Protein 1ZG2 (pdb70)

Solvent-accessible surface area: 8073 Å² total; per-residue (Å²): 176,35,24,77,0,66,0,32,38,35,166,108,44,75,59,121,32,10,71,22,59,52,76,78,123,106,107,110,142,137,71,45,43,186,83,56,171,216,112,198,72,231,25,76,126,109,101,13,10,64,39,64,42,133,44,144,105,61,0,100,137,47,35,126,76,5,170,112,24,58,180,170,116,30,71,95,28,14,81,147,88,3,18,111,195,79,33,113,111,148,140,106,110,177

Organism: Halalkalibacterium halodurans (strain ATCC BAA-125 / DSM 18197 / FERM 7344 / JCM 9153 / C-125) (NCBI:txid272558)

Nearest PDB structures (foldseek):
  1zg2-assembly1_A  TM=6.958E-01  e=9.414E-15  Halalkalibacterium halodurans
  1ywl-assembly1_A  TM=6.116E-01  e=1.539E-06  Enterococcus faecalis
  9e6q-assembly1_AR  TM=4.755E-01  e=2.300E-01  Pyrobaculum calidifontis JCM 11548
  8ckb-assembly1_I004  TM=5.189E-01  e=3.459E+00  Bacteroides phage crAss001
  1zg2-assembly1_A  TM=6.511E-01  e=5.850E-14  Halalkalibacterium halodurans

Foldseek 3Di:
DWWKFWWWQAPVRDTDTDTDDDPCVVVVCCVPVVPPDPPDDDDPTDTLDMDTDPDDCCRVCVVVVVVPDDPVVVVVVCVVDDPDCPPVVPVPPD

Structure (mmCIF, N/CA/C/O backbone):
data_1ZG2
#
_entry.id   1ZG2
#
loop_
_atom_site.group_PDB
_atom_site.id
_atom_site.type_symbol
_atom_site.label_atom_id
_atom_site.label_alt_id
_atom_site.label_comp_id
_atom_site.label_asym_id
_atom_site.label_entity_id
_atom_site.label_seq_id
_atom_site.pdbx_PDB_ins_code
_atom_site.Cartn_x
_atom_site.Cartn_y
_atom_site.Cartn_z
_atom_site.occupancy
_atom_site.B_iso_or_equiv
_atom_site.auth_seq_id
_atom_site.auth_comp_id
_atom_site.auth_asym_id
_atom_site.auth_atom_id
_atom_site.pdbx_PDB_model_num
ATOM 1 N N . MET A 1 6 ? 0.086 -16.921 -4.524 1.00 0.00 6 MET A N 1
ATOM 2 C CA . MET A 1 6 ? -0.317 -15.741 -5.289 1.00 0.00 6 MET A CA 1
ATOM 3 C C . MET A 1 6 ? 0.667 -14.588 -5.099 1.00 0.00 6 MET A C 1
ATOM 4 O O . MET A 1 6 ? 1.506 -14.603 -4.197 1.00 0.00 6 MET A O 1
ATOM 18 N N . ASN A 1 7 ? 0.584 -13.599 -5.973 1.00 0.00 7 ASN A N 1
ATOM 19 C CA . ASN A 1 7 ? 1.519 -12.483 -5.949 1.00 0.00 7 ASN A CA 1
ATOM 20 C C . ASN A 1 7 ? 0.893 -11.279 -5.262 1.00 0.00 7 ASN A C 1
ATOM 21 O O . ASN A 1 7 ? -0.059 -10.696 -5.768 1.00 0.00 7 ASN A O 1
ATOM 32 N N . HIS A 1 8 ? 1.425 -10.912 -4.106 1.00 0.00 8 HIS A N 1
ATOM 33 C CA . HIS A 1 8 ? 0.867 -9.809 -3.336 1.00 0.00 8 HIS A CA 1
ATOM 34 C C . HIS A 1 8 ? 1.747 -8.573 -3.458 1.00 0.00 8 HIS A C 1
ATOM 35 O O . HIS A 1 8 ? 2.837 -8.522 -2.887 1.00 0.00 8 HIS A O 1
ATOM 50 N N . TYR A 1 9 ? 1.278 -7.589 -4.210 1.00 0.00 9 TYR A N 1
ATOM 51 C CA . TYR A 1 9 ? 2.005 -6.337 -4.367 1.00 0.00 9 TYR A CA 1
ATOM 52 C C . TYR A 1 9 ? 1.184 -5.180 -3.825 1.00 0.00 9 TYR A C 1
ATOM 53 O O . TYR A 1 9 ? 0.150 -4.838 -4.393 1.00 0.00 9 TYR A O 1
ATOM 71 N N . VAL A 1 10 ? 1.634 -4.579 -2.736 1.00 0.00 10 VAL A N 1
ATOM 72 C CA . VAL A 1 10 ? 0.959 -3.407 -2.201 1.00 0.00 10 VAL A CA 1
ATOM 73 C C . VAL A 1 10 ? 1.456 -2.165 -2.921 1.00 0.00 10 VAL A C 1
ATOM 74 O O . VAL A 1 10 ? 2.627 -1.796 -2.802 1.00 0.00 10 VAL A O 1
ATOM 87 N N . TYR A 1 11 ? 0.578 -1.536 -3.679 1.00 0.00 11 TYR A N 1
ATOM 88 C CA . TYR A 1 11 ? 0.933 -0.320 -4.382 1.00 0.00 11 TYR A CA 1
ATOM 89 C C . TYR A 1 11 ? 0.296 0.876 -3.696 1.00 0.00 11 TYR A C 1
ATOM 90 O O . TYR A 1 11 ? -0.861 0.821 -3.272 1.00 0.00 11 TYR A O 1
ATOM 108 N N . ILE A 1 12 ? 1.061 1.938 -3.543 1.00 0.00 12 ILE A N 1
ATOM 109 C CA . ILE A 1 12 ? 0.516 3.169 -3.020 1.00 0.00 12 ILE A CA 1
ATOM 110 C C . ILE A 1 12 ? 0.720 4.285 -4.042 1.00 0.00 12 ILE A C 1
ATOM 111 O O . ILE A 1 12 ? 1.849 4.632 -4.414 1.00 0.00 12 ILE A O 1
ATOM 127 N N . LEU A 1 13 ? -0.385 4.795 -4.545 1.00 0.00 13 LEU A N 1
ATOM 128 C CA . LEU A 1 13 ? -0.348 5.774 -5.613 1.00 0.00 13 LEU A CA 1
ATOM 129 C C . LEU A 1 13 ? -0.809 7.129 -5.117 1.00 0.00 13 LEU A C 1
ATOM 130 O O . LEU A 1 13 ? -1.880 7.255 -4.530 1.00 0.00 13 LEU A O 1
ATOM 146 N N . GLU A 1 14 ? 0.001 8.138 -5.345 1.00 0.00 14 GLU A N 1
ATOM 147 C CA . GLU A 1 14 ? -0.369 9.492 -4.996 1.00 0.00 14 GLU A CA 1
ATOM 148 C C . GLU A 1 14 ? -1.336 10.024 -6.040 1.00 0.00 14 GLU A C 1
ATOM 149 O O . GLU A 1 14 ? -1.000 10.113 -7.223 1.00 0.00 14 GLU A O 1
ATOM 161 N N . CYS A 1 15 ? -2.541 10.341 -5.603 1.00 0.00 15 CYS A N 1
ATOM 162 C CA . CYS A 1 15 ? -3.584 10.787 -6.507 1.00 0.00 15 CYS A CA 1
ATOM 163 C C . CYS A 1 15 ? -3.419 12.267 -6.832 1.00 0.00 15 CYS A C 1
ATOM 164 O O . CYS A 1 15 ? -2.568 12.950 -6.259 1.00 0.00 15 CYS A O 1
ATOM 172 N N . LYS A 1 16 ? -4.254 12.752 -7.747 1.00 0.00 16 LYS A N 1
ATOM 173 C CA . LYS A 1 16 ? -4.241 14.151 -8.176 1.00 0.00 16 LYS A CA 1
ATOM 174 C C . LYS A 1 16 ? -4.344 15.109 -6.985 1.00 0.00 16 LYS A C 1
ATOM 175 O O . LYS A 1 16 ? -3.780 16.202 -7.003 1.00 0.00 16 LYS A O 1
ATOM 194 N N . ASP A 1 17 ? -5.052 14.681 -5.951 1.00 0.00 17 ASP A N 1
ATOM 195 C CA . ASP A 1 17 ? -5.358 15.539 -4.812 1.00 0.00 17 ASP A CA 1
ATOM 196 C C . ASP A 1 17 ? -4.206 15.578 -3.816 1.00 0.00 17 ASP A C 1
ATOM 197 O O . ASP A 1 17 ? -4.105 16.499 -3.008 1.00 0.00 17 ASP A O 1
ATOM 206 N N . GLY A 1 18 ? -3.331 14.583 -3.889 1.00 0.00 18 GLY A N 1
ATOM 207 C CA . GLY A 1 18 ? -2.230 14.490 -2.946 1.00 0.00 18 GLY A CA 1
ATOM 208 C C . GLY A 1 18 ? -2.449 13.394 -1.922 1.00 0.00 18 GLY A C 1
ATOM 209 O O . GLY A 1 18 ? -1.588 13.131 -1.082 1.00 0.00 18 GLY A O 1
ATOM 213 N N . SER A 1 19 ? -3.614 12.767 -1.982 1.00 0.00 19 SER A N 1
ATOM 214 C CA . SER A 1 19 ? -3.923 11.647 -1.110 1.00 0.00 19 SER A CA 1
ATOM 215 C C . SER A 1 19 ? -3.274 10.381 -1.655 1.00 0.00 19 SER A C 1
ATOM 216 O O . SER A 1 19 ? -3.273 10.147 -2.868 1.00 0.00 19 SER A O 1
ATOM 224 N N . TRP A 1 20 ? -2.703 9.578 -0.771 1.00 0.00 20 TRP A N 1
ATOM 225 C CA . TRP A 1 20 ? -2.055 8.347 -1.185 1.00 0.00 20 TRP A CA 1
ATOM 226 C C . TRP A 1 20 ? -3.047 7.194 -1.197 1.00 0.00 20 TRP A C 1
ATOM 227 O O . TRP A 1 20 ? -3.681 6.889 -0.187 1.00 0.00 20 TRP A O 1
ATOM 248 N N . TYR A 1 21 ? -3.152 6.545 -2.340 1.00 0.00 21 TYR A N 1
ATOM 249 C CA . TYR A 1 21 ? -4.106 5.472 -2.541 1.00 0.00 21 TYR A CA 1
ATOM 250 C C . TYR A 1 21 ? -3.450 4.148 -2.203 1.00 0.00 21 TYR A C 1
ATOM 251 O O . TYR A 1 21 ? -2.479 3.747 -2.844 1.00 0.00 21 TYR A O 1
ATOM 269 N N . THR A 1 22 ? -3.964 3.489 -1.182 1.00 0.00 22 THR A N 1
ATOM 270 C CA . THR A 1 22 ? -3.385 2.243 -0.714 1.00 0.00 22 THR A CA 1
ATOM 271 C C . THR A 1 22 ? -4.220 1.054 -1.173 1.00 0.00 22 THR A C 1
ATOM 272 O O . THR A 1 22 ? -5.444 1.052 -1.031 1.00 0.00 22 THR A O 1
ATOM 283 N N . GLY A 1 23 ? -3.554 0.071 -1.754 1.00 0.00 23 GLY A N 1
ATOM 284 C CA . GLY A 1 23 ? -4.217 -1.148 -2.160 1.00 0.00 23 GLY A CA 1
ATOM 285 C C . GLY A 1 23 ? -3.228 -2.153 -2.701 1.00 0.00 23 GLY A C 1
ATOM 286 O O . GLY A 1 23 ? -2.318 -1.786 -3.436 1.00 0.00 23 GLY A O 1
ATOM 290 N N . TYR A 1 24 ? -3.366 -3.412 -2.321 1.00 0.00 24 TYR A N 1
ATOM 291 C CA . TYR A 1 24 ? -2.473 -4.433 -2.842 1.00 0.00 24 TYR A CA 1
ATOM 292 C C . TYR A 1 24 ? -3.152 -5.246 -3.938 1.00 0.00 24 TYR A C 1
ATOM 293 O O . TYR A 1 24 ? -4.329 -5.591 -3.840 1.00 0.00 24 TYR A O 1
ATOM 311 N N . THR A 1 25 ? -2.407 -5.507 -5.002 1.00 0.00 25 THR A N 1
ATOM 312 C CA . THR A 1 25 ? -2.921 -6.243 -6.143 1.00 0.00 25 THR A CA 1
ATOM 313 C C . THR A 1 25 ? -2.455 -7.694 -6.083 1.00 0.00 25 THR A C 1
ATOM 314 O O . THR A 1 25 ? -1.426 -8.000 -5.469 1.00 0.00 25 THR A O 1
ATOM 325 N N . THR A 1 26 ? -3.232 -8.589 -6.680 1.00 0.00 26 THR A N 1
ATOM 326 C CA . THR A 1 26 ? -2.896 -10.002 -6.700 1.00 0.00 26 THR A CA 1
ATOM 327 C C . THR A 1 26 ? -3.483 -10.688 -7.938 1.00 0.00 26 THR A C 1
ATOM 328 O O . THR A 1 26 ? -4.512 -11.361 -7.864 1.00 0.00 26 THR A O 1
ATOM 339 N N . ASP A 1 27 ? -2.871 -10.441 -9.089 1.00 0.00 27 ASP A N 1
ATOM 340 C CA . ASP A 1 27 ? -3.223 -11.154 -10.310 1.00 0.00 27 ASP A CA 1
ATOM 341 C C . ASP A 1 27 ? -1.970 -11.553 -11.082 1.00 0.00 27 ASP A C 1
ATOM 342 O O . ASP A 1 27 ? -1.086 -10.730 -11.327 1.00 0.00 27 ASP A O 1
ATOM 351 N N . VAL A 1 28 ? -1.879 -12.834 -11.410 1.00 0.00 28 VAL A N 1
ATOM 352 C CA . VAL A 1 28 ? -0.778 -13.359 -12.216 1.00 0.00 28 VAL A CA 1
ATOM 353 C C . VAL A 1 28 ? -0.795 -12.743 -13.616 1.00 0.00 28 VAL A C 1
ATOM 354 O O . VAL A 1 28 ? 0.239 -12.654 -14.287 1.00 0.00 28 VAL A O 1
ATOM 367 N N . ASP A 1 29 ? -1.980 -12.308 -14.030 1.00 0.00 29 ASP A N 1
ATOM 368 C CA . ASP A 1 29 ? -2.212 -11.793 -15.377 1.00 0.00 29 ASP A CA 1
ATOM 369 C C . ASP A 1 29 ? -1.251 -10.665 -15.737 1.00 0.00 29 ASP A C 1
ATOM 370 O O . ASP A 1 29 ? -0.661 -10.671 -16.815 1.00 0.00 29 ASP A O 1
ATOM 379 N N . ARG A 1 30 ? -1.091 -9.710 -14.832 1.00 0.00 30 ARG A N 1
ATOM 380 C CA . ARG A 1 30 ? -0.220 -8.563 -15.068 1.00 0.00 30 ARG A CA 1
ATOM 381 C C . ARG A 1 30 ? 1.218 -8.995 -15.364 1.00 0.00 30 ARG A C 1
ATOM 382 O O . ARG A 1 30 ? 1.891 -8.404 -16.212 1.00 0.00 30 ARG A O 1
ATOM 403 N N . ARG A 1 31 ? 1.674 -10.033 -14.674 1.00 0.00 31 ARG A N 1
ATOM 404 C CA . ARG A 1 31 ? 3.039 -10.517 -14.837 1.00 0.00 31 ARG A CA 1
ATOM 405 C C . ARG A 1 31 ? 3.249 -11.088 -16.238 1.00 0.00 31 ARG A C 1
ATOM 406 O O . ARG A 1 31 ? 4.118 -10.630 -16.992 1.00 0.00 31 ARG A O 1
ATOM 427 N N . ILE A 1 32 ? 2.451 -12.091 -16.582 1.00 0.00 32 ILE A N 1
ATOM 428 C CA . ILE A 1 32 ? 2.544 -12.732 -17.888 1.00 0.00 32 ILE A CA 1
ATOM 429 C C . ILE A 1 32 ? 2.258 -11.739 -19.017 1.00 0.00 32 ILE A C 1
ATOM 430 O O . ILE A 1 32 ? 2.884 -11.799 -20.075 1.00 0.00 32 ILE A O 1
ATOM 446 N N . LYS A 1 33 ? 1.335 -10.808 -18.772 1.00 0.00 33 LYS A N 1
ATOM 447 C CA . LYS A 1 33 ? 0.981 -9.790 -19.757 1.00 0.00 33 LYS A CA 1
ATOM 448 C C . LYS A 1 33 ? 2.204 -8.974 -20.144 1.00 0.00 33 LYS A C 1
ATOM 449 O O . LYS A 1 33 ? 2.438 -8.708 -21.323 1.00 0.00 33 LYS A O 1
ATOM 468 N N . LYS A 1 34 ? 2.980 -8.576 -19.144 1.00 0.00 34 LYS A N 1
ATOM 469 C CA . LYS A 1 34 ? 4.192 -7.800 -19.378 1.00 0.00 34 LYS A CA 1
ATOM 470 C C . LYS A 1 34 ? 5.171 -8.575 -20.253 1.00 0.00 34 LYS A C 1
ATOM 471 O O . LYS A 1 34 ? 5.775 -8.017 -21.169 1.00 0.00 34 LYS A O 1
ATOM 490 N N . HIS A 1 35 ? 5.315 -9.863 -19.974 1.00 0.00 35 HIS A N 1
ATOM 491 C CA . HIS A 1 35 ? 6.229 -10.706 -20.740 1.00 0.00 35 HIS A CA 1
ATOM 492 C C . HIS A 1 35 ? 5.728 -10.879 -22.171 1.00 0.00 35 HIS A C 1
ATOM 493 O O . HIS A 1 35 ? 6.507 -10.794 -23.124 1.00 0.00 35 HIS A O 1
ATOM 508 N N . ALA A 1 36 ? 4.428 -11.125 -22.311 1.00 0.00 36 ALA A N 1
ATOM 509 C CA . ALA A 1 36 ? 3.799 -11.254 -23.622 1.00 0.00 36 ALA A CA 1
ATOM 510 C C . ALA A 1 36 ? 3.925 -9.962 -24.430 1.00 0.00 36 ALA A C 1
ATOM 511 O O . ALA A 1 36 ? 4.239 -9.992 -25.619 1.00 0.00 36 ALA A O 1
ATOM 518 N N . SER A 1 37 ? 3.680 -8.831 -23.773 1.00 0.00 37 SER A N 1
ATOM 519 C CA . SER A 1 37 ? 3.723 -7.532 -24.435 1.00 0.00 37 SER A CA 1
ATOM 520 C C . SER A 1 37 ? 5.145 -7.148 -24.812 1.00 0.00 37 SER A C 1
ATOM 521 O O . SER A 1 37 ? 5.366 -6.495 -25.830 1.00 0.00 37 SER A O 1
ATOM 529 N N . GLY A 1 38 ? 6.102 -7.564 -23.988 1.00 0.00 38 GLY A N 1
ATOM 530 C CA . GLY A 1 38 ? 7.491 -7.199 -24.197 1.00 0.00 38 GLY A CA 1
ATOM 531 C C . GLY A 1 38 ? 8.022 -7.630 -25.552 1.00 0.00 38 GLY A C 1
ATOM 532 O O . GLY A 1 38 ? 8.988 -7.050 -26.059 1.00 0.00 38 GLY A O 1
ATOM 536 N N . LYS A 1 39 ? 7.393 -8.646 -26.134 1.00 0.00 39 LYS A N 1
ATOM 537 C CA . LYS A 1 39 ? 7.750 -9.116 -27.464 1.00 0.00 39 LYS A CA 1
ATOM 538 C C . LYS A 1 39 ? 7.420 -8.050 -28.508 1.00 0.00 39 LYS A C 1
ATOM 539 O O . LYS A 1 39 ? 6.298 -7.981 -29.016 1.00 0.00 39 LYS A O 1
ATOM 558 N N . GLY A 1 40 ? 8.400 -7.208 -28.804 1.00 0.00 40 GLY A N 1
ATOM 559 C CA . GLY A 1 40 ? 8.214 -6.160 -29.784 1.00 0.00 40 GLY A CA 1
ATOM 560 C C . GLY A 1 40 ? 7.627 -4.894 -29.190 1.00 0.00 40 GLY A C 1
ATOM 561 O O . GLY A 1 40 ? 6.873 -4.185 -29.856 1.00 0.00 40 GLY A O 1
ATOM 565 N N . ALA A 1 41 ? 7.954 -4.608 -27.933 1.00 0.00 41 ALA A N 1
ATOM 566 C CA . ALA A 1 41 ? 7.483 -3.386 -27.282 1.00 0.00 41 ALA A CA 1
ATOM 567 C C . ALA A 1 41 ? 8.543 -2.824 -26.344 1.00 0.00 41 ALA A C 1
ATOM 568 O O . ALA A 1 41 ? 9.526 -3.501 -26.026 1.00 0.00 41 ALA A O 1
ATOM 575 N N . LYS A 1 42 ? 8.344 -1.588 -25.902 1.00 0.00 42 LYS A N 1
ATOM 576 C CA . LYS A 1 42 ? 9.312 -0.914 -25.047 1.00 0.00 42 LYS A CA 1
ATOM 577 C C . LYS A 1 42 ? 8.743 -0.705 -23.638 1.00 0.00 42 LYS A C 1
ATOM 578 O O . LYS A 1 42 ? 7.527 -0.746 -23.432 1.00 0.00 42 LYS A O 1
ATOM 597 N N . TYR A 1 43 ? 9.645 -0.487 -22.685 1.00 0.00 43 TYR A N 1
ATOM 598 C CA . TYR A 1 43 ? 9.309 -0.293 -21.272 1.00 0.00 43 TYR A CA 1
ATOM 599 C C . TYR A 1 43 ? 8.353 0.889 -21.063 1.00 0.00 43 TYR A C 1
ATOM 600 O O . TYR A 1 43 ? 7.499 0.857 -20.178 1.00 0.00 43 TYR A O 1
ATOM 618 N N . THR A 1 44 ? 8.500 1.923 -21.884 1.00 0.00 44 THR A N 1
ATOM 619 C CA . THR A 1 44 ? 7.752 3.164 -21.708 1.00 0.00 44 THR A CA 1
ATOM 620 C C . THR A 1 44 ? 6.238 2.955 -21.813 1.00 0.00 44 THR A C 1
ATOM 621 O O . THR A 1 44 ? 5.716 2.654 -22.891 1.00 0.00 44 THR A O 1
ATOM 632 N N . ARG A 1 45 ? 5.539 3.118 -20.688 1.00 0.00 45 ARG A N 1
ATOM 633 C CA . ARG A 1 45 ? 4.081 3.067 -20.666 1.00 0.00 45 ARG A CA 1
ATOM 634 C C . ARG A 1 45 ? 3.540 3.731 -19.403 1.00 0.00 45 ARG A C 1
ATOM 635 O O . ARG A 1 45 ? 3.831 3.298 -18.286 1.00 0.00 45 ARG A O 1
ATOM 656 N N . GLY A 1 46 ? 2.770 4.793 -19.589 1.00 0.00 46 GLY A N 1
ATOM 657 C CA . GLY A 1 46 ? 2.196 5.508 -18.465 1.00 0.00 46 GLY A CA 1
ATOM 658 C C . GLY A 1 46 ? 1.874 6.943 -18.825 1.00 0.00 46 GLY A C 1
ATOM 659 O O . GLY A 1 46 ? 2.262 7.409 -19.895 1.00 0.00 46 GLY A O 1
ATOM 663 N N . ARG A 1 47 ? 1.161 7.639 -17.947 1.00 0.00 47 ARG A N 1
ATOM 664 C CA . ARG A 1 47 ? 0.813 9.038 -18.182 1.00 0.00 47 ARG A CA 1
ATOM 665 C C . ARG A 1 47 ? 0.477 9.753 -16.874 1.00 0.00 47 ARG A C 1
ATOM 666 O O . ARG A 1 47 ? 0.976 10.846 -16.603 1.00 0.00 47 ARG A O 1
ATOM 687 N N . GLY A 1 48 ? -0.365 9.123 -16.066 1.00 0.00 48 GLY A N 1
ATOM 688 C CA . GLY A 1 48 ? -0.804 9.721 -14.822 1.00 0.00 48 GLY A CA 1
ATOM 689 C C . GLY A 1 48 ? -2.275 9.465 -14.586 1.00 0.00 48 GLY A C 1
ATOM 690 O O . GLY A 1 48 ? -2.885 8.687 -15.322 1.00 0.00 48 GLY A O 1
ATOM 694 N N . PRO A 1 49 ? -2.875 10.074 -13.555 1.00 0.00 49 PRO A N 1
ATOM 695 C CA . PRO A 1 49 ? -2.176 10.927 -12.603 1.00 0.00 49 PRO A CA 1
ATOM 696 C C . PRO A 1 49 ? -1.710 10.146 -11.379 1.00 0.00 49 PRO A C 1
ATOM 697 O O . PRO A 1 49 ? -1.427 10.720 -10.329 1.00 0.00 49 PRO A O 1
ATOM 708 N N . PHE A 1 50 ? -1.638 8.831 -11.527 1.00 0.00 50 PHE A N 1
ATOM 709 C CA . PHE A 1 50 ? -1.244 7.955 -10.437 1.00 0.00 50 PHE A CA 1
ATOM 710 C C . PHE A 1 50 ? 0.267 7.965 -10.261 1.00 0.00 50 PHE A C 1
ATOM 711 O O . PHE A 1 50 ? 1.004 7.409 -11.077 1.00 0.00 50 PHE A O 1
ATOM 728 N N . ARG A 1 51 ? 0.725 8.610 -9.203 1.00 0.00 51 ARG A N 1
ATOM 729 C CA . ARG A 1 51 ? 2.146 8.667 -8.909 1.00 0.00 51 ARG A CA 1
ATOM 730 C C . ARG A 1 51 ? 2.539 7.537 -7.968 1.00 0.00 51 ARG A C 1
ATOM 731 O O . ARG A 1 51 ? 2.108 7.498 -6.818 1.00 0.00 51 ARG A O 1
ATOM 752 N N . LEU A 1 52 ? 3.351 6.616 -8.460 1.00 0.00 52 LEU A N 1
ATOM 753 C CA . LEU A 1 52 ? 3.821 5.509 -7.645 1.00 0.00 52 LEU A CA 1
ATOM 754 C C . LEU A 1 52 ? 4.839 6.004 -6.624 1.00 0.00 52 LEU A C 1
ATOM 755 O O . LEU A 1 52 ? 5.900 6.515 -6.988 1.00 0.00 52 LEU A O 1
ATOM 771 N N . VAL A 1 53 ? 4.494 5.882 -5.349 1.00 0.00 53 VAL A N 1
ATOM 772 C CA . VAL A 1 53 ? 5.394 6.284 -4.275 1.00 0.00 53 VAL A CA 1
ATOM 773 C C . VAL A 1 53 ? 6.333 5.134 -3.925 1.00 0.00 53 VAL A C 1
ATOM 774 O O . VAL A 1 53 ? 7.546 5.314 -3.821 1.00 0.00 53 VAL A O 1
ATOM 787 N N . ALA A 1 54 ? 5.755 3.950 -3.759 1.00 0.00 54 ALA A N 1
ATOM 788 C CA . ALA A 1 54 ? 6.523 2.751 -3.464 1.00 0.00 54 ALA A CA 1
ATOM 789 C C . ALA A 1 54 ? 5.683 1.506 -3.710 1.00 0.00 54 ALA A C 1
ATOM 790 O O . ALA A 1 54 ? 4.481 1.595 -3.966 1.00 0.00 54 ALA A O 1
ATOM 797 N N . THR A 1 55 ? 6.324 0.351 -3.645 1.00 0.00 55 THR A N 1
ATOM 798 C CA . THR A 1 55 ? 5.646 -0.916 -3.844 1.00 0.00 55 THR A CA 1
ATOM 799 C C . THR A 1 55 ? 6.184 -1.951 -2.861 1.00 0.00 55 THR A C 1
ATOM 800 O O . THR A 1 55 ? 7.394 -2.143 -2.754 1.00 0.00 55 THR A O 1
ATOM 811 N N . TRP A 1 56 ? 5.287 -2.599 -2.136 1.00 0.00 56 TRP A N 1
ATOM 812 C CA . TRP A 1 56 ? 5.682 -3.598 -1.156 1.00 0.00 56 TRP A CA 1
ATOM 813 C C . TRP A 1 56 ? 5.200 -4.982 -1.573 1.00 0.00 56 TRP A C 1
ATOM 814 O O . TRP A 1 56 ? 3.998 -5.233 -1.646 1.00 0.00 56 TRP A O 1
ATOM 835 N N . ALA A 1 57 ? 6.139 -5.872 -1.854 1.00 0.00 57 ALA A N 1
ATOM 836 C CA . ALA A 1 57 ? 5.809 -7.227 -2.276 1.00 0.00 57 ALA A CA 1
ATOM 837 C C . ALA A 1 57 ? 5.987 -8.206 -1.125 1.00 0.00 57 ALA A C 1
ATOM 838 O O . ALA A 1 57 ? 7.053 -8.263 -0.506 1.00 0.00 57 ALA A O 1
ATOM 845 N N . PHE A 1 58 ? 4.944 -8.969 -0.832 1.00 0.00 58 PHE A N 1
ATOM 846 C CA . PHE A 1 58 ? 4.999 -9.945 0.248 1.00 0.00 58 PHE A CA 1
ATOM 847 C C . PHE A 1 58 ? 4.619 -11.329 -0.255 1.00 0.00 58 PHE A C 1
ATOM 848 O O . PHE A 1 58 ? 3.512 -11.536 -0.762 1.00 0.00 58 PHE A O 1
ATOM 865 N N . PRO A 1 59 ? 5.534 -12.297 -0.121 1.00 0.00 59 PRO A N 1
ATOM 866 C CA . PRO A 1 59 ? 5.274 -13.694 -0.472 1.00 0.00 59 PRO A CA 1
ATOM 867 C C . PRO A 1 59 ? 4.347 -14.363 0.540 1.00 0.00 59 PRO A C 1
ATOM 868 O O . PRO A 1 59 ? 3.867 -15.476 0.319 1.00 0.00 59 PRO A O 1
ATOM 879 N N . SER A 1 60 ? 4.090 -13.665 1.641 1.00 0.00 60 SER A N 1
ATOM 880 C CA . SER A 1 60 ? 3.266 -14.197 2.713 1.00 0.00 60 SER A CA 1
ATOM 881 C C . SER A 1 60 ? 1.829 -13.692 2.600 1.00 0.00 60 SER A C 1
ATOM 882 O O . SER A 1 60 ? 1.591 -12.511 2.325 1.00 0.00 60 SER A O 1
ATOM 890 N N . LYS A 1 61 ? 0.882 -14.602 2.789 1.00 0.00 61 LYS A N 1
ATOM 891 C CA . LYS A 1 61 ? -0.542 -14.281 2.737 1.00 0.00 61 LYS A CA 1
ATOM 892 C C . LYS A 1 61 ? -0.928 -13.264 3.809 1.00 0.00 61 LYS A C 1
ATOM 893 O O . LYS A 1 61 ? -1.431 -12.183 3.500 1.00 0.00 61 LYS A O 1
ATOM 912 N N . GLU A 1 62 ? -0.669 -13.612 5.066 1.00 0.00 62 GLU A N 1
ATOM 913 C CA . GLU A 1 62 ? -1.120 -12.813 6.190 1.00 0.00 62 GLU A CA 1
ATOM 914 C C . GLU A 1 62 ? -0.454 -11.445 6.200 1.00 0.00 62 GLU A C 1
ATOM 915 O O . GLU A 1 62 ? -1.097 -10.448 6.511 1.00 0.00 62 GLU A O 1
ATOM 927 N N . GLU A 1 63 ? 0.825 -11.400 5.840 1.00 0.00 63 GLU A N 1
ATOM 928 C CA . GLU A 1 63 ? 1.570 -10.147 5.835 1.00 0.00 63 GLU A CA 1
ATOM 929 C C . GLU A 1 63 ? 0.962 -9.159 4.845 1.00 0.00 63 GLU A C 1
ATOM 930 O O . GLU A 1 63 ? 0.890 -7.964 5.118 1.00 0.00 63 GLU A O 1
ATOM 942 N N . ALA A 1 64 ? 0.499 -9.668 3.710 1.00 0.00 64 ALA A N 1
ATOM 943 C CA . ALA A 1 64 ? -0.142 -8.831 2.705 1.00 0.00 64 ALA A CA 1
ATOM 944 C C . ALA A 1 64 ? -1.464 -8.284 3.224 1.00 0.00 64 ALA A C 1
ATOM 945 O O . ALA A 1 64 ? -1.757 -7.097 3.087 1.00 0.00 64 ALA A O 1
ATOM 952 N N . MET A 1 65 ? -2.244 -9.158 3.846 1.00 0.00 65 MET A N 1
ATOM 953 C CA . MET A 1 65 ? -3.558 -8.791 4.360 1.00 0.00 65 MET A CA 1
ATOM 954 C C . MET A 1 65 ? -3.441 -7.810 5.520 1.00 0.00 65 MET A C 1
ATOM 955 O O . MET A 1 65 ? -4.189 -6.838 5.596 1.00 0.00 65 MET A O 1
ATOM 969 N N . ARG A 1 66 ? -2.495 -8.063 6.419 1.00 0.00 66 ARG A N 1
ATOM 970 C CA . ARG A 1 66 ? -2.336 -7.232 7.610 1.00 0.00 66 ARG A CA 1
ATOM 971 C C . ARG A 1 66 ? -1.722 -5.879 7.264 1.00 0.00 66 ARG A C 1
ATOM 972 O O . ARG A 1 66 ? -2.057 -4.873 7.880 1.00 0.00 66 ARG A O 1
ATOM 993 N N . TRP A 1 67 ? -0.833 -5.858 6.277 1.00 0.00 67 TRP A N 1
ATOM 994 C CA . TRP A 1 67 ? -0.180 -4.620 5.865 1.00 0.00 67 TRP A CA 1
ATOM 995 C C . TRP A 1 67 ? -1.221 -3.648 5.321 1.00 0.00 67 TRP A C 1
ATOM 996 O O . TRP A 1 67 ? -1.325 -2.511 5.779 1.00 0.00 67 TRP A O 1
ATOM 1017 N N . GLU A 1 68 ? -1.995 -4.129 4.354 1.00 0.00 68 GLU A N 1
ATOM 1018 C CA . GLU A 1 68 ? -3.120 -3.385 3.792 1.00 0.00 68 GLU A CA 1
ATOM 1019 C C . GLU A 1 68 ? -4.031 -2.877 4.906 1.00 0.00 68 GLU A C 1
ATOM 1020 O O . GLU A 1 68 ? -4.298 -1.679 5.033 1.00 0.00 68 GLU A O 1
ATOM 1032 N N . TYR A 1 69 ? -4.473 -3.821 5.721 1.00 0.00 69 TYR A N 1
ATOM 1033 C CA . TYR A 1 69 ? -5.394 -3.563 6.822 1.00 0.00 69 TYR A CA 1
ATOM 1034 C C . TYR A 1 69 ? -4.854 -2.505 7.791 1.00 0.00 69 TYR A C 1
ATOM 1035 O O . TYR A 1 69 ? -5.608 -1.659 8.281 1.00 0.00 69 TYR A O 1
ATOM 1053 N N . GLU A 1 70 ? -3.556 -2.544 8.064 1.00 0.00 70 GLU A N 1
ATOM 1054 C CA . GLU A 1 70 ? -2.950 -1.615 9.012 1.00 0.00 70 GLU A CA 1
ATOM 1055 C C . GLU A 1 70 ? -2.773 -0.224 8.424 1.00 0.00 70 GLU A C 1
ATOM 1056 O O . GLU A 1 70 ? -2.926 0.769 9.132 1.00 0.00 70 GLU A O 1
ATOM 1068 N N . VAL A 1 71 ? -2.452 -0.138 7.142 1.00 0.00 71 VAL A N 1
ATOM 1069 C CA . VAL A 1 71 ? -2.320 1.160 6.495 1.00 0.00 71 VAL A CA 1
ATOM 1070 C C . VAL A 1 71 ? -3.696 1.808 6.341 1.00 0.00 71 VAL A C 1
ATOM 1071 O O . VAL A 1 71 ? -3.827 3.033 6.307 1.00 0.00 71 VAL A O 1
ATOM 1084 N N . LYS A 1 72 ? -4.717 0.970 6.244 1.00 0.00 72 LYS A N 1
ATOM 1085 C CA . LYS A 1 72 ? -6.097 1.431 6.294 1.00 0.00 72 LYS A CA 1
ATOM 1086 C C . LYS A 1 72 ? -6.449 1.868 7.720 1.00 0.00 72 LYS A C 1
ATOM 1087 O O . LYS A 1 72 ? -7.299 2.733 7.934 1.00 0.00 72 LYS A O 1
ATOM 1106 N N . HIS A 1 73 ? -5.770 1.256 8.687 1.00 0.00 73 HIS A N 1
ATOM 1107 C CA . HIS A 1 73 ? -6.002 1.514 10.109 1.00 0.00 73 HIS A CA 1
ATOM 1108 C C . HIS A 1 73 ? -5.366 2.826 10.569 1.00 0.00 73 HIS A C 1
ATOM 1109 O O . HIS A 1 73 ? -5.997 3.613 11.279 1.00 0.00 73 HIS A O 1
ATOM 1124 N N . LEU A 1 74 ? -4.112 3.042 10.187 1.00 0.00 74 LEU A N 1
ATOM 1125 C CA . LEU A 1 74 ? -3.339 4.172 10.693 1.00 0.00 74 LEU A CA 1
ATOM 1126 C C . LEU A 1 74 ? -3.821 5.504 10.127 1.00 0.00 74 LEU A C 1
ATOM 1127 O O . LEU A 1 74 ? -4.365 5.573 9.022 1.00 0.00 74 LEU A O 1
ATOM 1143 N N . SER A 1 75 ? -3.643 6.555 10.917 1.00 0.00 75 SER A N 1
ATOM 1144 C CA . SER A 1 75 ? -4.046 7.892 10.527 1.00 0.00 75 SER A CA 1
ATOM 1145 C C . SER A 1 75 ? -3.051 8.494 9.532 1.00 0.00 75 SER A C 1
ATOM 1146 O O . SER A 1 75 ? -2.040 7.872 9.196 1.00 0.00 75 SER A O 1
ATOM 1154 N N . ARG A 1 76 ? -3.335 9.713 9.080 1.00 0.00 76 ARG A N 1
ATOM 1155 C CA . ARG A 1 76 ? -2.485 10.393 8.105 1.00 0.00 76 ARG A CA 1
ATOM 1156 C C . ARG A 1 76 ? -1.066 10.567 8.630 1.00 0.00 76 ARG A C 1
ATOM 1157 O O . ARG A 1 76 ? -0.104 10.341 7.904 1.00 0.00 76 ARG A O 1
ATOM 1178 N N . ARG A 1 77 ? -0.938 10.944 9.899 1.00 0.00 77 ARG A N 1
ATOM 1179 C CA . ARG A 1 77 ? 0.372 11.202 10.488 1.00 0.00 77 ARG A CA 1
ATOM 1180 C C . ARG A 1 77 ? 1.269 9.968 10.399 1.00 0.00 77 ARG A C 1
ATOM 1181 O O . ARG A 1 77 ? 2.451 10.072 10.066 1.00 0.00 77 ARG A O 1
ATOM 1202 N N . LYS A 1 78 ? 0.701 8.799 10.677 1.00 0.00 78 LYS A N 1
ATOM 1203 C CA . LYS A 1 78 ? 1.466 7.563 10.643 1.00 0.00 78 LYS A CA 1
ATOM 1204 C C . LYS A 1 78 ? 1.635 7.099 9.199 1.00 0.00 78 LYS A C 1
ATOM 1205 O O . LYS A 1 78 ? 2.620 6.448 8.856 1.00 0.00 78 LYS A O 1
ATOM 1224 N N . LYS A 1 79 ? 0.670 7.460 8.358 1.00 0.00 79 LYS A N 1
ATOM 1225 C CA . LYS A 1 79 ? 0.738 7.158 6.932 1.00 0.00 79 LYS A CA 1
ATOM 1226 C C . LYS A 1 79 ? 1.937 7.873 6.315 1.00 0.00 79 LYS A C 1
ATOM 1227 O O . LYS A 1 79 ? 2.644 7.318 5.474 1.00 0.00 79 LYS A O 1
ATOM 1246 N N . GLU A 1 80 ? 2.159 9.109 6.754 1.00 0.00 80 GLU A N 1
ATOM 1247 C CA . GLU A 1 80 ? 3.322 9.883 6.341 1.00 0.00 80 GLU A CA 1
ATOM 1248 C C . GLU A 1 80 ? 4.602 9.222 6.843 1.00 0.00 80 GLU A C 1
ATOM 1249 O O . GLU A 1 80 ? 5.581 9.094 6.106 1.00 0.00 80 GLU A O 1
ATOM 1261 N N . GLN A 1 81 ? 4.581 8.799 8.105 1.00 0.00 81 GLN A N 1
ATOM 1262 C CA . GLN A 1 81 ? 5.738 8.162 8.727 1.00 0.00 81 GLN A CA 1
ATOM 1263 C C . GLN A 1 81 ? 6.116 6.887 7.994 1.00 0.00 81 GLN A C 1
ATOM 1264 O O . GLN A 1 81 ? 7.295 6.570 7.853 1.00 0.00 81 GLN A O 1
ATOM 1278 N N . LEU A 1 82 ? 5.107 6.171 7.524 1.00 0.00 82 LEU A N 1
ATOM 1279 C CA . LEU A 1 82 ? 5.313 4.940 6.781 1.00 0.00 82 LEU A CA 1
ATOM 1280 C C . LEU A 1 82 ? 6.160 5.199 5.537 1.00 0.00 82 LEU A C 1
ATOM 1281 O O . LEU A 1 82 ? 7.109 4.469 5.255 1.00 0.00 82 LEU A O 1
ATOM 1297 N N . VAL A 1 83 ? 5.825 6.261 4.815 1.00 0.00 83 VAL A N 1
ATOM 1298 C CA . VAL A 1 83 ? 6.569 6.644 3.620 1.00 0.00 83 VAL A CA 1
ATOM 1299 C C . VAL A 1 83 ? 7.922 7.247 4.003 1.00 0.00 83 VAL A C 1
ATOM 1300 O O . VAL A 1 83 ? 8.895 7.156 3.255 1.00 0.00 83 VAL A O 1
ATOM 1313 N N . SER A 1 84 ? 7.982 7.839 5.188 1.00 0.00 84 SER A N 1
ATOM 1314 C CA . SER A 1 84 ? 9.223 8.414 5.691 1.00 0.00 84 SER A CA 1
ATOM 1315 C C . SER A 1 84 ? 10.234 7.313 6.015 1.00 0.00 84 SER A C 1
ATOM 1316 O O . SER A 1 84 ? 11.444 7.554 6.044 1.00 0.00 84 SER A O 1
ATOM 1324 N N . LEU A 1 85 ? 9.731 6.105 6.259 1.00 0.00 85 LEU A N 1
ATOM 1325 C CA . LEU A 1 85 ? 10.585 4.949 6.502 1.00 0.00 85 LEU A CA 1
ATOM 1326 C C . LEU A 1 85 ? 11.165 4.438 5.190 1.00 0.00 85 LEU A C 1
ATOM 1327 O O . LEU A 1 85 ? 12.333 4.055 5.120 1.00 0.00 85 LEU A O 1
ATOM 1343 N N . LYS A 1 86 ? 10.343 4.458 4.147 1.00 0.00 86 LYS A N 1
ATOM 1344 C CA . LYS A 1 86 ? 10.750 4.006 2.827 1.00 0.00 86 LYS A CA 1
ATOM 1345 C C . LYS A 1 86 ? 9.766 4.531 1.792 1.00 0.00 86 LYS A C 1
ATOM 1346 O O . LYS A 1 86 ? 8.575 4.237 1.845 1.00 0.00 86 LYS A O 1
ATOM 1365 N N . GLY A 1 87 ? 10.277 5.317 0.860 1.00 0.00 87 GLY A N 1
ATOM 1366 C CA . GLY A 1 87 ? 9.436 5.942 -0.138 1.00 0.00 87 GLY A CA 1
ATOM 1367 C C . GLY A 1 87 ? 9.857 7.374 -0.385 1.00 0.00 87 GLY A C 1
ATOM 1368 O O . GLY A 1 87 ? 9.407 7.999 -1.347 1.00 0.00 87 GLY A O 1
ATOM 1372 N N . GLY A 1 88 ? 10.663 7.894 0.553 1.00 0.00 88 GLY A N 1
ATOM 1373 C CA . GLY A 1 88 ? 11.335 9.191 0.422 1.00 0.00 88 GLY A CA 1
ATOM 1374 C C . GLY A 1 88 ? 11.589 9.644 -1.008 1.00 0.00 88 GLY A C 1
ATOM 1375 O O . GLY A 1 88 ? 11.890 8.827 -1.880 1.00 0.00 88 GLY A O 1
ATOM 1379 N N . PRO A 1 89 ? 11.539 10.964 -1.261 1.00 0.00 89 PRO A N 1
ATOM 1380 C CA . PRO A 1 89 ? 11.699 11.531 -2.607 1.00 0.00 89 PRO A CA 1
ATOM 1381 C C . PRO A 1 89 ? 12.995 11.096 -3.294 1.00 0.00 89 PRO A C 1
ATOM 1382 O O . PRO A 1 89 ? 13.059 11.023 -4.522 1.00 0.00 89 PRO A O 1
ATOM 1393 N N . TYR A 1 90 ? 14.020 10.795 -2.505 1.00 0.00 90 TYR A N 1
ATOM 1394 C CA . TYR A 1 90 ? 15.296 10.345 -3.052 1.00 0.00 90 TYR A CA 1
ATOM 1395 C C . TYR A 1 90 ? 15.171 8.926 -3.603 1.00 0.00 90 TYR A C 1
ATOM 1396 O O . TYR A 1 90 ? 15.827 8.566 -4.578 1.00 0.00 90 TYR A O 1
ATOM 1414 N N . GLU A 1 91 ? 14.301 8.136 -2.984 1.00 0.00 91 GLU A N 1
ATOM 1415 C CA . GLU A 1 91 ? 14.097 6.749 -3.385 1.00 0.00 91 GLU A CA 1
ATOM 1416 C C . GLU A 1 91 ? 13.204 6.671 -4.618 1.00 0.00 91 GLU A C 1
ATOM 1417 O O . GLU A 1 91 ? 13.026 5.602 -5.201 1.00 0.00 91 GLU A O 1
ATOM 1429 N N . ASN A 1 92 ? 12.639 7.810 -5.005 1.00 0.00 92 ASN A N 1
ATOM 1430 C CA . ASN A 1 92 ? 11.794 7.877 -6.193 1.00 0.00 92 ASN A CA 1
ATOM 1431 C C . ASN A 1 92 ? 12.645 7.699 -7.441 1.00 0.00 92 ASN A C 1
ATOM 1432 O O . ASN A 1 92 ? 12.251 7.001 -8.376 1.00 0.00 92 ASN A O 1
ATOM 1443 N N . THR A 1 93 ? 13.830 8.320 -7.426 1.00 0.00 93 THR A N 1
ATOM 1444 C CA . THR A 1 93 ? 14.800 8.236 -8.527 1.00 0.00 93 THR A CA 1
ATOM 1445 C C . THR A 1 93 ? 14.148 8.485 -9.889 1.00 0.00 93 THR A C 1
ATOM 1446 O O . THR A 1 93 ? 14.531 7.881 -10.890 1.00 0.00 93 THR A O 1
ATOM 1457 N N . THR A 1 94 ? 13.178 9.393 -9.914 1.00 0.00 94 THR A N 1
ATOM 1458 C CA . THR A 1 94 ? 12.431 9.687 -11.127 1.00 0.00 94 THR A CA 1
ATOM 1459 C C . THR A 1 94 ? 13.309 10.374 -12.175 1.00 0.00 94 THR A C 1
ATOM 1460 O O . THR A 1 94 ? 13.624 9.789 -13.209 1.00 0.00 94 THR A O 1
ATOM 1471 N N . LYS A 1 95 ? 13.697 11.615 -11.899 1.00 0.00 95 LYS A N 1
ATOM 1472 C CA . LYS A 1 95 ? 14.526 12.387 -12.819 1.00 0.00 95 LYS A CA 1
ATOM 1473 C C . LYS A 1 95 ? 14.999 13.667 -12.151 1.00 0.00 95 LYS A C 1
ATOM 1474 O O . LYS A 1 95 ? 16.190 13.842 -11.890 1.00 0.00 95 LYS A O 1
ATOM 1493 N N . LEU A 1 96 ? 14.038 14.544 -11.862 1.00 0.00 96 LEU A N 1
ATOM 1494 C CA . LEU A 1 96 ? 14.304 15.852 -11.263 1.00 0.00 96 LEU A CA 1
ATOM 1495 C C . LEU A 1 96 ? 15.177 16.708 -12.179 1.00 0.00 96 LEU A C 1
ATOM 1496 O O . LEU A 1 96 ? 14.667 17.479 -12.991 1.00 0.00 96 LEU A O 1
ATOM 1512 N N . SER A 1 97 ? 16.483 16.554 -12.059 1.00 0.00 97 SER A N 1
ATOM 1513 C CA . SER A 1 97 ? 17.420 17.301 -12.882 1.00 0.00 97 SER A CA 1
ATOM 1514 C C . SER A 1 97 ? 18.759 16.578 -12.955 1.00 0.00 97 SER A C 1
ATOM 1515 O O . SER A 1 97 ? 19.758 17.128 -13.426 1.00 0.00 97 SER A O 1
ATOM 1523 N N . THR A 1 98 ? 18.767 15.333 -12.510 1.00 0.00 98 THR A N 1
ATOM 1524 C CA . THR A 1 98 ? 19.988 14.556 -12.440 1.00 0.00 98 THR A CA 1
ATOM 1525 C C . THR A 1 98 ? 20.186 13.732 -13.709 1.00 0.00 98 THR A C 1
ATOM 1526 O O . THR A 1 98 ? 19.257 13.087 -14.192 1.00 0.00 98 THR A O 1
ATOM 1537 N N . THR A 1 99 ? 21.391 13.773 -14.262 1.00 0.00 99 THR A N 1
ATOM 1538 C CA . THR A 1 99 ? 21.704 12.983 -15.435 1.00 0.00 99 THR A CA 1
ATOM 1539 C C . THR A 1 99 ? 22.489 11.738 -15.034 1.00 0.00 99 THR A C 1
ATOM 1540 O O . THR A 1 99 ? 22.856 11.577 -13.866 1.00 0.00 99 THR A O 1
ATOM 1551 N N . MET A 1 6 ? 1.471 -16.914 -4.472 1.00 0.00 6 MET A N 2
ATOM 1552 C CA . MET A 1 6 ? 1.497 -15.728 -5.313 1.00 0.00 6 MET A CA 2
ATOM 1553 C C . MET A 1 6 ? 1.910 -14.514 -4.489 1.00 0.00 6 MET A C 2
ATOM 1554 O O . MET A 1 6 ? 1.642 -14.454 -3.288 1.00 0.00 6 MET A O 2
ATOM 1568 N N . ASN A 1 7 ? 2.568 -13.560 -5.130 1.00 0.00 7 ASN A N 2
ATOM 1569 C CA . ASN A 1 7 ? 3.044 -12.373 -4.436 1.00 0.00 7 ASN A CA 2
ATOM 1570 C C . ASN A 1 7 ? 1.914 -11.370 -4.275 1.00 0.00 7 ASN A C 2
ATOM 1571 O O . ASN A 1 7 ? 1.239 -11.023 -5.243 1.00 0.00 7 ASN A O 2
ATOM 1582 N N . HIS A 1 8 ? 1.686 -10.940 -3.046 1.00 0.00 8 HIS A N 2
ATOM 1583 C CA . HIS A 1 8 ? 0.673 -9.943 -2.751 1.00 0.00 8 HIS A CA 2
ATOM 1584 C C . HIS A 1 8 ? 1.303 -8.556 -2.782 1.00 0.00 8 HIS A C 2
ATOM 1585 O O . HIS A 1 8 ? 2.228 -8.273 -2.021 1.00 0.00 8 HIS A O 2
ATOM 1600 N N . TYR A 1 9 ? 0.810 -7.709 -3.664 1.00 0.00 9 TYR A N 2
ATOM 1601 C CA . TYR A 1 9 ? 1.413 -6.407 -3.896 1.00 0.00 9 TYR A CA 2
ATOM 1602 C C . TYR A 1 9 ? 0.616 -5.304 -3.211 1.00 0.00 9 TYR A C 2
ATOM 1603 O O . TYR A 1 9 ? -0.599 -5.206 -3.387 1.00 0.00 9 TYR A O 2
ATOM 1621 N N . VAL A 1 10 ? 1.308 -4.492 -2.428 1.00 0.00 10 VAL A N 2
ATOM 1622 C CA . VAL A 1 10 ? 0.711 -3.317 -1.810 1.00 0.00 10 VAL A CA 2
ATOM 1623 C C . VAL A 1 10 ? 1.279 -2.069 -2.474 1.00 0.00 10 VAL A C 2
ATOM 1624 O O . VAL A 1 10 ? 2.446 -1.731 -2.269 1.00 0.00 10 VAL A O 2
ATOM 1637 N N . TYR A 1 11 ? 0.475 -1.401 -3.282 1.00 0.00 11 TYR A N 2
ATOM 1638 C CA . TYR A 1 11 ? 0.956 -0.235 -4.012 1.00 0.00 11 TYR A CA 2
ATOM 1639 C C . TYR A 1 11 ? 0.283 1.046 -3.527 1.00 0.00 11 TYR A C 2
ATOM 1640 O O . TYR A 1 11 ? -0.938 1.116 -3.395 1.00 0.00 11 TYR A O 2
ATOM 1658 N N . ILE A 1 12 ? 1.102 2.047 -3.243 1.00 0.00 12 ILE A N 2
ATOM 1659 C CA . ILE A 1 12 ? 0.618 3.359 -2.841 1.00 0.00 12 ILE A CA 2
ATOM 1660 C C . ILE A 1 12 ? 0.764 4.346 -3.993 1.00 0.00 12 ILE A C 2
ATOM 1661 O O . ILE A 1 12 ? 1.879 4.652 -4.432 1.00 0.00 12 ILE A O 2
ATOM 1677 N N . LEU A 1 13 ? -0.365 4.828 -4.485 1.00 0.00 13 LEU A N 2
ATOM 1678 C CA . LEU A 1 13 ? -0.377 5.761 -5.596 1.00 0.00 13 LEU A CA 2
ATOM 1679 C C . LEU A 1 13 ? -0.861 7.131 -5.144 1.00 0.00 13 LEU A C 2
ATOM 1680 O O . LEU A 1 13 ? -1.931 7.266 -4.550 1.00 0.00 13 LEU A O 2
ATOM 1696 N N . GLU A 1 14 ? -0.058 8.137 -5.432 1.00 0.00 14 GLU A N 2
ATOM 1697 C CA . GLU A 1 14 ? -0.357 9.503 -5.048 1.00 0.00 14 GLU A CA 2
ATOM 1698 C C . GLU A 1 14 ? -1.156 10.195 -6.141 1.00 0.00 14 GLU A C 2
ATOM 1699 O O . GLU A 1 14 ? -0.673 10.374 -7.263 1.00 0.00 14 GLU A O 2
ATOM 1711 N N . CYS A 1 15 ? -2.381 10.565 -5.812 1.00 0.00 15 CYS A N 2
ATOM 1712 C CA . CYS A 1 15 ? -3.283 11.167 -6.778 1.00 0.00 15 CYS A CA 2
ATOM 1713 C C . CYS A 1 15 ? -3.155 12.689 -6.783 1.00 0.00 15 CYS A C 2
ATOM 1714 O O . CYS A 1 15 ? -2.393 13.264 -6.007 1.00 0.00 15 CYS A O 2
ATOM 1722 N N . LYS A 1 16 ? -3.930 13.323 -7.664 1.00 0.00 16 LYS A N 2
ATOM 1723 C CA . LYS A 1 16 ? -3.957 14.782 -7.814 1.00 0.00 16 LYS A CA 2
ATOM 1724 C C . LYS A 1 16 ? -4.213 15.489 -6.485 1.00 0.00 16 LYS A C 2
ATOM 1725 O O . LYS A 1 16 ? -3.675 16.566 -6.226 1.00 0.00 16 LYS A O 2
ATOM 1744 N N . ASP A 1 17 ? -5.027 14.866 -5.647 1.00 0.00 17 ASP A N 2
ATOM 1745 C CA . ASP A 1 17 ? -5.433 15.443 -4.371 1.00 0.00 17 ASP A CA 2
ATOM 1746 C C . ASP A 1 17 ? -4.276 15.462 -3.379 1.00 0.00 17 ASP A C 2
ATOM 1747 O O . ASP A 1 17 ? -4.346 16.122 -2.341 1.00 0.00 17 ASP A O 2
ATOM 1756 N N . GLY A 1 18 ? -3.210 14.738 -3.700 1.00 0.00 18 GLY A N 2
ATOM 1757 C CA . GLY A 1 18 ? -2.155 14.512 -2.733 1.00 0.00 18 GLY A CA 2
ATOM 1758 C C . GLY A 1 18 ? -2.532 13.386 -1.800 1.00 0.00 18 GLY A C 2
ATOM 1759 O O . GLY A 1 18 ? -1.880 13.144 -0.786 1.00 0.00 18 GLY A O 2
ATOM 1763 N N . SER A 1 19 ? -3.611 12.706 -2.159 1.00 0.00 19 SER A N 2
ATOM 1764 C CA . SER A 1 19 ? -4.135 11.601 -1.385 1.00 0.00 19 SER A CA 2
ATOM 1765 C C . SER A 1 19 ? -3.550 10.297 -1.918 1.00 0.00 19 SER A C 2
ATOM 1766 O O . SER A 1 19 ? -3.371 10.144 -3.129 1.00 0.00 19 SER A O 2
ATOM 1774 N N . TRP A 1 20 ? -3.241 9.370 -1.023 1.00 0.00 20 TRP A N 2
ATOM 1775 C CA . TRP A 1 20 ? -2.593 8.135 -1.415 1.00 0.00 20 TRP A CA 2
ATOM 1776 C C . TRP A 1 20 ? -3.585 6.984 -1.463 1.00 0.00 20 TRP A C 2
ATOM 1777 O O . TRP A 1 20 ? -4.295 6.716 -0.492 1.00 0.00 20 TRP A O 2
ATOM 1798 N N . TYR A 1 21 ? -3.633 6.315 -2.600 1.00 0.00 21 TYR A N 2
ATOM 1799 C CA . TYR A 1 21 ? -4.486 5.156 -2.768 1.00 0.00 21 TYR A CA 2
ATOM 1800 C C . TYR A 1 21 ? -3.708 3.903 -2.411 1.00 0.00 21 TYR A C 2
ATOM 1801 O O . TYR A 1 21 ? -2.647 3.639 -2.979 1.00 0.00 21 TYR A O 2
ATOM 1819 N N . THR A 1 22 ? -4.219 3.148 -1.455 1.00 0.00 22 THR A N 2
ATOM 1820 C CA . THR A 1 22 ? -3.565 1.932 -1.024 1.00 0.00 22 THR A CA 2
ATOM 1821 C C . THR A 1 22 ? -4.176 0.739 -1.748 1.00 0.00 22 THR A C 2
ATOM 1822 O O . THR A 1 22 ? -5.256 0.265 -1.389 1.00 0.00 22 THR A O 2
ATOM 1833 N N . GLY A 1 23 ? -3.506 0.292 -2.795 1.00 0.00 23 GLY A N 2
ATOM 1834 C CA . GLY A 1 23 ? -4.032 -0.785 -3.598 1.00 0.00 23 GLY A CA 2
ATOM 1835 C C . GLY A 1 23 ? -3.453 -2.127 -3.214 1.00 0.00 23 GLY A C 2
ATOM 1836 O O . GLY A 1 23 ? -2.288 -2.225 -2.828 1.00 0.00 23 GLY A O 2
ATOM 1840 N N . TYR A 1 24 ? -4.269 -3.160 -3.337 1.00 0.00 24 TYR A N 2
ATOM 1841 C CA . TYR A 1 24 ? -3.859 -4.511 -3.002 1.00 0.00 24 TYR A CA 2
ATOM 1842 C C . TYR A 1 24 ? -4.297 -5.489 -4.088 1.00 0.00 24 TYR A C 2
ATOM 1843 O O . TYR A 1 24 ? -5.478 -5.567 -4.435 1.00 0.00 24 TYR A O 2
ATOM 1861 N N . THR A 1 25 ? -3.331 -6.207 -4.636 1.00 0.00 25 THR A N 2
ATOM 1862 C CA . THR A 1 25 ? -3.598 -7.251 -5.611 1.00 0.00 25 THR A CA 2
ATOM 1863 C C . THR A 1 25 ? -2.551 -8.347 -5.454 1.00 0.00 25 THR A C 2
ATOM 1864 O O . THR A 1 25 ? -1.518 -8.124 -4.827 1.00 0.00 25 THR A O 2
ATOM 1875 N N . THR A 1 26 ? -2.817 -9.529 -5.979 1.00 0.00 26 THR A N 2
ATOM 1876 C CA . THR A 1 26 ? -1.854 -10.611 -5.905 1.00 0.00 26 THR A CA 2
ATOM 1877 C C . THR A 1 26 ? -2.056 -11.585 -7.064 1.00 0.00 26 THR A C 2
ATOM 1878 O O . THR A 1 26 ? -2.862 -12.514 -7.002 1.00 0.00 26 THR A O 2
ATOM 1889 N N . ASP A 1 27 ? -1.360 -11.315 -8.153 1.00 0.00 27 ASP A N 2
ATOM 1890 C CA . ASP A 1 27 ? -1.519 -12.087 -9.371 1.00 0.00 27 ASP A CA 2
ATOM 1891 C C . ASP A 1 27 ? -0.178 -12.410 -10.012 1.00 0.00 27 ASP A C 2
ATOM 1892 O O . ASP A 1 27 ? 0.749 -11.595 -10.000 1.00 0.00 27 ASP A O 2
ATOM 1901 N N . VAL A 1 28 ? -0.067 -13.627 -10.529 1.00 0.00 28 VAL A N 2
ATOM 1902 C CA . VAL A 1 28 ? 1.063 -14.022 -11.366 1.00 0.00 28 VAL A CA 2
ATOM 1903 C C . VAL A 1 28 ? 1.072 -13.220 -12.679 1.00 0.00 28 VAL A C 2
ATOM 1904 O O . VAL A 1 28 ? 2.061 -13.212 -13.415 1.00 0.00 28 VAL A O 2
ATOM 1917 N N . ASP A 1 29 ? -0.035 -12.534 -12.954 1.00 0.00 29 ASP A N 2
ATOM 1918 C CA . ASP A 1 29 ? -0.220 -11.834 -14.221 1.00 0.00 29 ASP A CA 2
ATOM 1919 C C . ASP A 1 29 ? 0.744 -10.659 -14.333 1.00 0.00 29 ASP A C 2
ATOM 1920 O O . ASP A 1 29 ? 1.301 -10.404 -15.399 1.00 0.00 29 ASP A O 2
ATOM 1929 N N . ARG A 1 30 ? 0.947 -9.953 -13.228 1.00 0.00 30 ARG A N 2
ATOM 1930 C CA . ARG A 1 30 ? 1.949 -8.891 -13.164 1.00 0.00 30 ARG A CA 2
ATOM 1931 C C . ARG A 1 30 ? 3.328 -9.414 -13.591 1.00 0.00 30 ARG A C 2
ATOM 1932 O O . ARG A 1 30 ? 4.089 -8.722 -14.269 1.00 0.00 30 ARG A O 2
ATOM 1953 N N . ARG A 1 31 ? 3.632 -10.649 -13.203 1.00 0.00 31 ARG A N 2
ATOM 1954 C CA . ARG A 1 31 ? 4.902 -11.281 -13.547 1.00 0.00 31 ARG A CA 2
ATOM 1955 C C . ARG A 1 31 ? 5.014 -11.527 -15.051 1.00 0.00 31 ARG A C 2
ATOM 1956 O O . ARG A 1 31 ? 5.982 -11.100 -15.690 1.00 0.00 31 ARG A O 2
ATOM 1977 N N . ILE A 1 32 ? 4.033 -12.227 -15.613 1.00 0.00 32 ILE A N 2
ATOM 1978 C CA . ILE A 1 32 ? 4.044 -12.535 -17.039 1.00 0.00 32 ILE A CA 2
ATOM 1979 C C . ILE A 1 32 ? 4.004 -11.253 -17.877 1.00 0.00 32 ILE A C 2
ATOM 1980 O O . ILE A 1 32 ? 4.570 -11.203 -18.970 1.00 0.00 32 ILE A O 2
ATOM 1996 N N . LYS A 1 33 ? 3.344 -10.215 -17.357 1.00 0.00 33 LYS A N 2
ATOM 1997 C CA . LYS A 1 33 ? 3.320 -8.913 -18.022 1.00 0.00 33 LYS A CA 2
ATOM 1998 C C . LYS A 1 33 ? 4.725 -8.343 -18.159 1.00 0.00 33 LYS A C 2
ATOM 1999 O O . LYS A 1 33 ? 5.071 -7.788 -19.197 1.00 0.00 33 LYS A O 2
ATOM 2018 N N . LYS A 1 34 ? 5.530 -8.496 -17.113 1.00 0.00 34 LYS A N 2
ATOM 2019 C CA . LYS A 1 34 ? 6.924 -8.061 -17.146 1.00 0.00 34 LYS A CA 2
ATOM 2020 C C . LYS A 1 34 ? 7.657 -8.728 -18.308 1.00 0.00 34 LYS A C 2
ATOM 2021 O O . LYS A 1 34 ? 8.368 -8.074 -19.075 1.00 0.00 34 LYS A O 2
ATOM 2040 N N . HIS A 1 35 ? 7.453 -10.032 -18.445 1.00 0.00 35 HIS A N 2
ATOM 2041 C CA . HIS A 1 35 ? 8.065 -10.795 -19.530 1.00 0.00 35 HIS A CA 2
ATOM 2042 C C . HIS A 1 35 ? 7.495 -10.369 -20.883 1.00 0.00 35 HIS A C 2
ATOM 2043 O O . H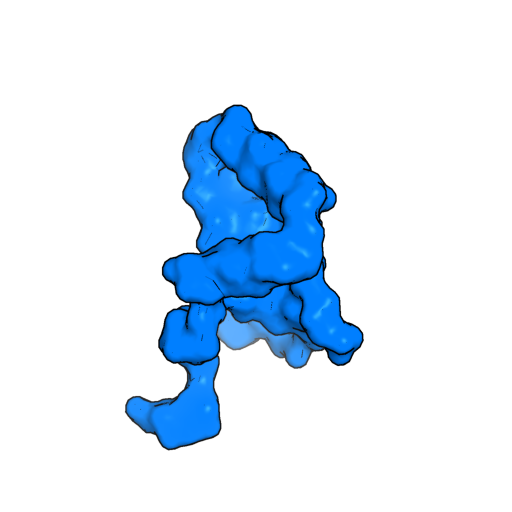IS A 1 35 ? 8.240 -10.063 -21.812 1.00 0.00 35 HIS A O 2
ATOM 2058 N N . ALA A 1 36 ? 6.172 -10.349 -20.983 1.00 0.00 36 ALA A N 2
ATOM 2059 C CA . ALA A 1 36 ? 5.490 -10.012 -22.229 1.00 0.00 36 ALA A CA 2
ATOM 2060 C C . ALA A 1 36 ? 5.820 -8.598 -22.699 1.00 0.00 36 ALA A C 2
ATOM 2061 O O . ALA A 1 36 ? 6.020 -8.362 -23.891 1.00 0.00 36 ALA A O 2
ATOM 2068 N N . SER A 1 37 ? 5.867 -7.665 -21.761 1.00 0.00 37 SER A N 2
ATOM 2069 C CA . SER A 1 37 ? 6.131 -6.270 -22.078 1.00 0.00 37 SER A CA 2
ATOM 2070 C C . SER A 1 37 ? 7.603 -6.054 -22.389 1.00 0.00 37 SER A C 2
ATOM 2071 O O . SER A 1 37 ? 7.960 -5.085 -23.054 1.00 0.00 37 SER A O 2
ATOM 2079 N N . GLY A 1 38 ? 8.445 -6.958 -21.901 1.00 0.00 38 GLY A N 2
ATOM 2080 C CA . GLY A 1 38 ? 9.879 -6.810 -22.047 1.00 0.00 38 GLY A CA 2
ATOM 2081 C C . GLY A 1 38 ? 10.349 -6.756 -23.493 1.00 0.00 38 GLY A C 2
ATOM 2082 O O . GLY A 1 38 ? 11.485 -6.357 -23.760 1.00 0.00 38 GLY A O 2
ATOM 2086 N N . LYS A 1 39 ? 9.485 -7.155 -24.426 1.00 0.00 39 LYS A N 2
ATOM 2087 C CA . LYS A 1 39 ? 9.811 -7.079 -25.847 1.00 0.00 39 LYS A CA 2
ATOM 2088 C C . LYS A 1 39 ? 10.040 -5.625 -26.257 1.00 0.00 39 LYS A C 2
ATOM 2089 O O . LYS A 1 39 ? 11.055 -5.292 -26.869 1.00 0.00 39 LYS A O 2
ATOM 2108 N N . GLY A 1 40 ? 9.088 -4.765 -25.912 1.00 0.00 40 GLY A N 2
ATOM 2109 C CA . GLY A 1 40 ? 9.240 -3.345 -26.174 1.00 0.00 40 GLY A CA 2
ATOM 2110 C C . GLY A 1 40 ? 9.854 -2.625 -24.990 1.00 0.00 40 GLY A C 2
ATOM 2111 O O . GLY A 1 40 ? 10.349 -1.503 -25.120 1.00 0.00 40 GLY A O 2
ATOM 2115 N N . ALA A 1 41 ? 9.783 -3.285 -23.829 1.00 0.00 41 ALA A N 2
ATOM 2116 C CA . ALA A 1 41 ? 10.389 -2.821 -22.577 1.00 0.00 41 ALA A CA 2
ATOM 2117 C C . ALA A 1 41 ? 9.629 -1.652 -21.953 1.00 0.00 41 ALA A C 2
ATOM 2118 O O . ALA A 1 41 ? 9.445 -1.602 -20.736 1.00 0.00 41 ALA A O 2
ATOM 2125 N N . LYS A 1 42 ? 9.175 -0.725 -22.778 1.00 0.00 42 LYS A N 2
ATOM 2126 C CA . LYS A 1 42 ? 8.565 0.498 -22.284 1.00 0.00 42 LYS A CA 2
ATOM 2127 C C . LYS A 1 42 ? 7.486 0.996 -23.233 1.00 0.00 42 LYS A C 2
ATOM 2128 O O . LYS A 1 42 ? 7.403 0.551 -24.379 1.00 0.00 42 LYS A O 2
ATOM 2147 N N . TYR A 1 43 ? 6.665 1.908 -22.741 1.00 0.00 43 TYR A N 2
ATOM 2148 C CA . TYR A 1 43 ? 5.771 2.674 -23.584 1.00 0.00 43 TYR A CA 2
ATOM 2149 C C . TYR A 1 43 ? 5.545 4.031 -22.937 1.00 0.00 43 TYR A C 2
ATOM 2150 O O . TYR A 1 43 ? 5.034 4.108 -21.821 1.00 0.00 43 TYR A O 2
ATOM 2168 N N . THR A 1 44 ? 5.949 5.086 -23.638 1.00 0.00 44 THR A N 2
ATOM 2169 C CA . THR A 1 44 ? 5.955 6.438 -23.085 1.00 0.00 44 THR A CA 2
ATOM 2170 C C . THR A 1 44 ? 4.591 6.826 -22.503 1.00 0.00 44 THR A C 2
ATOM 2171 O O . THR A 1 44 ? 4.420 6.841 -21.284 1.00 0.00 44 THR A O 2
ATOM 2182 N N . ARG A 1 45 ? 3.634 7.135 -23.386 1.00 0.00 45 ARG A N 2
ATOM 2183 C CA . ARG A 1 45 ? 2.264 7.474 -22.995 1.00 0.00 45 ARG A CA 2
ATOM 2184 C C . ARG A 1 45 ? 2.226 8.433 -21.803 1.00 0.00 45 ARG A C 2
ATOM 2185 O O . ARG A 1 45 ? 2.889 9.472 -21.806 1.00 0.00 45 ARG A O 2
ATOM 2206 N N . GLY A 1 46 ? 1.441 8.072 -20.796 1.00 0.00 46 GLY A N 2
ATOM 2207 C CA . GLY A 1 46 ? 1.320 8.878 -19.601 1.00 0.00 46 GLY A CA 2
ATOM 2208 C C . GLY A 1 46 ? 0.478 8.184 -18.549 1.00 0.00 46 GLY A C 2
ATOM 2209 O O . GLY A 1 46 ? 0.998 7.405 -17.752 1.00 0.00 46 GLY A O 2
ATOM 2213 N N . ARG A 1 47 ? -0.826 8.457 -18.577 1.00 0.00 47 ARG A N 2
ATOM 2214 C CA . ARG A 1 47 ? -1.794 7.847 -17.661 1.00 0.00 47 ARG A CA 2
ATOM 2215 C C . ARG A 1 47 ? -1.569 8.324 -16.227 1.00 0.00 47 ARG A C 2
ATOM 2216 O O . ARG A 1 47 ? -0.661 7.866 -15.534 1.00 0.00 47 ARG A O 2
ATOM 2237 N N . GLY A 1 48 ? -2.409 9.243 -15.781 1.00 0.00 48 GLY A N 2
ATOM 2238 C CA . GLY A 1 48 ? -2.272 9.773 -14.444 1.00 0.00 48 GLY A CA 2
ATOM 2239 C C . GLY A 1 48 ? -3.535 10.464 -13.968 1.00 0.00 48 GLY A C 2
ATOM 2240 O O . GLY A 1 48 ? -4.612 10.239 -14.524 1.00 0.00 48 GLY A O 2
ATOM 2244 N N . PRO A 1 49 ? -3.440 11.309 -12.930 1.00 0.00 49 PRO A N 2
ATOM 2245 C CA . PRO A 1 49 ? -2.199 11.582 -12.228 1.00 0.00 49 PRO A CA 2
ATOM 2246 C C . PRO A 1 49 ? -1.973 10.620 -11.065 1.00 0.00 49 PRO A C 2
ATOM 2247 O O . PRO A 1 49 ? -2.625 10.721 -10.024 1.00 0.00 49 PRO A O 2
ATOM 2258 N N . PHE A 1 50 ? -1.060 9.679 -11.258 1.00 0.00 50 PHE A N 2
ATOM 2259 C CA . PHE A 1 50 ? -0.731 8.710 -10.226 1.00 0.00 50 PHE A CA 2
ATOM 2260 C C . PHE A 1 50 ? 0.773 8.646 -10.020 1.00 0.00 50 PHE A C 2
ATOM 2261 O O . PHE A 1 50 ? 1.492 8.045 -10.816 1.00 0.00 50 PHE A O 2
ATOM 2278 N N . ARG A 1 51 ? 1.251 9.287 -8.966 1.00 0.00 51 ARG A N 2
ATOM 2279 C CA . ARG A 1 51 ? 2.666 9.242 -8.637 1.00 0.00 51 ARG A CA 2
ATOM 2280 C C . ARG A 1 51 ? 2.910 8.140 -7.622 1.00 0.00 51 ARG A C 2
ATOM 2281 O O . ARG A 1 51 ? 2.447 8.216 -6.488 1.00 0.00 51 ARG A O 2
ATOM 2302 N N . LEU A 1 52 ? 3.614 7.104 -8.036 1.00 0.00 52 LEU A N 2
ATOM 2303 C CA . LEU A 1 52 ? 3.845 5.961 -7.171 1.00 0.00 52 LEU A CA 2
ATOM 2304 C C . LEU A 1 52 ? 4.780 6.342 -6.027 1.00 0.00 52 LEU A C 2
ATOM 2305 O O . LEU A 1 52 ? 5.911 6.772 -6.249 1.00 0.00 52 LEU A O 2
ATOM 2321 N N . VAL A 1 53 ? 4.280 6.206 -4.808 1.00 0.00 53 VAL A N 2
ATOM 2322 C CA . VAL A 1 53 ? 5.048 6.547 -3.622 1.00 0.00 53 VAL A CA 2
ATOM 2323 C C . VAL A 1 53 ? 5.894 5.357 -3.187 1.00 0.00 53 VAL A C 2
ATOM 2324 O O . VAL A 1 53 ? 7.113 5.469 -3.046 1.00 0.00 53 VAL A O 2
ATOM 2337 N N . ALA A 1 54 ? 5.241 4.217 -2.987 1.00 0.00 54 ALA A N 2
ATOM 2338 C CA . ALA A 1 54 ? 5.938 2.988 -2.631 1.00 0.00 54 ALA A CA 2
ATOM 2339 C C . ALA A 1 54 ? 5.122 1.772 -3.045 1.00 0.00 54 ALA A C 2
ATOM 2340 O O . ALA A 1 54 ? 3.929 1.887 -3.336 1.00 0.00 54 ALA A O 2
ATOM 2347 N N . THR A 1 55 ? 5.768 0.616 -3.079 1.00 0.00 55 THR A N 2
ATOM 2348 C CA . THR A 1 55 ? 5.115 -0.625 -3.463 1.00 0.00 55 THR A CA 2
ATOM 2349 C C . THR A 1 55 ? 5.829 -1.814 -2.823 1.00 0.00 55 THR A C 2
ATOM 2350 O O . THR A 1 55 ? 7.050 -1.938 -2.921 1.00 0.00 55 THR A O 2
ATOM 2361 N N . TRP A 1 56 ? 5.067 -2.663 -2.153 1.00 0.00 56 TRP A N 2
ATOM 2362 C CA . TRP A 1 56 ? 5.625 -3.819 -1.465 1.00 0.00 56 TRP A CA 2
ATOM 2363 C C . TRP A 1 56 ? 5.048 -5.110 -2.033 1.00 0.00 56 TRP A C 2
ATOM 2364 O O . TRP A 1 56 ? 3.971 -5.105 -2.626 1.00 0.00 56 TRP A O 2
ATOM 2385 N N . ALA A 1 57 ? 5.762 -6.210 -1.844 1.00 0.00 57 ALA A N 2
ATOM 2386 C CA . ALA A 1 57 ? 5.305 -7.508 -2.320 1.00 0.00 57 ALA A CA 2
ATOM 2387 C C . ALA A 1 57 ? 5.581 -8.592 -1.285 1.00 0.00 57 ALA A C 2
ATOM 2388 O O . ALA A 1 57 ? 6.736 -8.922 -1.014 1.00 0.00 57 ALA A O 2
ATOM 2395 N N . PHE A 1 58 ? 4.519 -9.134 -0.702 1.00 0.00 58 PHE A N 2
ATOM 2396 C CA . PHE A 1 58 ? 4.645 -10.189 0.297 1.00 0.00 58 PHE A CA 2
ATOM 2397 C C . PHE A 1 58 ? 3.984 -11.467 -0.206 1.00 0.00 58 PHE A C 2
ATOM 2398 O O . PHE A 1 58 ? 2.845 -11.443 -0.663 1.00 0.00 58 PHE A O 2
ATOM 2415 N N . PRO A 1 59 ? 4.695 -12.599 -0.147 1.00 0.00 59 PRO A N 2
ATOM 2416 C CA . PRO A 1 59 ? 4.166 -13.889 -0.591 1.00 0.00 59 PRO A CA 2
ATOM 2417 C C . PRO A 1 59 ? 3.126 -14.449 0.380 1.00 0.00 59 PRO A C 2
ATOM 2418 O O . PRO A 1 59 ? 2.349 -15.339 0.030 1.00 0.00 59 PRO A O 2
ATOM 2429 N N . SER A 1 60 ? 3.102 -13.905 1.588 1.00 0.00 60 SER A N 2
ATOM 2430 C CA . SER A 1 60 ? 2.238 -14.405 2.642 1.00 0.00 60 SER A CA 2
ATOM 2431 C C . SER A 1 60 ? 0.845 -13.783 2.545 1.00 0.00 60 SER A C 2
ATOM 2432 O O . SER A 1 60 ? 0.701 -12.557 2.539 1.00 0.00 60 SER A O 2
ATOM 2440 N N . LYS A 1 61 ? -0.172 -14.636 2.457 1.00 0.00 61 LYS A N 2
ATOM 2441 C CA . LYS A 1 61 ? -1.559 -14.191 2.345 1.00 0.00 61 LYS A CA 2
ATOM 2442 C C . LYS A 1 61 ? -1.978 -13.373 3.563 1.00 0.00 61 LYS A C 2
ATOM 2443 O O . LYS A 1 61 ? -2.438 -12.238 3.434 1.00 0.00 61 LYS A O 2
ATOM 2462 N N . GLU A 1 62 ? -1.801 -13.958 4.739 1.00 0.00 62 GLU A N 2
ATOM 2463 C CA . GLU A 1 62 ? -2.249 -13.354 5.981 1.00 0.00 62 GLU A CA 2
ATOM 2464 C C . GLU A 1 62 ? -1.478 -12.077 6.288 1.00 0.00 62 GLU A C 2
ATOM 2465 O O . GLU A 1 62 ? -2.029 -11.130 6.850 1.00 0.00 62 GLU A O 2
ATOM 2477 N N . GLU A 1 63 ? -0.212 -12.048 5.896 1.00 0.00 63 GLU A N 2
ATOM 2478 C CA . GLU A 1 63 ? 0.641 -10.905 6.163 1.00 0.00 63 GLU A CA 2
ATOM 2479 C C . GLU A 1 63 ? 0.179 -9.704 5.343 1.00 0.00 63 GLU A C 2
ATOM 2480 O O . GLU A 1 63 ? 0.105 -8.586 5.850 1.00 0.00 63 GLU A O 2
ATOM 2492 N N . ALA A 1 64 ? -0.159 -9.949 4.084 1.00 0.00 64 ALA A N 2
ATOM 2493 C CA . ALA A 1 64 ? -0.639 -8.896 3.200 1.00 0.00 64 ALA A CA 2
ATOM 2494 C C . ALA A 1 64 ? -2.033 -8.426 3.609 1.00 0.00 64 ALA A C 2
ATOM 2495 O O . ALA A 1 64 ? -2.350 -7.242 3.505 1.00 0.00 64 ALA A O 2
ATOM 2502 N N . MET A 1 65 ? -2.858 -9.364 4.072 1.00 0.00 65 MET A N 2
ATOM 2503 C CA . MET A 1 65 ? -4.202 -9.036 4.540 1.00 0.00 65 MET A CA 2
ATOM 2504 C C . MET A 1 65 ? -4.125 -8.094 5.735 1.00 0.00 65 MET A C 2
ATOM 2505 O O . MET A 1 65 ? -4.812 -7.073 5.787 1.00 0.00 65 MET A O 2
ATOM 2519 N N . ARG A 1 66 ? -3.266 -8.443 6.687 1.00 0.00 66 ARG A N 2
ATOM 2520 C CA . ARG A 1 66 ? -3.004 -7.593 7.840 1.00 0.00 66 ARG A CA 2
ATOM 2521 C C . ARG A 1 66 ? -2.450 -6.250 7.394 1.00 0.00 66 ARG A C 2
ATOM 2522 O O . ARG A 1 66 ? -2.873 -5.200 7.878 1.00 0.00 66 ARG A O 2
ATOM 2543 N N . TRP A 1 67 ? -1.516 -6.306 6.454 1.00 0.00 67 TRP A N 2
ATOM 2544 C CA . TRP A 1 67 ? -0.823 -5.123 5.967 1.00 0.00 67 TRP A CA 2
ATOM 2545 C C . TRP A 1 67 ? -1.797 -4.082 5.428 1.00 0.00 67 TRP A C 2
ATOM 2546 O O . TRP A 1 67 ? -1.843 -2.960 5.932 1.00 0.00 67 TRP A O 2
ATOM 2567 N N . GLU A 1 68 ? -2.581 -4.457 4.416 1.00 0.00 68 GLU A N 2
ATOM 2568 C CA . GLU A 1 68 ? -3.522 -3.523 3.797 1.00 0.00 68 GLU A CA 2
ATOM 2569 C C . GLU A 1 68 ? -4.458 -2.941 4.844 1.00 0.00 68 GLU A C 2
ATOM 2570 O O . GLU A 1 68 ? -4.575 -1.723 4.981 1.00 0.00 68 GLU A O 2
ATOM 2582 N N . TYR A 1 69 ? -5.100 -3.831 5.587 1.00 0.00 69 TYR A N 2
ATOM 2583 C CA . TYR A 1 69 ? -6.077 -3.444 6.596 1.00 0.00 69 TYR A CA 2
ATOM 2584 C C . TYR A 1 69 ? -5.488 -2.448 7.597 1.00 0.00 69 TYR A C 2
ATOM 2585 O O . TYR A 1 69 ? -6.055 -1.373 7.823 1.00 0.00 69 TYR A O 2
ATOM 2603 N N . GLU A 1 70 ? -4.350 -2.798 8.185 1.00 0.00 70 GLU A N 2
ATOM 2604 C CA . GLU A 1 70 ? -3.735 -1.954 9.198 1.00 0.00 70 GLU A CA 2
ATOM 2605 C C . GLU A 1 70 ? -3.320 -0.607 8.620 1.00 0.00 70 GLU A C 2
ATOM 2606 O O . GLU A 1 70 ? -3.596 0.430 9.220 1.00 0.00 70 GLU A O 2
ATOM 2618 N N . VAL A 1 71 ? -2.696 -0.621 7.447 1.00 0.00 71 VAL A N 2
ATOM 2619 C CA . VAL A 1 71 ? -2.282 0.618 6.785 1.00 0.00 71 VAL A CA 2
ATOM 2620 C C . VAL A 1 71 ? -3.496 1.467 6.423 1.00 0.00 71 VAL A C 2
ATOM 2621 O O . VAL A 1 71 ? -3.462 2.694 6.513 1.00 0.00 71 VAL A O 2
ATOM 2634 N N . LYS A 1 72 ? -4.572 0.797 6.037 1.00 0.00 72 LYS A N 2
ATOM 2635 C CA . LYS A 1 72 ? -5.823 1.456 5.698 1.00 0.00 72 LYS A CA 2
ATOM 2636 C C . LYS A 1 72 ? -6.312 2.356 6.834 1.00 0.00 72 LYS A C 2
ATOM 2637 O O . LYS A 1 72 ? -6.780 3.467 6.592 1.00 0.00 72 LYS A O 2
ATOM 2656 N N . HIS A 1 73 ? -6.205 1.881 8.073 1.00 0.00 73 HIS A N 2
ATOM 2657 C CA . HIS A 1 73 ? -6.639 2.681 9.220 1.00 0.00 73 HIS A CA 2
ATOM 2658 C C . HIS A 1 73 ? -5.464 3.352 9.938 1.00 0.00 73 HIS A C 2
ATOM 2659 O O . HIS A 1 73 ? -5.639 3.916 11.017 1.00 0.00 73 HIS A O 2
ATOM 2674 N N . LEU A 1 74 ? -4.265 3.272 9.362 1.00 0.00 74 LEU A N 2
ATOM 2675 C CA . LEU A 1 74 ? -3.098 3.938 9.949 1.00 0.00 74 LEU A CA 2
ATOM 2676 C C . LEU A 1 74 ? -3.297 5.452 9.995 1.00 0.00 74 LEU A C 2
ATOM 2677 O O . LEU A 1 74 ? -4.051 6.019 9.200 1.00 0.00 74 LEU A O 2
ATOM 2693 N N . SER A 1 75 ? -2.627 6.094 10.936 1.00 0.00 75 SER A N 2
ATOM 2694 C CA . SER A 1 75 ? -2.736 7.531 11.112 1.00 0.00 75 SER A CA 2
ATOM 2695 C C . SER A 1 75 ? -1.953 8.266 10.030 1.00 0.00 75 SER A C 2
ATOM 2696 O O . SER A 1 75 ? -1.124 7.666 9.343 1.00 0.00 75 SER A O 2
ATOM 2704 N N . ARG A 1 76 ? -2.215 9.561 9.883 1.00 0.00 76 ARG A N 2
ATOM 2705 C CA . ARG A 1 76 ? -1.494 10.386 8.919 1.00 0.00 76 ARG A CA 2
ATOM 2706 C C . ARG A 1 76 ? 0.008 10.332 9.170 1.00 0.00 76 ARG A C 2
ATOM 2707 O O . ARG A 1 76 ? 0.803 10.322 8.230 1.00 0.00 76 ARG A O 2
ATOM 2728 N N . ARG A 1 77 ? 0.390 10.270 10.441 1.00 0.00 77 ARG A N 2
ATOM 2729 C CA . ARG A 1 77 ? 1.797 10.201 10.806 1.00 0.00 77 ARG A CA 2
ATOM 2730 C C . ARG A 1 77 ? 2.392 8.862 10.378 1.00 0.00 77 ARG A C 2
ATOM 2731 O O . ARG A 1 77 ? 3.498 8.807 9.840 1.00 0.00 77 ARG A O 2
ATOM 2752 N N . LYS A 1 78 ? 1.640 7.787 10.597 1.00 0.00 78 LYS A N 2
ATOM 2753 C CA . LYS A 1 78 ? 2.086 6.454 10.213 1.00 0.00 78 LYS A CA 2
ATOM 2754 C C . LYS A 1 78 ? 2.161 6.332 8.697 1.00 0.00 78 LYS A C 2
ATOM 2755 O O . LYS A 1 78 ? 3.087 5.727 8.155 1.00 0.00 78 LYS A O 2
ATOM 2774 N N . LYS A 1 79 ? 1.184 6.919 8.020 1.00 0.00 79 LYS A N 2
ATOM 2775 C CA . LYS A 1 79 ? 1.159 6.926 6.567 1.00 0.00 79 LYS A CA 2
ATOM 2776 C C . LYS A 1 79 ? 2.353 7.693 6.016 1.00 0.00 79 LYS A C 2
ATOM 2777 O O . LYS A 1 79 ? 2.979 7.263 5.054 1.00 0.00 79 LYS A O 2
ATOM 2796 N N . GLU A 1 80 ? 2.683 8.815 6.647 1.00 0.00 80 GLU A N 2
ATOM 2797 C CA . GLU A 1 80 ? 3.834 9.606 6.234 1.00 0.00 80 GLU A CA 2
ATOM 2798 C C . GLU A 1 80 ? 5.129 8.833 6.490 1.00 0.00 80 GLU A C 2
ATOM 2799 O O . GLU A 1 80 ? 6.092 8.955 5.735 1.00 0.00 80 GLU A O 2
ATOM 2811 N N . GLN A 1 81 ? 5.139 8.033 7.556 1.00 0.00 81 GLN A N 2
ATOM 2812 C CA . GLN A 1 81 ? 6.277 7.164 7.860 1.00 0.00 81 GLN A CA 2
ATOM 2813 C C . GLN A 1 81 ? 6.463 6.122 6.764 1.00 0.00 81 GLN A C 2
ATOM 2814 O O . GLN A 1 81 ? 7.583 5.837 6.341 1.00 0.00 81 GLN A O 2
ATOM 2828 N N . LEU A 1 82 ? 5.353 5.562 6.300 1.00 0.00 82 LEU A N 2
ATOM 2829 C CA . LEU A 1 82 ? 5.378 4.599 5.206 1.00 0.00 82 LEU A CA 2
ATOM 2830 C C . LEU A 1 82 ? 5.742 5.288 3.890 1.00 0.00 82 LEU A C 2
ATOM 2831 O O . LEU A 1 82 ? 6.308 4.677 2.988 1.00 0.00 82 LEU A O 2
ATOM 2847 N N . VAL A 1 83 ? 5.422 6.572 3.807 1.00 0.00 83 VAL A N 2
ATOM 2848 C CA . VAL A 1 83 ? 5.730 7.381 2.633 1.00 0.00 83 VAL A CA 2
ATOM 2849 C C . VAL A 1 83 ? 7.151 7.942 2.703 1.00 0.00 83 VAL A C 2
ATOM 2850 O O . VAL A 1 83 ? 7.656 8.535 1.750 1.00 0.00 83 VAL A O 2
ATOM 2863 N N . SER A 1 84 ? 7.830 7.696 3.814 1.00 0.00 84 SER A N 2
ATOM 2864 C CA . SER A 1 84 ? 9.223 8.103 3.955 1.00 0.00 84 SER A CA 2
ATOM 2865 C C . SER A 1 84 ? 10.125 7.231 3.075 1.00 0.00 84 SER A C 2
ATOM 2866 O O . SER A 1 84 ? 11.350 7.351 3.100 1.00 0.00 84 SER A O 2
ATOM 2874 N N . LEU A 1 85 ? 9.497 6.357 2.299 1.00 0.00 85 LEU A N 2
ATOM 2875 C CA . LEU A 1 85 ? 10.194 5.524 1.334 1.00 0.00 85 LEU A CA 2
ATOM 2876 C C . LEU A 1 85 ? 9.851 5.992 -0.084 1.00 0.00 85 LEU A C 2
ATOM 2877 O O . LEU A 1 85 ? 10.097 5.285 -1.062 1.00 0.00 85 LEU A O 2
ATOM 2893 N N . LYS A 1 86 ? 9.270 7.194 -0.157 1.00 0.00 86 LYS A N 2
ATOM 2894 C CA . LYS A 1 86 ? 8.870 7.831 -1.414 1.00 0.00 86 LYS A CA 2
ATOM 2895 C C . LYS A 1 86 ? 9.937 7.707 -2.495 1.00 0.00 86 LYS A C 2
ATOM 2896 O O . LYS A 1 86 ? 11.075 8.153 -2.324 1.00 0.00 86 LYS A O 2
ATOM 2915 N N . GLY A 1 87 ? 9.544 7.114 -3.606 1.00 0.00 87 GLY A N 2
ATOM 2916 C CA . GLY A 1 87 ? 10.439 6.927 -4.723 1.00 0.00 87 GLY A CA 2
ATOM 2917 C C . GLY A 1 87 ? 10.350 5.512 -5.236 1.00 0.00 87 GLY A C 2
ATOM 2918 O O . GLY A 1 87 ? 10.360 5.279 -6.446 1.00 0.00 87 GLY A O 2
ATOM 2922 N N . GLY A 1 88 ? 10.233 4.580 -4.288 1.00 0.00 88 GLY A N 2
ATOM 2923 C CA . GLY A 1 88 ? 10.082 3.168 -4.604 1.00 0.00 88 GLY A CA 2
ATOM 2924 C C . GLY A 1 88 ? 11.033 2.666 -5.679 1.00 0.00 88 GLY A C 2
ATOM 2925 O O . GLY A 1 88 ? 12.173 3.125 -5.782 1.00 0.00 88 GLY A O 2
ATOM 2929 N N . PRO A 1 89 ? 10.581 1.689 -6.477 1.00 0.00 89 PRO A N 2
ATOM 2930 C CA . PRO A 1 89 ? 11.327 1.152 -7.603 1.00 0.00 89 PRO A CA 2
ATOM 2931 C C . PRO A 1 89 ? 10.902 1.769 -8.941 1.00 0.00 89 PRO A C 2
ATOM 2932 O O . PRO A 1 89 ? 10.232 2.802 -8.982 1.00 0.00 89 PRO A O 2
ATOM 2943 N N . TYR A 1 90 ? 11.285 1.115 -10.028 1.00 0.00 90 TYR A N 2
ATOM 2944 C CA . TYR A 1 90 ? 10.897 1.533 -11.368 1.00 0.00 90 TYR A CA 2
ATOM 2945 C C . TYR A 1 90 ? 9.620 0.812 -11.785 1.00 0.00 90 TYR A C 2
ATOM 2946 O O . TYR A 1 90 ? 9.614 -0.003 -12.711 1.00 0.00 90 TYR A O 2
ATOM 2964 N N . GLU A 1 91 ? 8.548 1.120 -11.071 1.00 0.00 91 GLU A N 2
ATOM 2965 C CA . GLU A 1 91 ? 7.273 0.440 -11.237 1.00 0.00 91 GLU A CA 2
ATOM 2966 C C . GLU A 1 91 ? 6.449 0.999 -12.406 1.00 0.00 91 GLU A C 2
ATOM 2967 O O . GLU A 1 91 ? 6.869 0.913 -13.562 1.00 0.00 91 GLU A O 2
ATOM 2979 N N . ASN A 1 92 ? 5.300 1.610 -12.092 1.00 0.00 92 ASN A N 2
ATOM 2980 C CA . ASN A 1 92 ? 4.266 1.905 -13.086 1.00 0.00 92 ASN A CA 2
ATOM 2981 C C . ASN A 1 92 ? 3.899 0.627 -13.846 1.00 0.00 92 ASN A C 2
ATOM 2982 O O . ASN A 1 92 ? 3.633 0.653 -15.050 1.00 0.00 92 ASN A O 2
ATOM 2993 N N . THR A 1 93 ? 3.896 -0.506 -13.140 1.00 0.00 93 THR A N 2
ATOM 2994 C CA . THR A 1 93 ? 3.574 -1.780 -13.771 1.00 0.00 93 THR A CA 2
ATOM 2995 C C . THR A 1 93 ? 2.492 -2.542 -13.006 1.00 0.00 93 THR A C 2
ATOM 2996 O O . THR A 1 93 ? 1.751 -3.332 -13.593 1.00 0.00 93 THR A O 2
ATOM 3007 N N . THR A 1 94 ? 2.390 -2.305 -11.701 1.00 0.00 94 THR A N 2
ATOM 3008 C CA . THR A 1 94 ? 1.416 -3.008 -10.874 1.00 0.00 94 THR A CA 2
ATOM 3009 C C . THR A 1 94 ? -0.015 -2.512 -11.125 1.00 0.00 94 THR A C 2
ATOM 3010 O O . THR A 1 94 ? -0.574 -1.732 -10.354 1.00 0.00 94 THR A O 2
ATOM 3021 N N . LYS A 1 95 ? -0.559 -2.942 -12.254 1.00 0.00 95 LYS A N 2
ATOM 3022 C CA . LYS A 1 95 ? -1.951 -2.722 -12.617 1.00 0.00 95 LYS A CA 2
ATOM 3023 C C . LYS A 1 95 ? -2.239 -3.571 -13.854 1.00 0.00 95 LYS A C 2
ATOM 3024 O O . LYS A 1 95 ? -3.106 -3.257 -14.676 1.00 0.00 95 LYS A O 2
ATOM 3043 N N . LEU A 1 96 ? -1.490 -4.669 -13.953 1.00 0.00 96 LEU A N 2
ATOM 3044 C CA . LEU A 1 96 ? -1.480 -5.526 -15.135 1.00 0.00 96 LEU A CA 2
ATOM 3045 C C . LEU A 1 96 ? -0.939 -4.739 -16.327 1.00 0.00 96 LEU A C 2
ATOM 3046 O O . LEU A 1 96 ? 0.238 -4.839 -16.660 1.00 0.00 96 LEU A O 2
ATOM 3062 N N . SER A 1 97 ? -1.801 -3.922 -16.921 1.00 0.00 97 SER A N 2
ATOM 3063 C CA . SER A 1 97 ? -1.451 -3.036 -18.023 1.00 0.00 97 SER A CA 2
ATOM 3064 C C . SER A 1 97 ? -2.651 -2.159 -18.338 1.00 0.00 97 SER A C 2
ATOM 3065 O O . SER A 1 97 ? -2.805 -1.682 -19.460 1.00 0.00 97 SER A O 2
ATOM 3073 N N . THR A 1 98 ? -3.495 -1.961 -17.326 1.00 0.00 98 THR A N 2
ATOM 3074 C CA . THR A 1 98 ? -4.746 -1.222 -17.467 1.00 0.00 98 THR A CA 2
ATOM 3075 C C . THR A 1 98 ? -5.711 -1.953 -18.410 1.00 0.00 98 THR A C 2
ATOM 3076 O O . THR A 1 98 ? -6.610 -2.665 -17.965 1.00 0.00 98 THR A O 2
ATOM 3087 N N . THR A 1 99 ? -5.488 -1.794 -19.707 1.00 0.00 99 THR A N 2
ATOM 3088 C CA . THR A 1 99 ? -6.263 -2.487 -20.724 1.00 0.00 99 THR A CA 2
ATOM 3089 C C . THR A 1 99 ? -5.287 -3.085 -21.739 1.00 0.00 99 THR A C 2
ATOM 3090 O O . THR A 1 99 ? -5.634 -3.364 -22.887 1.00 0.00 99 THR A O 2
ATOM 3101 N N . MET A 1 6 ? 1.916 -16.657 -5.712 1.00 0.00 6 MET A N 3
ATOM 3102 C CA . MET A 1 6 ? 1.438 -15.389 -6.257 1.00 0.00 6 MET A CA 3
ATOM 3103 C C . MET A 1 6 ? 2.062 -14.207 -5.516 1.00 0.00 6 MET A C 3
ATOM 3104 O O . MET A 1 6 ? 1.925 -14.068 -4.299 1.00 0.00 6 MET A O 3
ATOM 3118 N N . ASN A 1 7 ? 2.737 -13.346 -6.263 1.00 0.00 7 ASN A N 3
ATOM 3119 C CA . ASN A 1 7 ? 3.437 -12.205 -5.685 1.00 0.00 7 ASN A CA 3
ATOM 3120 C C . ASN A 1 7 ? 2.454 -11.168 -5.166 1.00 0.00 7 ASN A C 3
ATOM 3121 O O . ASN A 1 7 ? 1.597 -10.684 -5.908 1.00 0.00 7 ASN A O 3
ATOM 3132 N N . HIS A 1 8 ? 2.576 -10.844 -3.886 1.00 0.00 8 HIS A N 3
ATOM 3133 C CA . HIS A 1 8 ? 1.690 -9.878 -3.254 1.00 0.00 8 HIS A CA 3
ATOM 3134 C C . HIS A 1 8 ? 2.382 -8.526 -3.155 1.00 0.00 8 HIS A C 3
ATOM 3135 O O . HIS A 1 8 ? 3.254 -8.331 -2.309 1.00 0.00 8 HIS A O 3
ATOM 3150 N N . TYR A 1 9 ? 1.997 -7.606 -4.025 1.00 0.00 9 TYR A N 3
ATOM 3151 C CA . TYR A 1 9 ? 2.561 -6.265 -4.022 1.00 0.00 9 TYR A CA 3
ATOM 3152 C C . TYR A 1 9 ? 1.544 -5.265 -3.490 1.00 0.00 9 TYR A C 3
ATOM 3153 O O . TYR A 1 9 ? 0.405 -5.223 -3.950 1.00 0.00 9 TYR A O 3
ATOM 3171 N N . VAL A 1 10 ? 1.948 -4.475 -2.515 1.00 0.00 10 VAL A N 3
ATOM 3172 C CA . VAL A 1 10 ? 1.105 -3.404 -2.013 1.00 0.00 10 VAL A CA 3
ATOM 3173 C C . VAL A 1 10 ? 1.595 -2.079 -2.566 1.00 0.00 10 VAL A C 3
ATOM 3174 O O . VAL A 1 10 ? 2.607 -1.546 -2.110 1.00 0.00 10 VAL A O 3
ATOM 3187 N N . TYR A 1 11 ? 0.900 -1.558 -3.557 1.00 0.00 11 TYR A N 3
ATOM 3188 C CA . TYR A 1 11 ? 1.294 -0.303 -4.165 1.00 0.00 11 TYR A CA 3
ATOM 3189 C C . TYR A 1 11 ? 0.381 0.811 -3.679 1.00 0.00 11 TYR A C 3
ATOM 3190 O O . TYR A 1 11 ? -0.841 0.682 -3.702 1.00 0.00 11 TYR A O 3
ATOM 3208 N N . ILE A 1 12 ? 0.969 1.888 -3.200 1.00 0.00 12 ILE A N 3
ATOM 3209 C CA . ILE A 1 12 ? 0.185 3.027 -2.783 1.00 0.00 12 ILE A CA 3
ATOM 3210 C C . ILE A 1 12 ? 0.350 4.152 -3.802 1.00 0.00 12 ILE A C 3
ATOM 3211 O O . ILE A 1 12 ? 1.437 4.705 -3.986 1.00 0.00 12 ILE A O 3
ATOM 3227 N N . LEU A 1 13 ? -0.723 4.427 -4.519 1.00 0.00 13 LEU A N 3
ATOM 3228 C CA . LEU A 1 13 ? -0.692 5.423 -5.577 1.00 0.00 13 LEU A CA 3
ATOM 3229 C C . LEU A 1 13 ? -1.115 6.768 -5.027 1.00 0.00 13 LEU A C 3
ATOM 3230 O O . LEU A 1 13 ? -2.023 6.846 -4.201 1.00 0.00 13 LEU A O 3
ATOM 3246 N N . GLU A 1 14 ? -0.465 7.819 -5.476 1.00 0.00 14 GLU A N 3
ATOM 3247 C CA . GLU A 1 14 ? -0.929 9.151 -5.171 1.00 0.00 14 GLU A CA 3
ATOM 3248 C C . GLU A 1 14 ? -1.879 9.548 -6.273 1.00 0.00 14 GLU A C 3
ATOM 3249 O O . GLU A 1 14 ? -1.516 9.487 -7.445 1.00 0.00 14 GLU A O 3
ATOM 3261 N N . CYS A 1 15 ? -3.102 9.889 -5.906 1.00 0.00 15 CYS A N 3
ATOM 3262 C CA . CYS A 1 15 ? -4.135 10.175 -6.888 1.00 0.00 15 CYS A CA 3
ATOM 3263 C C . CYS A 1 15 ? -4.344 11.676 -7.037 1.00 0.00 15 CYS A C 3
ATOM 3264 O O . CYS A 1 15 ? -3.887 12.462 -6.205 1.00 0.00 15 CYS A O 3
ATOM 3272 N N . LYS A 1 16 ? -5.053 12.065 -8.096 1.00 0.00 16 LYS A N 3
ATOM 3273 C CA . LYS A 1 16 ? -5.334 13.473 -8.378 1.00 0.00 16 LYS A CA 3
ATOM 3274 C C . LYS A 1 16 ? -6.118 14.120 -7.237 1.00 0.00 16 LYS A C 3
ATOM 3275 O O . LYS A 1 16 ? -6.134 15.339 -7.089 1.00 0.00 16 LYS A O 3
ATOM 3294 N N . ASP A 1 17 ? -6.767 13.287 -6.434 1.00 0.00 17 ASP A N 3
ATOM 3295 C CA . ASP A 1 17 ? -7.617 13.767 -5.354 1.00 0.00 17 ASP A CA 3
ATOM 3296 C C . ASP A 1 17 ? -6.799 14.018 -4.092 1.00 0.00 17 ASP A C 3
ATOM 3297 O O . ASP A 1 17 ? -7.331 14.458 -3.074 1.00 0.00 17 ASP A O 3
ATOM 3306 N N . GLY A 1 18 ? -5.507 13.722 -4.163 1.00 0.00 18 GLY A N 3
ATOM 3307 C CA . GLY A 1 18 ? -4.635 13.896 -3.015 1.00 0.00 18 GLY A CA 3
ATOM 3308 C C . GLY A 1 18 ? -4.677 12.698 -2.086 1.00 0.00 18 GLY A C 3
ATOM 3309 O O . GLY A 1 18 ? -3.984 12.660 -1.071 1.00 0.00 18 GLY A O 3
ATOM 3313 N N . SER A 1 19 ? -5.487 11.715 -2.444 1.00 0.00 19 SER A N 3
ATOM 3314 C CA . SER A 1 19 ? -5.653 10.523 -1.630 1.00 0.00 19 SER A CA 3
ATOM 3315 C C . SER A 1 19 ? -4.644 9.456 -2.040 1.00 0.00 19 SER A C 3
ATOM 3316 O O . SER A 1 19 ? -4.523 9.126 -3.223 1.00 0.00 19 SER A O 3
ATOM 3324 N N . TRP A 1 20 ? -3.899 8.947 -1.071 1.00 0.00 20 TRP A N 3
ATOM 3325 C CA . TRP A 1 20 ? -3.010 7.826 -1.317 1.00 0.00 20 TRP A CA 3
ATOM 3326 C C . TRP A 1 20 ? -3.808 6.532 -1.333 1.00 0.00 20 TRP A C 3
ATOM 3327 O O . TRP A 1 20 ? -4.430 6.160 -0.337 1.00 0.00 20 TRP A O 3
ATOM 3348 N N . TYR A 1 21 ? -3.798 5.861 -2.470 1.00 0.00 21 TYR A N 3
ATOM 3349 C CA . TYR A 1 21 ? -4.584 4.657 -2.658 1.00 0.00 21 TYR A CA 3
ATOM 3350 C C . TYR A 1 21 ? -3.738 3.425 -2.383 1.00 0.00 21 TYR A C 3
ATOM 3351 O O . TYR A 1 21 ? -2.850 3.082 -3.165 1.00 0.00 21 TYR A O 3
ATOM 3369 N N . THR A 1 22 ? -3.997 2.787 -1.257 1.00 0.00 22 THR A N 3
ATOM 3370 C CA . THR A 1 22 ? -3.302 1.571 -0.891 1.00 0.00 22 THR A CA 3
ATOM 3371 C C . THR A 1 22 ? -3.915 0.378 -1.623 1.00 0.00 22 THR A C 3
ATOM 3372 O O . THR A 1 22 ? -4.967 -0.131 -1.228 1.00 0.00 22 THR A O 3
ATOM 3383 N N . GLY A 1 23 ? -3.274 -0.042 -2.704 1.00 0.00 23 GLY A N 3
ATOM 3384 C CA . GLY A 1 23 ? -3.814 -1.113 -3.513 1.00 0.00 23 GLY A CA 3
ATOM 3385 C C . GLY A 1 23 ? -3.086 -2.422 -3.306 1.00 0.00 23 GLY A C 3
ATOM 3386 O O . GLY A 1 23 ? -1.857 -2.453 -3.199 1.00 0.00 23 GLY A O 3
ATOM 3390 N N . TYR A 1 24 ? -3.846 -3.501 -3.250 1.00 0.00 24 TYR A N 3
ATOM 3391 C CA . TYR A 1 24 ? -3.291 -4.831 -3.054 1.00 0.00 24 TYR A CA 3
ATOM 3392 C C . TYR A 1 24 ? -3.257 -5.587 -4.381 1.00 0.00 24 TYR A C 3
ATOM 3393 O O . TYR A 1 24 ? -4.301 -5.909 -4.951 1.00 0.00 24 TYR A O 3
ATOM 3411 N N . THR A 1 25 ? -2.053 -5.842 -4.879 1.00 0.00 25 THR A N 3
ATOM 3412 C CA . THR A 1 25 ? -1.879 -6.534 -6.147 1.00 0.00 25 THR A CA 3
ATOM 3413 C C . THR A 1 25 ? -1.366 -7.953 -5.939 1.00 0.00 25 THR A C 3
ATOM 3414 O O . THR A 1 25 ? -0.408 -8.185 -5.199 1.00 0.00 25 THR A O 3
ATOM 3425 N N . THR A 1 26 ? -2.031 -8.900 -6.571 1.00 0.00 26 THR A N 3
ATOM 3426 C CA . THR A 1 26 ? -1.586 -10.277 -6.599 1.00 0.00 26 THR A CA 3
ATOM 3427 C C . THR A 1 26 ? -1.929 -10.883 -7.956 1.00 0.00 26 THR A C 3
ATOM 3428 O O . THR A 1 26 ? -2.855 -11.684 -8.089 1.00 0.00 26 THR A O 3
ATOM 3439 N N . ASP A 1 27 ? -1.203 -10.448 -8.976 1.00 0.00 27 ASP A N 3
ATOM 3440 C CA . ASP A 1 27 ? -1.464 -10.870 -10.346 1.00 0.00 27 ASP A CA 3
ATOM 3441 C C . ASP A 1 27 ? -0.156 -11.210 -11.037 1.00 0.00 27 ASP A C 3
ATOM 3442 O O . ASP A 1 27 ? 0.761 -10.390 -11.066 1.00 0.00 27 ASP A O 3
ATOM 3451 N N . VAL A 1 28 ? -0.060 -12.416 -11.586 1.00 0.00 28 VAL A N 3
ATOM 3452 C CA . VAL A 1 28 ? 1.113 -12.808 -12.358 1.00 0.00 28 VAL A CA 3
ATOM 3453 C C . VAL A 1 28 ? 1.260 -11.901 -13.577 1.00 0.00 28 VAL A C 3
ATOM 3454 O O . VAL A 1 28 ? 2.359 -11.432 -13.890 1.00 0.00 28 VAL A O 3
ATOM 3467 N N . ASP A 1 29 ? 0.129 -11.641 -14.229 1.00 0.00 29 ASP A N 3
ATOM 3468 C CA . ASP A 1 29 ? 0.079 -10.819 -15.436 1.00 0.00 29 ASP A CA 3
ATOM 3469 C C . ASP A 1 29 ? 0.600 -9.410 -15.177 1.00 0.00 29 ASP A C 3
ATOM 3470 O O . ASP A 1 29 ? 1.290 -8.835 -16.019 1.00 0.00 29 ASP A O 3
ATOM 3479 N N . ARG A 1 30 ? 0.271 -8.864 -14.015 1.00 0.00 30 ARG A N 3
ATOM 3480 C CA . ARG A 1 30 ? 0.757 -7.5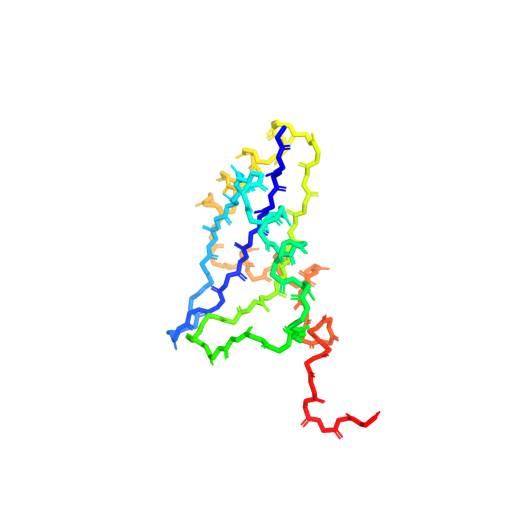50 -13.613 1.00 0.00 30 ARG A CA 3
ATOM 3481 C C . ARG A 1 30 ? 2.273 -7.498 -13.644 1.00 0.00 30 ARG A C 3
ATOM 3482 O O . ARG A 1 30 ? 2.870 -6.586 -14.214 1.00 0.00 30 ARG A O 3
ATOM 3503 N N . ARG A 1 31 ? 2.882 -8.497 -13.032 1.00 0.00 31 ARG A N 3
ATOM 3504 C CA . ARG A 1 31 ? 4.314 -8.513 -12.831 1.00 0.00 31 ARG A CA 3
ATOM 3505 C C . ARG A 1 31 ? 5.059 -8.679 -14.158 1.00 0.00 31 ARG A C 3
ATOM 3506 O O . ARG A 1 31 ? 5.953 -7.896 -14.480 1.00 0.00 31 ARG A O 3
ATOM 3527 N N . ILE A 1 32 ? 4.682 -9.704 -14.919 1.00 0.00 32 ILE A N 3
ATOM 3528 C CA . ILE A 1 32 ? 5.362 -10.026 -16.173 1.00 0.00 32 ILE A CA 3
ATOM 3529 C C . ILE A 1 32 ? 5.262 -8.886 -17.202 1.00 0.00 32 ILE A C 3
ATOM 3530 O O . ILE A 1 32 ? 6.282 -8.424 -17.719 1.00 0.00 32 ILE A O 3
ATOM 3546 N N . LYS A 1 33 ? 4.042 -8.428 -17.488 1.00 0.00 33 LYS A N 3
ATOM 3547 C CA . LYS A 1 33 ? 3.825 -7.405 -18.511 1.00 0.00 33 LYS A CA 3
ATOM 3548 C C . LYS A 1 33 ? 4.537 -6.100 -18.170 1.00 0.00 33 LYS A C 3
ATOM 3549 O O . LYS A 1 33 ? 5.238 -5.534 -19.010 1.00 0.00 33 LYS A O 3
ATOM 3568 N N . LYS A 1 34 ? 4.353 -5.624 -16.943 1.00 0.00 34 LYS A N 3
ATOM 3569 C CA . LYS A 1 34 ? 4.960 -4.369 -16.516 1.00 0.00 34 LYS A CA 3
ATOM 3570 C C . LYS A 1 34 ? 6.484 -4.457 -16.587 1.00 0.00 34 LYS A C 3
ATOM 3571 O O . LYS A 1 34 ? 7.160 -3.469 -16.876 1.00 0.00 34 LYS A O 3
ATOM 3590 N N . HIS A 1 35 ? 7.015 -5.652 -16.337 1.00 0.00 35 HIS A N 3
ATOM 3591 C CA . HIS A 1 35 ? 8.452 -5.886 -16.416 1.00 0.00 35 HIS A CA 3
ATOM 3592 C C . HIS A 1 35 ? 8.935 -5.751 -17.858 1.00 0.00 35 HIS A C 3
ATOM 3593 O O . HIS A 1 35 ? 9.898 -5.037 -18.135 1.00 0.00 35 HIS A O 3
ATOM 3608 N N . ALA A 1 36 ? 8.258 -6.450 -18.766 1.00 0.00 36 ALA A N 3
ATOM 3609 C CA . ALA A 1 36 ? 8.593 -6.404 -20.189 1.00 0.00 36 ALA A CA 3
ATOM 3610 C C . ALA A 1 36 ? 8.450 -4.991 -20.748 1.00 0.00 36 ALA A C 3
ATOM 3611 O O . ALA A 1 36 ? 9.228 -4.567 -21.603 1.00 0.00 36 ALA A O 3
ATOM 3618 N N . SER A 1 37 ? 7.454 -4.267 -20.254 1.00 0.00 37 SER A N 3
ATOM 3619 C CA . SER A 1 37 ? 7.205 -2.900 -20.692 1.00 0.00 37 SER A CA 3
ATOM 3620 C C . SER A 1 37 ? 8.311 -1.972 -20.206 1.00 0.00 37 SER A C 3
ATOM 3621 O O . SER A 1 37 ? 8.615 -0.956 -20.841 1.00 0.00 37 SER A O 3
ATOM 3629 N N . GLY A 1 38 ? 8.896 -2.324 -19.068 1.00 0.00 38 GLY A N 3
ATOM 3630 C CA . GLY A 1 38 ? 9.978 -1.543 -18.523 1.00 0.00 38 GLY A CA 3
ATOM 3631 C C . GLY A 1 38 ? 11.228 -1.670 -19.365 1.00 0.00 38 GLY A C 3
ATOM 3632 O O . GLY A 1 38 ? 11.657 -0.702 -19.982 1.00 0.00 38 GLY A O 3
ATOM 3636 N N . LYS A 1 39 ? 11.789 -2.878 -19.393 1.00 0.00 39 LYS A N 3
ATOM 3637 C CA . LYS A 1 39 ? 12.939 -3.216 -20.240 1.00 0.00 39 LYS A CA 3
ATOM 3638 C C . LYS A 1 39 ? 14.064 -2.175 -20.142 1.00 0.00 39 LYS A C 3
ATOM 3639 O O . LYS A 1 39 ? 14.881 -2.225 -19.222 1.00 0.00 39 LYS A O 3
ATOM 3658 N N . GLY A 1 40 ? 14.103 -1.244 -21.097 1.00 0.00 40 GLY A N 3
ATOM 3659 C CA . GLY A 1 40 ? 15.088 -0.180 -21.068 1.00 0.00 40 GLY A CA 3
ATOM 3660 C C . GLY A 1 40 ? 14.487 1.127 -20.589 1.00 0.00 40 GLY A C 3
ATOM 3661 O O . GLY A 1 40 ? 13.538 1.648 -21.190 1.00 0.00 40 GLY A O 3
ATOM 3665 N N . ALA A 1 41 ? 15.028 1.658 -19.504 1.00 0.00 41 ALA A N 3
ATOM 3666 C CA . ALA A 1 41 ? 14.488 2.863 -18.902 1.00 0.00 41 ALA A CA 3
ATOM 3667 C C . ALA A 1 41 ? 15.397 4.068 -19.121 1.00 0.00 41 ALA A C 3
ATOM 3668 O O . ALA A 1 41 ? 16.394 4.247 -18.422 1.00 0.00 41 ALA A O 3
ATOM 3675 N N . LYS A 1 42 ? 15.062 4.863 -20.130 1.00 0.00 42 LYS A N 3
ATOM 3676 C CA . LYS A 1 42 ? 15.699 6.159 -20.351 1.00 0.00 42 LYS A CA 3
ATOM 3677 C C . LYS A 1 42 ? 14.619 7.200 -20.598 1.00 0.00 42 LYS A C 3
ATOM 3678 O O . LYS A 1 42 ? 14.851 8.220 -21.246 1.00 0.00 42 LYS A O 3
ATOM 3697 N N . TYR A 1 43 ? 13.429 6.932 -20.079 1.00 0.00 43 TYR A N 3
ATOM 3698 C CA . TYR A 1 43 ? 12.280 7.783 -20.338 1.00 0.00 43 TYR A CA 3
ATOM 3699 C C . TYR A 1 43 ? 11.834 8.507 -19.077 1.00 0.00 43 TYR A C 3
ATOM 3700 O O . TYR A 1 43 ? 12.471 8.414 -18.031 1.00 0.00 43 TYR A O 3
ATOM 3718 N N . THR A 1 44 ? 10.734 9.225 -19.199 1.00 0.00 44 THR A N 3
ATOM 3719 C CA . THR A 1 44 ? 10.175 9.989 -18.105 1.00 0.00 44 THR A CA 3
ATOM 3720 C C . THR A 1 44 ? 8.729 10.342 -18.458 1.00 0.00 44 THR A C 3
ATOM 3721 O O . THR A 1 44 ? 8.152 9.721 -19.357 1.00 0.00 44 THR A O 3
ATOM 3732 N N . ARG A 1 45 ? 8.158 11.320 -17.756 1.00 0.00 45 ARG A N 3
ATOM 3733 C CA . ARG A 1 45 ? 6.786 11.777 -17.994 1.00 0.00 45 ARG A CA 3
ATOM 3734 C C . ARG A 1 45 ? 5.774 10.736 -17.522 1.00 0.00 45 ARG A C 3
ATOM 3735 O O . ARG A 1 45 ? 6.133 9.617 -17.151 1.00 0.00 45 ARG A O 3
ATOM 3756 N N . GLY A 1 46 ? 4.509 11.118 -17.521 1.00 0.00 46 GLY A N 3
ATOM 3757 C CA . GLY A 1 46 ? 3.452 10.197 -17.169 1.00 0.00 46 GLY A CA 3
ATOM 3758 C C . GLY A 1 46 ? 2.190 10.467 -17.956 1.00 0.00 46 GLY A C 3
ATOM 3759 O O . GLY A 1 46 ? 1.897 11.617 -18.290 1.00 0.00 46 GLY A O 3
ATOM 3763 N N . ARG A 1 47 ? 1.451 9.411 -18.268 1.00 0.00 47 ARG A N 3
ATOM 3764 C CA . ARG A 1 47 ? 0.191 9.544 -18.992 1.00 0.00 47 ARG A CA 3
ATOM 3765 C C . ARG A 1 47 ? -0.849 10.253 -18.138 1.00 0.00 47 ARG A C 3
ATOM 3766 O O . ARG A 1 47 ? -1.573 11.126 -18.618 1.00 0.00 47 ARG A O 3
ATOM 3787 N N . GLY A 1 48 ? -0.912 9.876 -16.871 1.00 0.00 48 GLY A N 3
ATOM 3788 C CA . GLY A 1 48 ? -1.821 10.525 -15.954 1.00 0.00 48 GLY A CA 3
ATOM 3789 C C . GLY A 1 48 ? -2.874 9.582 -15.418 1.00 0.00 48 GLY A C 3
ATOM 3790 O O . GLY A 1 48 ? -2.938 8.424 -15.831 1.00 0.00 48 GLY A O 3
ATOM 3794 N N . PRO A 1 49 ? -3.716 10.053 -14.486 1.00 0.00 49 PRO A N 3
ATOM 3795 C CA . PRO A 1 49 ? -3.638 11.415 -13.945 1.00 0.00 49 PRO A CA 3
ATOM 3796 C C . PRO A 1 49 ? -2.499 11.574 -12.940 1.00 0.00 49 PRO A C 3
ATOM 3797 O O . PRO A 1 49 ? -1.885 12.643 -12.839 1.00 0.00 49 PRO A O 3
ATOM 3808 N N . PHE A 1 50 ? -2.197 10.496 -12.232 1.00 0.00 50 PHE A N 3
ATOM 3809 C CA . PHE A 1 50 ? -1.254 10.535 -11.127 1.00 0.00 50 PHE A CA 3
ATOM 3810 C C . PHE A 1 50 ? -0.492 9.210 -11.027 1.00 0.00 50 PHE A C 3
ATOM 3811 O O . PHE A 1 50 ? -0.667 8.337 -11.877 1.00 0.00 50 PHE A O 3
ATOM 3828 N N . ARG A 1 51 ? 0.351 9.050 -10.003 1.00 0.00 51 ARG A N 3
ATOM 3829 C CA . ARG A 1 51 ? 1.382 8.011 -10.051 1.00 0.00 51 ARG A CA 3
ATOM 3830 C C . ARG A 1 51 ? 1.642 7.356 -8.699 1.00 0.00 51 ARG A C 3
ATOM 3831 O O . ARG A 1 51 ? 1.038 7.705 -7.691 1.00 0.00 51 ARG A O 3
ATOM 3852 N N . LEU A 1 52 ? 2.575 6.410 -8.709 1.00 0.00 52 LEU A N 3
ATOM 3853 C CA . LEU A 1 52 ? 2.899 5.585 -7.551 1.00 0.00 52 LEU A CA 3
ATOM 3854 C C . LEU A 1 52 ? 3.770 6.338 -6.544 1.00 0.00 52 LEU A C 3
ATOM 3855 O O . LEU A 1 52 ? 4.570 7.195 -6.922 1.00 0.00 52 LEU A O 3
ATOM 3871 N N . VAL A 1 53 ? 3.601 6.012 -5.267 1.00 0.00 53 VAL A N 3
ATOM 3872 C CA . VAL A 1 53 ? 4.407 6.607 -4.207 1.00 0.00 53 VAL A CA 3
ATOM 3873 C C . VAL A 1 53 ? 5.359 5.572 -3.609 1.00 0.00 53 VAL A C 3
ATOM 3874 O O . VAL A 1 53 ? 6.568 5.783 -3.554 1.00 0.00 53 VAL A O 3
ATOM 3887 N N . ALA A 1 54 ? 4.805 4.449 -3.168 1.00 0.00 54 ALA A N 3
ATOM 3888 C CA . ALA A 1 54 ? 5.603 3.391 -2.568 1.00 0.00 54 ALA A CA 3
ATOM 3889 C C . ALA A 1 54 ? 4.977 2.030 -2.843 1.00 0.00 54 ALA A C 3
ATOM 3890 O O . ALA A 1 54 ? 3.826 1.944 -3.277 1.00 0.00 54 ALA A O 3
ATOM 3897 N N . THR A 1 55 ? 5.738 0.973 -2.590 1.00 0.00 55 THR A N 3
ATOM 3898 C CA . THR A 1 55 ? 5.278 -0.386 -2.829 1.00 0.00 55 THR A CA 3
ATOM 3899 C C . THR A 1 55 ? 5.993 -1.360 -1.894 1.00 0.00 55 THR A C 3
ATOM 3900 O O . THR A 1 55 ? 7.198 -1.245 -1.669 1.00 0.00 55 THR A O 3
ATOM 3911 N N . TRP A 1 56 ? 5.233 -2.288 -1.328 1.00 0.00 56 TRP A N 3
ATOM 3912 C CA . TRP A 1 56 ? 5.780 -3.296 -0.433 1.00 0.00 56 TRP A CA 3
ATOM 3913 C C . TRP A 1 56 ? 5.397 -4.687 -0.928 1.00 0.00 56 TRP A C 3
ATOM 3914 O O . TRP A 1 56 ? 4.517 -4.823 -1.778 1.00 0.00 56 TRP A O 3
ATOM 3935 N N . ALA A 1 57 ? 6.052 -5.712 -0.405 1.00 0.00 57 ALA A N 3
ATOM 3936 C CA . ALA A 1 57 ? 5.776 -7.080 -0.818 1.00 0.00 57 ALA A CA 3
ATOM 3937 C C . ALA A 1 57 ? 5.817 -8.022 0.375 1.00 0.00 57 ALA A C 3
ATOM 3938 O O . ALA A 1 57 ? 6.731 -7.955 1.195 1.00 0.00 57 ALA A O 3
ATOM 3945 N N . PHE A 1 58 ? 4.820 -8.892 0.475 1.00 0.00 58 PHE A N 3
ATOM 3946 C CA . PHE A 1 58 ? 4.751 -9.859 1.563 1.00 0.00 58 PHE A CA 3
ATOM 3947 C C . PHE A 1 58 ? 4.487 -11.255 1.015 1.00 0.00 58 PHE A C 3
ATOM 3948 O O . PHE A 1 58 ? 3.586 -11.449 0.199 1.00 0.00 58 PHE A O 3
ATOM 3965 N N . PRO A 1 59 ? 5.268 -12.250 1.462 1.00 0.00 59 PRO A N 3
ATOM 3966 C CA . PRO A 1 59 ? 5.138 -13.636 0.992 1.00 0.00 59 PRO A CA 3
ATOM 3967 C C . PRO A 1 59 ? 3.820 -14.288 1.415 1.00 0.00 59 PRO A C 3
ATOM 3968 O O . PRO A 1 59 ? 3.356 -15.234 0.781 1.00 0.00 59 PRO A O 3
ATOM 3979 N N . SER A 1 60 ? 3.197 -13.764 2.464 1.00 0.00 60 SER A N 3
ATOM 3980 C CA . SER A 1 60 ? 2.004 -14.388 3.013 1.00 0.00 60 SER A CA 3
ATOM 3981 C C . SER A 1 60 ? 0.813 -13.446 2.930 1.00 0.00 60 SER A C 3
ATOM 3982 O O . SER A 1 60 ? 0.914 -12.268 3.285 1.00 0.00 60 SER A O 3
ATOM 3990 N N . LYS A 1 61 ? -0.310 -13.967 2.446 1.00 0.00 61 LYS A N 3
ATOM 3991 C CA . LYS A 1 61 ? -1.544 -13.196 2.363 1.00 0.00 61 LYS A CA 3
ATOM 3992 C C . LYS A 1 61 ? -2.011 -12.766 3.753 1.00 0.00 61 LYS A C 3
ATOM 3993 O O . LYS A 1 61 ? -2.620 -11.708 3.910 1.00 0.00 61 LYS A O 3
ATOM 4012 N N . GLU A 1 62 ? -1.700 -13.580 4.759 1.00 0.00 62 GLU A N 3
ATOM 4013 C CA . GLU A 1 62 ? -2.090 -13.296 6.134 1.00 0.00 62 GLU A CA 3
ATOM 4014 C C . GLU A 1 62 ? -1.472 -11.986 6.605 1.00 0.00 62 GLU A C 3
ATOM 4015 O O . GLU A 1 62 ? -2.160 -11.105 7.124 1.00 0.00 62 GLU A O 3
ATOM 4027 N N . GLU A 1 63 ? -0.170 -11.872 6.403 1.00 0.00 63 GLU A N 3
ATOM 4028 C CA . GLU A 1 63 ? 0.561 -10.677 6.781 1.00 0.00 63 GLU A CA 3
ATOM 4029 C C . GLU A 1 63 ? 0.087 -9.486 5.960 1.00 0.00 63 GLU A C 3
ATOM 4030 O O . GLU A 1 63 ? -0.043 -8.381 6.476 1.00 0.00 63 GLU A O 3
ATOM 4042 N N . ALA A 1 64 ? -0.193 -9.736 4.689 1.00 0.00 64 ALA A N 3
ATOM 4043 C CA . ALA A 1 64 ? -0.630 -8.689 3.774 1.00 0.00 64 ALA A CA 3
ATOM 4044 C C . ALA A 1 64 ? -1.983 -8.108 4.186 1.00 0.00 64 ALA A C 3
ATOM 4045 O O . ALA A 1 64 ? -2.169 -6.891 4.193 1.00 0.00 64 ALA A O 3
ATOM 4052 N N . MET A 1 65 ? -2.921 -8.979 4.549 1.00 0.00 65 MET A N 3
ATOM 4053 C CA . MET A 1 65 ? -4.270 -8.543 4.907 1.00 0.00 65 MET A CA 3
ATOM 4054 C C . MET A 1 65 ? -4.266 -7.697 6.176 1.00 0.00 65 MET A C 3
ATOM 4055 O O . MET A 1 65 ? -4.941 -6.668 6.245 1.00 0.00 65 MET A O 3
ATOM 4069 N N . ARG A 1 66 ? -3.509 -8.132 7.180 1.00 0.00 66 ARG A N 3
ATOM 4070 C CA . ARG A 1 66 ? -3.416 -7.391 8.434 1.00 0.00 66 ARG A CA 3
ATOM 4071 C C . ARG A 1 66 ? -2.687 -6.074 8.204 1.00 0.00 66 ARG A C 3
ATOM 4072 O O . ARG A 1 66 ? -3.081 -5.032 8.727 1.00 0.00 66 ARG A O 3
ATOM 4093 N N . TRP A 1 67 ? -1.637 -6.144 7.397 1.00 0.00 67 TRP A N 3
ATOM 4094 C CA . TRP A 1 67 ? -0.821 -4.987 7.056 1.00 0.00 67 TRP A CA 3
ATOM 4095 C C . TRP A 1 67 ? -1.666 -3.853 6.465 1.00 0.00 67 TRP A C 3
ATOM 4096 O O . TRP A 1 67 ? -1.678 -2.741 6.990 1.00 0.00 67 TRP A O 3
ATOM 4117 N N . GLU A 1 68 ? -2.365 -4.153 5.377 1.00 0.00 68 GLU A N 3
ATOM 4118 C CA . GLU A 1 68 ? -3.180 -3.166 4.666 1.00 0.00 68 GLU A CA 3
ATOM 4119 C C . GLU A 1 68 ? -4.220 -2.560 5.589 1.00 0.00 68 GLU A C 3
ATOM 4120 O O . GLU A 1 68 ? -4.433 -1.348 5.600 1.00 0.00 68 GLU A O 3
ATOM 4132 N N . TYR A 1 69 ? -4.868 -3.424 6.353 1.00 0.00 69 TYR A N 3
ATOM 4133 C CA . TYR A 1 69 ? -5.873 -2.994 7.320 1.00 0.00 69 TYR A CA 3
ATOM 4134 C C . TYR A 1 69 ? -5.276 -1.979 8.295 1.00 0.00 69 TYR A C 3
ATOM 4135 O O . TYR A 1 69 ? -5.878 -0.937 8.576 1.00 0.00 69 TYR A O 3
ATOM 4153 N N . GLU A 1 70 ? -4.083 -2.280 8.791 1.00 0.00 70 GLU A N 3
ATOM 4154 C CA . GLU A 1 70 ? -3.378 -1.379 9.691 1.00 0.00 70 GLU A CA 3
ATOM 4155 C C . GLU A 1 70 ? -3.061 -0.055 9.004 1.00 0.00 70 GLU A C 3
ATOM 4156 O O . GLU A 1 70 ? -3.295 1.005 9.574 1.00 0.00 70 GLU A O 3
ATOM 4168 N N . VAL A 1 71 ? -2.555 -0.119 7.771 1.00 0.00 71 VAL A N 3
ATOM 4169 C CA . VAL A 1 71 ? -2.232 1.085 7.004 1.00 0.00 71 VAL A CA 3
ATOM 4170 C C . VAL A 1 71 ? -3.475 1.937 6.784 1.00 0.00 71 VAL A C 3
ATOM 4171 O O . VAL A 1 71 ? -3.432 3.166 6.865 1.00 0.00 71 VAL A O 3
ATOM 4184 N N . LYS A 1 72 ? -4.584 1.264 6.528 1.00 0.00 72 LYS A N 3
ATOM 4185 C CA . LYS A 1 72 ? -5.867 1.920 6.336 1.00 0.00 72 LYS A CA 3
ATOM 4186 C C . LYS A 1 72 ? -6.289 2.642 7.621 1.00 0.00 72 LYS A C 3
ATOM 4187 O O . LYS A 1 72 ? -7.032 3.621 7.586 1.00 0.00 72 LYS A O 3
ATOM 4206 N N . HIS A 1 73 ? -5.791 2.149 8.749 1.00 0.00 73 HIS A N 3
ATOM 4207 C CA . HIS A 1 73 ? -6.070 2.745 10.052 1.00 0.00 73 HIS A CA 3
ATOM 4208 C C . HIS A 1 73 ? -4.915 3.624 10.542 1.00 0.00 73 HIS A C 3
ATOM 4209 O O . HIS A 1 73 ? -4.931 4.091 11.681 1.00 0.00 73 HIS A O 3
ATOM 4224 N N . LEU A 1 74 ? -3.912 3.839 9.698 1.00 0.00 74 LEU A N 3
ATOM 4225 C CA . LEU A 1 74 ? -2.744 4.622 10.100 1.00 0.00 74 LEU A CA 3
ATOM 4226 C C . LEU A 1 74 ? -3.015 6.116 10.003 1.00 0.00 74 LEU A C 3
ATOM 4227 O O . LEU A 1 74 ? -3.723 6.576 9.107 1.00 0.00 74 LEU A O 3
ATOM 4243 N N . SER A 1 75 ? -2.456 6.867 10.944 1.00 0.00 75 SER A N 3
ATOM 4244 C CA . SER A 1 75 ? -2.602 8.316 10.964 1.00 0.00 75 SER A CA 3
ATOM 4245 C C . SER A 1 75 ? -1.692 8.941 9.910 1.00 0.00 75 SER A C 3
ATOM 4246 O O . SER A 1 75 ? -0.909 8.231 9.271 1.00 0.00 75 SER A O 3
ATOM 4254 N N . ARG A 1 76 ? -1.764 10.263 9.742 1.00 0.00 76 ARG A N 3
ATOM 4255 C CA . ARG A 1 76 ? -0.944 10.936 8.736 1.00 0.00 76 ARG A CA 3
ATOM 4256 C C . ARG A 1 76 ? 0.536 10.681 8.995 1.00 0.00 76 ARG A C 3
ATOM 4257 O O . ARG A 1 76 ? 1.278 10.348 8.080 1.00 0.00 76 ARG A O 3
ATOM 4278 N N . ARG A 1 77 ? 0.936 10.780 10.257 1.00 0.00 77 ARG A N 3
ATOM 4279 C CA . ARG A 1 77 ? 2.336 10.664 10.641 1.00 0.00 77 ARG A CA 3
ATOM 4280 C C . ARG A 1 77 ? 2.876 9.270 10.346 1.00 0.00 77 ARG A C 3
ATOM 4281 O O . ARG A 1 77 ? 4.072 9.090 10.132 1.00 0.00 77 ARG A O 3
ATOM 4302 N N . LYS A 1 78 ? 1.991 8.285 10.326 1.00 0.00 78 LYS A N 3
ATOM 4303 C CA . LYS A 1 78 ? 2.390 6.908 10.089 1.00 0.00 78 LYS A CA 3
ATOM 4304 C C . LYS A 1 78 ? 2.431 6.619 8.595 1.00 0.00 78 LYS A C 3
ATOM 4305 O O . LYS A 1 78 ? 3.324 5.922 8.116 1.00 0.00 78 LYS A O 3
ATOM 4324 N N . LYS A 1 79 ? 1.464 7.160 7.866 1.00 0.00 79 LYS A N 3
ATOM 4325 C CA . LYS A 1 79 ? 1.449 7.044 6.414 1.00 0.00 79 LYS A CA 3
ATOM 4326 C C . LYS A 1 79 ? 2.638 7.795 5.823 1.00 0.00 79 LYS A C 3
ATOM 4327 O O . LYS A 1 79 ? 3.312 7.307 4.917 1.00 0.00 79 LYS A O 3
ATOM 4346 N N . GLU A 1 80 ? 2.895 8.984 6.363 1.00 0.00 80 GLU A N 3
ATOM 4347 C CA . GLU A 1 80 ? 4.052 9.778 5.973 1.00 0.00 80 GLU A CA 3
ATOM 4348 C C . GLU A 1 80 ? 5.345 9.069 6.358 1.00 0.00 80 GLU A C 3
ATOM 4349 O O . GLU A 1 80 ? 6.342 9.158 5.647 1.00 0.00 80 GLU A O 3
ATOM 4361 N N . GLN A 1 81 ? 5.318 8.358 7.481 1.00 0.00 81 GLN A N 3
ATOM 4362 C CA . GLN A 1 81 ? 6.460 7.566 7.916 1.00 0.00 81 GLN A CA 3
ATOM 4363 C C . GLN A 1 81 ? 6.749 6.471 6.900 1.00 0.00 81 GLN A C 3
ATOM 4364 O O . GLN A 1 81 ? 7.877 6.319 6.445 1.00 0.00 81 GLN A O 3
ATOM 4378 N N . LEU A 1 82 ? 5.706 5.731 6.543 1.00 0.00 82 LEU A N 3
ATOM 4379 C CA . LEU A 1 82 ? 5.813 4.642 5.578 1.00 0.00 82 LEU A CA 3
ATOM 4380 C C . LEU A 1 82 ? 6.354 5.131 4.235 1.00 0.00 82 LEU A C 3
ATOM 4381 O O . LEU A 1 82 ? 7.178 4.465 3.606 1.00 0.00 82 LEU A O 3
ATOM 4397 N N . VAL A 1 83 ? 5.893 6.300 3.811 1.00 0.00 83 VAL A N 3
ATOM 4398 C CA . VAL A 1 83 ? 6.308 6.875 2.537 1.00 0.00 83 VAL A CA 3
ATOM 4399 C C . VAL A 1 83 ? 7.713 7.460 2.605 1.00 0.00 83 VAL A C 3
ATOM 4400 O O . VAL A 1 83 ? 8.553 7.165 1.756 1.00 0.00 83 VAL A O 3
ATOM 4413 N N . SER A 1 84 ? 7.975 8.267 3.628 1.00 0.00 84 SER A N 3
ATOM 4414 C CA . SER A 1 84 ? 9.270 8.918 3.768 1.00 0.00 84 SER A CA 3
ATOM 4415 C C . SER A 1 84 ? 10.349 7.888 4.091 1.00 0.00 84 SER A C 3
ATOM 4416 O O . SER A 1 84 ? 11.547 8.169 3.993 1.00 0.00 84 SER A O 3
ATOM 4424 N N . LEU A 1 85 ? 9.917 6.701 4.493 1.00 0.00 85 LEU A N 3
ATOM 4425 C CA . LEU A 1 85 ? 10.827 5.602 4.755 1.00 0.00 85 LEU A CA 3
ATOM 4426 C C . LEU A 1 85 ? 11.407 5.074 3.450 1.00 0.00 85 LEU A C 3
ATOM 4427 O O . LEU A 1 85 ? 12.620 4.882 3.334 1.00 0.00 85 LEU A O 3
ATOM 4443 N N . LYS A 1 86 ? 10.545 4.846 2.462 1.00 0.00 86 LYS A N 3
ATOM 4444 C CA . LYS A 1 86 ? 11.003 4.320 1.187 1.00 0.00 86 LYS A CA 3
ATOM 4445 C C . LYS A 1 86 ? 11.671 5.421 0.369 1.00 0.00 86 LYS A C 3
ATOM 4446 O O . LYS A 1 86 ? 11.430 6.605 0.595 1.00 0.00 86 LYS A O 3
ATOM 4465 N N . GLY A 1 87 ? 12.504 5.029 -0.584 1.00 0.00 87 GLY A N 3
ATOM 4466 C CA . GLY A 1 87 ? 13.127 5.995 -1.466 1.00 0.00 87 GLY A CA 3
ATOM 4467 C C . GLY A 1 87 ? 12.317 6.204 -2.729 1.00 0.00 87 GLY A C 3
ATOM 4468 O O . GLY A 1 87 ? 12.868 6.498 -3.790 1.00 0.00 87 GLY A O 3
ATOM 4472 N N . GLY A 1 88 ? 11.001 6.059 -2.602 1.00 0.00 88 GLY A N 3
ATOM 4473 C CA . GLY A 1 88 ? 10.108 6.164 -3.740 1.00 0.00 88 GLY A CA 3
ATOM 4474 C C . GLY A 1 88 ? 10.382 5.120 -4.811 1.00 0.00 88 GLY A C 3
ATOM 4475 O O . GLY A 1 88 ? 11.271 4.275 -4.660 1.00 0.00 88 GLY A O 3
ATOM 4479 N N . PRO A 1 89 ? 9.584 5.117 -5.879 1.00 0.00 89 PRO A N 3
ATOM 4480 C CA . PRO A 1 89 ? 9.817 4.291 -7.050 1.00 0.00 89 PRO A CA 3
ATOM 4481 C C . PRO A 1 89 ? 10.547 5.058 -8.152 1.00 0.00 89 PRO A C 3
ATOM 4482 O O . PRO A 1 89 ? 10.745 6.271 -8.051 1.00 0.00 89 PRO A O 3
ATOM 4493 N N . TYR A 1 90 ? 10.956 4.353 -9.196 1.00 0.00 90 TYR A N 3
ATOM 4494 C CA . TYR A 1 90 ? 11.532 5.004 -10.363 1.00 0.00 90 TYR A CA 3
ATOM 4495 C C . TYR A 1 90 ? 10.422 5.369 -11.338 1.00 0.00 90 TYR A C 3
ATOM 4496 O O . TYR A 1 90 ? 10.102 6.546 -11.519 1.00 0.00 90 TYR A O 3
ATOM 4514 N N . GLU A 1 91 ? 9.820 4.340 -11.927 1.00 0.00 91 GLU A N 3
ATOM 4515 C CA . GLU A 1 91 ? 8.702 4.496 -12.855 1.00 0.00 91 GLU A CA 3
ATOM 4516 C C . GLU A 1 91 ? 9.068 5.407 -14.028 1.00 0.00 91 GLU A C 3
ATOM 4517 O O . GLU A 1 91 ? 10.237 5.502 -14.401 1.00 0.00 91 GLU A O 3
ATOM 4529 N N . ASN A 1 92 ? 8.048 6.051 -14.611 1.00 0.00 92 ASN A N 3
ATOM 4530 C CA . ASN A 1 92 ? 8.212 6.913 -15.784 1.00 0.00 92 ASN A CA 3
ATOM 4531 C C . ASN A 1 92 ? 8.499 6.042 -16.999 1.00 0.00 92 ASN A C 3
ATOM 4532 O O . ASN A 1 92 ? 9.163 6.452 -17.952 1.00 0.00 92 ASN A O 3
ATOM 4543 N N . THR A 1 93 ? 7.934 4.843 -16.967 1.00 0.00 93 THR A N 3
ATOM 4544 C CA . THR A 1 93 ? 8.153 3.849 -18.004 1.00 0.00 93 THR A CA 3
ATOM 4545 C C . THR A 1 93 ? 7.222 4.073 -19.196 1.00 0.00 93 THR A C 3
ATOM 4546 O O . THR A 1 93 ? 6.801 3.117 -19.856 1.00 0.00 93 THR A O 3
ATOM 4557 N N . THR A 1 94 ? 6.943 5.338 -19.484 1.00 0.00 94 THR A N 3
ATOM 4558 C CA . THR A 1 94 ? 6.011 5.715 -20.535 1.00 0.00 94 THR A CA 3
ATOM 4559 C C . THR A 1 94 ? 6.522 5.322 -21.926 1.00 0.00 94 THR A C 3
ATOM 4560 O O . THR A 1 94 ? 7.259 6.071 -22.570 1.00 0.00 94 THR A O 3
ATOM 4571 N N . LYS A 1 95 ? 6.154 4.117 -22.345 1.00 0.00 95 LYS A N 3
ATOM 4572 C CA . LYS A 1 95 ? 6.395 3.644 -23.705 1.00 0.00 95 LYS A CA 3
ATOM 4573 C C . LYS A 1 95 ? 5.656 2.328 -23.928 1.00 0.00 95 LYS A C 3
ATOM 4574 O O . LYS A 1 95 ? 5.016 2.135 -24.959 1.00 0.00 95 LYS A O 3
ATOM 4593 N N . LEU A 1 96 ? 5.766 1.437 -22.937 1.00 0.00 96 LEU A N 3
ATOM 4594 C CA . LEU A 1 96 ? 5.061 0.156 -22.922 1.00 0.00 96 LEU A CA 3
ATOM 4595 C C . LEU A 1 96 ? 5.356 -0.685 -24.165 1.00 0.00 96 LEU A C 3
ATOM 4596 O O . LEU A 1 96 ? 4.536 -0.786 -25.080 1.00 0.00 96 LEU A O 3
ATOM 4612 N N . SER A 1 97 ? 6.532 -1.292 -24.190 1.00 0.00 97 SER A N 3
ATOM 4613 C CA . SER A 1 97 ? 6.927 -2.141 -25.302 1.00 0.00 97 SER A CA 3
ATOM 4614 C C . SER A 1 97 ? 6.529 -3.592 -25.039 1.00 0.00 97 SER A C 3
ATOM 4615 O O . SER A 1 97 ? 7.384 -4.472 -24.925 1.00 0.00 97 SER A O 3
ATOM 4623 N N . THR A 1 98 ? 5.229 -3.832 -24.939 1.00 0.00 98 THR A N 3
ATOM 4624 C CA . THR A 1 98 ? 4.720 -5.151 -24.590 1.00 0.00 98 THR A CA 3
ATOM 4625 C C . THR A 1 98 ? 4.222 -5.905 -25.828 1.00 0.00 98 THR A C 3
ATOM 4626 O O . THR A 1 98 ? 3.961 -7.106 -25.767 1.00 0.00 98 THR A O 3
ATOM 4637 N N . THR A 1 99 ? 4.101 -5.210 -26.954 1.00 0.00 99 THR A N 3
ATOM 4638 C CA . THR A 1 99 ? 3.580 -5.822 -28.168 1.00 0.00 99 THR A CA 3
ATOM 4639 C C . THR A 1 99 ? 4.244 -5.224 -29.408 1.00 0.00 99 THR A C 3
ATOM 4640 O O . THR A 1 99 ? 4.057 -4.045 -29.707 1.00 0.00 99 THR A O 3
ATOM 4651 N N . MET A 1 6 ? 2.684 -16.849 -3.266 1.00 0.00 6 MET A N 4
ATOM 4652 C CA . MET A 1 6 ? 2.400 -16.073 -4.480 1.00 0.00 6 MET A CA 4
ATOM 4653 C C . MET A 1 6 ? 2.819 -14.619 -4.308 1.00 0.00 6 MET A C 4
ATOM 4654 O O . MET A 1 6 ? 3.443 -14.254 -3.310 1.00 0.00 6 MET A O 4
ATOM 4668 N N . ASN A 1 7 ? 2.481 -13.788 -5.285 1.00 0.00 7 ASN A N 4
ATOM 4669 C CA . ASN A 1 7 ? 2.942 -12.413 -5.300 1.00 0.00 7 ASN A CA 4
ATOM 4670 C C . ASN A 1 7 ? 1.897 -11.481 -4.705 1.00 0.00 7 ASN A C 4
ATOM 4671 O O . ASN A 1 7 ? 0.812 -11.310 -5.252 1.00 0.00 7 ASN A O 4
ATOM 4682 N N . HIS A 1 8 ? 2.218 -10.913 -3.556 1.00 0.00 8 HIS A N 4
ATOM 4683 C CA . HIS A 1 8 ? 1.342 -9.944 -2.919 1.00 0.00 8 HIS A CA 4
ATOM 4684 C C . HIS A 1 8 ? 1.995 -8.571 -2.957 1.00 0.00 8 HIS A C 4
ATOM 4685 O O . HIS A 1 8 ? 2.853 -8.256 -2.128 1.00 0.00 8 HIS A O 4
ATOM 4700 N N . TYR A 1 9 ? 1.611 -7.774 -3.936 1.00 0.00 9 TYR A N 4
ATOM 4701 C CA . TYR A 1 9 ? 2.177 -6.446 -4.098 1.00 0.00 9 TYR A CA 4
ATOM 4702 C C . TYR A 1 9 ? 1.288 -5.400 -3.447 1.00 0.00 9 TYR A C 4
ATOM 4703 O O . TYR A 1 9 ? 0.061 -5.437 -3.574 1.00 0.00 9 TYR A O 4
ATOM 4721 N N . VAL A 1 10 ? 1.914 -4.474 -2.744 1.00 0.00 10 VAL A N 4
ATOM 4722 C CA . VAL A 1 10 ? 1.208 -3.359 -2.150 1.00 0.00 10 VAL A CA 4
ATOM 4723 C C . VAL A 1 10 ? 1.692 -2.061 -2.773 1.00 0.00 10 VAL A C 4
ATOM 4724 O O . VAL A 1 10 ? 2.757 -1.553 -2.415 1.00 0.00 10 VAL A O 4
ATOM 4737 N N . TYR A 1 11 ? 0.938 -1.552 -3.733 1.00 0.00 11 TYR A N 4
ATOM 4738 C CA . TYR A 1 11 ? 1.279 -0.289 -4.360 1.00 0.00 11 TYR A CA 4
ATOM 4739 C C . TYR A 1 11 ? 0.434 0.825 -3.772 1.00 0.00 11 TYR A C 4
ATOM 4740 O O . TYR A 1 11 ? -0.790 0.719 -3.701 1.00 0.00 11 TYR A O 4
ATOM 4758 N N . ILE A 1 12 ? 1.086 1.876 -3.321 1.00 0.00 12 ILE A N 4
ATOM 4759 C CA . ILE A 1 12 ? 0.371 3.022 -2.812 1.00 0.00 12 ILE A CA 4
ATOM 4760 C C . ILE A 1 12 ? 0.512 4.186 -3.795 1.00 0.00 12 ILE A C 4
ATOM 4761 O O . ILE A 1 12 ? 1.604 4.719 -4.020 1.00 0.00 12 ILE A O 4
ATOM 4777 N N . LEU A 1 13 ? -0.590 4.522 -4.433 1.00 0.00 13 LEU A N 4
ATOM 4778 C CA . LEU A 1 13 ? -0.594 5.545 -5.465 1.00 0.00 13 LEU A CA 4
ATOM 4779 C C . LEU A 1 13 ? -1.090 6.865 -4.909 1.00 0.00 13 LEU A C 4
ATOM 4780 O O . LEU A 1 13 ? -2.076 6.908 -4.178 1.00 0.00 13 LEU A O 4
ATOM 4796 N N . GLU A 1 14 ? -0.393 7.936 -5.238 1.00 0.00 14 GLU A N 4
ATOM 4797 C CA . GLU A 1 14 ? -0.768 9.255 -4.763 1.00 0.00 14 GLU A CA 4
ATOM 4798 C C . GLU A 1 14 ? -1.624 9.966 -5.797 1.00 0.00 14 GLU A C 4
ATOM 4799 O O . GLU A 1 14 ? -1.309 9.960 -6.986 1.00 0.00 14 GLU A O 4
ATOM 4811 N N . CYS A 1 15 ? -2.711 10.562 -5.341 1.00 0.00 15 CYS A N 4
ATOM 4812 C CA . CYS A 1 15 ? -3.570 11.348 -6.205 1.00 0.00 15 CYS A CA 4
ATOM 4813 C C . CYS A 1 15 ? -3.046 12.781 -6.283 1.00 0.00 15 CYS A C 4
ATOM 4814 O O . CYS A 1 15 ? -2.034 13.110 -5.664 1.00 0.00 15 CYS A O 4
ATOM 4822 N N . LYS A 1 16 ? -3.721 13.623 -7.059 1.00 0.00 16 LYS A N 4
ATOM 4823 C CA . LYS A 1 16 ? -3.471 15.058 -7.029 1.00 0.00 16 LYS A CA 4
ATOM 4824 C C . LYS A 1 16 ? -3.763 15.577 -5.625 1.00 0.00 16 LYS A C 4
ATOM 4825 O O . LYS A 1 16 ? -3.154 16.538 -5.149 1.00 0.00 16 LYS A O 4
ATOM 4844 N N . ASP A 1 17 ? -4.710 14.912 -4.980 1.00 0.00 17 ASP A N 4
ATOM 4845 C CA . ASP A 1 17 ? -5.119 15.238 -3.626 1.00 0.00 17 ASP A CA 4
ATOM 4846 C C . ASP A 1 17 ? -4.208 14.540 -2.628 1.00 0.00 17 ASP A C 4
ATOM 4847 O O . ASP A 1 17 ? -3.480 13.613 -2.983 1.00 0.00 17 ASP A O 4
ATOM 4856 N N . GLY A 1 18 ? -4.285 14.957 -1.374 1.00 0.00 18 GLY A N 4
ATOM 4857 C CA . GLY A 1 18 ? -3.458 14.370 -0.333 1.00 0.00 18 GLY A CA 4
ATOM 4858 C C . GLY A 1 18 ? -3.990 13.030 0.149 1.00 0.00 18 GLY A C 4
ATOM 4859 O O . GLY A 1 18 ? -3.932 12.713 1.337 1.00 0.00 18 GLY A O 4
ATOM 4863 N N . SER A 1 19 ? -4.509 12.247 -0.778 1.00 0.00 19 SER A N 4
ATOM 4864 C CA . SER A 1 19 ? -5.058 10.945 -0.467 1.00 0.00 19 SER A CA 4
ATOM 4865 C C . SER A 1 19 ? -4.298 9.859 -1.214 1.00 0.00 19 SER A C 4
ATOM 4866 O O . SER A 1 19 ? -4.114 9.946 -2.433 1.00 0.00 19 SER A O 4
ATOM 4874 N N . TRP A 1 20 ? -3.848 8.850 -0.487 1.00 0.00 20 TRP A N 4
ATOM 4875 C CA . TRP A 1 20 ? -3.124 7.746 -1.095 1.00 0.00 20 TRP A CA 4
ATOM 4876 C C . TRP A 1 20 ? -4.043 6.560 -1.355 1.00 0.00 20 TRP A C 4
ATOM 4877 O O . TRP A 1 20 ? -4.954 6.281 -0.574 1.00 0.00 20 TRP A O 4
ATOM 4898 N N . TYR A 1 21 ? -3.785 5.867 -2.453 1.00 0.00 21 TYR A N 4
ATOM 4899 C CA . TYR A 1 21 ? -4.570 4.708 -2.849 1.00 0.00 21 TYR A CA 4
ATOM 4900 C C . TYR A 1 21 ? -3.749 3.442 -2.654 1.00 0.00 21 TYR A C 4
ATOM 4901 O O . TYR A 1 21 ? -2.834 3.158 -3.431 1.00 0.00 21 TYR A O 4
ATOM 4919 N N . THR A 1 22 ? -4.051 2.709 -1.597 1.00 0.00 22 THR A N 4
ATOM 4920 C CA . THR A 1 22 ? -3.329 1.490 -1.282 1.00 0.00 22 THR A CA 4
ATOM 4921 C C . THR A 1 22 ? -3.970 0.294 -1.980 1.00 0.00 22 THR A C 4
ATOM 4922 O O . THR A 1 22 ? -5.060 -0.148 -1.605 1.00 0.00 22 THR A O 4
ATOM 4933 N N . GLY A 1 23 ? -3.300 -0.206 -3.008 1.00 0.00 23 GLY A N 4
ATOM 4934 C CA . GLY A 1 23 ? -3.821 -1.321 -3.767 1.00 0.00 23 GLY A CA 4
ATOM 4935 C C . GLY A 1 23 ? -3.125 -2.623 -3.430 1.00 0.00 23 GLY A C 4
ATOM 4936 O O . GLY A 1 23 ? -1.921 -2.765 -3.647 1.00 0.00 23 GLY A O 4
ATOM 4940 N N . TYR A 1 24 ? -3.884 -3.562 -2.894 1.00 0.00 24 TYR A N 4
ATOM 4941 C CA . TYR A 1 24 ? -3.369 -4.877 -2.543 1.00 0.00 24 TYR A CA 4
ATOM 4942 C C . TYR A 1 24 ? -3.652 -5.862 -3.673 1.00 0.00 24 TYR A C 4
ATOM 4943 O O . TYR A 1 24 ? -4.801 -6.252 -3.895 1.00 0.00 24 TYR A O 4
ATOM 4961 N N . THR A 1 25 ? -2.613 -6.253 -4.396 1.00 0.00 25 THR A N 4
ATOM 4962 C CA . THR A 1 25 ? -2.789 -7.107 -5.560 1.00 0.00 25 THR A CA 4
ATOM 4963 C C . THR A 1 25 ? -2.049 -8.439 -5.407 1.00 0.00 25 THR A C 4
ATOM 4964 O O . THR A 1 25 ? -0.896 -8.488 -4.970 1.00 0.00 25 THR A O 4
ATOM 4975 N N . THR A 1 26 ? -2.750 -9.510 -5.743 1.00 0.00 26 THR A N 4
ATOM 4976 C CA . THR A 1 26 ? -2.181 -10.844 -5.784 1.00 0.00 26 THR A CA 4
ATOM 4977 C C . THR A 1 26 ? -2.528 -11.452 -7.134 1.00 0.00 26 THR A C 4
ATOM 4978 O O . THR A 1 26 ? -3.399 -12.315 -7.247 1.00 0.00 26 THR A O 4
ATOM 4989 N N . ASP A 1 27 ? -1.874 -10.955 -8.171 1.00 0.00 27 ASP A N 4
ATOM 4990 C CA . AS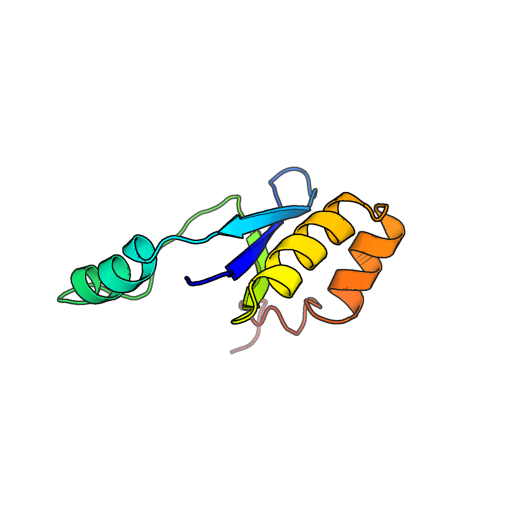P A 1 27 ? -2.322 -11.208 -9.531 1.00 0.00 27 ASP A CA 4
ATOM 4991 C C . ASP A 1 27 ? -1.173 -11.564 -10.452 1.00 0.00 27 ASP A C 4
ATOM 4992 O O . ASP A 1 27 ? -0.446 -10.685 -10.916 1.00 0.00 27 ASP A O 4
ATOM 5001 N N . VAL A 1 28 ? -1.007 -12.851 -10.706 1.00 0.00 28 VAL A N 4
ATOM 5002 C CA . VAL A 1 28 ? -0.072 -13.306 -11.729 1.00 0.00 28 VAL A CA 4
ATOM 5003 C C . VAL A 1 28 ? -0.506 -12.761 -13.084 1.00 0.00 28 VAL A C 4
ATOM 5004 O O . VAL A 1 28 ? 0.308 -12.252 -13.859 1.00 0.00 28 VAL A O 4
ATOM 5017 N N . ASP A 1 29 ? -1.812 -12.856 -13.333 1.00 0.00 29 ASP A N 4
ATOM 5018 C CA . ASP A 1 29 ? -2.430 -12.382 -14.571 1.00 0.00 29 ASP A CA 4
ATOM 5019 C C . ASP A 1 29 ? -2.033 -10.945 -14.887 1.00 0.00 29 ASP A C 4
ATOM 5020 O O . ASP A 1 29 ? -1.638 -10.639 -16.008 1.00 0.00 29 ASP A O 4
ATOM 5029 N N . ARG A 1 30 ? -2.118 -10.076 -13.887 1.00 0.00 30 ARG A N 4
ATOM 5030 C CA . ARG A 1 30 ? -1.833 -8.655 -14.069 1.00 0.00 30 ARG A CA 4
ATOM 5031 C C . ARG A 1 30 ? -0.448 -8.429 -14.668 1.00 0.00 30 ARG A C 4
ATOM 5032 O O . ARG A 1 30 ? -0.308 -7.721 -15.663 1.00 0.00 30 ARG A O 4
ATOM 5053 N N . ARG A 1 31 ? 0.566 -9.047 -14.073 1.00 0.00 31 ARG A N 4
ATOM 5054 C CA . ARG A 1 31 ? 1.947 -8.814 -14.482 1.00 0.00 31 ARG A CA 4
ATOM 5055 C C . ARG A 1 31 ? 2.185 -9.267 -15.923 1.00 0.00 31 ARG A C 4
ATOM 5056 O O . ARG A 1 31 ? 2.614 -8.479 -16.771 1.00 0.00 31 ARG A O 4
ATOM 5077 N N . ILE A 1 32 ? 1.899 -10.537 -16.190 1.00 0.00 32 ILE A N 4
ATOM 5078 C CA . ILE A 1 32 ? 2.129 -11.113 -17.509 1.00 0.00 32 ILE A CA 4
ATOM 5079 C C . ILE A 1 32 ? 1.299 -10.397 -18.578 1.00 0.00 32 ILE A C 4
ATOM 5080 O O . ILE A 1 32 ? 1.790 -10.129 -19.678 1.00 0.00 32 ILE A O 4
ATOM 5096 N N . LYS A 1 33 ? 0.053 -10.069 -18.245 1.00 0.00 33 LYS A N 4
ATOM 5097 C CA . LYS A 1 33 ? -0.833 -9.365 -19.168 1.00 0.00 33 LYS A CA 4
ATOM 5098 C C . LYS A 1 33 ? -0.268 -7.997 -19.538 1.00 0.00 33 LYS A C 4
ATOM 5099 O O . LYS A 1 33 ? -0.328 -7.588 -20.697 1.00 0.00 33 LYS A O 4
ATOM 5118 N N . LYS A 1 34 ? 0.281 -7.292 -18.552 1.00 0.00 34 LYS A N 4
ATOM 5119 C CA . LYS A 1 34 ? 0.873 -5.978 -18.791 1.00 0.00 34 LYS A CA 4
ATOM 5120 C C . LYS A 1 34 ? 2.026 -6.072 -19.783 1.00 0.00 34 LYS A C 4
ATOM 5121 O O . LYS A 1 34 ? 2.236 -5.164 -20.585 1.00 0.00 34 LYS A O 4
ATOM 5140 N N . HIS A 1 35 ? 2.767 -7.169 -19.728 1.00 0.00 35 HIS A N 4
ATOM 5141 C CA . HIS A 1 35 ? 3.871 -7.378 -20.657 1.00 0.00 35 HIS A CA 4
ATOM 5142 C C . HIS A 1 35 ? 3.341 -7.789 -22.033 1.00 0.00 35 HIS A C 4
ATOM 5143 O O . HIS A 1 35 ? 3.806 -7.296 -23.060 1.00 0.00 35 HIS A O 4
ATOM 5158 N N . ALA A 1 36 ? 2.377 -8.704 -22.042 1.00 0.00 36 ALA A N 4
ATOM 5159 C CA . ALA A 1 36 ? 1.766 -9.180 -23.281 1.00 0.00 36 ALA A CA 4
ATOM 5160 C C . ALA A 1 36 ? 1.063 -8.055 -24.043 1.00 0.00 36 ALA A C 4
ATOM 5161 O O . ALA A 1 36 ? 1.415 -7.744 -25.183 1.00 0.00 36 ALA A O 4
ATOM 5168 N N . SER A 1 37 ? 0.076 -7.441 -23.403 1.00 0.00 37 SER A N 4
ATOM 5169 C CA . SER A 1 37 ? -0.734 -6.408 -24.040 1.00 0.00 37 SER A CA 4
ATOM 5170 C C . SER A 1 37 ? 0.035 -5.100 -24.165 1.00 0.00 37 SER A C 4
ATOM 5171 O O . SER A 1 37 ? -0.193 -4.318 -25.092 1.00 0.00 37 SER A O 4
ATOM 5179 N N . GLY A 1 38 ? 0.960 -4.873 -23.241 1.00 0.00 38 GLY A N 4
ATOM 5180 C CA . GLY A 1 38 ? 1.651 -3.602 -23.175 1.00 0.00 38 GLY A CA 4
ATOM 5181 C C . GLY A 1 38 ? 2.712 -3.437 -24.248 1.00 0.00 38 GLY A C 4
ATOM 5182 O O . GLY A 1 38 ? 3.223 -2.335 -24.449 1.00 0.00 38 GLY A O 4
ATOM 5186 N N . LYS A 1 39 ? 3.049 -4.520 -24.937 1.00 0.00 39 LYS A N 4
ATOM 5187 C CA . LYS A 1 39 ? 4.049 -4.457 -25.995 1.00 0.00 39 LYS A CA 4
ATOM 5188 C C . LYS A 1 39 ? 3.525 -3.623 -27.160 1.00 0.00 39 LYS A C 4
ATOM 5189 O O . LYS A 1 39 ? 2.579 -4.013 -27.845 1.00 0.00 39 LYS A O 4
ATOM 5208 N N . GLY A 1 40 ? 4.136 -2.467 -27.358 1.00 0.00 40 GLY A N 4
ATOM 5209 C CA . GLY A 1 40 ? 3.698 -1.553 -28.390 1.00 0.00 40 GLY A CA 4
ATOM 5210 C C . GLY A 1 40 ? 3.437 -0.175 -27.823 1.00 0.00 40 GLY A C 4
ATOM 5211 O O . GLY A 1 40 ? 3.973 0.816 -28.321 1.00 0.00 40 GLY A O 4
ATOM 5215 N N . ALA A 1 41 ? 2.628 -0.136 -26.758 1.00 0.00 41 ALA A N 4
ATOM 5216 C CA . ALA A 1 41 ? 2.307 1.098 -26.031 1.00 0.00 41 ALA A CA 4
ATOM 5217 C C . ALA A 1 41 ? 1.494 2.083 -26.879 1.00 0.00 41 ALA A C 4
ATOM 5218 O O . ALA A 1 41 ? 1.846 2.399 -28.012 1.00 0.00 41 ALA A O 4
ATOM 5225 N N . LYS A 1 42 ? 0.395 2.570 -26.314 1.00 0.00 42 LYS A N 4
ATOM 5226 C CA . LYS A 1 42 ? -0.415 3.587 -26.980 1.00 0.00 42 LYS A CA 4
ATOM 5227 C C . LYS A 1 42 ? 0.184 4.970 -26.756 1.00 0.00 42 LYS A C 4
ATOM 5228 O O . LYS A 1 42 ? -0.207 5.934 -27.415 1.00 0.00 42 LYS A O 4
ATOM 5247 N N . TYR A 1 43 ? 1.129 5.039 -25.818 1.00 0.00 43 TYR A N 4
ATOM 5248 C CA . TYR A 1 43 ? 1.822 6.281 -25.460 1.00 0.00 43 TYR A CA 4
ATOM 5249 C C . TYR A 1 43 ? 0.889 7.248 -24.731 1.00 0.00 43 TYR A C 4
ATOM 5250 O O . TYR A 1 43 ? 0.990 7.395 -23.514 1.00 0.00 43 TYR A O 4
ATOM 5268 N N . THR A 1 44 ? -0.017 7.877 -25.487 1.00 0.00 44 THR A N 4
ATOM 5269 C CA . THR A 1 44 ? -0.969 8.874 -24.980 1.00 0.00 44 THR A CA 4
ATOM 5270 C C . THR A 1 44 ? -0.276 9.977 -24.157 1.00 0.00 44 THR A C 4
ATOM 5271 O O . THR A 1 44 ? 0.951 10.094 -24.152 1.00 0.00 44 THR A O 4
ATOM 5282 N N . ARG A 1 45 ? -1.068 10.810 -23.500 1.00 0.00 45 ARG A N 4
ATOM 5283 C CA . ARG A 1 45 ? -0.531 11.902 -22.710 1.00 0.00 45 ARG A CA 4
ATOM 5284 C C . ARG A 1 45 ? -1.037 11.801 -21.278 1.00 0.00 45 ARG A C 4
ATOM 5285 O O . ARG A 1 45 ? -2.237 11.649 -21.050 1.00 0.00 45 ARG A O 4
ATOM 5306 N N . GLY A 1 46 ? -0.124 11.863 -20.319 1.00 0.00 46 GLY A N 4
ATOM 5307 C CA . GLY A 1 46 ? -0.523 11.819 -18.929 1.00 0.00 46 GLY A CA 4
ATOM 5308 C C . GLY A 1 46 ? 0.613 11.442 -17.996 1.00 0.00 46 GLY A C 4
ATOM 5309 O O . GLY A 1 46 ? 1.440 12.289 -17.647 1.00 0.00 46 GLY A O 4
ATOM 5313 N N . ARG A 1 47 ? 0.657 10.159 -17.611 1.00 0.00 47 ARG A N 4
ATOM 5314 C CA . ARG A 1 47 ? 1.611 9.656 -16.613 1.00 0.00 47 ARG A CA 4
ATOM 5315 C C . ARG A 1 47 ? 1.341 10.294 -15.253 1.00 0.00 47 ARG A C 4
ATOM 5316 O O . ARG A 1 47 ? 2.233 10.415 -14.415 1.00 0.00 47 ARG A O 4
ATOM 5337 N N . GLY A 1 48 ? 0.093 10.693 -15.050 1.00 0.00 48 GLY A N 4
ATOM 5338 C CA . GLY A 1 48 ? -0.306 11.319 -13.811 1.00 0.00 48 GLY A CA 4
ATOM 5339 C C . GLY A 1 48 ? -1.814 11.443 -13.720 1.00 0.00 48 GLY A C 4
ATOM 5340 O O . GLY A 1 48 ? -2.515 11.012 -14.634 1.00 0.00 48 GLY A O 4
ATOM 5344 N N . PRO A 1 49 ? -2.347 12.021 -12.633 1.00 0.00 49 PRO A N 4
ATOM 5345 C CA . PRO A 1 49 ? -1.552 12.529 -11.516 1.00 0.00 49 PRO A CA 4
ATOM 5346 C C . PRO A 1 49 ? -1.269 11.452 -10.469 1.00 0.00 49 PRO A C 4
ATOM 5347 O O . PRO A 1 49 ? -0.847 11.754 -9.354 1.00 0.00 49 PRO A O 4
ATOM 5358 N N . PHE A 1 50 ? -1.492 10.197 -10.841 1.00 0.00 50 PHE A N 4
ATOM 5359 C CA . PHE A 1 50 ? -1.261 9.081 -9.936 1.00 0.00 50 PHE A CA 4
ATOM 5360 C C . PHE A 1 50 ? 0.222 8.761 -9.858 1.00 0.00 50 PHE A C 4
ATOM 5361 O O . PHE A 1 50 ? 0.790 8.146 -10.760 1.00 0.00 50 PHE A O 4
ATOM 5378 N N . ARG A 1 51 ? 0.841 9.205 -8.781 1.00 0.00 51 ARG A N 4
ATOM 5379 C CA . ARG A 1 51 ? 2.262 8.993 -8.567 1.00 0.00 51 ARG A CA 4
ATOM 5380 C C . ARG A 1 51 ? 2.485 7.766 -7.700 1.00 0.00 51 ARG A C 4
ATOM 5381 O O . ARG A 1 51 ? 1.954 7.675 -6.592 1.00 0.00 51 ARG A O 4
ATOM 5402 N N . LEU A 1 52 ? 3.256 6.820 -8.210 1.00 0.00 52 LEU A N 4
ATOM 5403 C CA . LEU A 1 52 ? 3.593 5.628 -7.452 1.00 0.00 52 LEU A CA 4
ATOM 5404 C C . LEU A 1 52 ? 4.627 5.963 -6.393 1.00 0.00 52 LEU A C 4
ATOM 5405 O O . LEU A 1 52 ? 5.782 6.258 -6.704 1.00 0.00 52 LEU A O 4
ATOM 5421 N N . VAL A 1 53 ? 4.202 5.941 -5.140 1.00 0.00 53 VAL A N 4
ATOM 5422 C CA . VAL A 1 53 ? 5.084 6.267 -4.035 1.00 0.00 53 VAL A CA 4
ATOM 5423 C C . VAL A 1 53 ? 5.968 5.075 -3.692 1.00 0.00 53 VAL A C 4
ATOM 5424 O O . VAL A 1 53 ? 7.187 5.128 -3.848 1.00 0.00 53 VAL A O 4
ATOM 5437 N N . ALA A 1 54 ? 5.353 3.992 -3.246 1.00 0.00 54 ALA A N 4
ATOM 5438 C CA . ALA A 1 54 ? 6.099 2.803 -2.874 1.00 0.00 54 ALA A CA 4
ATOM 5439 C C . ALA A 1 54 ? 5.368 1.542 -3.300 1.00 0.00 54 ALA A C 4
ATOM 5440 O O . ALA A 1 54 ? 4.141 1.539 -3.440 1.00 0.00 54 ALA A O 4
ATOM 5447 N N . THR A 1 55 ? 6.127 0.485 -3.526 1.00 0.00 55 THR A N 4
ATOM 5448 C CA . THR A 1 55 ? 5.563 -0.806 -3.861 1.00 0.00 55 THR A CA 4
ATOM 5449 C C . THR A 1 55 ? 6.232 -1.902 -3.037 1.00 0.00 55 THR A C 4
ATOM 5450 O O . THR A 1 55 ? 7.413 -2.208 -3.230 1.00 0.00 55 THR A O 4
ATOM 5461 N N . TRP A 1 56 ? 5.481 -2.481 -2.118 1.00 0.00 56 TRP A N 4
ATOM 5462 C CA . TRP A 1 56 ? 5.997 -3.537 -1.262 1.00 0.00 56 TRP A CA 4
ATOM 5463 C C . TRP A 1 56 ? 5.565 -4.896 -1.799 1.00 0.00 56 TRP A C 4
ATOM 5464 O O . TRP A 1 56 ? 4.532 -5.007 -2.455 1.00 0.00 56 TRP A O 4
ATOM 5485 N N . ALA A 1 57 ? 6.362 -5.919 -1.544 1.00 0.00 57 ALA A N 4
ATOM 5486 C CA . ALA A 1 57 ? 6.043 -7.261 -2.003 1.00 0.00 57 ALA A CA 4
ATOM 5487 C C . ALA A 1 57 ? 6.207 -8.265 -0.874 1.00 0.00 57 ALA A C 4
ATOM 5488 O O . ALA A 1 57 ? 7.312 -8.477 -0.373 1.00 0.00 57 ALA A O 4
ATOM 5495 N N . PHE A 1 58 ? 5.105 -8.866 -0.463 1.00 0.00 58 PHE A N 4
ATOM 5496 C CA . PHE A 1 58 ? 5.129 -9.850 0.606 1.00 0.00 58 PHE A CA 4
ATOM 5497 C C . PHE A 1 58 ? 4.806 -11.229 0.055 1.00 0.00 58 PHE A C 4
ATOM 5498 O O . PHE A 1 58 ? 3.845 -11.395 -0.693 1.00 0.00 58 PHE A O 4
ATOM 5515 N N . PRO A 1 59 ? 5.607 -12.238 0.410 1.00 0.00 59 PRO A N 4
ATOM 5516 C CA . PRO A 1 59 ? 5.390 -13.611 -0.033 1.00 0.00 59 PRO A CA 4
ATOM 5517 C C . PRO A 1 59 ? 4.384 -14.354 0.843 1.00 0.00 59 PRO A C 4
ATOM 5518 O O . PRO A 1 59 ? 4.038 -15.503 0.564 1.00 0.00 59 PRO A O 4
ATOM 5529 N N . SER A 1 60 ? 3.911 -13.694 1.894 1.00 0.00 60 SER A N 4
ATOM 5530 C CA . SER A 1 60 ? 2.991 -14.313 2.829 1.00 0.00 60 SER A CA 4
ATOM 5531 C C . SER A 1 60 ? 1.649 -13.584 2.824 1.00 0.00 60 SER A C 4
ATOM 5532 O O . SER A 1 60 ? 1.599 -12.354 2.938 1.00 0.00 60 SER A O 4
ATOM 5540 N N . LYS A 1 61 ? 0.574 -14.347 2.671 1.00 0.00 61 LYS A N 4
ATOM 5541 C CA . LYS A 1 61 ? -0.780 -13.800 2.639 1.00 0.00 61 LYS A CA 4
ATOM 5542 C C . LYS A 1 61 ? -1.130 -13.068 3.934 1.00 0.00 61 LYS A C 4
ATOM 5543 O O . LYS A 1 61 ? -1.487 -11.889 3.908 1.00 0.00 61 LYS A O 4
ATOM 5562 N N . GLU A 1 62 ? -1.019 -13.764 5.059 1.00 0.00 62 GLU A N 4
ATOM 5563 C CA . GLU A 1 62 ? -1.450 -13.219 6.346 1.00 0.00 62 GLU A CA 4
ATOM 5564 C C . GLU A 1 62 ? -0.592 -12.029 6.783 1.00 0.00 62 GLU A C 4
ATOM 5565 O O . GLU A 1 62 ? -1.100 -11.102 7.419 1.00 0.00 62 GLU A O 4
ATOM 5577 N N . GLU A 1 63 ? 0.691 -12.047 6.437 1.00 0.00 63 GLU A N 4
ATOM 5578 C CA . GLU A 1 63 ? 1.565 -10.907 6.686 1.00 0.00 63 GLU A CA 4
ATOM 5579 C C . GLU A 1 63 ? 0.999 -9.655 6.033 1.00 0.00 63 GLU A C 4
ATOM 5580 O O . GLU A 1 63 ? 0.784 -8.635 6.687 1.00 0.00 63 GLU A O 4
ATOM 5592 N N . ALA A 1 64 ? 0.727 -9.762 4.741 1.00 0.00 64 ALA A N 4
ATOM 5593 C CA . ALA A 1 64 ? 0.217 -8.640 3.969 1.00 0.00 64 ALA A CA 4
ATOM 5594 C C . ALA A 1 64 ? -1.219 -8.300 4.360 1.00 0.00 64 ALA A C 4
ATOM 5595 O O . ALA A 1 64 ? -1.675 -7.178 4.159 1.00 0.00 64 ALA A O 4
ATOM 5602 N N . MET A 1 65 ? -1.923 -9.270 4.925 1.00 0.00 65 MET A N 4
ATOM 5603 C CA . MET A 1 65 ? -3.304 -9.068 5.339 1.00 0.00 65 MET A CA 4
ATOM 5604 C C . MET A 1 65 ? -3.385 -8.117 6.527 1.00 0.00 65 MET A C 4
ATOM 5605 O O . MET A 1 65 ? -4.128 -7.136 6.495 1.00 0.00 65 MET A O 4
ATOM 5619 N N . ARG A 1 66 ? -2.616 -8.404 7.572 1.00 0.00 66 ARG A N 4
ATOM 5620 C CA . ARG A 1 66 ? -2.591 -7.544 8.751 1.00 0.00 66 ARG A CA 4
ATOM 5621 C C . ARG A 1 66 ? -2.004 -6.191 8.376 1.00 0.00 66 ARG A C 4
ATOM 5622 O O . ARG A 1 66 ? -2.472 -5.145 8.825 1.00 0.00 66 ARG A O 4
ATOM 5643 N N . TRP A 1 67 ? -0.982 -6.255 7.529 1.00 0.00 67 TRP A N 4
ATOM 5644 C CA . TRP A 1 67 ? -0.290 -5.086 7.006 1.00 0.00 67 TRP A CA 4
ATOM 5645 C C . TRP A 1 67 ? -1.260 -4.101 6.340 1.00 0.00 67 TRP A C 4
ATOM 5646 O O . TRP A 1 67 ? -1.470 -2.993 6.832 1.00 0.00 67 TRP A O 4
ATOM 5667 N N . GLU A 1 68 ? -1.857 -4.536 5.241 1.00 0.00 68 GLU A N 4
ATOM 5668 C CA . GLU A 1 68 ? -2.687 -3.682 4.388 1.00 0.00 68 GLU A CA 4
ATOM 5669 C C . GLU A 1 68 ? -3.867 -3.104 5.163 1.00 0.00 68 GLU A C 4
ATOM 5670 O O . GLU A 1 68 ? -4.179 -1.916 5.045 1.00 0.00 68 GLU A O 4
ATOM 5682 N N . TYR A 1 69 ? -4.502 -3.941 5.973 1.00 0.00 69 TYR A N 4
ATOM 5683 C CA . TYR A 1 69 ? -5.627 -3.505 6.795 1.00 0.00 69 TYR A CA 4
ATOM 5684 C C . TYR A 1 69 ? -5.224 -2.316 7.669 1.00 0.00 69 TYR A C 4
ATOM 5685 O O . TYR A 1 69 ? -5.962 -1.326 7.789 1.00 0.00 69 TYR A O 4
ATOM 5703 N N . GLU A 1 70 ? -4.045 -2.409 8.266 1.00 0.00 70 GLU A N 4
ATOM 5704 C CA . GLU A 1 70 ? -3.552 -1.355 9.130 1.00 0.00 70 GLU A CA 4
ATOM 5705 C C . GLU A 1 70 ? -3.096 -0.144 8.329 1.00 0.00 70 GLU A C 4
ATOM 5706 O O . GLU A 1 70 ? -3.277 0.980 8.772 1.00 0.00 70 GLU A O 4
ATOM 5718 N N . VAL A 1 71 ? -2.538 -0.371 7.144 1.00 0.00 71 VAL A N 4
ATOM 5719 C CA . VAL A 1 71 ? -2.121 0.731 6.276 1.00 0.00 71 VAL A CA 4
ATOM 5720 C C . VAL A 1 71 ? -3.315 1.619 5.939 1.00 0.00 71 VAL A C 4
ATOM 5721 O O . VAL A 1 71 ? -3.222 2.849 5.972 1.00 0.00 71 VAL A O 4
ATOM 5734 N N . LYS A 1 72 ? -4.442 0.986 5.627 1.00 0.00 72 LYS A N 4
ATOM 5735 C CA . LYS A 1 72 ? -5.685 1.710 5.402 1.00 0.00 72 LYS A CA 4
ATOM 5736 C C . LYS A 1 72 ? -6.066 2.525 6.632 1.00 0.00 72 LYS A C 4
ATOM 5737 O O . LYS A 1 72 ? -6.455 3.686 6.522 1.00 0.00 72 LYS A O 4
ATOM 5756 N N . HIS A 1 73 ? -5.929 1.912 7.802 1.00 0.00 73 HIS A N 4
ATOM 5757 C CA . HIS A 1 73 ? -6.348 2.544 9.051 1.00 0.00 73 HIS A CA 4
ATOM 5758 C C . HIS A 1 73 ? -5.296 3.519 9.581 1.00 0.00 73 HIS A C 4
ATOM 5759 O O . HIS A 1 73 ? -5.562 4.275 10.517 1.00 0.00 73 HIS A O 4
ATOM 5774 N N . LEU A 1 74 ? -4.108 3.500 8.993 1.00 0.00 74 LEU A N 4
ATOM 5775 C CA . LEU A 1 74 ? -3.061 4.441 9.363 1.00 0.00 74 LEU A CA 4
ATOM 5776 C C . LEU A 1 74 ? -3.376 5.815 8.801 1.00 0.00 74 LEU A C 4
ATOM 5777 O O . LEU A 1 74 ? -3.636 5.963 7.609 1.00 0.00 74 LEU A O 4
ATOM 5793 N N . SER A 1 75 ? -3.362 6.817 9.668 1.00 0.00 75 SER A N 4
ATOM 5794 C CA . SER A 1 75 ? -3.614 8.188 9.255 1.00 0.00 75 SER A CA 4
ATOM 5795 C C . SER A 1 75 ? -2.546 8.653 8.266 1.00 0.00 75 SER A C 4
ATOM 5796 O O . SER A 1 75 ? -1.506 8.004 8.117 1.00 0.00 75 SER A O 4
ATOM 5804 N N . ARG A 1 76 ? -2.788 9.783 7.608 1.00 0.00 76 ARG A N 4
ATOM 5805 C CA . ARG A 1 76 ? -1.844 10.302 6.620 1.00 0.00 76 ARG A CA 4
ATOM 5806 C C . ARG A 1 76 ? -0.476 10.527 7.252 1.00 0.00 76 ARG A C 4
ATOM 5807 O O . ARG A 1 76 ? 0.547 10.378 6.591 1.00 0.00 76 ARG A O 4
ATOM 5828 N N . ARG A 1 77 ? -0.463 10.862 8.537 1.00 0.00 77 ARG A N 4
ATOM 5829 C CA . ARG A 1 77 ? 0.787 11.037 9.270 1.00 0.00 77 ARG A CA 4
ATOM 5830 C C . ARG A 1 77 ? 1.616 9.755 9.239 1.00 0.00 77 ARG A C 4
ATOM 5831 O O . ARG A 1 77 ? 2.811 9.783 8.958 1.00 0.00 77 ARG A O 4
ATOM 5852 N N . LYS A 1 78 ? 0.972 8.627 9.521 1.00 0.00 78 LYS A N 4
ATOM 5853 C CA . LYS A 1 78 ? 1.659 7.344 9.529 1.00 0.00 78 LYS A CA 4
ATOM 5854 C C . LYS A 1 78 ? 1.958 6.884 8.113 1.00 0.00 78 LYS A C 4
ATOM 5855 O O . LYS A 1 78 ? 2.933 6.174 7.876 1.00 0.00 78 LYS A O 4
ATOM 5874 N N . LYS A 1 79 ? 1.120 7.288 7.169 1.00 0.00 79 LYS A N 4
ATOM 5875 C CA . LYS A 1 79 ? 1.377 6.996 5.768 1.00 0.00 79 LYS A CA 4
ATOM 5876 C C . LYS A 1 79 ? 2.617 7.758 5.293 1.00 0.00 79 LYS A C 4
ATOM 5877 O O . LYS A 1 79 ? 3.396 7.245 4.494 1.00 0.00 79 LYS A O 4
ATOM 5896 N N . GLU A 1 80 ? 2.807 8.974 5.805 1.00 0.00 80 GLU A N 4
ATOM 5897 C CA . GLU A 1 80 ? 4.023 9.742 5.532 1.00 0.00 80 GLU A CA 4
ATOM 5898 C C . GLU A 1 80 ? 5.242 9.034 6.125 1.00 0.00 80 GLU A C 4
ATOM 5899 O O . GLU A 1 80 ? 6.340 9.084 5.563 1.00 0.00 80 GLU A O 4
ATOM 5911 N N . GLN A 1 81 ? 5.040 8.368 7.258 1.00 0.00 81 GLN A N 4
ATOM 5912 C CA . GLN A 1 81 ? 6.086 7.552 7.862 1.00 0.00 81 GLN A CA 4
ATOM 5913 C C . GLN A 1 81 ? 6.404 6.369 6.955 1.00 0.00 81 GLN A C 4
ATOM 5914 O O . GLN A 1 81 ? 7.562 6.000 6.772 1.00 0.00 81 GLN A O 4
ATOM 5928 N N . LEU A 1 82 ? 5.360 5.799 6.372 1.00 0.00 82 LEU A N 4
ATOM 5929 C CA . LEU A 1 82 ? 5.503 4.717 5.408 1.00 0.00 82 LEU A CA 4
ATOM 5930 C C . LEU A 1 82 ? 6.253 5.198 4.166 1.00 0.00 82 LEU A C 4
ATOM 5931 O O . LEU A 1 82 ? 7.045 4.462 3.579 1.00 0.00 82 LEU A O 4
ATOM 5947 N N . VAL A 1 83 ? 6.017 6.449 3.787 1.00 0.00 83 VAL A N 4
ATOM 5948 C CA . VAL A 1 83 ? 6.742 7.068 2.683 1.00 0.00 83 VAL A CA 4
ATOM 5949 C C . VAL A 1 83 ? 8.203 7.311 3.063 1.00 0.00 83 VAL A C 4
ATOM 5950 O O . VAL A 1 83 ? 9.078 7.399 2.206 1.00 0.00 83 VAL A O 4
ATOM 5963 N N . SER A 1 84 ? 8.470 7.388 4.358 1.00 0.00 84 SER A N 4
ATOM 5964 C CA . SER A 1 84 ? 9.828 7.580 4.840 1.00 0.00 84 SER A CA 4
ATOM 5965 C C . SER A 1 84 ? 10.618 6.271 4.753 1.00 0.00 84 SER A C 4
ATOM 5966 O O . SER A 1 84 ? 11.832 6.247 4.941 1.00 0.00 84 SER A O 4
ATOM 5974 N N . LEU A 1 85 ? 9.913 5.179 4.468 1.00 0.00 85 LEU A N 4
ATOM 5975 C CA . LEU A 1 85 ? 10.552 3.891 4.242 1.00 0.00 85 LEU A CA 4
ATOM 5976 C C . LEU A 1 85 ? 10.944 3.775 2.773 1.00 0.00 85 LEU A C 4
ATOM 5977 O O . LEU A 1 85 ? 11.730 2.905 2.391 1.00 0.00 85 LEU A O 4
ATOM 5993 N N . LYS A 1 86 ? 10.384 4.660 1.958 1.00 0.00 86 LYS A N 4
ATOM 5994 C CA . LYS A 1 86 ? 10.732 4.751 0.548 1.00 0.00 86 LYS A CA 4
ATOM 5995 C C . LYS A 1 86 ? 12.129 5.337 0.392 1.00 0.00 86 LYS A C 4
ATOM 5996 O O . LYS A 1 86 ? 12.527 6.221 1.151 1.00 0.00 86 LYS A O 4
ATOM 6015 N N . GLY A 1 87 ? 12.862 4.847 -0.597 1.00 0.00 87 GLY A N 4
ATOM 6016 C CA . GLY A 1 87 ? 14.201 5.347 -0.847 1.00 0.00 87 GLY A CA 4
ATOM 6017 C C . GLY A 1 87 ? 14.199 6.624 -1.666 1.00 0.00 87 GLY A C 4
ATOM 6018 O O . GLY A 1 87 ? 14.950 6.744 -2.638 1.00 0.00 87 GLY A O 4
ATOM 6022 N N . GLY A 1 88 ? 13.369 7.578 -1.256 1.00 0.00 88 GLY A N 4
ATOM 6023 C CA . GLY A 1 88 ? 13.246 8.851 -1.951 1.00 0.00 88 GLY A CA 4
ATOM 6024 C C . GLY A 1 88 ? 12.758 8.725 -3.389 1.00 0.00 88 GLY A C 4
ATOM 6025 O O . GLY A 1 88 ? 12.716 7.629 -3.954 1.00 0.00 88 GLY A O 4
ATOM 6029 N N . PRO A 1 89 ? 12.336 9.842 -3.999 1.00 0.00 89 PRO A N 4
ATOM 6030 C CA . PRO A 1 89 ? 11.939 9.864 -5.400 1.00 0.00 89 PRO A CA 4
ATOM 6031 C C . PRO A 1 89 ? 13.151 9.939 -6.326 1.00 0.00 89 PRO A C 4
ATOM 6032 O O . PRO A 1 89 ? 13.554 11.019 -6.763 1.00 0.00 89 PRO A O 4
ATOM 6043 N N . TYR A 1 90 ? 13.738 8.785 -6.597 1.00 0.00 90 TYR A N 4
ATOM 6044 C CA . TYR A 1 90 ? 14.918 8.694 -7.432 1.00 0.00 90 TYR A CA 4
ATOM 6045 C C . TYR A 1 90 ? 15.074 7.252 -7.872 1.00 0.00 90 TYR A C 4
ATOM 6046 O O . TYR A 1 90 ? 15.443 6.389 -7.076 1.00 0.00 90 TYR A O 4
ATOM 6064 N N . GLU A 1 91 ? 14.736 7.011 -9.130 1.00 0.00 91 GLU A N 4
ATOM 6065 C CA . GLU A 1 91 ? 14.642 5.668 -9.706 1.00 0.00 91 GLU A CA 4
ATOM 6066 C C . GLU A 1 91 ? 13.379 4.977 -9.194 1.00 0.00 91 GLU A C 4
ATOM 6067 O O . GLU A 1 91 ? 12.987 5.161 -8.036 1.00 0.00 91 GLU A O 4
ATOM 6079 N N . ASN A 1 92 ? 12.735 4.204 -10.068 1.00 0.00 92 ASN A N 4
ATOM 6080 C CA . ASN A 1 92 ? 11.386 3.693 -9.811 1.00 0.00 92 ASN A CA 4
ATOM 6081 C C . ASN A 1 92 ? 10.445 4.863 -9.576 1.00 0.00 92 ASN A C 4
ATOM 6082 O O . ASN A 1 92 ? 9.444 4.753 -8.874 1.00 0.00 92 ASN A O 4
ATOM 6093 N N . THR A 1 93 ? 10.793 5.998 -10.174 1.00 0.00 93 THR A N 4
ATOM 6094 C CA . THR A 1 93 ? 10.019 7.216 -10.020 1.00 0.00 93 THR A CA 4
ATOM 6095 C C . THR A 1 93 ? 9.020 7.356 -11.155 1.00 0.00 93 THR A C 4
ATOM 6096 O O . THR A 1 93 ? 8.177 8.251 -11.148 1.00 0.00 93 THR A O 4
ATOM 6107 N N . THR A 1 94 ? 9.136 6.471 -12.133 1.00 0.00 94 THR A N 4
ATOM 6108 C CA . THR A 1 94 ? 8.165 6.397 -13.199 1.00 0.00 94 THR A CA 4
ATOM 6109 C C . THR A 1 94 ? 7.244 5.205 -12.961 1.00 0.00 94 THR A C 4
ATOM 6110 O O . THR A 1 94 ? 6.297 5.295 -12.184 1.00 0.00 94 THR A O 4
ATOM 6121 N N . LYS A 1 95 ? 7.558 4.081 -13.603 1.00 0.00 95 LYS A N 4
ATOM 6122 C CA . LYS A 1 95 ? 6.816 2.835 -13.426 1.00 0.00 95 LYS A CA 4
ATOM 6123 C C . LYS A 1 95 ? 5.330 3.004 -13.780 1.00 0.00 95 LYS A C 4
ATOM 6124 O O . LYS A 1 95 ? 4.501 2.150 -13.463 1.00 0.00 95 LYS A O 4
ATOM 6143 N N . LEU A 1 96 ? 4.997 4.099 -14.461 1.00 0.00 96 LEU A N 4
ATOM 6144 C CA . LEU A 1 96 ? 3.637 4.306 -14.934 1.00 0.00 96 LEU A CA 4
ATOM 6145 C C . LEU A 1 96 ? 3.350 3.396 -16.115 1.00 0.00 96 LEU A C 4
ATOM 6146 O O . LEU A 1 96 ? 3.400 3.816 -17.273 1.00 0.00 96 LEU A O 4
ATOM 6162 N N . SER A 1 97 ? 3.100 2.133 -15.809 1.00 0.00 97 SER A N 4
ATOM 6163 C CA . SER A 1 97 ? 2.738 1.159 -16.815 1.00 0.00 97 SER A CA 4
ATOM 6164 C C . SER A 1 97 ? 1.311 1.427 -17.285 1.00 0.00 97 SER A C 4
ATOM 6165 O O . SER A 1 97 ? 0.347 0.927 -16.698 1.00 0.00 97 SER A O 4
ATOM 6173 N N . THR A 1 98 ? 1.190 2.239 -18.324 1.00 0.00 98 THR A N 4
ATOM 6174 C CA . THR A 1 98 ? -0.103 2.709 -18.795 1.00 0.00 98 THR A CA 4
ATOM 6175 C C . THR A 1 98 ? -1.038 1.556 -19.141 1.00 0.00 98 THR A C 4
ATOM 6176 O O . THR A 1 98 ? -0.628 0.553 -19.729 1.00 0.00 98 THR A O 4
ATOM 6187 N N . THR A 1 99 ? -2.289 1.692 -18.732 1.00 0.00 99 THR A N 4
ATOM 6188 C CA . THR A 1 99 ? -3.296 0.675 -18.977 1.00 0.00 99 THR A CA 4
ATOM 6189 C C . THR A 1 99 ? -4.426 1.280 -19.803 1.00 0.00 99 THR A C 4
ATOM 6190 O O . THR A 1 99 ? -4.533 2.502 -19.900 1.00 0.00 99 THR A O 4
ATOM 6201 N N . MET A 1 6 ? 0.600 -17.149 -4.567 1.00 0.00 6 MET A N 5
ATOM 6202 C CA . MET A 1 6 ? -0.020 -15.835 -4.581 1.00 0.00 6 MET A CA 5
ATOM 6203 C C . MET A 1 6 ? 0.992 -14.752 -4.254 1.00 0.00 6 MET A C 5
ATOM 6204 O O . MET A 1 6 ? 1.376 -14.572 -3.099 1.00 0.00 6 MET A O 5
ATOM 6218 N N . ASN A 1 7 ? 1.430 -14.046 -5.282 1.00 0.00 7 ASN A N 5
ATOM 6219 C CA . ASN A 1 7 ? 2.342 -12.926 -5.109 1.00 0.00 7 ASN A CA 5
ATOM 6220 C C . ASN A 1 7 ? 1.567 -11.682 -4.683 1.00 0.00 7 ASN A C 5
ATOM 6221 O O . ASN A 1 7 ? 0.615 -11.274 -5.347 1.00 0.00 7 ASN A O 5
ATOM 6232 N N . HIS A 1 8 ? 1.967 -11.096 -3.560 1.00 0.00 8 HIS A N 5
ATOM 6233 C CA . HIS A 1 8 ? 1.258 -9.946 -3.013 1.00 0.00 8 HIS A CA 5
ATOM 6234 C C . HIS A 1 8 ? 2.098 -8.682 -3.150 1.00 0.00 8 HIS A C 5
ATOM 6235 O O . HIS A 1 8 ? 3.145 -8.548 -2.514 1.00 0.00 8 HIS A O 5
ATOM 6250 N N . TYR A 1 9 ? 1.639 -7.763 -3.984 1.00 0.00 9 TYR A N 5
ATOM 6251 C CA . TYR A 1 9 ? 2.299 -6.477 -4.148 1.00 0.00 9 TYR A CA 5
ATOM 6252 C C . TYR A 1 9 ? 1.417 -5.377 -3.577 1.00 0.00 9 TYR A C 5
ATOM 6253 O O . TYR A 1 9 ? 0.198 -5.415 -3.730 1.00 0.00 9 TYR A O 5
ATOM 6271 N N . VAL A 1 10 ? 2.027 -4.411 -2.914 1.00 0.00 10 VAL A N 5
ATOM 6272 C CA . VAL A 1 10 ? 1.289 -3.282 -2.380 1.00 0.00 10 VAL A CA 5
ATOM 6273 C C . VAL A 1 10 ? 1.907 -1.978 -2.863 1.00 0.00 10 VAL A C 5
ATOM 6274 O O . VAL A 1 10 ? 2.929 -1.532 -2.341 1.00 0.00 10 VAL A O 5
ATOM 6287 N N . TYR A 1 11 ? 1.307 -1.390 -3.880 1.00 0.00 11 TYR A N 5
ATOM 6288 C CA . TYR A 1 11 ? 1.773 -0.110 -4.391 1.00 0.00 11 TYR A CA 5
ATOM 6289 C C . TYR A 1 11 ? 0.921 1.006 -3.818 1.00 0.00 11 TYR A C 5
ATOM 6290 O O . TYR A 1 11 ? -0.269 0.821 -3.567 1.00 0.00 11 TYR A O 5
ATOM 6308 N N . ILE A 1 12 ? 1.520 2.156 -3.590 1.00 0.00 12 ILE A N 5
ATOM 6309 C CA . ILE A 1 12 ? 0.757 3.302 -3.156 1.00 0.00 12 ILE A CA 5
ATOM 6310 C C . ILE A 1 12 ? 0.973 4.461 -4.133 1.00 0.00 12 ILE A C 5
ATOM 6311 O O . ILE A 1 12 ? 2.088 4.964 -4.313 1.00 0.00 12 ILE A O 5
ATOM 6327 N N . LEU A 1 13 ? -0.093 4.829 -4.817 1.00 0.00 13 LEU A N 5
ATOM 6328 C CA . LEU A 1 13 ? -0.024 5.846 -5.856 1.00 0.00 13 LEU A CA 5
ATOM 6329 C C . LEU A 1 13 ? -0.640 7.143 -5.371 1.00 0.00 13 LEU A C 5
ATOM 6330 O O . LEU A 1 13 ? -1.701 7.140 -4.757 1.00 0.00 13 LEU A O 5
ATOM 6346 N N . GLU A 1 14 ? 0.028 8.247 -5.637 1.00 0.00 14 GLU A N 5
ATOM 6347 C CA . GLU A 1 14 ? -0.502 9.541 -5.276 1.00 0.00 14 GLU A CA 5
ATOM 6348 C C . GLU A 1 14 ? -1.394 10.054 -6.393 1.00 0.00 14 GLU A C 5
ATOM 6349 O O . GLU A 1 14 ? -0.987 10.091 -7.558 1.00 0.00 14 GLU A O 5
ATOM 6361 N N . CYS A 1 15 ? -2.608 10.430 -6.042 1.00 0.00 15 CYS A N 5
ATOM 6362 C CA . CYS A 1 15 ? -3.573 10.896 -7.018 1.00 0.00 15 CYS A CA 5
ATOM 6363 C C . CYS A 1 15 ? -3.311 12.355 -7.379 1.00 0.00 15 CYS A C 5
ATOM 6364 O O . CYS A 1 15 ? -2.394 12.984 -6.846 1.00 0.00 15 CYS A O 5
ATOM 6372 N N . LYS A 1 16 ? -4.107 12.878 -8.305 1.00 0.00 16 LYS A N 5
ATOM 6373 C CA . LYS A 1 16 ? -4.065 14.296 -8.639 1.00 0.00 16 LYS A CA 5
ATOM 6374 C C . LYS A 1 16 ? -4.434 15.131 -7.415 1.00 0.00 16 LYS A C 5
ATOM 6375 O O . LYS A 1 16 ? -4.048 16.292 -7.293 1.00 0.00 16 LYS A O 5
ATOM 6394 N N . ASP A 1 17 ? -5.205 14.526 -6.521 1.00 0.00 17 ASP A N 5
ATOM 6395 C CA . ASP A 1 17 ? -5.554 15.144 -5.250 1.00 0.00 17 ASP A CA 5
ATOM 6396 C C . ASP A 1 17 ? -4.718 14.532 -4.135 1.00 0.00 17 ASP A C 5
ATOM 6397 O O . ASP A 1 17 ? -3.997 13.559 -4.359 1.00 0.00 17 ASP A O 5
ATOM 6406 N N . GLY A 1 18 ? -4.833 15.086 -2.940 1.00 0.00 18 GLY A N 5
ATOM 6407 C CA . GLY A 1 18 ? -4.004 14.654 -1.829 1.00 0.00 18 GLY A CA 5
ATOM 6408 C C . GLY A 1 18 ? -4.462 13.357 -1.184 1.00 0.00 18 GLY A C 5
ATOM 6409 O O . GLY A 1 18 ? -4.557 13.268 0.040 1.00 0.00 18 GLY A O 5
ATOM 6413 N N . SER A 1 19 ? -4.756 12.358 -1.995 1.00 0.00 19 SER A N 5
ATOM 6414 C CA . SER A 1 19 ? -5.074 11.040 -1.480 1.00 0.00 19 SER A CA 5
ATOM 6415 C C . SER A 1 19 ? -4.084 10.012 -2.020 1.00 0.00 19 SER A C 5
ATOM 6416 O O . SER A 1 19 ? -3.743 10.021 -3.207 1.00 0.00 19 SER A O 5
ATOM 6424 N N . TRP A 1 20 ? -3.602 9.146 -1.148 1.00 0.00 20 TRP A N 5
ATOM 6425 C CA . TRP A 1 20 ? -2.710 8.082 -1.565 1.00 0.00 20 TRP A CA 5
ATOM 6426 C C . TRP A 1 20 ? -3.490 6.792 -1.752 1.00 0.00 20 TRP A C 5
ATOM 6427 O O . TRP A 1 20 ? -4.208 6.350 -0.854 1.00 0.00 20 TRP A O 5
ATOM 6448 N N . TYR A 1 21 ? -3.350 6.204 -2.924 1.00 0.00 21 TYR A N 5
ATOM 6449 C CA . TYR A 1 21 ? -4.119 5.030 -3.296 1.00 0.00 21 TYR A CA 5
ATOM 6450 C C . TYR A 1 21 ? -3.343 3.765 -2.971 1.00 0.00 21 TYR A C 5
ATOM 6451 O O . TYR A 1 21 ? -2.340 3.456 -3.614 1.00 0.00 21 TYR A O 5
ATOM 6469 N N . THR A 1 22 ? -3.794 3.051 -1.954 1.00 0.00 22 THR A N 5
ATOM 6470 C CA . THR A 1 22 ? -3.172 1.801 -1.573 1.00 0.00 22 THR A CA 5
ATOM 6471 C C . THR A 1 22 ? -3.697 0.659 -2.438 1.00 0.00 22 THR A C 5
ATOM 6472 O O . THR A 1 22 ? -4.840 0.224 -2.288 1.00 0.00 22 THR A O 5
ATOM 6483 N N . GLY A 1 23 ? -2.865 0.195 -3.353 1.00 0.00 23 GLY A N 5
ATOM 6484 C CA . GLY A 1 23 ? -3.257 -0.876 -4.238 1.00 0.00 23 GLY A CA 5
ATOM 6485 C C . GLY A 1 23 ? -2.728 -2.214 -3.784 1.00 0.00 23 GLY A C 5
ATOM 6486 O O . GLY A 1 23 ? -1.526 -2.474 -3.863 1.00 0.00 23 GLY A O 5
ATOM 6490 N N . TYR A 1 24 ? -3.623 -3.056 -3.296 1.00 0.00 24 TYR A N 5
ATOM 6491 C CA . TYR A 1 24 ? -3.260 -4.393 -2.854 1.00 0.00 24 TYR A CA 5
ATOM 6492 C C . TYR A 1 24 ? -3.451 -5.378 -4.001 1.00 0.00 24 TYR A C 5
ATOM 6493 O O . TYR A 1 24 ? -4.572 -5.783 -4.314 1.00 0.00 24 TYR A O 5
ATOM 6511 N N . THR A 1 25 ? -2.357 -5.741 -4.644 1.00 0.00 25 THR A N 5
ATOM 6512 C CA . THR A 1 25 ? -2.408 -6.608 -5.808 1.00 0.00 25 THR A CA 5
ATOM 6513 C C . THR A 1 25 ? -1.954 -8.021 -5.471 1.00 0.00 25 THR A C 5
ATOM 6514 O O . THR A 1 25 ? -0.847 -8.235 -4.981 1.00 0.00 25 THR A O 5
ATOM 6525 N N . THR A 1 26 ? -2.826 -8.980 -5.723 1.00 0.00 26 THR A N 5
ATOM 6526 C CA . THR A 1 26 ? -2.468 -10.382 -5.623 1.00 0.00 26 THR A CA 5
ATOM 6527 C C . THR A 1 26 ? -2.759 -11.049 -6.962 1.00 0.00 26 THR A C 5
ATOM 6528 O O . THR A 1 26 ? -3.693 -11.839 -7.099 1.00 0.00 26 THR A O 5
ATOM 6539 N N . ASP A 1 27 ? -1.973 -10.677 -7.959 1.00 0.00 27 ASP A N 5
ATOM 6540 C CA . ASP A 1 27 ? -2.233 -11.085 -9.332 1.00 0.00 27 ASP A CA 5
ATOM 6541 C C . ASP A 1 27 ? -0.977 -11.563 -10.027 1.00 0.00 27 ASP A C 5
ATOM 6542 O O . ASP A 1 27 ? -0.150 -10.754 -10.455 1.00 0.00 27 ASP A O 5
ATOM 6551 N N . VAL A 1 28 ? -0.807 -12.873 -10.112 1.00 0.00 28 VAL A N 5
ATOM 6552 C CA . VAL A 1 28 ? 0.155 -13.439 -11.046 1.00 0.00 28 VAL A CA 5
ATOM 6553 C C . VAL A 1 28 ? -0.279 -13.065 -12.462 1.00 0.00 28 VAL A C 5
ATOM 6554 O O . VAL A 1 28 ? 0.538 -12.899 -13.365 1.00 0.00 28 VAL A O 5
ATOM 6567 N N . ASP A 1 29 ? -1.593 -12.891 -12.606 1.00 0.00 29 ASP A N 5
ATOM 6568 C CA . ASP A 1 29 ? -2.231 -12.494 -13.858 1.00 0.00 29 ASP A CA 5
ATOM 6569 C C . ASP A 1 29 ? -1.655 -11.184 -14.388 1.00 0.00 29 ASP A C 5
ATOM 6570 O O . ASP A 1 29 ? -1.122 -11.128 -15.495 1.00 0.00 29 ASP A O 5
ATOM 6579 N N . ARG A 1 30 ? -1.755 -10.135 -13.579 1.00 0.00 30 ARG A N 5
ATOM 6580 C CA . ARG A 1 30 ? -1.276 -8.810 -13.964 1.00 0.00 30 ARG A CA 5
ATOM 6581 C C . ARG A 1 30 ? 0.227 -8.845 -14.239 1.00 0.00 30 ARG A C 5
ATOM 6582 O O . ARG A 1 30 ? 0.725 -8.194 -15.163 1.00 0.00 30 ARG A O 5
ATOM 6603 N N . ARG A 1 31 ? 0.936 -9.631 -13.437 1.00 0.00 31 ARG A N 5
ATOM 6604 C CA . ARG A 1 31 ? 2.379 -9.756 -13.554 1.00 0.00 31 ARG A CA 5
ATOM 6605 C C . ARG A 1 31 ? 2.782 -10.407 -14.875 1.00 0.00 31 ARG A C 5
ATOM 6606 O O . ARG A 1 31 ? 3.545 -9.826 -15.649 1.00 0.00 31 ARG A O 5
ATOM 6627 N N . ILE A 1 32 ? 2.268 -11.609 -15.128 1.00 0.00 32 ILE A N 5
ATOM 6628 C CA . ILE A 1 32 ? 2.645 -12.377 -16.312 1.00 0.00 32 ILE A CA 5
ATOM 6629 C C . ILE A 1 32 ? 2.279 -11.634 -17.602 1.00 0.00 32 ILE A C 5
ATOM 6630 O O . ILE A 1 32 ? 3.021 -11.685 -18.584 1.00 0.00 32 ILE A O 5
ATOM 6646 N N . LYS A 1 33 ? 1.151 -10.926 -17.582 1.00 0.00 33 LYS A N 5
ATOM 6647 C CA . LYS A 1 33 ? 0.701 -10.169 -18.744 1.00 0.00 33 LYS A CA 5
ATOM 6648 C C . LYS A 1 33 ? 1.706 -9.092 -19.140 1.00 0.00 33 LYS A C 5
ATOM 6649 O O . LYS A 1 33 ? 2.228 -9.112 -20.256 1.00 0.00 33 LYS A O 5
ATOM 6668 N N . LYS A 1 34 ? 1.986 -8.148 -18.238 1.00 0.00 34 LYS A N 5
ATOM 6669 C CA . LYS A 1 34 ? 2.962 -7.101 -18.548 1.00 0.00 34 LYS A CA 5
ATOM 6670 C C . LYS A 1 34 ? 4.347 -7.708 -18.784 1.00 0.00 34 LYS A C 5
ATOM 6671 O O . LYS A 1 34 ? 5.167 -7.145 -19.507 1.00 0.00 34 LYS A O 5
ATOM 6690 N N . HIS A 1 35 ? 4.604 -8.853 -18.165 1.00 0.00 35 HIS A N 5
ATOM 6691 C CA . HIS A 1 35 ? 5.859 -9.562 -18.364 1.00 0.00 35 HIS A CA 5
ATOM 6692 C C . HIS A 1 35 ? 6.022 -9.927 -19.838 1.00 0.00 35 HIS A C 5
ATOM 6693 O O . HIS A 1 35 ? 6.981 -9.517 -20.480 1.00 0.00 35 HIS A O 5
ATOM 6708 N N . ALA A 1 36 ? 5.086 -10.715 -20.350 1.00 0.00 36 ALA A N 5
ATOM 6709 C CA . ALA A 1 36 ? 5.090 -11.115 -21.751 1.00 0.00 36 ALA A CA 5
ATOM 6710 C C . ALA A 1 36 ? 4.916 -9.927 -22.703 1.00 0.00 36 ALA A C 5
ATOM 6711 O O . ALA A 1 36 ? 5.776 -9.651 -23.540 1.00 0.00 36 ALA A O 5
ATOM 6718 N N . SER A 1 37 ? 3.797 -9.227 -22.556 1.00 0.00 37 SER A N 5
ATOM 6719 C CA . SER A 1 37 ? 3.355 -8.253 -23.549 1.00 0.00 37 SER A CA 5
ATOM 6720 C C . SER A 1 37 ? 3.804 -6.825 -23.239 1.00 0.00 37 SER A C 5
ATOM 6721 O O . SER A 1 37 ? 4.079 -6.041 -24.149 1.00 0.00 37 SER A O 5
ATOM 6729 N N . GLY A 1 38 ? 3.879 -6.498 -21.957 1.00 0.00 38 GLY A N 5
ATOM 6730 C CA . GLY A 1 38 ? 4.065 -5.116 -21.538 1.00 0.00 38 GLY A CA 5
ATOM 6731 C C . GLY A 1 38 ? 5.396 -4.518 -21.951 1.00 0.00 38 GLY A C 5
ATOM 6732 O O . GLY A 1 38 ? 5.480 -3.313 -22.196 1.00 0.00 38 GLY A O 5
ATOM 6736 N N . LYS A 1 39 ? 6.430 -5.355 -22.023 1.00 0.00 39 LYS A N 5
ATOM 6737 C CA . LYS A 1 39 ? 7.786 -4.902 -22.348 1.00 0.00 39 LYS A CA 5
ATOM 6738 C C . LYS A 1 39 ? 7.816 -4.063 -23.626 1.00 0.00 39 LYS A C 5
ATOM 6739 O O . LYS A 1 39 ? 8.165 -2.880 -23.601 1.00 0.00 39 LYS A O 5
ATOM 6758 N N . GLY A 1 40 ? 7.445 -4.680 -24.738 1.00 0.00 40 GLY A N 5
ATOM 6759 C CA . GLY A 1 40 ? 7.531 -4.008 -26.019 1.00 0.00 40 GLY A CA 5
ATOM 6760 C C . GLY A 1 40 ? 6.190 -3.506 -26.503 1.00 0.00 40 GLY A C 5
ATOM 6761 O O . GLY A 1 40 ? 5.833 -3.691 -27.666 1.00 0.00 40 GLY A O 5
ATOM 6765 N N . ALA A 1 41 ? 5.438 -2.876 -25.617 1.00 0.00 41 ALA A N 5
ATOM 6766 C CA . ALA A 1 41 ? 4.148 -2.318 -25.986 1.00 0.00 41 ALA A CA 5
ATOM 6767 C C . ALA A 1 41 ? 3.834 -1.087 -25.146 1.00 0.00 41 ALA A C 5
ATOM 6768 O O . ALA A 1 41 ? 4.012 0.045 -25.606 1.00 0.00 41 ALA A O 5
ATOM 6775 N N . LYS A 1 42 ? 3.397 -1.328 -23.907 1.00 0.00 42 LYS A N 5
ATOM 6776 C CA . LYS A 1 42 ? 2.997 -0.260 -22.997 1.00 0.00 42 LYS A CA 5
ATOM 6777 C C . LYS A 1 42 ? 1.964 0.639 -23.676 1.00 0.00 42 LYS A C 5
ATOM 6778 O O . LYS A 1 42 ? 2.261 1.764 -24.075 1.00 0.00 42 LYS A O 5
ATOM 6797 N N . TYR A 1 43 ? 0.756 0.106 -23.838 1.00 0.00 43 TYR A N 5
ATOM 6798 C CA . TYR A 1 43 ? -0.299 0.790 -24.575 1.00 0.00 43 TYR A CA 5
ATOM 6799 C C . TYR A 1 43 ? -0.828 1.970 -23.764 1.00 0.00 43 TYR A C 5
ATOM 6800 O O . TYR A 1 43 ? -1.064 3.050 -24.300 1.00 0.00 43 TYR A O 5
ATOM 6818 N N . THR A 1 44 ? -0.993 1.750 -22.467 1.00 0.00 44 THR A N 5
ATOM 6819 C CA . THR A 1 44 ? -1.453 2.795 -21.569 1.00 0.00 44 THR A CA 5
ATOM 6820 C C . THR A 1 44 ? -0.293 3.702 -21.163 1.00 0.00 44 THR A C 5
ATOM 6821 O O . THR A 1 44 ? 0.644 3.277 -20.478 1.00 0.00 44 THR A O 5
ATOM 6832 N N . ARG A 1 45 ? -0.346 4.945 -21.623 1.00 0.00 45 ARG A N 5
ATOM 6833 C CA . ARG A 1 45 ? 0.676 5.930 -21.305 1.00 0.00 45 ARG A CA 5
ATOM 6834 C C . ARG A 1 45 ? 0.025 7.219 -20.831 1.00 0.00 45 ARG A C 5
ATOM 6835 O O . ARG A 1 45 ? -0.075 8.194 -21.577 1.00 0.00 45 ARG A O 5
ATOM 6856 N N . GLY A 1 46 ? -0.454 7.201 -19.595 1.00 0.00 46 GLY A N 5
ATOM 6857 C CA . GLY A 1 46 ? -1.130 8.353 -19.044 1.00 0.00 46 GLY A CA 5
ATOM 6858 C C . GLY A 1 46 ? -0.180 9.489 -18.732 1.00 0.00 46 GLY A C 5
ATOM 6859 O O . GLY A 1 46 ? -0.486 10.649 -19.011 1.00 0.00 46 GLY A O 5
ATOM 6863 N N . ARG A 1 47 ? 0.969 9.145 -18.145 1.00 0.00 47 ARG A N 5
ATOM 6864 C CA . ARG A 1 47 ? 1.986 10.120 -17.746 1.00 0.00 47 ARG A CA 5
ATOM 6865 C C . ARG A 1 47 ? 1.451 10.974 -16.594 1.00 0.00 47 ARG A C 5
ATOM 6866 O O . ARG A 1 47 ? 1.984 12.034 -16.271 1.00 0.00 47 ARG A O 5
ATOM 6887 N N . GLY A 1 48 ? 0.398 10.466 -15.970 1.00 0.00 48 GLY A N 5
ATOM 6888 C CA . GLY A 1 48 ? -0.267 11.165 -14.891 1.00 0.00 48 GLY A CA 5
ATOM 6889 C C . GLY A 1 48 ? -1.733 10.779 -14.821 1.00 0.00 48 GLY A C 5
ATOM 6890 O O . GLY A 1 48 ? -2.196 9.993 -15.646 1.00 0.00 48 GLY A O 5
ATOM 6894 N N . PRO A 1 49 ? -2.486 11.293 -13.834 1.00 0.00 49 PRO A N 5
ATOM 6895 C CA . PRO A 1 49 ? -1.954 12.157 -12.785 1.00 0.00 49 PRO A CA 5
ATOM 6896 C C . PRO A 1 49 ? -1.472 11.365 -11.568 1.00 0.00 49 PRO A C 5
ATOM 6897 O O . PRO A 1 49 ? -1.081 11.941 -10.555 1.00 0.00 49 PRO A O 5
ATOM 6908 N N . PHE A 1 50 ? -1.507 10.045 -11.682 1.00 0.00 50 PHE A N 5
ATOM 6909 C CA . PHE A 1 50 ? -1.072 9.172 -10.603 1.00 0.00 50 PHE A CA 5
ATOM 6910 C C . PHE A 1 50 ? 0.445 9.079 -10.575 1.00 0.00 50 PHE A C 5
ATOM 6911 O O . PHE A 1 50 ? 1.076 8.736 -11.577 1.00 0.00 50 PHE A O 5
ATOM 6928 N N . ARG A 1 51 ? 1.024 9.399 -9.434 1.00 0.00 51 ARG A N 5
ATOM 6929 C CA . ARG A 1 51 ? 2.467 9.364 -9.278 1.00 0.00 51 ARG A CA 5
ATOM 6930 C C . ARG A 1 51 ? 2.852 8.342 -8.214 1.00 0.00 51 ARG A C 5
ATOM 6931 O O . ARG A 1 51 ? 2.298 8.341 -7.117 1.00 0.00 51 ARG A O 5
ATOM 6952 N N . LEU A 1 52 ? 3.789 7.465 -8.550 1.00 0.00 52 LEU A N 5
ATOM 6953 C CA . LEU A 1 52 ? 4.204 6.408 -7.635 1.00 0.00 52 LEU A CA 5
ATOM 6954 C C . LEU A 1 52 ? 4.973 6.976 -6.447 1.00 0.00 52 LEU A C 5
ATOM 6955 O O . LEU A 1 52 ? 5.985 7.657 -6.612 1.00 0.00 52 LEU A O 5
ATOM 6971 N N . VAL A 1 53 ? 4.473 6.697 -5.250 1.00 0.00 53 VAL A N 5
ATOM 6972 C CA . VAL A 1 53 ? 5.149 7.101 -4.028 1.00 0.00 53 VAL A CA 5
ATOM 6973 C C . VAL A 1 53 ? 6.073 5.985 -3.559 1.00 0.00 53 VAL A C 5
ATOM 6974 O O . VAL A 1 53 ? 7.290 6.153 -3.489 1.00 0.00 53 VAL A O 5
ATOM 6987 N N . ALA A 1 54 ? 5.487 4.830 -3.266 1.00 0.00 54 ALA A N 5
ATOM 6988 C CA . ALA A 1 54 ? 6.249 3.677 -2.811 1.00 0.00 54 ALA A CA 5
ATOM 6989 C C . ALA A 1 54 ? 5.563 2.384 -3.223 1.00 0.00 54 ALA A C 5
ATOM 6990 O O . ALA A 1 54 ? 4.410 2.391 -3.663 1.00 0.00 54 ALA A O 5
ATOM 6997 N N . THR A 1 55 ? 6.279 1.280 -3.090 1.00 0.00 55 THR A N 5
ATOM 6998 C CA . THR A 1 55 ? 5.747 -0.033 -3.418 1.00 0.00 55 THR A CA 5
ATOM 6999 C C . THR A 1 55 ? 6.408 -1.097 -2.551 1.00 0.00 55 THR A C 5
ATOM 7000 O O . THR A 1 55 ? 7.633 -1.134 -2.428 1.00 0.00 55 THR A O 5
ATOM 7011 N N . TRP A 1 56 ? 5.593 -1.939 -1.939 1.00 0.00 56 TRP A N 5
ATOM 7012 C CA . TRP A 1 56 ? 6.092 -3.014 -1.099 1.00 0.00 56 TRP A CA 5
ATOM 7013 C C . TRP A 1 56 ? 5.663 -4.360 -1.671 1.00 0.00 56 TRP A C 5
ATOM 7014 O O . TRP A 1 56 ? 4.683 -4.439 -2.413 1.00 0.00 56 TRP A O 5
ATOM 7035 N N . ALA A 1 57 ? 6.393 -5.412 -1.328 1.00 0.00 57 ALA A N 5
ATOM 7036 C CA . ALA A 1 57 ? 6.075 -6.752 -1.808 1.00 0.00 57 ALA A CA 5
ATOM 7037 C C . ALA A 1 57 ? 6.228 -7.764 -0.682 1.00 0.00 57 ALA A C 5
ATOM 7038 O O . ALA A 1 57 ? 7.230 -7.753 0.037 1.00 0.00 57 ALA A O 5
ATOM 7045 N N . PHE A 1 58 ? 5.229 -8.625 -0.523 1.00 0.00 58 PHE A N 5
ATOM 7046 C CA . PHE A 1 58 ? 5.252 -9.641 0.520 1.00 0.00 58 PHE A CA 5
ATOM 7047 C C . PHE A 1 58 ? 4.846 -10.992 -0.053 1.00 0.00 58 PHE A C 5
ATOM 7048 O O . PHE A 1 58 ? 3.784 -11.124 -0.661 1.00 0.00 58 PHE A O 5
ATOM 7065 N N . PRO A 1 59 ? 5.690 -12.014 0.122 1.00 0.00 59 PRO A N 5
ATOM 7066 C CA . PRO A 1 59 ? 5.385 -13.374 -0.313 1.00 0.00 59 PRO A CA 5
ATOM 7067 C C . PRO A 1 59 ? 4.440 -14.076 0.659 1.00 0.00 59 PRO A C 5
ATOM 7068 O O . PRO A 1 59 ? 3.900 -15.142 0.363 1.00 0.00 59 PRO A O 5
ATOM 7079 N N . SER A 1 60 ? 4.240 -13.466 1.820 1.00 0.00 60 SER A N 5
ATOM 7080 C CA . SER A 1 60 ? 3.431 -14.064 2.867 1.00 0.00 60 SER A CA 5
ATOM 7081 C C . SER A 1 60 ? 1.993 -13.558 2.791 1.00 0.00 60 SER A C 5
ATOM 7082 O O . SER A 1 60 ? 1.735 -12.357 2.916 1.00 0.00 60 SER A O 5
ATOM 7090 N N . LYS A 1 61 ? 1.063 -14.479 2.573 1.00 0.00 61 LYS A N 5
ATOM 7091 C CA . LYS A 1 61 ? -0.353 -14.146 2.481 1.00 0.00 61 LYS A CA 5
ATOM 7092 C C . LYS A 1 61 ? -0.846 -13.509 3.777 1.00 0.00 61 LYS A C 5
ATOM 7093 O O . LYS A 1 61 ? -1.479 -12.451 3.760 1.00 0.00 61 LYS A O 5
ATOM 7112 N N . GLU A 1 62 ? -0.520 -14.144 4.895 1.00 0.00 62 GLU A N 5
ATOM 7113 C CA . GLU A 1 62 ? -0.980 -13.699 6.204 1.00 0.00 62 GLU A CA 5
ATOM 7114 C C . GLU A 1 62 ? -0.386 -12.339 6.554 1.00 0.00 62 GLU A C 5
ATOM 7115 O O . GLU A 1 62 ? -1.087 -11.447 7.038 1.00 0.00 62 GLU A O 5
ATOM 7127 N N . GLU A 1 63 ? 0.903 -12.182 6.281 1.00 0.00 63 GLU A N 5
ATOM 7128 C CA . GLU A 1 63 ? 1.612 -10.950 6.592 1.00 0.00 63 GLU A CA 5
ATOM 7129 C C . GLU A 1 63 ? 1.021 -9.783 5.810 1.00 0.00 63 GLU A C 5
ATOM 7130 O O . GLU A 1 63 ? 0.693 -8.743 6.379 1.00 0.00 63 GLU A O 5
ATOM 7142 N N . ALA A 1 64 ? 0.855 -9.982 4.505 1.00 0.00 64 ALA A N 5
ATOM 7143 C CA . ALA A 1 64 ? 0.347 -8.939 3.622 1.00 0.00 64 ALA A CA 5
ATOM 7144 C C . ALA A 1 64 ? -1.095 -8.575 3.964 1.00 0.00 64 ALA A C 5
ATOM 7145 O O . ALA A 1 64 ? -1.501 -7.424 3.820 1.00 0.00 64 ALA A O 5
ATOM 7152 N N . MET A 1 65 ? -1.862 -9.563 4.418 1.00 0.00 65 MET A N 5
ATOM 7153 C CA . MET A 1 65 ? -3.260 -9.339 4.785 1.00 0.00 65 MET A CA 5
ATOM 7154 C C . MET A 1 65 ? -3.356 -8.477 6.041 1.00 0.00 65 MET A C 5
ATOM 7155 O O . MET A 1 65 ? -4.155 -7.540 6.103 1.00 0.00 65 MET A O 5
ATOM 7169 N N . ARG A 1 66 ? -2.535 -8.789 7.038 1.00 0.00 66 ARG A N 5
ATOM 7170 C CA . ARG A 1 66 ? -2.489 -8.003 8.269 1.00 0.00 66 ARG A CA 5
ATOM 7171 C C . ARG A 1 66 ? -1.942 -6.609 7.977 1.00 0.00 66 ARG A C 5
ATOM 7172 O O . ARG A 1 66 ? -2.393 -5.613 8.546 1.00 0.00 66 ARG A O 5
ATOM 7193 N N . TRP A 1 67 ? -0.967 -6.569 7.080 1.00 0.00 67 TRP A N 5
ATOM 7194 C CA . TRP A 1 67 ? -0.331 -5.331 6.646 1.00 0.00 67 TRP A CA 5
ATOM 7195 C C . TRP A 1 67 ? -1.348 -4.367 6.018 1.00 0.00 67 TRP A C 5
ATOM 7196 O O . TRP A 1 67 ? -1.517 -3.244 6.485 1.00 0.00 67 TRP A O 5
ATOM 7217 N N . GLU A 1 68 ? -1.991 -4.818 4.950 1.00 0.00 68 GLU A N 5
ATOM 7218 C CA . GLU A 1 68 ? -3.020 -4.049 4.244 1.00 0.00 68 GLU A CA 5
ATOM 7219 C C . GLU A 1 68 ? -4.047 -3.474 5.210 1.00 0.00 68 GLU A C 5
ATOM 7220 O O . GLU A 1 68 ? -4.394 -2.292 5.150 1.00 0.00 68 GLU A O 5
ATOM 7232 N N . TYR A 1 69 ? -4.537 -4.335 6.084 1.00 0.00 69 TYR A N 5
ATOM 7233 C CA . TYR A 1 69 ? -5.508 -3.942 7.103 1.00 0.00 69 TYR A CA 5
ATOM 7234 C C . TYR A 1 69 ? -4.978 -2.776 7.943 1.00 0.00 69 TYR A C 5
ATOM 7235 O O . TYR A 1 69 ? -5.705 -1.818 8.232 1.00 0.00 69 TYR A O 5
ATOM 7253 N N . GLU A 1 70 ? -3.706 -2.851 8.314 1.00 0.00 70 GLU A N 5
ATOM 7254 C CA . GLU A 1 70 ? -3.063 -1.783 9.072 1.00 0.00 70 GLU A CA 5
ATOM 7255 C C . GLU A 1 70 ? -3.054 -0.490 8.264 1.00 0.00 70 GLU A C 5
ATOM 7256 O O . GLU A 1 70 ? -3.305 0.579 8.808 1.00 0.00 70 GLU A O 5
ATOM 7268 N N . VAL A 1 71 ? -2.794 -0.597 6.958 1.00 0.00 71 VAL A N 5
ATOM 7269 C CA . VAL A 1 71 ? -2.752 0.574 6.081 1.00 0.00 71 VAL A CA 5
ATOM 7270 C C . VAL A 1 71 ? -4.087 1.314 6.088 1.00 0.00 71 VAL A C 5
ATOM 7271 O O . VAL A 1 71 ? -4.136 2.543 6.023 1.00 0.00 71 VAL A O 5
ATOM 7284 N N . LYS A 1 72 ? -5.166 0.554 6.179 1.00 0.00 72 LYS A N 5
ATOM 7285 C CA . LYS A 1 72 ? -6.502 1.126 6.241 1.00 0.00 72 LYS A CA 5
ATOM 7286 C C . LYS A 1 72 ? -6.723 1.821 7.585 1.00 0.00 72 LYS A C 5
ATOM 7287 O O . LYS A 1 72 ? -7.506 2.767 7.688 1.00 0.00 72 LYS A O 5
ATOM 7306 N N . HIS A 1 73 ? -6.022 1.346 8.608 1.00 0.00 73 HIS A N 5
ATOM 7307 C CA . HIS A 1 73 ? -6.098 1.943 9.944 1.00 0.00 73 HIS A CA 5
ATOM 7308 C C . HIS A 1 73 ? -5.211 3.179 10.063 1.00 0.00 73 HIS A C 5
ATOM 7309 O O . HIS A 1 73 ? -5.526 4.104 10.813 1.00 0.00 73 HIS A O 5
ATOM 7324 N N . LEU A 1 74 ? -4.107 3.178 9.320 1.00 0.00 74 LEU A N 5
ATOM 7325 C CA . LEU A 1 74 ? -3.082 4.217 9.421 1.00 0.00 74 LEU A CA 5
ATOM 7326 C C . LEU A 1 74 ? -3.672 5.619 9.354 1.00 0.00 74 LEU A C 5
ATOM 7327 O O . LEU A 1 74 ? -4.385 5.958 8.411 1.00 0.00 74 LEU A O 5
ATOM 7343 N N . SER A 1 75 ? -3.381 6.420 10.367 1.00 0.00 75 SER A N 5
ATOM 7344 C CA . SER A 1 75 ? -3.725 7.831 10.338 1.00 0.00 75 SER A CA 5
ATOM 7345 C C . SER A 1 75 ? -2.755 8.581 9.421 1.00 0.00 75 SER A C 5
ATOM 7346 O O . SER A 1 75 ? -1.902 7.963 8.775 1.00 0.00 75 SER A O 5
ATOM 7354 N N . ARG A 1 76 ? -2.872 9.907 9.377 1.00 0.00 76 ARG A N 5
ATOM 7355 C CA . ARG A 1 76 ? -2.056 10.727 8.482 1.00 0.00 76 ARG A CA 5
ATOM 7356 C C . ARG A 1 76 ? -0.565 10.481 8.707 1.00 0.00 76 ARG A C 5
ATOM 7357 O O . ARG A 1 76 ? 0.188 10.278 7.752 1.00 0.00 76 ARG A O 5
ATOM 7378 N N . ARG A 1 77 ? -0.148 10.479 9.972 1.00 0.00 77 ARG A N 5
ATOM 7379 C CA . ARG A 1 77 ? 1.265 10.338 10.310 1.00 0.00 77 ARG A CA 5
ATOM 7380 C C . ARG A 1 77 ? 1.791 8.959 9.934 1.00 0.00 77 ARG A C 5
ATOM 7381 O O . ARG A 1 77 ? 2.918 8.831 9.466 1.00 0.00 77 ARG A O 5
ATOM 7402 N N . LYS A 1 78 ? 0.975 7.935 10.128 1.00 0.00 78 LYS A N 5
ATOM 7403 C CA . LYS A 1 78 ? 1.371 6.571 9.797 1.00 0.00 78 LYS A CA 5
ATOM 7404 C C . LYS A 1 78 ? 1.580 6.412 8.294 1.00 0.00 78 LYS A C 5
ATOM 7405 O O . LYS A 1 78 ? 2.538 5.777 7.855 1.00 0.00 78 LYS A O 5
ATOM 7424 N N . LYS A 1 79 ? 0.686 6.999 7.508 1.00 0.00 79 LYS A N 5
ATOM 7425 C CA . LYS A 1 79 ? 0.823 6.980 6.057 1.00 0.00 79 LYS A CA 5
ATOM 7426 C C . LYS A 1 79 ? 2.075 7.745 5.641 1.00 0.00 79 LYS A C 5
ATOM 7427 O O . LYS A 1 79 ? 2.808 7.326 4.747 1.00 0.00 79 LYS A O 5
ATOM 7446 N N . GLU A 1 80 ? 2.320 8.858 6.321 1.00 0.00 80 GLU A N 5
ATOM 7447 C CA . GLU A 1 80 ? 3.502 9.673 6.079 1.00 0.00 80 GLU A CA 5
ATOM 7448 C C . GLU A 1 80 ? 4.764 8.911 6.484 1.00 0.00 80 GLU A C 5
ATOM 7449 O O . GLU A 1 80 ? 5.793 8.975 5.807 1.00 0.00 80 GLU A O 5
ATOM 7461 N N . GLN A 1 81 ? 4.666 8.172 7.587 1.00 0.00 81 GLN A N 5
ATOM 7462 C CA . GLN A 1 81 ? 5.751 7.324 8.071 1.00 0.00 81 GLN A CA 5
ATOM 7463 C C . GLN A 1 81 ? 6.103 6.258 7.040 1.00 0.00 81 GLN A C 5
ATOM 7464 O O . GLN A 1 81 ? 7.269 5.909 6.866 1.00 0.00 81 GLN A O 5
ATOM 7478 N N . LEU A 1 82 ? 5.089 5.750 6.354 1.00 0.00 82 LEU A N 5
ATOM 7479 C CA . LEU A 1 82 ? 5.298 4.752 5.316 1.00 0.00 82 LEU A CA 5
ATOM 7480 C C . LEU A 1 82 ? 5.993 5.355 4.100 1.00 0.00 82 LEU A C 5
ATOM 7481 O O . LEU A 1 82 ? 6.768 4.683 3.425 1.00 0.00 82 LEU A O 5
ATOM 7497 N N . VAL A 1 83 ? 5.726 6.628 3.834 1.00 0.00 83 VAL A N 5
ATOM 7498 C CA . VAL A 1 83 ? 6.424 7.346 2.774 1.00 0.00 83 VAL A CA 5
ATOM 7499 C C . VAL A 1 83 ? 7.873 7.594 3.178 1.00 0.00 83 VAL A C 5
ATOM 7500 O O . VAL A 1 83 ? 8.784 7.549 2.356 1.00 0.00 83 VAL A O 5
ATOM 7513 N N . SER A 1 84 ? 8.077 7.828 4.466 1.00 0.00 84 SER A N 5
ATOM 7514 C CA . SER A 1 84 ? 9.414 7.962 5.015 1.00 0.00 84 SER A CA 5
ATOM 7515 C C . SER A 1 84 ? 10.109 6.600 5.038 1.00 0.00 84 SER A C 5
ATOM 7516 O O . SER A 1 84 ? 11.334 6.512 5.118 1.00 0.00 84 SER A O 5
ATOM 7524 N N . LEU A 1 85 ? 9.309 5.540 4.951 1.00 0.00 85 LEU A N 5
ATOM 7525 C CA . LEU A 1 85 ? 9.822 4.175 4.950 1.00 0.00 85 LEU A CA 5
ATOM 7526 C C . LEU A 1 85 ? 10.122 3.718 3.521 1.00 0.00 85 LEU A C 5
ATOM 7527 O O . LEU A 1 85 ? 10.570 2.592 3.292 1.00 0.00 85 LEU A O 5
ATOM 7543 N N . LYS A 1 86 ? 9.856 4.597 2.563 1.00 0.00 86 LYS A N 5
ATOM 7544 C CA . LYS A 1 86 ? 10.221 4.354 1.178 1.00 0.00 86 LYS A CA 5
ATOM 7545 C C . LYS A 1 86 ? 11.724 4.112 1.078 1.00 0.00 86 LYS A C 5
ATOM 7546 O O . LYS A 1 86 ? 12.512 4.817 1.709 1.00 0.00 86 LYS A O 5
ATOM 7565 N N . GLY A 1 87 ? 12.116 3.107 0.306 1.00 0.00 87 GLY A N 5
ATOM 7566 C CA . GLY A 1 87 ? 13.524 2.778 0.168 1.00 0.00 87 GLY A CA 5
ATOM 7567 C C . GLY A 1 87 ? 14.253 3.743 -0.742 1.00 0.00 87 GLY A C 5
ATOM 7568 O O . GLY A 1 87 ? 14.763 3.347 -1.793 1.00 0.00 87 GLY A O 5
ATOM 7572 N N . GLY A 1 88 ? 14.316 5.005 -0.329 1.00 0.00 88 GLY A N 5
ATOM 7573 C CA . GLY A 1 88 ? 14.921 6.035 -1.148 1.00 0.00 88 GLY A CA 5
ATOM 7574 C C . GLY A 1 88 ? 14.196 6.180 -2.468 1.00 0.00 88 GLY A C 5
ATOM 7575 O O . GLY A 1 88 ? 12.970 6.205 -2.490 1.00 0.00 88 GLY A O 5
ATOM 7579 N N . PRO A 1 89 ? 14.921 6.284 -3.584 1.00 0.00 89 PRO A N 5
ATOM 7580 C CA . PRO A 1 89 ? 14.305 6.328 -4.908 1.00 0.00 89 PRO A CA 5
ATOM 7581 C C . PRO A 1 89 ? 13.573 5.023 -5.220 1.00 0.00 89 PRO A C 5
ATOM 7582 O O . PRO A 1 89 ? 12.441 5.030 -5.709 1.00 0.00 89 PRO A O 5
ATOM 7593 N N . TYR A 1 90 ? 14.237 3.918 -4.885 1.00 0.00 90 TYR A N 5
ATOM 7594 C CA . TYR A 1 90 ? 13.753 2.561 -5.145 1.00 0.00 90 TYR A CA 5
ATOM 7595 C C . TYR A 1 90 ? 14.900 1.594 -4.889 1.00 0.00 90 TYR A C 5
ATOM 7596 O O . TYR A 1 90 ? 14.709 0.461 -4.450 1.00 0.00 90 TYR A O 5
ATOM 7614 N N . GLU A 1 91 ? 16.095 2.084 -5.163 1.00 0.00 91 GLU A N 5
ATOM 7615 C CA . GLU A 1 91 ? 17.323 1.334 -4.993 1.00 0.00 91 GLU A CA 5
ATOM 7616 C C . GLU A 1 91 ? 18.370 2.318 -4.476 1.00 0.00 91 GLU A C 5
ATOM 7617 O O . GLU A 1 91 ? 18.084 3.513 -4.383 1.00 0.00 91 GLU A O 5
ATOM 7629 N N . ASN A 1 92 ? 19.562 1.844 -4.145 1.00 0.00 92 ASN A N 5
ATOM 7630 C CA . ASN A 1 92 ? 20.666 2.733 -3.785 1.00 0.00 92 ASN A CA 5
ATOM 7631 C C . ASN A 1 92 ? 21.158 3.458 -5.039 1.00 0.00 92 ASN A C 5
ATOM 7632 O O . ASN A 1 92 ? 22.004 4.351 -4.975 1.00 0.00 92 ASN A O 5
ATOM 7643 N N . THR A 1 93 ? 20.589 3.051 -6.174 1.00 0.00 93 THR A N 5
ATOM 7644 C CA . THR A 1 93 ? 20.873 3.615 -7.488 1.00 0.00 93 THR A CA 5
ATOM 7645 C C . THR A 1 93 ? 22.354 3.547 -7.817 1.00 0.00 93 THR A C 5
ATOM 7646 O O . THR A 1 93 ? 23.100 4.509 -7.632 1.00 0.00 93 THR A O 5
ATOM 7657 N N . THR A 1 94 ? 22.775 2.382 -8.281 1.00 0.00 94 THR A N 5
ATOM 7658 C CA . THR A 1 94 ? 24.148 2.178 -8.692 1.00 0.00 94 THR A CA 5
ATOM 7659 C C . THR A 1 94 ? 24.422 2.936 -9.994 1.00 0.00 94 THR A C 5
ATOM 7660 O O . THR A 1 94 ? 24.389 2.369 -11.087 1.00 0.00 94 THR A O 5
ATOM 7671 N N . LYS A 1 95 ? 24.638 4.239 -9.864 1.00 0.00 95 LYS A N 5
ATOM 7672 C CA . LYS A 1 95 ? 24.860 5.109 -11.010 1.00 0.00 95 LYS A CA 5
ATOM 7673 C C . LYS A 1 95 ? 26.217 5.798 -10.894 1.00 0.00 95 LYS A C 5
ATOM 7674 O O . LYS A 1 95 ? 26.507 6.753 -11.615 1.00 0.00 95 LYS A O 5
ATOM 7693 N N . LEU A 1 96 ? 27.033 5.304 -9.963 1.00 0.00 96 LEU A N 5
ATOM 7694 C CA . LEU A 1 96 ? 28.368 5.856 -9.689 1.00 0.00 96 LEU A CA 5
ATOM 7695 C C . LEU A 1 96 ? 28.270 7.191 -8.948 1.00 0.00 96 LEU A C 5
ATOM 7696 O O . LEU A 1 96 ? 29.282 7.774 -8.554 1.00 0.00 96 LEU A O 5
ATOM 7712 N N . SER A 1 97 ? 27.046 7.665 -8.762 1.00 0.00 97 SER A N 5
ATOM 7713 C CA . SER A 1 97 ? 26.791 8.868 -7.994 1.00 0.00 97 SER A CA 5
ATOM 7714 C C . SER A 1 97 ? 26.890 8.559 -6.503 1.00 0.00 97 SER A C 5
ATOM 7715 O O . SER A 1 97 ? 27.637 9.199 -5.764 1.00 0.00 97 SER A O 5
ATOM 7723 N N . THR A 1 98 ? 26.131 7.564 -6.077 1.00 0.00 98 THR A N 5
ATOM 7724 C CA . THR A 1 98 ? 26.208 7.064 -4.721 1.00 0.00 98 THR A CA 5
ATOM 7725 C C . THR A 1 98 ? 27.225 5.933 -4.642 1.00 0.00 98 THR A C 5
ATOM 7726 O O . THR A 1 98 ? 26.970 4.817 -5.095 1.00 0.00 98 THR A O 5
ATOM 7737 N N . THR A 1 99 ? 28.389 6.233 -4.093 1.00 0.00 99 THR A N 5
ATOM 7738 C CA . THR A 1 99 ? 29.464 5.262 -4.029 1.00 0.00 99 THR A CA 5
ATOM 7739 C C . THR A 1 99 ? 29.411 4.494 -2.711 1.00 0.00 99 THR A C 5
ATOM 7740 O O . THR A 1 99 ? 29.343 5.089 -1.634 1.00 0.00 99 THR A O 5
ATOM 7751 N N . MET A 1 6 ? 0.466 -16.545 -4.468 1.00 0.00 6 MET A N 6
ATOM 7752 C CA . MET A 1 6 ? 0.552 -15.546 -5.519 1.00 0.00 6 MET A CA 6
ATOM 7753 C C . MET A 1 6 ? 1.203 -14.295 -4.956 1.00 0.00 6 MET A C 6
ATOM 7754 O O . MET A 1 6 ? 1.395 -14.186 -3.745 1.00 0.00 6 MET A O 6
ATOM 7768 N N . ASN A 1 7 ? 1.534 -13.354 -5.821 1.00 0.00 7 ASN A N 6
ATOM 7769 C CA . ASN A 1 7 ? 2.237 -12.154 -5.396 1.00 0.00 7 ASN A CA 6
ATOM 7770 C C . ASN A 1 7 ? 1.249 -11.085 -4.961 1.00 0.00 7 ASN A C 6
ATOM 7771 O O . ASN A 1 7 ? 0.392 -10.667 -5.737 1.00 0.00 7 ASN A O 6
ATOM 7782 N N . HIS A 1 8 ? 1.362 -10.664 -3.711 1.00 0.00 8 HIS A N 6
ATOM 7783 C CA . HIS A 1 8 ? 0.480 -9.648 -3.158 1.00 0.00 8 HIS A CA 6
ATOM 7784 C C . HIS A 1 8 ? 1.150 -8.288 -3.251 1.00 0.00 8 HIS A C 6
ATOM 7785 O O . HIS A 1 8 ? 2.126 -8.026 -2.544 1.00 0.00 8 HIS A O 6
ATOM 7800 N N . TYR A 1 9 ? 0.645 -7.435 -4.123 1.00 0.00 9 TYR A N 6
ATOM 7801 C CA . TYR A 1 9 ? 1.211 -6.111 -4.306 1.00 0.00 9 TYR A CA 6
ATOM 7802 C C . TYR A 1 9 ? 0.470 -5.067 -3.487 1.00 0.00 9 TYR A C 6
ATOM 7803 O O . TYR A 1 9 ? -0.696 -4.761 -3.757 1.00 0.00 9 TYR A O 6
ATOM 7821 N N . VAL A 1 10 ? 1.147 -4.538 -2.480 1.00 0.00 10 VAL A N 6
ATOM 7822 C CA . VAL A 1 10 ? 0.650 -3.385 -1.753 1.00 0.00 10 VAL A CA 6
ATOM 7823 C C . VAL A 1 10 ? 1.191 -2.134 -2.425 1.00 0.00 10 VAL A C 6
ATOM 7824 O O . VAL A 1 10 ? 2.396 -1.880 -2.397 1.00 0.00 10 VAL A O 6
ATOM 7837 N N . TYR A 1 11 ? 0.317 -1.372 -3.050 1.00 0.00 11 TYR A N 6
ATOM 7838 C CA . TYR A 1 11 ? 0.741 -0.187 -3.771 1.00 0.00 11 TYR A CA 6
ATOM 7839 C C . TYR A 1 11 ? -0.002 1.036 -3.272 1.00 0.00 11 TYR A C 6
ATOM 7840 O O . TYR A 1 11 ? -1.220 1.008 -3.095 1.00 0.00 11 TYR A O 6
ATOM 7858 N N . ILE A 1 12 ? 0.728 2.110 -3.033 1.00 0.00 12 ILE A N 6
ATOM 7859 C CA . ILE A 1 12 ? 0.100 3.358 -2.658 1.00 0.00 12 ILE A CA 6
ATOM 7860 C C . ILE A 1 12 ? 0.399 4.417 -3.720 1.00 0.00 12 ILE A C 6
ATOM 7861 O O . ILE A 1 12 ? 1.555 4.764 -3.987 1.00 0.00 12 ILE A O 6
ATOM 7877 N N . LEU A 1 13 ? -0.651 4.873 -4.372 1.00 0.00 13 LEU A N 6
ATOM 7878 C CA . LEU A 1 13 ? -0.521 5.827 -5.457 1.00 0.00 13 LEU A CA 6
ATOM 7879 C C . LEU A 1 13 ? -1.107 7.164 -5.058 1.00 0.00 13 LEU A C 6
ATOM 7880 O O . LEU A 1 13 ? -2.238 7.233 -4.583 1.00 0.00 13 LEU A O 6
ATOM 7896 N N . GLU A 1 14 ? -0.346 8.222 -5.243 1.00 0.00 14 GLU A N 6
ATOM 7897 C CA . GLU A 1 14 ? -0.864 9.547 -4.983 1.00 0.00 14 GLU A CA 6
ATOM 7898 C C . GLU A 1 14 ? -1.651 10.021 -6.188 1.00 0.00 14 GLU A C 6
ATOM 7899 O O . GLU A 1 14 ? -1.158 9.981 -7.316 1.00 0.00 14 GLU A O 6
ATOM 7911 N N . CYS A 1 15 ? -2.876 10.446 -5.949 1.00 0.00 15 CYS A N 6
ATOM 7912 C CA . CYS A 1 15 ? -3.731 10.907 -7.019 1.00 0.00 15 CYS A CA 6
ATOM 7913 C C . CYS A 1 15 ? -3.451 12.377 -7.328 1.00 0.00 15 CYS A C 6
ATOM 7914 O O . CYS A 1 15 ? -2.726 13.056 -6.594 1.00 0.00 15 CYS A O 6
ATOM 7922 N N . LYS A 1 16 ? -4.018 12.849 -8.426 1.00 0.00 16 LYS A N 6
ATOM 7923 C CA . LYS A 1 16 ? -3.851 14.223 -8.880 1.00 0.00 16 LYS A CA 6
ATOM 7924 C C . LYS A 1 16 ? -4.369 15.221 -7.844 1.00 0.00 16 LYS A C 6
ATOM 7925 O O . LYS A 1 16 ? -3.852 16.332 -7.726 1.00 0.00 16 LYS A O 6
ATOM 7944 N N . ASP A 1 17 ? -5.383 14.805 -7.096 1.00 0.00 17 ASP A N 6
ATOM 7945 C CA . ASP A 1 17 ? -5.993 15.656 -6.083 1.00 0.00 17 ASP A CA 6
ATOM 7946 C C . ASP A 1 17 ? -5.098 15.780 -4.856 1.00 0.00 17 ASP A C 6
ATOM 7947 O O . ASP A 1 17 ? -4.519 16.838 -4.609 1.00 0.00 17 ASP A O 6
ATOM 7956 N N . GLY A 1 18 ? -4.972 14.709 -4.094 1.00 0.00 18 GLY A N 6
ATOM 7957 C CA . GLY A 1 18 ? -4.142 14.760 -2.916 1.00 0.00 18 GLY A CA 6
ATOM 7958 C C . GLY A 1 18 ? -4.102 13.459 -2.147 1.00 0.00 18 GLY A C 6
ATOM 7959 O O . GLY A 1 18 ? -3.118 13.182 -1.457 1.00 0.00 18 GLY A O 6
ATOM 7963 N N . SER A 1 19 ? -5.149 12.660 -2.273 1.00 0.00 19 SER A N 6
ATOM 7964 C CA . SER A 1 19 ? -5.270 11.432 -1.498 1.00 0.00 19 SER A CA 6
ATOM 7965 C C . SER A 1 19 ? -4.269 10.376 -1.963 1.00 0.00 19 SER A C 6
ATOM 7966 O O . SER A 1 19 ? -4.011 10.229 -3.162 1.00 0.00 19 SER A O 6
ATOM 7974 N N . TRP A 1 20 ? -3.690 9.659 -1.002 1.00 0.00 20 TRP A N 6
ATOM 7975 C CA . TRP A 1 20 ? -2.842 8.516 -1.305 1.00 0.00 20 TRP A CA 6
ATOM 7976 C C . TRP A 1 20 ? -3.690 7.249 -1.326 1.00 0.00 20 TRP A C 6
ATOM 7977 O O . TRP A 1 20 ? -4.347 6.911 -0.341 1.00 0.00 20 TRP A O 6
ATOM 7998 N N . TYR A 1 21 ? -3.666 6.549 -2.445 1.00 0.00 21 TYR A N 6
ATOM 7999 C CA . TYR A 1 21 ? -4.521 5.391 -2.636 1.00 0.00 21 TYR A CA 6
ATOM 8000 C C . TYR A 1 21 ? -3.770 4.112 -2.295 1.00 0.00 21 TYR A C 6
ATOM 8001 O O . TYR A 1 21 ? -2.910 3.668 -3.053 1.00 0.00 21 TYR A O 6
ATOM 8019 N N . THR A 1 22 ? -4.080 3.539 -1.141 1.00 0.00 22 THR A N 6
ATOM 8020 C CA . THR A 1 22 ? -3.474 2.285 -0.726 1.00 0.00 22 THR A CA 6
ATOM 8021 C C . THR A 1 22 ? -4.279 1.104 -1.274 1.00 0.00 22 THR A C 6
ATOM 8022 O O . THR A 1 22 ? -5.300 0.715 -0.703 1.00 0.00 22 THR A O 6
ATOM 8033 N N . GLY A 1 23 ? -3.830 0.564 -2.394 1.00 0.00 23 GLY A N 6
ATOM 8034 C CA . GLY A 1 23 ? -4.551 -0.509 -3.046 1.00 0.00 23 GLY A CA 6
ATOM 8035 C C . GLY A 1 23 ? -3.921 -1.860 -2.785 1.00 0.00 23 GLY A C 6
ATOM 8036 O O . GLY A 1 23 ? -2.758 -1.943 -2.384 1.00 0.00 23 GLY A O 6
ATOM 8040 N N . TYR A 1 24 ? -4.681 -2.917 -3.031 1.00 0.00 24 TYR A N 6
ATOM 8041 C CA . TYR A 1 24 ? -4.233 -4.269 -2.747 1.00 0.00 24 TYR A CA 6
ATOM 8042 C C . TYR A 1 24 ? -4.636 -5.208 -3.883 1.00 0.00 24 TYR A C 6
ATOM 8043 O O . TYR A 1 24 ? -5.824 -5.428 -4.125 1.00 0.00 24 TYR A O 6
ATOM 8061 N N . THR A 1 25 ? -3.653 -5.745 -4.586 1.00 0.00 25 THR A N 6
ATOM 8062 C CA . THR A 1 25 ? -3.918 -6.676 -5.674 1.00 0.00 25 THR A CA 6
ATOM 8063 C C . THR A 1 25 ? -3.120 -7.960 -5.471 1.00 0.00 25 THR A C 6
ATOM 8064 O O . THR A 1 25 ? -1.978 -7.930 -5.006 1.00 0.00 25 THR A O 6
ATOM 8075 N N . THR A 1 26 ? -3.739 -9.094 -5.772 1.00 0.00 26 THR A N 6
ATOM 8076 C CA . THR A 1 26 ? -3.074 -10.379 -5.642 1.00 0.00 26 THR A CA 6
ATOM 8077 C C . THR A 1 26 ? -3.514 -11.360 -6.727 1.00 0.00 26 THR A C 6
ATOM 8078 O O . THR A 1 26 ? -4.375 -12.218 -6.505 1.00 0.00 26 THR A O 6
ATOM 8089 N N . ASP A 1 27 ? -2.963 -11.187 -7.914 1.00 0.00 27 ASP A N 6
ATOM 8090 C CA . ASP A 1 27 ? -3.102 -12.168 -8.977 1.00 0.00 27 ASP A CA 6
ATOM 8091 C C . ASP A 1 27 ? -1.758 -12.365 -9.661 1.00 0.00 27 ASP A C 6
ATOM 8092 O O . ASP A 1 27 ? -0.969 -11.427 -9.775 1.00 0.00 27 ASP A O 6
ATOM 8101 N N . VAL A 1 28 ? -1.487 -13.595 -10.077 1.00 0.00 28 VAL A N 6
ATOM 8102 C CA . VAL A 1 28 ? -0.190 -13.957 -10.645 1.00 0.00 28 VAL A CA 6
ATOM 8103 C C . VAL A 1 28 ? 0.120 -13.155 -11.917 1.00 0.00 28 VAL A C 6
ATOM 8104 O O . VAL A 1 28 ? 1.283 -12.875 -12.219 1.00 0.00 28 VAL A O 6
ATOM 8117 N N . ASP A 1 29 ? -0.933 -12.767 -12.632 1.00 0.00 29 ASP A N 6
ATOM 8118 C CA . ASP A 1 29 ? -0.799 -12.059 -13.901 1.00 0.00 29 ASP A CA 6
ATOM 8119 C C . ASP A 1 29 ? -0.080 -10.729 -13.716 1.00 0.00 29 ASP A C 6
ATOM 8120 O O . ASP A 1 29 ? 0.642 -10.277 -14.601 1.00 0.00 29 ASP A O 6
ATOM 8129 N N . ARG A 1 30 ? -0.281 -10.122 -12.549 1.00 0.00 30 ARG A N 6
ATOM 8130 C CA . ARG A 1 30 ? 0.329 -8.840 -12.212 1.00 0.00 30 ARG A CA 6
ATOM 8131 C C . ARG A 1 30 ? 1.823 -8.820 -12.478 1.00 0.00 30 ARG A C 6
ATOM 8132 O O . ARG A 1 30 ? 2.320 -8.013 -13.268 1.00 0.00 30 ARG A O 6
ATOM 8153 N N . ARG A 1 31 ? 2.531 -9.714 -11.816 1.00 0.00 31 ARG A N 6
ATOM 8154 C CA . ARG A 1 31 ? 3.975 -9.628 -11.763 1.00 0.00 31 ARG A CA 6
ATOM 8155 C C . ARG A 1 31 ? 4.616 -10.084 -13.071 1.00 0.00 31 ARG A C 6
ATOM 8156 O O . ARG A 1 31 ? 5.518 -9.422 -13.592 1.00 0.00 31 ARG A O 6
ATOM 8177 N N . ILE A 1 32 ? 4.157 -11.219 -13.594 1.00 0.00 32 ILE A N 6
ATOM 8178 C CA . ILE A 1 32 ? 4.722 -11.780 -14.813 1.00 0.00 32 ILE A CA 6
ATOM 8179 C C . ILE A 1 32 ? 4.559 -10.819 -15.994 1.00 0.00 32 ILE A C 6
ATOM 8180 O O . ILE A 1 32 ? 5.517 -10.560 -16.724 1.00 0.00 32 ILE A O 6
ATOM 8196 N N . LYS A 1 33 ? 3.358 -10.273 -16.155 1.00 0.00 33 LYS A N 6
ATOM 8197 C CA . LYS A 1 33 ? 3.079 -9.348 -17.245 1.00 0.00 33 LYS A CA 6
ATOM 8198 C C . LYS A 1 33 ? 3.967 -8.111 -17.129 1.00 0.00 33 LYS A C 6
ATOM 8199 O O . LYS A 1 33 ? 4.532 -7.648 -18.122 1.00 0.00 33 LYS A O 6
ATOM 8218 N N . LYS A 1 34 ? 4.100 -7.593 -15.909 1.00 0.00 34 LYS A N 6
ATOM 8219 C CA . LYS A 1 34 ? 4.924 -6.415 -15.667 1.00 0.00 34 LYS A CA 6
ATOM 8220 C C . LYS A 1 34 ? 6.383 -6.679 -16.041 1.00 0.00 34 LYS A C 6
ATOM 8221 O O . LYS A 1 34 ? 7.086 -5.782 -16.494 1.00 0.00 34 LYS A O 6
ATOM 8240 N N . HIS A 1 35 ? 6.836 -7.912 -15.854 1.00 0.00 35 HIS A N 6
ATOM 8241 C CA . HIS A 1 35 ? 8.201 -8.277 -16.224 1.00 0.00 35 HIS A CA 6
ATOM 8242 C C . HIS A 1 35 ? 8.312 -8.482 -17.727 1.00 0.00 35 HIS A C 6
ATOM 8243 O O . HIS A 1 35 ? 9.311 -8.109 -18.338 1.00 0.00 35 HIS A O 6
ATOM 8258 N N . ALA A 1 36 ? 7.289 -9.086 -18.314 1.00 0.00 36 ALA A N 6
ATOM 8259 C CA . ALA A 1 36 ? 7.256 -9.326 -19.750 1.00 0.00 36 ALA A CA 6
ATOM 8260 C C . ALA A 1 36 ? 7.309 -8.019 -20.534 1.00 0.00 36 ALA A C 6
ATOM 8261 O O . ALA A 1 36 ? 8.141 -7.854 -21.424 1.00 0.00 36 ALA A O 6
ATOM 8268 N N . SER A 1 37 ? 6.428 -7.091 -20.191 1.00 0.00 37 SER A N 6
ATOM 8269 C CA . SER A 1 37 ? 6.354 -5.810 -20.884 1.00 0.00 37 SER A CA 6
ATOM 8270 C C . SER A 1 37 ? 7.391 -4.831 -20.348 1.00 0.00 37 SER A C 6
ATOM 8271 O O . SER A 1 37 ? 7.786 -3.887 -21.037 1.00 0.00 37 SER A O 6
ATOM 8279 N N . GLY A 1 38 ? 7.845 -5.074 -19.128 1.00 0.00 38 GLY A N 6
ATOM 8280 C CA . GLY A 1 38 ? 8.711 -4.129 -18.452 1.00 0.00 38 GLY A CA 6
ATOM 8281 C C . GLY A 1 38 ? 10.164 -4.239 -18.861 1.00 0.00 38 GLY A C 6
ATOM 8282 O O . GLY A 1 38 ? 11.022 -3.566 -18.291 1.00 0.00 38 GLY A O 6
ATOM 8286 N N . LYS A 1 39 ? 10.448 -5.088 -19.840 1.00 0.00 39 LYS A N 6
ATOM 8287 C CA . LYS A 1 39 ? 11.808 -5.241 -20.346 1.00 0.00 39 LYS A CA 6
ATOM 8288 C C . LYS A 1 39 ? 12.246 -3.977 -21.077 1.00 0.00 39 LYS A C 6
ATOM 8289 O O . LYS A 1 39 ? 11.810 -3.712 -22.200 1.00 0.00 39 LYS A O 6
ATOM 8308 N N . GLY A 1 40 ? 13.096 -3.195 -20.426 1.00 0.00 40 GLY A N 6
ATOM 8309 C CA . GLY A 1 40 ? 13.512 -1.922 -20.976 1.00 0.00 40 GLY A CA 6
ATOM 8310 C C . GLY A 1 40 ? 12.846 -0.770 -20.252 1.00 0.00 40 GLY A C 6
ATOM 8311 O O . GLY A 1 40 ? 13.516 0.145 -19.768 1.00 0.00 40 GLY A O 6
ATOM 8315 N N . ALA A 1 41 ? 11.514 -0.834 -20.178 1.00 0.00 41 ALA A N 6
ATOM 8316 C CA . ALA A 1 41 ? 10.707 0.137 -19.444 1.00 0.00 41 ALA A CA 6
ATOM 8317 C C . ALA A 1 41 ? 10.852 1.546 -20.010 1.00 0.00 41 ALA A C 6
ATOM 8318 O O . ALA A 1 41 ? 10.764 2.530 -19.271 1.00 0.00 41 ALA A O 6
ATOM 8325 N N . LYS A 1 42 ? 11.046 1.643 -21.320 1.00 0.00 42 LYS A N 6
ATOM 8326 C CA . LYS A 1 42 ? 11.147 2.939 -21.978 1.00 0.00 42 LYS A CA 6
ATOM 8327 C C . LYS A 1 42 ? 9.807 3.654 -21.951 1.00 0.00 42 LYS A C 6
ATOM 8328 O O . LYS A 1 42 ? 8.835 3.211 -22.573 1.00 0.00 42 LYS A O 6
ATOM 8347 N N . TYR A 1 43 ? 9.758 4.759 -21.227 1.00 0.00 43 TYR A N 6
ATOM 8348 C CA . TYR A 1 43 ? 8.532 5.520 -21.085 1.00 0.00 43 TYR A CA 6
ATOM 8349 C C . TYR A 1 43 ? 8.753 6.999 -21.350 1.00 0.00 43 TYR A C 6
ATOM 8350 O O . TYR A 1 43 ? 9.841 7.427 -21.745 1.00 0.00 43 TYR A O 6
ATOM 8368 N N . THR A 1 44 ? 7.697 7.762 -21.130 1.00 0.00 44 THR A N 6
ATOM 8369 C CA . THR A 1 44 ? 7.725 9.203 -21.273 1.00 0.00 44 THR A CA 6
ATOM 8370 C C . THR A 1 44 ? 7.700 9.853 -19.887 1.00 0.00 44 THR A C 6
ATOM 8371 O O . THR A 1 44 ? 7.602 11.077 -19.754 1.00 0.00 44 THR A O 6
ATOM 8382 N N . ARG A 1 45 ? 7.802 9.001 -18.855 1.00 0.00 45 ARG A N 6
ATOM 8383 C CA . ARG A 1 45 ? 7.719 9.420 -17.455 1.00 0.00 45 ARG A CA 6
ATOM 8384 C C . ARG A 1 45 ? 6.306 9.865 -17.093 1.00 0.00 45 ARG A C 6
ATOM 8385 O O . ARG A 1 45 ? 5.433 9.974 -17.956 1.00 0.00 45 ARG A O 6
ATOM 8406 N N . GLY A 1 46 ? 6.080 10.108 -15.812 1.00 0.00 46 GLY A N 6
ATOM 8407 C CA . GLY A 1 46 ? 4.753 10.452 -15.354 1.00 0.00 46 GLY A CA 6
ATOM 8408 C C . GLY A 1 46 ? 4.746 11.696 -14.497 1.00 0.00 46 GLY A C 6
ATOM 8409 O O . GLY A 1 46 ? 5.506 11.802 -13.535 1.00 0.00 46 GLY A O 6
ATOM 8413 N N . ARG A 1 47 ? 3.898 12.646 -14.858 1.00 0.00 47 ARG A N 6
ATOM 8414 C CA . ARG A 1 47 ? 3.760 13.880 -14.098 1.00 0.00 47 ARG A CA 6
ATOM 8415 C C . ARG A 1 47 ? 2.361 13.948 -13.505 1.00 0.00 47 ARG A C 6
ATOM 8416 O O . ARG A 1 47 ? 2.020 14.876 -12.776 1.00 0.00 47 ARG A O 6
ATOM 8437 N N . GLY A 1 48 ? 1.554 12.955 -13.847 1.00 0.00 48 GLY A N 6
ATOM 8438 C CA . GLY A 1 48 ? 0.185 12.904 -13.387 1.00 0.00 48 GLY A CA 6
ATOM 8439 C C . GLY A 1 48 ? -0.652 11.989 -14.258 1.00 0.00 48 GLY A C 6
ATOM 8440 O O . GLY A 1 48 ? -0.163 11.486 -15.270 1.00 0.00 48 GLY A O 6
ATOM 8444 N N . PRO A 1 49 ? -1.915 11.739 -13.887 1.00 0.00 49 PRO A N 6
ATOM 8445 C CA . PRO A 1 49 ? -2.521 12.261 -12.671 1.00 0.00 49 PRO A CA 6
ATOM 8446 C C . PRO A 1 49 ? -2.297 11.343 -11.477 1.00 0.00 49 PRO A C 6
ATOM 8447 O O . PRO A 1 49 ? -3.102 11.306 -10.548 1.00 0.00 49 PRO A O 6
ATOM 8458 N N . PHE A 1 50 ? -1.203 10.603 -11.509 1.00 0.00 50 PHE A N 6
ATOM 8459 C CA . PHE A 1 50 ? -0.854 9.715 -10.416 1.00 0.00 50 PHE A CA 6
ATOM 8460 C C . PHE A 1 50 ? 0.660 9.663 -10.268 1.00 0.00 50 PHE A C 6
ATOM 8461 O O . PHE A 1 50 ? 1.396 9.894 -11.231 1.00 0.00 50 PHE A O 6
ATOM 8478 N N . ARG A 1 51 ? 1.120 9.387 -9.065 1.00 0.00 51 ARG A N 6
ATOM 8479 C CA . ARG A 1 51 ? 2.538 9.178 -8.820 1.00 0.00 51 ARG A CA 6
ATOM 8480 C C . ARG A 1 51 ? 2.734 8.060 -7.812 1.00 0.00 51 ARG A C 6
ATOM 8481 O O . ARG A 1 51 ? 2.091 8.034 -6.760 1.00 0.00 51 ARG A O 6
ATOM 8502 N N . LEU A 1 52 ? 3.602 7.121 -8.156 1.00 0.00 52 LEU A N 6
ATOM 8503 C CA . LEU A 1 52 ? 3.890 5.994 -7.287 1.00 0.00 52 LEU A CA 6
ATOM 8504 C C . LEU A 1 52 ? 4.763 6.428 -6.122 1.00 0.00 52 LEU A C 6
ATOM 8505 O O . LEU A 1 52 ? 5.822 7.024 -6.313 1.00 0.00 52 LEU A O 6
ATOM 8521 N N . VAL A 1 53 ? 4.305 6.149 -4.916 1.00 0.00 53 VAL A N 6
ATOM 8522 C CA . VAL A 1 53 ? 5.088 6.445 -3.734 1.00 0.00 53 VAL A CA 6
ATOM 8523 C C . VAL A 1 53 ? 5.960 5.245 -3.385 1.00 0.00 53 VAL A C 6
ATOM 8524 O O . VAL A 1 53 ? 7.179 5.363 -3.274 1.00 0.00 53 VAL A O 6
ATOM 8537 N N . ALA A 1 54 ? 5.329 4.086 -3.232 1.00 0.00 54 ALA A N 6
ATOM 8538 C CA . ALA A 1 54 ? 6.051 2.853 -2.951 1.00 0.00 54 ALA A CA 6
ATOM 8539 C C . ALA A 1 54 ? 5.206 1.634 -3.294 1.00 0.00 54 ALA A C 6
ATOM 8540 O O . ALA A 1 54 ? 3.974 1.702 -3.287 1.00 0.00 54 ALA A O 6
ATOM 8547 N N . THR A 1 55 ? 5.876 0.527 -3.596 1.00 0.00 55 THR A N 6
ATOM 8548 C CA . THR A 1 55 ? 5.209 -0.733 -3.897 1.00 0.00 55 THR A CA 6
ATOM 8549 C C . THR A 1 55 ? 5.875 -1.886 -3.152 1.00 0.00 55 THR A C 6
ATOM 8550 O O . THR A 1 55 ? 7.096 -2.059 -3.217 1.00 0.00 55 THR A O 6
ATOM 8561 N N . TRP A 1 56 ? 5.075 -2.660 -2.436 1.00 0.00 56 TRP A N 6
ATOM 8562 C CA . TRP A 1 56 ? 5.580 -3.796 -1.675 1.00 0.00 56 TRP A CA 6
ATOM 8563 C C . TRP A 1 56 ? 4.995 -5.096 -2.215 1.00 0.00 56 TRP A C 6
ATOM 8564 O O . TRP A 1 56 ? 3.784 -5.210 -2.394 1.00 0.00 56 TRP A O 6
ATOM 8585 N N . ALA A 1 57 ? 5.854 -6.068 -2.477 1.00 0.00 57 ALA A N 6
ATOM 8586 C CA . ALA A 1 57 ? 5.409 -7.347 -3.009 1.00 0.00 57 ALA A CA 6
ATOM 8587 C C . ALA A 1 57 ? 5.645 -8.466 -2.004 1.00 0.00 57 ALA A C 6
ATOM 8588 O O . ALA A 1 57 ? 6.787 -8.844 -1.731 1.00 0.00 57 ALA A O 6
ATOM 8595 N N . PHE A 1 58 ? 4.563 -8.984 -1.442 1.00 0.00 58 PHE A N 6
ATOM 8596 C CA . PHE A 1 58 ? 4.650 -10.089 -0.497 1.00 0.00 58 PHE A CA 6
ATOM 8597 C C . PHE A 1 58 ? 4.027 -11.342 -1.096 1.00 0.00 58 PHE A C 6
ATOM 8598 O O . PHE A 1 58 ? 2.887 -11.314 -1.545 1.00 0.00 58 PHE A O 6
ATOM 8615 N N . PRO A 1 59 ? 4.760 -12.458 -1.125 1.00 0.00 59 PRO A N 6
ATOM 8616 C CA . PRO A 1 59 ? 4.208 -13.734 -1.574 1.00 0.00 59 PRO A CA 6
ATOM 8617 C C . PRO A 1 59 ? 3.348 -14.387 -0.492 1.00 0.00 59 PRO A C 6
ATOM 8618 O O . PRO A 1 59 ? 2.567 -15.301 -0.764 1.00 0.00 59 PRO A O 6
ATOM 8629 N N . SER A 1 60 ? 3.472 -13.879 0.728 1.00 0.00 60 SER A N 6
ATOM 8630 C CA . SER A 1 60 ? 2.803 -14.464 1.875 1.00 0.00 60 SER A CA 6
ATOM 8631 C C . SER A 1 60 ? 1.418 -13.849 2.067 1.00 0.00 60 SER A C 6
ATOM 8632 O O . SER A 1 60 ? 1.274 -12.625 2.158 1.00 0.00 60 SER A O 6
ATOM 8640 N N . LYS A 1 61 ? 0.404 -14.705 2.109 1.00 0.00 61 LYS A N 6
ATOM 8641 C CA . LYS A 1 61 ? -0.975 -14.270 2.309 1.00 0.00 61 LYS A CA 6
ATOM 8642 C C . LYS A 1 61 ? -1.130 -13.566 3.653 1.00 0.00 61 LYS A C 6
ATOM 8643 O O . LYS A 1 61 ? -1.658 -12.455 3.727 1.00 0.00 61 LYS A O 6
ATOM 8662 N N . GLU A 1 62 ? -0.640 -14.221 4.701 1.00 0.00 62 GLU A N 6
ATOM 8663 C CA . GLU A 1 62 ? -0.728 -13.715 6.064 1.00 0.00 62 GLU A CA 6
ATOM 8664 C C . GLU A 1 62 ? -0.122 -12.318 6.160 1.00 0.00 62 GLU A C 6
ATOM 8665 O O . GLU A 1 62 ? -0.735 -11.396 6.701 1.00 0.00 62 GLU A O 6
ATOM 8677 N N . GLU A 1 63 ? 1.079 -12.180 5.613 1.00 0.00 63 GLU A N 6
ATOM 8678 C CA . GLU A 1 63 ? 1.814 -10.925 5.664 1.00 0.00 63 GLU A CA 6
ATOM 8679 C C . GLU A 1 63 ? 1.045 -9.796 4.999 1.00 0.00 63 GLU A C 6
ATOM 8680 O O . GLU A 1 63 ? 0.734 -8.795 5.634 1.00 0.00 63 GLU A O 6
ATOM 8692 N N . ALA A 1 64 ? 0.715 -9.973 3.729 1.00 0.00 64 ALA A N 6
ATOM 8693 C CA . ALA A 1 64 ? 0.110 -8.909 2.942 1.00 0.00 64 ALA A CA 6
ATOM 8694 C C . ALA A 1 64 ? -1.293 -8.553 3.425 1.00 0.00 64 ALA A C 6
ATOM 8695 O O . ALA A 1 64 ? -1.649 -7.377 3.488 1.00 0.00 64 ALA A O 6
ATOM 8702 N N . MET A 1 65 ? -2.087 -9.562 3.766 1.00 0.00 65 MET A N 6
ATOM 8703 C CA . MET A 1 65 ? -3.455 -9.327 4.223 1.00 0.00 65 MET A CA 6
ATOM 8704 C C . MET A 1 65 ? -3.443 -8.519 5.520 1.00 0.00 65 MET A C 6
ATOM 8705 O O . MET A 1 65 ? -4.242 -7.596 5.704 1.00 0.00 65 MET A O 6
ATOM 8719 N N . ARG A 1 66 ? -2.511 -8.861 6.403 1.00 0.00 66 ARG A N 6
ATOM 8720 C CA . ARG A 1 66 ? -2.318 -8.125 7.643 1.00 0.00 66 ARG A CA 6
ATOM 8721 C C . ARG A 1 66 ? -1.753 -6.735 7.355 1.00 0.00 66 ARG A C 6
ATOM 8722 O O . ARG A 1 66 ? -2.224 -5.738 7.898 1.00 0.00 66 ARG A O 6
ATOM 8743 N N . TRP A 1 67 ? -0.762 -6.697 6.470 1.00 0.00 67 TRP A N 6
ATOM 8744 C CA . TRP A 1 67 ? -0.070 -5.465 6.101 1.00 0.00 67 TRP A CA 6
ATOM 8745 C C . TRP A 1 67 ? -1.062 -4.412 5.621 1.00 0.00 67 TRP A C 6
ATOM 8746 O O . TRP A 1 67 ? -1.021 -3.262 6.063 1.00 0.00 67 TRP A O 6
ATOM 8767 N N . GLU A 1 68 ? -1.953 -4.820 4.721 1.00 0.00 68 GLU A N 6
ATOM 8768 C CA . GLU A 1 68 ? -2.978 -3.927 4.198 1.00 0.00 68 GLU A CA 6
ATOM 8769 C C . GLU A 1 68 ? -3.835 -3.393 5.325 1.00 0.00 68 GLU A C 6
ATOM 8770 O O . GLU A 1 68 ? -4.017 -2.187 5.465 1.00 0.00 68 GLU A O 6
ATOM 8782 N N . TYR A 1 69 ? -4.358 -4.316 6.119 1.00 0.00 69 TYR A N 6
ATOM 8783 C CA . TYR A 1 69 ? -5.282 -3.981 7.200 1.00 0.00 69 TYR A CA 6
ATOM 8784 C C . TYR A 1 69 ? -4.665 -2.976 8.179 1.00 0.00 69 TYR A C 6
ATOM 8785 O O . TYR A 1 69 ? -5.374 -2.154 8.765 1.00 0.00 69 TYR A O 6
ATOM 8803 N N . GLU A 1 70 ? -3.344 -3.033 8.347 1.00 0.00 70 GLU A N 6
ATOM 8804 C CA . GLU A 1 70 ? -2.651 -2.092 9.218 1.00 0.00 70 GLU A CA 6
ATOM 8805 C C . GLU A 1 70 ? -2.670 -0.691 8.611 1.00 0.00 70 GLU A C 6
ATOM 8806 O O . GLU A 1 70 ? -3.231 0.230 9.199 1.00 0.00 70 GLU A O 6
ATOM 8818 N N . VAL A 1 71 ? -2.078 -0.538 7.425 1.00 0.00 71 VAL A N 6
ATOM 8819 C CA . VAL A 1 71 ? -2.056 0.749 6.730 1.00 0.00 71 VAL A CA 6
ATOM 8820 C C . VAL A 1 71 ? -3.475 1.247 6.438 1.00 0.00 71 VAL A C 6
ATOM 8821 O O . VAL A 1 71 ? -3.708 2.452 6.280 1.00 0.00 71 VAL A O 6
ATOM 8834 N N . LYS A 1 72 ? -4.413 0.308 6.368 1.00 0.00 72 LYS A N 6
ATOM 8835 C CA . LYS A 1 72 ? -5.822 0.626 6.183 1.00 0.00 72 LYS A CA 6
ATOM 8836 C C . LYS A 1 72 ? -6.348 1.421 7.376 1.00 0.00 72 LYS A C 6
ATOM 8837 O O . LYS A 1 72 ? -7.029 2.428 7.210 1.00 0.00 72 LYS A O 6
ATOM 8856 N N . HIS A 1 73 ? -6.015 0.959 8.578 1.00 0.00 73 HIS A N 6
ATOM 8857 C CA . HIS A 1 73 ? -6.479 1.603 9.801 1.00 0.00 73 HIS A CA 6
ATOM 8858 C C . HIS A 1 73 ? -5.502 2.656 10.295 1.00 0.00 73 HIS A C 6
ATOM 8859 O O . HIS A 1 73 ? -5.704 3.249 11.357 1.00 0.00 73 HIS A O 6
ATOM 8874 N N . LEU A 1 74 ? -4.444 2.889 9.539 1.00 0.00 74 LEU A N 6
ATOM 8875 C CA . LEU A 1 74 ? -3.523 3.959 9.864 1.00 0.00 74 LEU A CA 6
ATOM 8876 C C . LEU A 1 74 ? -4.154 5.295 9.502 1.00 0.00 74 LEU A C 6
ATOM 8877 O O . LEU A 1 74 ? -5.280 5.348 9.017 1.00 0.00 74 LEU A O 6
ATOM 8893 N N . SER A 1 75 ? -3.426 6.373 9.696 1.00 0.00 75 SER A N 6
ATOM 8894 C CA . SER A 1 75 ? -3.983 7.687 9.465 1.00 0.00 75 SER A CA 6
ATOM 8895 C C . SER A 1 75 ? -2.891 8.624 8.980 1.00 0.00 75 SER A C 6
ATOM 8896 O O . SER A 1 75 ? -1.742 8.213 8.882 1.00 0.00 75 SER A O 6
ATOM 8904 N N . ARG A 1 76 ? -3.264 9.868 8.704 1.00 0.00 76 ARG A N 6
ATOM 8905 C CA . ARG A 1 76 ? -2.401 10.834 8.020 1.00 0.00 76 ARG A CA 6
ATOM 8906 C C . ARG A 1 76 ? -0.966 10.827 8.566 1.00 0.00 76 ARG A C 6
ATOM 8907 O O . ARG A 1 76 ? -0.013 10.664 7.807 1.00 0.00 76 ARG A O 6
ATOM 8928 N N . ARG A 1 77 ? -0.823 10.992 9.877 1.00 0.00 77 ARG A N 6
ATOM 8929 C CA . ARG A 1 77 ? 0.496 11.074 10.504 1.00 0.00 77 ARG A CA 6
ATOM 8930 C C . ARG A 1 77 ? 1.302 9.792 10.301 1.00 0.00 77 ARG A C 6
ATOM 8931 O O . ARG A 1 77 ? 2.476 9.836 9.927 1.00 0.00 77 ARG A O 6
ATOM 8952 N N . LYS A 1 78 ? 0.662 8.653 10.525 1.00 0.00 78 LYS A N 6
ATOM 8953 C CA . LYS A 1 78 ? 1.337 7.365 10.415 1.00 0.00 78 LYS A CA 6
ATOM 8954 C C . LYS A 1 78 ? 1.562 7.014 8.950 1.00 0.00 78 LYS A C 6
ATOM 8955 O O . LYS A 1 78 ? 2.534 6.354 8.588 1.00 0.00 78 LYS A O 6
ATOM 8974 N N . LYS A 1 79 ? 0.644 7.466 8.120 1.00 0.00 79 LYS A N 6
ATOM 8975 C CA . LYS A 1 79 ? 0.701 7.232 6.690 1.00 0.00 79 LYS A CA 6
ATOM 8976 C C . LYS A 1 79 ? 1.840 8.041 6.073 1.00 0.00 79 LYS A C 6
ATOM 8977 O O . LYS A 1 79 ? 2.455 7.619 5.096 1.00 0.00 79 LYS A O 6
ATOM 8996 N N . GLU A 1 80 ? 2.119 9.200 6.659 1.00 0.00 80 GLU A N 6
ATOM 8997 C CA . GLU A 1 80 ? 3.272 9.993 6.261 1.00 0.00 80 GLU A CA 6
ATOM 8998 C C . GLU A 1 80 ? 4.552 9.277 6.678 1.00 0.00 80 GLU A C 6
ATOM 8999 O O . GLU A 1 80 ? 5.516 9.214 5.917 1.00 0.00 80 GLU A O 6
ATOM 9011 N N . GLN A 1 81 ? 4.537 8.719 7.888 1.00 0.00 81 GLN A N 6
ATOM 9012 C CA . GLN A 1 81 ? 5.673 7.955 8.404 1.00 0.00 81 GLN A CA 6
ATOM 9013 C C . GLN A 1 81 ? 6.028 6.826 7.446 1.00 0.00 81 GLN A C 6
ATOM 9014 O O . GLN A 1 81 ? 7.202 6.518 7.235 1.00 0.00 81 GLN A O 6
ATOM 9028 N N . LEU A 1 82 ? 4.994 6.230 6.858 1.00 0.00 82 LEU A N 6
ATOM 9029 C CA . LEU A 1 82 ? 5.150 5.147 5.892 1.00 0.00 82 LEU A CA 6
ATOM 9030 C C . LEU A 1 82 ? 6.066 5.588 4.744 1.00 0.00 82 LEU A C 6
ATOM 9031 O O . LEU A 1 82 ? 6.887 4.816 4.251 1.00 0.00 82 LEU A O 6
ATOM 9047 N N . VAL A 1 83 ? 5.927 6.848 4.347 1.00 0.00 83 VAL A N 6
ATOM 9048 C CA . VAL A 1 83 ? 6.728 7.413 3.268 1.00 0.00 83 VAL A CA 6
ATOM 9049 C C . VAL A 1 83 ? 8.065 7.9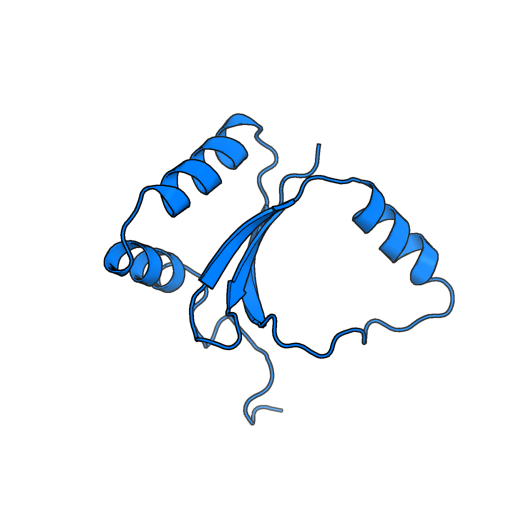33 3.791 1.00 0.00 83 VAL A C 6
ATOM 9050 O O . VAL A 1 83 ? 9.096 7.804 3.126 1.00 0.00 83 VAL A O 6
ATOM 9063 N N . SER A 1 84 ? 8.041 8.522 4.980 1.00 0.00 84 SER A N 6
ATOM 9064 C CA . SER A 1 84 ? 9.247 9.050 5.603 1.00 0.00 84 SER A CA 6
ATOM 9065 C C . SER A 1 84 ? 10.310 7.966 5.755 1.00 0.00 84 SER A C 6
ATOM 9066 O O . SER A 1 84 ? 11.500 8.223 5.571 1.00 0.00 84 SER A O 6
ATOM 9074 N N . LEU A 1 85 ? 9.875 6.748 6.066 1.00 0.00 85 LEU A N 6
ATOM 9075 C CA . LEU A 1 85 ? 10.790 5.619 6.215 1.00 0.00 85 LEU A CA 6
ATOM 9076 C C . LEU A 1 85 ? 11.423 5.241 4.879 1.00 0.00 85 LEU A C 6
ATOM 9077 O O . LEU A 1 85 ? 12.530 4.706 4.845 1.00 0.00 85 LEU A O 6
ATOM 9093 N N . LYS A 1 86 ? 10.722 5.520 3.781 1.00 0.00 86 LYS A N 6
ATOM 9094 C CA . LYS A 1 86 ? 11.271 5.274 2.454 1.00 0.00 86 LYS A CA 6
ATOM 9095 C C . LYS A 1 86 ? 12.308 6.337 2.108 1.00 0.00 86 LYS A C 6
ATOM 9096 O O . LYS A 1 86 ? 13.290 6.067 1.411 1.00 0.00 86 LYS A O 6
ATOM 9115 N N . GLY A 1 87 ? 12.092 7.541 2.612 1.00 0.00 87 GLY A N 6
ATOM 9116 C CA . GLY A 1 87 ? 12.990 8.640 2.330 1.00 0.00 87 GLY A CA 6
ATOM 9117 C C . GLY A 1 87 ? 12.319 9.982 2.522 1.00 0.00 87 GLY A C 6
ATOM 9118 O O . GLY A 1 87 ? 12.980 10.977 2.820 1.00 0.00 87 GLY A O 6
ATOM 9122 N N . GLY A 1 88 ? 10.997 9.995 2.372 1.00 0.00 88 GLY A N 6
ATOM 9123 C CA . GLY A 1 88 ? 10.228 11.216 2.510 1.00 0.00 88 GLY A CA 6
ATOM 9124 C C . GLY A 1 88 ? 10.635 12.279 1.505 1.00 0.00 88 GLY A C 6
ATOM 9125 O O . GLY A 1 88 ? 10.743 12.000 0.311 1.00 0.00 88 GLY A O 6
ATOM 9129 N N . PRO A 1 89 ? 10.862 13.512 1.969 1.00 0.00 89 PRO A N 6
ATOM 9130 C CA . PRO A 1 89 ? 11.248 14.624 1.106 1.00 0.00 89 PRO A CA 6
ATOM 9131 C C . PRO A 1 89 ? 12.697 14.514 0.639 1.00 0.00 89 PRO A C 6
ATOM 9132 O O . PRO A 1 89 ? 13.630 14.685 1.427 1.00 0.00 89 PRO A O 6
ATOM 9143 N N . TYR A 1 90 ? 12.879 14.220 -0.643 1.00 0.00 90 TYR A N 6
ATOM 9144 C CA . TYR A 1 90 ? 14.207 14.164 -1.234 1.00 0.00 90 TYR A CA 6
ATOM 9145 C C . TYR A 1 90 ? 14.838 15.553 -1.212 1.00 0.00 90 TYR A C 6
ATOM 9146 O O . TYR A 1 90 ? 16.038 15.706 -0.987 1.00 0.00 90 TYR A O 6
ATOM 9164 N N . GLU A 1 91 ? 13.998 16.553 -1.440 1.00 0.00 91 GLU A N 6
ATOM 9165 C CA . GLU A 1 91 ? 14.386 17.954 -1.351 1.00 0.00 91 GLU A CA 6
ATOM 9166 C C . GLU A 1 91 ? 13.119 18.801 -1.354 1.00 0.00 91 GLU A C 6
ATOM 9167 O O . GLU A 1 91 ? 12.781 19.434 -2.357 1.00 0.00 91 GLU A O 6
ATOM 9179 N N . ASN A 1 92 ? 12.407 18.766 -0.224 1.00 0.00 92 ASN A N 6
ATOM 9180 C CA . ASN A 1 92 ? 11.048 19.315 -0.106 1.00 0.00 92 ASN A CA 6
ATOM 9181 C C . ASN A 1 92 ? 10.066 18.503 -0.949 1.00 0.00 92 ASN A C 6
ATOM 9182 O O . ASN A 1 92 ? 9.125 17.922 -0.413 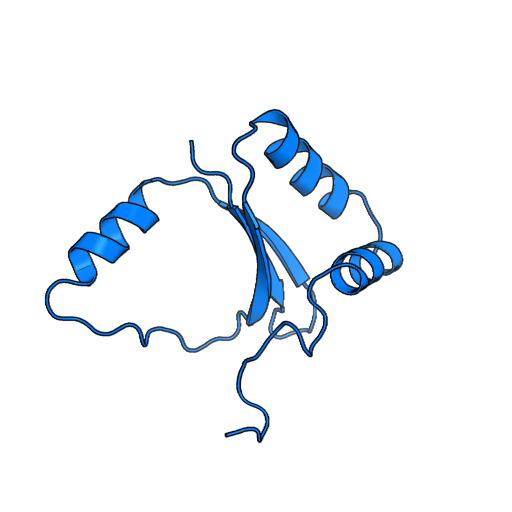1.00 0.00 92 ASN A O 6
ATOM 9193 N N . THR A 1 93 ? 10.306 18.473 -2.265 1.00 0.00 93 THR A N 6
ATOM 9194 C CA . THR A 1 93 ? 9.530 17.694 -3.248 1.00 0.00 93 THR A CA 6
ATOM 9195 C C . THR A 1 93 ? 8.044 18.083 -3.332 1.00 0.00 93 THR A C 6
ATOM 9196 O O . THR A 1 93 ? 7.365 17.690 -4.280 1.00 0.00 93 THR A O 6
ATOM 9207 N N . THR A 1 94 ? 7.566 18.864 -2.366 1.00 0.00 94 THR A N 6
ATOM 9208 C CA . THR A 1 94 ? 6.216 19.430 -2.390 1.00 0.00 94 THR A CA 6
ATOM 9209 C C . THR A 1 94 ? 5.131 18.387 -2.089 1.00 0.00 94 THR A C 6
ATOM 9210 O O . THR A 1 94 ? 5.159 17.271 -2.607 1.00 0.00 94 THR A O 6
ATOM 9221 N N . LYS A 1 95 ? 4.198 18.772 -1.216 1.00 0.00 95 LYS A N 6
ATOM 9222 C CA . LYS A 1 95 ? 2.975 18.024 -0.969 1.00 0.00 95 LYS A CA 6
ATOM 9223 C C . LYS A 1 95 ? 3.217 16.768 -0.151 1.00 0.00 95 LYS A C 6
ATOM 9224 O O . LYS A 1 95 ? 3.449 15.686 -0.685 1.00 0.00 95 LYS A O 6
ATOM 9243 N N . LEU A 1 96 ? 3.170 16.937 1.156 1.00 0.00 96 LEU A N 6
ATOM 9244 C CA . LEU A 1 96 ? 3.112 15.804 2.071 1.00 0.00 96 LEU A CA 6
ATOM 9245 C C . LEU A 1 96 ? 1.654 15.448 2.347 1.00 0.00 96 LEU A C 6
ATOM 9246 O O . LEU A 1 96 ? 1.354 14.661 3.240 1.00 0.00 96 LEU A O 6
ATOM 9262 N N . SER A 1 97 ? 0.763 16.058 1.555 1.00 0.00 97 SER A N 6
ATOM 9263 C CA . SER A 1 97 ? -0.683 15.857 1.655 1.00 0.00 97 SER A CA 6
ATOM 9264 C C . SER A 1 97 ? -1.272 16.606 2.844 1.00 0.00 97 SER A C 6
ATOM 9265 O O . SER A 1 97 ? -0.545 17.097 3.710 1.00 0.00 97 SER A O 6
ATOM 9273 N N . THR A 1 98 ? -2.593 16.703 2.868 1.00 0.00 98 THR A N 6
ATOM 9274 C CA . THR A 1 98 ? -3.296 17.489 3.865 1.00 0.00 98 THR A CA 6
ATOM 9275 C C . THR A 1 98 ? -3.446 16.728 5.179 1.00 0.00 98 THR A C 6
ATOM 9276 O O . THR A 1 98 ? -3.010 15.583 5.298 1.00 0.00 98 THR A O 6
ATOM 9287 N N . THR A 1 99 ? -4.060 17.372 6.161 1.00 0.00 99 THR A N 6
ATOM 9288 C CA . THR A 1 99 ? -4.285 16.757 7.458 1.00 0.00 99 THR A CA 6
ATOM 9289 C C . THR A 1 99 ? -5.687 16.146 7.504 1.00 0.00 99 THR A C 6
ATOM 9290 O O . THR A 1 99 ? -6.459 16.276 6.550 1.00 0.00 99 THR A O 6
ATOM 9301 N N . MET A 1 6 ? 0.382 -15.899 -6.582 1.00 0.00 6 MET A N 7
ATOM 9302 C CA . MET A 1 6 ? 0.207 -14.918 -5.522 1.00 0.00 6 MET A CA 7
ATOM 9303 C C . MET A 1 6 ? 1.470 -14.106 -5.294 1.00 0.00 6 MET A C 7
ATOM 9304 O O . MET A 1 6 ? 2.312 -14.459 -4.466 1.00 0.00 6 MET A O 7
ATOM 9318 N N . ASN A 1 7 ? 1.611 -13.033 -6.051 1.00 0.00 7 ASN A N 7
ATOM 9319 C CA . ASN A 1 7 ? 2.668 -12.069 -5.802 1.00 0.00 7 ASN A CA 7
ATOM 9320 C C . ASN A 1 7 ? 2.045 -10.837 -5.179 1.00 0.00 7 ASN A C 7
ATOM 9321 O O . ASN A 1 7 ? 1.346 -10.088 -5.856 1.00 0.00 7 ASN A O 7
ATOM 9332 N N . HIS A 1 8 ? 2.268 -10.640 -3.892 1.00 0.00 8 HIS A N 7
ATOM 9333 C CA . HIS A 1 8 ? 1.585 -9.574 -3.176 1.00 0.00 8 HIS A CA 7
ATOM 9334 C C . HIS A 1 8 ? 2.406 -8.294 -3.207 1.00 0.00 8 HIS A C 7
ATOM 9335 O O . HIS A 1 8 ? 3.323 -8.109 -2.406 1.00 0.00 8 HIS A O 7
ATOM 9350 N N . TYR A 1 9 ? 2.082 -7.428 -4.151 1.00 0.00 9 TYR A N 7
ATOM 9351 C CA . TYR A 1 9 ? 2.747 -6.138 -4.265 1.00 0.00 9 TYR A CA 7
ATOM 9352 C C . TYR A 1 9 ? 1.840 -5.031 -3.737 1.00 0.00 9 TYR A C 7
ATOM 9353 O O . TYR A 1 9 ? 0.808 -4.728 -4.338 1.00 0.00 9 TYR A O 7
ATOM 9371 N N . VAL A 1 10 ? 2.217 -4.445 -2.612 1.00 0.00 10 VAL A N 7
ATOM 9372 C CA . VAL A 1 10 ? 1.467 -3.335 -2.050 1.00 0.00 10 VAL A CA 7
ATOM 9373 C C . VAL A 1 10 ? 1.932 -2.039 -2.693 1.00 0.00 10 VAL A C 7
ATOM 9374 O O . VAL A 1 10 ? 3.076 -1.629 -2.513 1.00 0.00 10 VAL A O 7
ATOM 9387 N N . TYR A 1 11 ? 1.060 -1.398 -3.441 1.00 0.00 11 TYR A N 7
ATOM 9388 C CA . TYR A 1 11 ? 1.420 -0.162 -4.107 1.00 0.00 11 TYR A CA 7
ATOM 9389 C C . TYR A 1 11 ? 0.689 1.012 -3.481 1.00 0.00 11 TYR A C 7
ATOM 9390 O O . TYR A 1 11 ? -0.475 0.900 -3.094 1.00 0.00 11 TYR A O 7
ATOM 9408 N N . ILE A 1 12 ? 1.389 2.126 -3.347 1.00 0.00 12 ILE A N 7
ATOM 9409 C CA . ILE A 1 12 ? 0.770 3.345 -2.874 1.00 0.00 12 ILE A CA 7
ATOM 9410 C C . ILE A 1 12 ? 0.947 4.445 -3.925 1.00 0.00 12 ILE A C 7
ATOM 9411 O O . ILE A 1 12 ? 2.039 4.982 -4.132 1.00 0.00 12 ILE A O 7
ATOM 9427 N N . LEU A 1 13 ? -0.138 4.724 -4.629 1.00 0.00 13 LEU A N 7
ATOM 9428 C CA . LEU A 1 13 ? -0.120 5.645 -5.754 1.00 0.00 13 LEU A CA 7
ATOM 9429 C C . LEU A 1 13 ? -0.633 7.018 -5.344 1.00 0.00 13 LEU A C 7
ATOM 9430 O O . LEU A 1 13 ? -1.661 7.130 -4.693 1.00 0.00 13 LEU A O 7
ATOM 9446 N N . GLU A 1 14 ? 0.075 8.061 -5.726 1.00 0.00 14 GLU A N 7
ATOM 9447 C CA . GLU A 1 14 ? -0.346 9.410 -5.388 1.00 0.00 14 GLU A CA 7
ATOM 9448 C C . GLU A 1 14 ? -1.357 9.909 -6.409 1.00 0.00 14 GLU A C 7
ATOM 9449 O O . GLU A 1 14 ? -1.003 10.206 -7.548 1.00 0.00 14 GLU A O 7
ATOM 9461 N N . CYS A 1 15 ? -2.614 9.983 -6.005 1.00 0.00 15 CYS A N 7
ATOM 9462 C CA . CYS A 1 15 ? -3.663 10.442 -6.898 1.00 0.00 15 CYS A CA 7
ATOM 9463 C C . CYS A 1 15 ? -3.575 11.951 -7.084 1.00 0.00 15 CYS A C 7
ATOM 9464 O O . CYS A 1 15 ? -2.954 12.647 -6.278 1.00 0.00 15 CYS A O 7
ATOM 9472 N N . LYS A 1 16 ? -4.215 12.453 -8.135 1.00 0.00 16 LYS A N 7
ATOM 9473 C CA . LYS A 1 16 ? -4.134 13.864 -8.497 1.00 0.00 16 LYS A CA 7
ATOM 9474 C C . LYS A 1 16 ? -4.664 14.759 -7.380 1.00 0.00 16 LYS A C 7
ATOM 9475 O O . LYS A 1 16 ? -4.180 15.872 -7.179 1.00 0.00 16 LYS A O 7
ATOM 9494 N N . ASP A 1 17 ? -5.647 14.262 -6.643 1.00 0.00 17 ASP A N 7
ATOM 9495 C CA . ASP A 1 17 ? -6.255 15.026 -5.564 1.00 0.00 17 ASP A CA 7
ATOM 9496 C C . ASP A 1 17 ? -5.399 14.976 -4.302 1.00 0.00 17 ASP A C 7
ATOM 9497 O O . ASP A 1 17 ? -5.709 15.629 -3.306 1.00 0.00 17 ASP A O 7
ATOM 9506 N N . GLY A 1 18 ? -4.314 14.211 -4.351 1.00 0.00 18 GLY A N 7
ATOM 9507 C CA . GLY A 1 18 ? -3.386 14.170 -3.237 1.00 0.00 18 GLY A CA 7
ATOM 9508 C C . GLY A 1 18 ? -3.604 12.988 -2.314 1.00 0.00 18 GLY A C 7
ATOM 9509 O O . GLY A 1 18 ? -2.971 12.892 -1.262 1.00 0.00 18 GLY A O 7
ATOM 9513 N N . SER A 1 19 ? -4.497 12.091 -2.696 1.00 0.00 19 SER A N 7
ATOM 9514 C CA . SER A 1 19 ? -4.760 10.903 -1.899 1.00 0.00 19 SER A CA 7
ATOM 9515 C C . SER A 1 19 ? -3.835 9.764 -2.308 1.00 0.00 19 SER A C 7
ATOM 9516 O O . SER A 1 19 ? -3.817 9.355 -3.470 1.00 0.00 19 SER A O 7
ATOM 9524 N N . TRP A 1 20 ? -3.056 9.264 -1.360 1.00 0.00 20 TRP A N 7
ATOM 9525 C CA . TRP A 1 20 ? -2.217 8.109 -1.622 1.00 0.00 20 TRP A CA 7
ATOM 9526 C C . TRP A 1 20 ? -3.063 6.841 -1.627 1.00 0.00 20 TRP A C 7
ATOM 9527 O O . TRP A 1 20 ? -3.759 6.526 -0.658 1.00 0.00 20 TRP A O 7
ATOM 9548 N N . TYR A 1 21 ? -2.964 6.119 -2.723 1.00 0.00 21 TYR A N 7
ATOM 9549 C CA . TYR A 1 21 ? -3.804 4.966 -3.001 1.00 0.00 21 TYR A CA 7
ATOM 9550 C C . TYR A 1 21 ? -3.129 3.709 -2.470 1.00 0.00 21 TYR A C 7
ATOM 9551 O O . TYR A 1 21 ? -2.185 3.211 -3.076 1.00 0.00 21 TYR A O 7
ATOM 9569 N N . THR A 1 22 ? -3.590 3.224 -1.330 1.00 0.00 22 THR A N 7
ATOM 9570 C CA . THR A 1 22 ? -2.944 2.100 -0.670 1.00 0.00 22 THR A CA 7
ATOM 9571 C C . THR A 1 22 ? -3.730 0.805 -0.858 1.00 0.00 22 THR A C 7
ATOM 9572 O O . THR A 1 22 ? -4.839 0.654 -0.338 1.00 0.00 22 THR A O 7
ATOM 9583 N N . GLY A 1 23 ? -3.150 -0.112 -1.617 1.00 0.00 23 GLY A N 7
ATOM 9584 C CA . GLY A 1 23 ? -3.735 -1.423 -1.806 1.00 0.00 23 GLY A CA 7
ATOM 9585 C C . GLY A 1 23 ? -2.748 -2.351 -2.473 1.00 0.00 23 GLY A C 7
ATOM 9586 O O . GLY A 1 23 ? -1.842 -1.891 -3.168 1.00 0.00 23 GLY A O 7
ATOM 9590 N N . TYR A 1 24 ? -2.885 -3.651 -2.265 1.00 0.00 24 TYR A N 7
ATOM 9591 C CA . TYR A 1 24 ? -1.945 -4.587 -2.861 1.00 0.00 24 TYR A CA 7
ATOM 9592 C C . TYR A 1 24 ? -2.582 -5.365 -4.002 1.00 0.00 24 TYR A C 7
ATOM 9593 O O . TYR A 1 24 ? -3.775 -5.671 -3.982 1.00 0.00 24 TYR A O 7
ATOM 9611 N N . THR A 1 25 ? -1.775 -5.658 -5.007 1.00 0.00 25 THR A N 7
ATOM 9612 C CA . THR A 1 25 ? -2.219 -6.447 -6.141 1.00 0.00 25 THR A CA 7
ATOM 9613 C C . THR A 1 25 ? -1.758 -7.889 -5.983 1.00 0.00 25 THR A C 7
ATOM 9614 O O . THR A 1 25 ? -0.652 -8.148 -5.502 1.00 0.00 25 THR A O 7
ATOM 9625 N N . THR A 1 26 ? -2.634 -8.814 -6.331 1.00 0.00 26 THR A N 7
ATOM 9626 C CA . THR A 1 26 ? -2.305 -10.227 -6.367 1.00 0.00 26 THR A CA 7
ATOM 9627 C C . THR A 1 26 ? -3.231 -10.905 -7.369 1.00 0.00 26 THR A C 7
ATOM 9628 O O . THR A 1 26 ? -3.989 -11.822 -7.049 1.00 0.00 26 THR A O 7
ATOM 9639 N N . ASP A 1 27 ? -3.168 -10.411 -8.589 1.00 0.00 27 ASP A N 7
ATOM 9640 C CA . ASP A 1 27 ? -4.077 -10.827 -9.641 1.00 0.00 27 ASP A CA 7
ATOM 9641 C C . ASP A 1 27 ? -3.327 -11.049 -10.943 1.00 0.00 27 ASP A C 7
ATOM 9642 O O . ASP A 1 27 ? -2.281 -10.443 -11.176 1.00 0.00 27 ASP A O 7
ATOM 9651 N N . VAL A 1 28 ? -3.857 -11.934 -11.783 1.00 0.00 28 VAL A N 7
ATOM 9652 C CA . VAL A 1 28 ? -3.292 -12.170 -13.110 1.00 0.00 28 VAL A CA 7
ATOM 9653 C C . VAL A 1 28 ? -3.348 -10.894 -13.945 1.00 0.00 28 VAL A C 7
ATOM 9654 O O . VAL A 1 28 ? -2.571 -10.708 -14.886 1.00 0.00 28 VAL A O 7
ATOM 9667 N N . ASP A 1 29 ? -4.249 -9.994 -13.563 1.00 0.00 29 ASP A N 7
ATOM 9668 C CA . ASP A 1 29 ? -4.441 -8.745 -14.272 1.00 0.00 29 ASP A CA 7
ATOM 9669 C C . ASP A 1 29 ? -3.272 -7.800 -14.030 1.00 0.00 29 ASP A C 7
ATOM 9670 O O . ASP A 1 29 ? -3.191 -6.737 -14.645 1.00 0.00 29 ASP A O 7
ATOM 9679 N N . ARG A 1 30 ? -2.381 -8.176 -13.120 1.00 0.00 30 ARG A N 7
ATOM 9680 C CA . ARG A 1 30 ? -1.189 -7.389 -12.829 1.00 0.00 30 ARG A CA 7
ATOM 9681 C C . ARG A 1 30 ? -0.388 -7.143 -14.099 1.00 0.00 30 ARG A C 7
ATOM 9682 O O . ARG A 1 30 ? -0.046 -6.006 -14.422 1.00 0.00 30 ARG A O 7
ATOM 9703 N N . ARG A 1 31 ? -0.113 -8.222 -14.823 1.00 0.00 31 ARG A N 7
ATOM 9704 C CA . ARG A 1 31 ? 0.739 -8.149 -16.000 1.00 0.00 31 ARG A CA 7
ATOM 9705 C C . ARG A 1 31 ? 0.040 -7.387 -17.122 1.00 0.00 31 ARG A C 7
ATOM 9706 O O . ARG A 1 31 ? 0.617 -6.490 -17.731 1.00 0.00 31 ARG A O 7
ATOM 9727 N N . ILE A 1 32 ? -1.210 -7.754 -17.394 1.00 0.00 32 ILE A N 7
ATOM 9728 C CA . ILE A 1 32 ? -1.979 -7.122 -18.460 1.00 0.00 32 ILE A CA 7
ATOM 9729 C C . ILE A 1 32 ? -2.164 -5.620 -18.203 1.00 0.00 32 ILE A C 7
ATOM 9730 O O . ILE A 1 32 ? -2.161 -4.823 -19.141 1.00 0.00 32 ILE A O 7
ATOM 9746 N N . LYS A 1 33 ? -2.297 -5.231 -16.932 1.00 0.00 33 LYS A N 7
ATOM 9747 C CA . LYS A 1 33 ? -2.344 -3.812 -16.579 1.00 0.00 33 LYS A CA 7
ATOM 9748 C C . LYS A 1 33 ? -1.055 -3.118 -17.008 1.00 0.00 33 LYS A C 7
ATOM 9749 O O . LYS A 1 33 ? -1.084 -2.053 -17.628 1.00 0.00 33 LYS A O 7
ATOM 9768 N N . LYS A 1 34 ? 0.074 -3.732 -16.678 1.00 0.00 34 LYS A N 7
ATOM 9769 C CA . LYS A 1 34 ? 1.376 -3.210 -17.074 1.00 0.00 34 LYS A CA 7
ATOM 9770 C C . LYS A 1 34 ? 1.490 -3.155 -18.598 1.00 0.00 34 LYS A C 7
ATOM 9771 O O . LYS A 1 34 ? 2.056 -2.218 -19.154 1.00 0.00 34 LYS A O 7
ATOM 9790 N N . HIS A 1 35 ? 0.931 -4.161 -19.263 1.00 0.00 35 HIS A N 7
ATOM 9791 C CA . HIS A 1 35 ? 0.954 -4.230 -20.721 1.00 0.00 35 HIS A CA 7
ATOM 9792 C C . HIS A 1 35 ? 0.219 -3.034 -21.324 1.00 0.00 35 HIS A C 7
ATOM 9793 O O . HIS A 1 35 ? 0.714 -2.391 -22.249 1.00 0.00 35 HIS A O 7
ATOM 9808 N N . ALA A 1 36 ? -0.967 -2.741 -20.800 1.00 0.00 36 ALA A N 7
ATOM 9809 C CA . ALA A 1 36 ? -1.733 -1.574 -21.228 1.00 0.00 36 ALA A CA 7
ATOM 9810 C C . ALA A 1 36 ? -0.974 -0.278 -20.940 1.00 0.00 36 ALA A C 7
ATOM 9811 O O . ALA A 1 36 ? -0.994 0.665 -21.734 1.00 0.00 36 ALA A O 7
ATOM 9818 N N . SER A 1 37 ? -0.297 -0.252 -19.797 1.00 0.00 37 SER A N 7
ATOM 9819 C CA . SER A 1 37 ? 0.471 0.914 -19.370 1.00 0.00 37 SER A CA 7
ATOM 9820 C C . SER A 1 37 ? 1.783 1.022 -20.136 1.00 0.00 37 SER A C 7
ATOM 9821 O O . SER A 1 37 ? 2.476 2.038 -20.067 1.00 0.00 37 SER A O 7
ATOM 9829 N N . GLY A 1 38 ? 2.107 -0.036 -20.867 1.00 0.00 38 GLY A N 7
ATOM 9830 C CA . GLY A 1 38 ? 3.369 -0.120 -21.573 1.00 0.00 38 GLY A CA 7
ATOM 9831 C C . GLY A 1 38 ? 3.438 0.777 -22.795 1.00 0.00 38 GLY A C 7
ATOM 9832 O O . GLY A 1 38 ? 4.376 0.674 -23.589 1.00 0.00 38 GLY A O 7
ATOM 9836 N N . LYS A 1 39 ? 2.415 1.618 -22.958 1.00 0.00 39 LYS A N 7
ATOM 9837 C CA . LYS A 1 39 ? 2.318 2.552 -24.077 1.00 0.00 39 LYS A CA 7
ATOM 9838 C C . LYS A 1 39 ? 1.978 1.781 -25.347 1.00 0.00 39 LYS A C 7
ATOM 9839 O O . LYS A 1 39 ? 2.844 1.485 -26.171 1.00 0.00 39 LYS A O 7
ATOM 9858 N N . GLY A 1 40 ? 0.709 1.416 -25.465 1.00 0.00 40 GLY A N 7
ATOM 9859 C CA . GLY A 1 40 ? 0.240 0.668 -26.611 1.00 0.00 40 GLY A CA 7
ATOM 9860 C C . GLY A 1 40 ? -0.933 -0.217 -26.247 1.00 0.00 40 GLY A C 7
ATOM 9861 O O . GLY A 1 40 ? -1.789 0.191 -25.457 1.00 0.00 40 GLY A O 7
ATOM 9865 N N . ALA A 1 41 ? -0.955 -1.421 -26.818 1.00 0.00 41 ALA A N 7
ATOM 9866 C CA . ALA A 1 41 ? -1.992 -2.420 -26.544 1.00 0.00 41 ALA A CA 7
ATOM 9867 C C . ALA A 1 41 ? -3.381 -1.919 -26.937 1.00 0.00 41 ALA A C 7
ATOM 9868 O O . ALA A 1 41 ? -3.800 -2.067 -28.088 1.00 0.00 41 ALA A O 7
ATOM 9875 N N . LYS A 1 42 ? -4.081 -1.311 -25.994 1.00 0.00 42 LYS A N 7
ATOM 9876 C CA . LYS A 1 42 ? -5.423 -0.823 -26.244 1.00 0.00 42 LYS A CA 7
ATOM 9877 C C . LYS A 1 42 ? -5.502 0.669 -25.970 1.00 0.00 42 LYS A C 7
ATOM 9878 O O . LYS A 1 42 ? -5.335 1.116 -24.831 1.00 0.00 42 LYS A O 7
ATOM 9897 N N . TYR A 1 43 ? -5.734 1.436 -27.020 1.00 0.00 43 TYR A N 7
ATOM 9898 C CA . TYR A 1 43 ? -5.845 2.876 -26.906 1.00 0.00 43 TYR A CA 7
ATOM 9899 C C . TYR A 1 43 ? -7.257 3.277 -26.496 1.00 0.00 43 TYR A C 7
ATOM 9900 O O . TYR A 1 43 ? -8.231 2.951 -27.172 1.00 0.00 43 TYR A O 7
ATOM 9918 N N . THR A 1 44 ? -7.353 3.963 -25.370 1.00 0.00 44 THR A N 7
ATOM 9919 C CA . THR A 1 44 ? -8.629 4.449 -24.878 1.00 0.00 44 THR A CA 7
ATOM 9920 C C . THR A 1 44 ? -8.404 5.610 -23.913 1.00 0.00 44 THR A C 7
ATOM 9921 O O . THR A 1 44 ? -9.320 6.017 -23.194 1.00 0.00 44 THR A O 7
ATOM 9932 N N . ARG A 1 45 ? -7.175 6.154 -23.946 1.00 0.00 45 ARG A N 7
ATOM 9933 C CA . ARG A 1 45 ? -6.716 7.203 -23.020 1.00 0.00 45 ARG A CA 7
ATOM 9934 C C . ARG A 1 45 ? -7.162 6.937 -21.576 1.00 0.00 45 ARG A C 7
ATOM 9935 O O . ARG A 1 45 ? -7.378 5.790 -21.185 1.00 0.00 45 ARG A O 7
ATOM 9956 N N . GLY A 1 46 ? -7.242 7.997 -20.775 1.00 0.00 46 GLY A N 7
ATOM 9957 C CA . GLY A 1 46 ? -7.628 7.852 -19.381 1.00 0.00 46 GLY A CA 7
ATOM 9958 C C . GLY A 1 46 ? -6.571 7.128 -18.562 1.00 0.00 46 GLY A C 7
ATOM 9959 O O . GLY A 1 46 ? -6.889 6.433 -17.598 1.00 0.00 46 GLY A O 7
ATOM 9963 N N . ARG A 1 47 ? -5.311 7.311 -18.938 1.00 0.00 47 ARG A N 7
ATOM 9964 C CA . ARG A 1 47 ? -4.205 6.641 -18.272 1.00 0.00 47 ARG A CA 7
ATOM 9965 C C . ARG A 1 47 ? -3.582 7.569 -17.239 1.00 0.00 47 ARG A C 7
ATOM 9966 O O . ARG A 1 47 ? -2.511 8.139 -17.450 1.00 0.00 47 ARG A O 7
ATOM 9987 N N . GLY A 1 48 ? -4.300 7.752 -16.149 1.00 0.00 48 GLY A N 7
ATOM 9988 C CA . GLY A 1 48 ? -3.838 8.597 -15.071 1.00 0.00 48 GLY A CA 7
ATOM 9989 C C . GLY A 1 48 ? -4.869 8.667 -13.965 1.00 0.00 48 GLY A C 7
ATOM 9990 O O . GLY A 1 48 ? -5.744 7.804 -13.896 1.00 0.00 48 GLY A O 7
ATOM 9994 N N . PRO A 1 49 ? -4.804 9.672 -13.078 1.00 0.00 49 PRO A N 7
ATOM 9995 C CA . PRO A 1 49 ? -3.752 10.678 -13.042 1.00 0.00 49 PRO A CA 7
ATOM 9996 C C . PRO A 1 49 ? -2.765 10.430 -11.902 1.00 0.00 49 PRO A C 7
ATOM 9997 O O . PRO A 1 49 ? -2.156 11.362 -11.374 1.00 0.00 49 PRO A O 7
ATOM 10008 N N . PHE A 1 50 ? -2.609 9.168 -11.534 1.00 0.00 50 PHE A N 7
ATOM 10009 C CA . PHE A 1 50 ? -1.851 8.799 -10.347 1.00 0.00 50 PHE A CA 7
ATOM 10010 C C . PHE A 1 50 ? -0.342 8.812 -10.587 1.00 0.00 50 PHE A C 7
ATOM 10011 O O . PHE A 1 50 ? 0.137 8.577 -11.698 1.00 0.00 50 PHE A O 7
ATOM 10028 N N . ARG A 1 51 ? 0.388 9.143 -9.530 1.00 0.00 51 ARG A N 7
ATOM 10029 C CA . ARG A 1 51 ? 1.834 8.968 -9.480 1.00 0.00 51 ARG A CA 7
ATOM 10030 C C . ARG A 1 51 ? 2.136 7.737 -8.629 1.00 0.00 51 ARG A C 7
ATOM 10031 O O . ARG A 1 51 ? 1.220 7.106 -8.116 1.00 0.00 51 ARG A O 7
ATOM 10052 N N . LEU A 1 52 ? 3.404 7.404 -8.464 1.00 0.00 52 LEU A N 7
ATOM 10053 C CA . LEU A 1 52 ? 3.776 6.270 -7.627 1.00 0.00 52 LEU A CA 7
ATOM 10054 C C . LEU A 1 52 ? 4.764 6.715 -6.557 1.00 0.00 52 LEU A C 7
ATOM 10055 O O . LEU A 1 52 ? 5.772 7.352 -6.859 1.00 0.00 52 LEU A O 7
ATOM 10071 N N . VAL A 1 53 ? 4.459 6.400 -5.308 1.00 0.00 53 VAL A N 7
ATOM 10072 C CA . VAL A 1 53 ? 5.319 6.784 -4.196 1.00 0.00 53 VAL A CA 7
ATOM 10073 C C . VAL A 1 53 ? 6.252 5.636 -3.823 1.00 0.00 53 VAL A C 7
ATOM 10074 O O . VAL A 1 53 ? 7.472 5.794 -3.804 1.00 0.00 53 VAL A O 7
ATOM 10087 N N . ALA A 1 54 ? 5.674 4.473 -3.551 1.00 0.00 54 ALA A N 7
ATOM 10088 C CA . ALA A 1 54 ? 6.457 3.307 -3.166 1.00 0.00 54 ALA A CA 7
ATOM 10089 C C . ALA A 1 54 ? 5.710 2.020 -3.488 1.00 0.00 54 ALA A C 7
ATOM 10090 O O . ALA A 1 54 ? 4.512 2.045 -3.789 1.00 0.00 54 ALA A O 7
ATOM 10097 N N . THR A 1 55 ? 6.426 0.903 -3.443 1.00 0.00 55 THR A N 7
ATOM 10098 C CA . THR A 1 55 ? 5.836 -0.404 -3.672 1.00 0.00 55 THR A CA 7
ATOM 10099 C C . THR A 1 55 ? 6.490 -1.449 -2.768 1.00 0.00 55 THR A C 7
ATOM 10100 O O . THR A 1 55 ? 7.716 -1.525 -2.680 1.00 0.00 55 THR A O 7
ATOM 10111 N N . TRP A 1 56 ? 5.671 -2.233 -2.088 1.00 0.00 56 TRP A N 7
ATOM 10112 C CA . TRP A 1 56 ? 6.156 -3.293 -1.216 1.00 0.00 56 TRP A CA 7
ATOM 10113 C C . TRP A 1 56 ? 5.861 -4.653 -1.834 1.00 0.00 56 TRP A C 7
ATOM 10114 O O . TRP A 1 56 ? 4.914 -4.792 -2.603 1.00 0.00 56 TRP A O 7
ATOM 10135 N N . ALA A 1 57 ? 6.667 -5.646 -1.510 1.00 0.00 57 ALA A N 7
ATOM 10136 C CA . ALA A 1 57 ? 6.466 -6.986 -2.035 1.00 0.00 57 ALA A CA 7
ATOM 10137 C C . ALA A 1 57 ? 6.597 -8.033 -0.935 1.00 0.00 57 ALA A C 7
ATOM 10138 O O . ALA A 1 57 ? 7.667 -8.206 -0.358 1.00 0.00 57 ALA A O 7
ATOM 10145 N N . PHE A 1 58 ? 5.508 -8.732 -0.648 1.00 0.00 58 PHE A N 7
ATOM 10146 C CA . PHE A 1 58 ? 5.521 -9.784 0.360 1.00 0.00 58 PHE A CA 7
ATOM 10147 C C . PHE A 1 58 ? 4.991 -11.078 -0.235 1.00 0.00 58 PHE A C 7
ATOM 10148 O O . PHE A 1 58 ? 3.983 -11.079 -0.939 1.00 0.00 58 PHE A O 7
ATOM 10165 N N . PRO A 1 59 ? 5.671 -12.197 0.021 1.00 0.00 59 PRO A N 7
ATOM 10166 C CA . PRO A 1 59 ? 5.246 -13.503 -0.475 1.00 0.00 59 PRO A CA 7
ATOM 10167 C C . PRO A 1 59 ? 4.106 -14.092 0.353 1.00 0.00 59 PRO A C 7
ATOM 10168 O O . PRO A 1 59 ? 3.364 -14.953 -0.118 1.00 0.00 59 PRO A O 7
ATOM 10179 N N . SER A 1 60 ? 3.952 -13.596 1.573 1.00 0.00 60 SER A N 7
ATOM 10180 C CA . SER A 1 60 ? 2.979 -14.147 2.499 1.00 0.00 60 SER A CA 7
ATOM 10181 C C . SER A 1 60 ? 1.618 -13.479 2.334 1.00 0.00 60 SER A C 7
ATOM 10182 O O . SER A 1 60 ? 1.505 -12.251 2.342 1.00 0.00 60 SER A O 7
ATOM 10190 N N . LYS A 1 61 ? 0.591 -14.306 2.163 1.00 0.00 61 LYS A N 7
ATOM 10191 C CA . LYS A 1 61 ? -0.782 -13.833 2.043 1.00 0.00 61 LYS A CA 7
ATOM 10192 C C . LYS A 1 61 ? -1.201 -13.106 3.313 1.00 0.00 61 LYS A C 7
ATOM 10193 O O . LYS A 1 61 ? -1.794 -12.027 3.263 1.00 0.00 61 LYS A O 7
ATOM 10212 N N . GLU A 1 62 ? -0.865 -13.704 4.449 1.00 0.00 62 GLU A N 7
ATOM 10213 C CA . GLU A 1 62 ? -1.216 -13.155 5.751 1.00 0.00 62 GLU A CA 7
ATOM 10214 C C . GLU A 1 62 ? -0.512 -11.825 5.981 1.00 0.00 62 GLU A C 7
ATOM 10215 O O . GLU A 1 62 ? -1.087 -10.904 6.557 1.00 0.00 62 GLU A O 7
ATOM 10227 N N . GLU A 1 63 ? 0.725 -11.735 5.513 1.00 0.00 63 GLU A N 7
ATOM 10228 C CA . GLU A 1 63 ? 1.507 -10.512 5.640 1.00 0.00 63 GLU A CA 7
ATOM 10229 C C . GLU A 1 63 ? 0.852 -9.385 4.850 1.00 0.00 63 GLU A C 7
ATOM 10230 O O . GLU A 1 63 ? 0.681 -8.277 5.354 1.00 0.00 63 GLU A O 7
ATOM 10242 N N . ALA A 1 64 ? 0.473 -9.692 3.614 1.00 0.00 64 ALA A N 7
ATOM 10243 C CA . ALA A 1 64 ? -0.142 -8.713 2.726 1.00 0.00 64 ALA A CA 7
ATOM 10244 C C . ALA A 1 64 ? -1.452 -8.184 3.300 1.00 0.00 64 ALA A C 7
ATOM 10245 O O . ALA A 1 64 ? -1.686 -6.974 3.315 1.00 0.00 64 ALA A O 7
ATOM 10252 N N . MET A 1 65 ? -2.298 -9.092 3.778 1.00 0.00 65 MET A N 7
ATOM 10253 C CA . MET A 1 65 ? -3.580 -8.703 4.355 1.00 0.00 65 MET A CA 7
ATOM 10254 C C . MET A 1 65 ? -3.365 -7.879 5.618 1.00 0.00 65 MET A C 7
ATOM 10255 O O . MET A 1 65 ? -4.026 -6.862 5.820 1.00 0.00 65 MET A O 7
ATOM 10269 N N . ARG A 1 66 ? -2.430 -8.322 6.451 1.00 0.00 66 ARG A N 7
ATOM 10270 C CA . ARG A 1 66 ? -2.087 -7.619 7.684 1.00 0.00 66 ARG A CA 7
ATOM 10271 C C . ARG A 1 66 ? -1.584 -6.209 7.391 1.00 0.00 66 ARG A C 7
ATOM 10272 O O . ARG A 1 66 ? -2.065 -5.237 7.973 1.00 0.00 66 ARG A O 7
ATOM 10293 N N . TRP A 1 67 ? -0.619 -6.117 6.487 1.00 0.00 67 TRP A N 7
ATOM 10294 C CA . TRP A 1 67 ? 0.037 -4.854 6.171 1.00 0.00 67 TRP A CA 7
ATOM 10295 C C . TRP A 1 67 ? -0.987 -3.799 5.752 1.00 0.00 67 TRP A C 7
ATOM 10296 O O . TRP A 1 67 ? -1.052 -2.716 6.341 1.00 0.00 67 TRP A O 7
ATOM 10317 N N . GLU A 1 68 ? -1.790 -4.138 4.748 1.00 0.00 68 GLU A N 7
ATOM 10318 C CA . GLU A 1 68 ? -2.809 -3.231 4.227 1.00 0.00 68 GLU A CA 7
ATOM 10319 C C . GLU A 1 68 ? -3.806 -2.866 5.327 1.00 0.00 68 GLU A C 7
ATOM 10320 O O . GLU A 1 68 ? -4.201 -1.706 5.476 1.00 0.00 68 GLU A O 7
ATOM 10332 N N . TYR A 1 69 ? -4.191 -3.878 6.092 1.00 0.00 69 TYR A N 7
ATOM 10333 C CA . TYR A 1 69 ? -5.114 -3.723 7.222 1.00 0.00 69 TYR A CA 7
ATOM 10334 C C . TYR A 1 69 ? -4.606 -2.678 8.219 1.00 0.00 69 TYR A C 7
ATOM 10335 O O . TYR A 1 69 ? -5.339 -1.751 8.588 1.00 0.00 69 TYR A O 7
ATOM 10353 N N . GLU A 1 70 ? -3.354 -2.822 8.644 1.00 0.00 70 GLU A N 7
ATOM 10354 C CA . GLU A 1 70 ? -2.771 -1.922 9.633 1.00 0.00 70 GLU A CA 7
ATOM 10355 C C . GLU A 1 70 ? -2.729 -0.483 9.120 1.00 0.00 70 GLU A C 7
ATOM 10356 O O . GLU A 1 70 ? -3.222 0.429 9.783 1.00 0.00 70 GLU A O 7
ATOM 10368 N N . VAL A 1 71 ? -2.161 -0.292 7.932 1.00 0.00 71 VAL A N 7
ATOM 10369 C CA . VAL A 1 71 ? -1.994 1.039 7.352 1.00 0.00 71 VAL A CA 7
ATOM 10370 C C . VAL A 1 71 ? -3.326 1.780 7.214 1.00 0.00 71 VAL A C 7
ATOM 10371 O O . VAL A 1 71 ? -3.378 2.996 7.378 1.00 0.00 71 VAL A O 7
ATOM 10384 N N . LYS A 1 72 ? -4.396 1.054 6.921 1.00 0.00 72 LYS A N 7
ATOM 10385 C CA . LYS A 1 72 ? -5.706 1.677 6.747 1.00 0.00 72 LYS A CA 7
ATOM 10386 C C . LYS A 1 72 ? -6.273 2.188 8.071 1.00 0.00 72 LYS A C 7
ATOM 10387 O O . LYS A 1 72 ? -6.727 3.329 8.151 1.00 0.00 72 LYS A O 7
ATOM 10406 N N . HIS A 1 73 ? -6.223 1.358 9.108 1.00 0.00 73 HIS A N 7
ATOM 10407 C CA . HIS A 1 73 ? -6.802 1.721 10.407 1.00 0.00 73 HIS A CA 7
ATOM 10408 C C . HIS A 1 73 ? -5.867 2.655 11.179 1.00 0.00 73 HIS A C 7
ATOM 10409 O O . HIS A 1 73 ? -6.233 3.223 12.208 1.00 0.00 73 HIS A O 7
ATOM 10424 N N . LEU A 1 74 ? -4.657 2.792 10.664 1.00 0.00 74 LEU A N 7
ATOM 10425 C CA . LEU A 1 74 ? -3.643 3.667 11.235 1.00 0.00 74 LEU A CA 7
ATOM 10426 C C . LEU A 1 74 ? -4.052 5.150 11.120 1.00 0.00 74 LEU A C 7
ATOM 10427 O O . LEU A 1 74 ? -4.630 5.562 10.116 1.00 0.00 74 LEU A O 7
ATOM 10443 N N . SER A 1 75 ? -3.758 5.947 12.157 1.00 0.00 75 SER A N 7
ATOM 10444 C CA . SER A 1 75 ? -4.097 7.374 12.170 1.00 0.00 75 SER A CA 7
ATOM 10445 C C . SER A 1 75 ? -3.113 8.165 11.307 1.00 0.00 75 SER A C 7
ATOM 10446 O O . SER A 1 75 ? -1.973 7.756 11.185 1.00 0.00 75 SER A O 7
ATOM 10454 N N . ARG A 1 76 ? -3.559 9.311 10.767 1.00 0.00 76 ARG A N 7
ATOM 10455 C CA . ARG A 1 76 ? -2.820 10.113 9.750 1.00 0.00 76 ARG A CA 7
ATOM 10456 C C . ARG A 1 76 ? -1.286 10.022 9.811 1.00 0.00 76 ARG A C 7
ATOM 10457 O O . ARG A 1 76 ? -0.624 9.827 8.777 1.00 0.00 76 ARG A O 7
ATOM 10478 N N . ARG A 1 77 ? -0.718 10.156 11.008 1.00 0.00 77 ARG A N 7
ATOM 10479 C CA . ARG A 1 77 ? 0.739 10.208 11.157 1.00 0.00 77 ARG A CA 7
ATOM 10480 C C . ARG A 1 77 ? 1.377 8.911 10.665 1.00 0.00 77 ARG A C 7
ATOM 10481 O O . ARG A 1 77 ? 2.575 8.852 10.393 1.00 0.00 77 ARG A O 7
ATOM 10502 N N . LYS A 1 78 ? 0.553 7.887 10.515 1.00 0.00 78 LYS A N 7
ATOM 10503 C CA . LYS A 1 78 ? 0.988 6.610 9.988 1.00 0.00 78 LYS A CA 7
ATOM 10504 C C . LYS A 1 78 ? 1.437 6.764 8.558 1.00 0.00 78 LYS A C 7
ATOM 10505 O O . LYS A 1 78 ? 2.414 6.170 8.141 1.00 0.00 78 LYS A O 7
ATOM 10524 N N . LYS A 1 79 ? 0.702 7.565 7.814 1.00 0.00 79 LYS A N 7
ATOM 10525 C CA . LYS A 1 79 ? 0.925 7.681 6.400 1.00 0.00 79 LYS A CA 7
ATOM 10526 C C . LYS A 1 79 ? 2.161 8.528 6.184 1.00 0.00 79 LYS A C 7
ATOM 10527 O O . LYS A 1 79 ? 2.938 8.312 5.258 1.00 0.00 79 LYS A O 7
ATOM 10546 N N . GLU A 1 80 ? 2.328 9.487 7.088 1.00 0.00 80 GLU A N 7
ATOM 10547 C CA . GLU A 1 80 ? 3.532 10.300 7.136 1.00 0.00 80 GLU A CA 7
ATOM 10548 C C . GLU A 1 80 ? 4.751 9.441 7.501 1.00 0.00 80 GLU A C 7
ATOM 10549 O O . GLU A 1 80 ? 5.821 9.568 6.901 1.00 0.00 80 GLU A O 7
ATOM 10561 N N . GLN A 1 81 ? 4.573 8.558 8.479 1.00 0.00 81 GLN A N 7
ATOM 10562 C CA . GLN A 1 81 ? 5.652 7.691 8.949 1.00 0.00 81 GLN A CA 7
ATOM 10563 C C . GLN A 1 81 ? 5.945 6.574 7.948 1.00 0.00 81 GLN A C 7
ATOM 10564 O O . GLN A 1 81 ? 7.105 6.256 7.689 1.00 0.00 81 GLN A O 7
ATOM 10578 N N . LEU A 1 82 ? 4.885 5.988 7.397 1.00 0.00 82 LEU A N 7
ATOM 10579 C CA . LEU A 1 82 ? 4.993 4.864 6.467 1.00 0.00 82 LEU A CA 7
ATOM 10580 C C . LEU A 1 82 ? 5.920 5.203 5.301 1.00 0.00 82 LEU A C 7
ATOM 10581 O O . LEU A 1 82 ? 6.808 4.423 4.955 1.00 0.00 82 LEU A O 7
ATOM 10597 N N . VAL A 1 83 ? 5.723 6.375 4.715 1.00 0.00 83 VAL A N 7
ATOM 10598 C CA . VAL A 1 83 ? 6.535 6.820 3.586 1.00 0.00 83 VAL A CA 7
ATOM 10599 C C . VAL A 1 83 ? 7.962 7.145 4.027 1.00 0.00 83 VAL A C 7
ATOM 10600 O O . VAL A 1 83 ? 8.923 6.890 3.304 1.00 0.00 83 VAL A O 7
ATOM 10613 N N . SER A 1 84 ? 8.102 7.683 5.229 1.00 0.00 84 SER A N 7
ATOM 10614 C CA . SER A 1 84 ? 9.414 8.021 5.763 1.00 0.00 84 SER A CA 7
ATOM 10615 C C . SER A 1 84 ? 10.210 6.753 6.081 1.00 0.00 84 SER A C 7
ATOM 10616 O O . SER A 1 84 ? 11.438 6.783 6.197 1.00 0.00 84 SER A O 7
ATOM 10624 N N . LEU A 1 85 ? 9.501 5.638 6.201 1.00 0.00 85 LEU A N 7
ATOM 10625 C CA . LEU A 1 85 ? 10.129 4.353 6.469 1.00 0.00 85 LEU A CA 7
ATOM 10626 C C . LEU A 1 85 ? 10.527 3.673 5.161 1.00 0.00 85 LEU A C 7
ATOM 10627 O O . LEU A 1 85 ? 11.385 2.788 5.145 1.00 0.00 85 LEU A O 7
ATOM 10643 N N . LYS A 1 86 ? 9.942 4.130 4.058 1.00 0.00 86 LYS A N 7
ATOM 10644 C CA . LYS A 1 86 ? 10.165 3.516 2.757 1.00 0.00 86 LYS A CA 7
ATOM 10645 C C . LYS A 1 86 ? 9.746 4.494 1.664 1.00 0.00 86 LYS A C 7
ATOM 10646 O O . LYS A 1 86 ? 8.567 4.622 1.338 1.00 0.00 86 LYS A O 7
ATOM 10665 N N . GLY A 1 87 ? 10.732 5.195 1.127 1.00 0.00 87 GLY A N 7
ATOM 10666 C CA . GLY A 1 87 ? 10.472 6.258 0.177 1.00 0.00 87 GLY A CA 7
ATOM 10667 C C . GLY A 1 87 ? 11.398 7.432 0.417 1.00 0.00 87 GLY A C 7
ATOM 10668 O O . GLY A 1 87 ? 11.692 8.203 -0.494 1.00 0.00 87 GLY A O 7
ATOM 10672 N N . GLY A 1 88 ? 11.917 7.500 1.641 1.00 0.00 88 GLY A N 7
ATOM 10673 C CA . GLY A 1 88 ? 12.797 8.583 2.056 1.00 0.00 88 GLY A CA 7
ATOM 10674 C C . GLY A 1 88 ? 12.127 9.953 2.084 1.00 0.00 88 GLY A C 7
ATOM 10675 O O . GLY A 1 88 ? 11.244 10.251 1.282 1.00 0.00 88 GLY A O 7
ATOM 10679 N N . PRO A 1 89 ? 12.539 10.817 3.026 1.00 0.00 89 PRO A N 7
ATOM 10680 C CA . PRO A 1 89 ? 11.957 12.142 3.192 1.00 0.00 89 PRO A CA 7
ATOM 10681 C C . PRO A 1 89 ? 12.590 13.191 2.277 1.00 0.00 89 PRO A C 7
ATOM 10682 O O . PRO A 1 89 ? 13.605 13.803 2.614 1.00 0.00 89 PRO A O 7
ATOM 10693 N N . TYR A 1 90 ? 11.986 13.386 1.114 1.00 0.00 90 TYR A N 7
ATOM 10694 C CA . TYR A 1 90 ? 12.465 14.375 0.156 1.00 0.00 90 TYR A CA 7
ATOM 10695 C C . TYR A 1 90 ? 11.983 15.773 0.529 1.00 0.00 90 TYR A C 7
ATOM 10696 O O . TYR A 1 90 ? 12.603 16.769 0.162 1.00 0.00 90 TYR A O 7
ATOM 10714 N N . GLU A 1 91 ? 10.882 15.840 1.257 1.00 0.00 91 GLU A N 7
ATOM 10715 C CA . GLU A 1 91 ? 10.298 17.120 1.640 1.00 0.00 91 GLU A CA 7
ATOM 10716 C C . GLU A 1 91 ? 10.634 17.467 3.086 1.00 0.00 91 GLU A C 7
ATOM 10717 O O . GLU A 1 91 ? 10.483 18.612 3.506 1.00 0.00 91 GLU A O 7
ATOM 10729 N N . ASN A 1 92 ? 11.105 16.484 3.843 1.00 0.00 92 ASN A N 7
ATOM 10730 C CA . ASN A 1 92 ? 11.459 16.703 5.244 1.00 0.00 92 ASN A CA 7
ATOM 10731 C C . ASN A 1 92 ? 12.909 17.180 5.332 1.00 0.00 92 ASN A C 7
ATOM 10732 O O . ASN A 1 92 ? 13.632 16.869 6.276 1.00 0.00 92 ASN A O 7
ATOM 10743 N N . THR A 1 93 ? 13.311 17.956 4.335 1.00 0.00 93 THR A N 7
ATOM 10744 C CA . THR A 1 93 ? 14.627 18.571 4.308 1.00 0.00 93 THR A CA 7
ATOM 10745 C C . THR A 1 93 ? 14.732 19.588 5.440 1.00 0.00 93 THR A C 7
ATOM 10746 O O . THR A 1 93 ? 15.800 19.812 6.018 1.00 0.00 93 THR A O 7
ATOM 10757 N N . THR A 1 94 ? 13.596 20.196 5.737 1.00 0.00 94 THR A N 7
ATOM 10758 C CA . THR A 1 94 ? 13.442 21.056 6.891 1.00 0.00 94 THR A CA 7
ATOM 10759 C C . THR A 1 94 ? 12.059 20.823 7.484 1.00 0.00 94 THR A C 7
ATOM 10760 O O . THR A 1 94 ? 11.102 20.564 6.755 1.00 0.00 94 THR A O 7
ATOM 10771 N N . LYS A 1 95 ? 11.959 20.874 8.801 1.00 0.00 95 LYS A N 7
ATOM 10772 C CA . LYS A 1 95 ? 10.683 20.682 9.465 1.00 0.00 95 LYS A CA 7
ATOM 10773 C C . LYS A 1 95 ? 9.973 22.022 9.631 1.00 0.00 95 LYS A C 7
ATOM 10774 O O . LYS A 1 95 ? 8.854 22.082 10.148 1.00 0.00 95 LYS A O 7
ATOM 10793 N N . LEU A 1 96 ? 10.624 23.089 9.162 1.00 0.00 96 LEU A N 7
ATOM 10794 C CA . LEU A 1 96 ? 10.130 24.454 9.342 1.00 0.00 96 LEU A CA 7
ATOM 10795 C C . LEU A 1 96 ? 10.248 24.841 10.812 1.00 0.00 96 LEU A C 7
ATOM 10796 O O . LEU A 1 96 ? 11.205 25.511 11.212 1.00 0.00 96 LEU A O 7
ATOM 10812 N N . SER A 1 97 ? 9.284 24.395 11.608 1.00 0.00 97 SER A N 7
ATOM 10813 C CA . SER A 1 97 ? 9.313 24.552 13.054 1.00 0.00 97 SER A CA 7
ATOM 10814 C C . SER A 1 97 ? 8.369 23.528 13.684 1.00 0.00 97 SER A C 7
ATOM 10815 O O . SER A 1 97 ? 8.806 22.525 14.253 1.00 0.00 97 SER A O 7
ATOM 10823 N N . THR A 1 98 ? 7.073 23.782 13.558 1.00 0.00 98 THR A N 7
ATOM 10824 C CA . THR A 1 98 ? 6.046 22.863 14.025 1.00 0.00 98 THR A CA 7
ATOM 10825 C C . THR A 1 98 ? 4.680 23.350 13.547 1.00 0.00 98 THR A C 7
ATOM 10826 O O . THR A 1 98 ? 4.478 24.551 13.353 1.00 0.00 98 THR A O 7
ATOM 10837 N N . THR A 1 99 ? 3.755 22.432 13.327 1.00 0.00 99 THR A N 7
ATOM 10838 C CA . THR A 1 99 ? 2.415 22.812 12.917 1.00 0.00 99 THR A CA 7
ATOM 10839 C C . THR A 1 99 ? 1.513 22.991 14.137 1.00 0.00 99 THR A C 7
ATOM 10840 O O . THR A 1 99 ? 1.381 24.093 14.672 1.00 0.00 99 THR A O 7
ATOM 10851 N N . MET A 1 6 ? -1.417 -16.926 -4.961 1.00 0.00 6 MET A N 8
ATOM 10852 C CA . MET A 1 6 ? -0.519 -16.253 -5.895 1.00 0.00 6 MET A CA 8
ATOM 10853 C C . MET A 1 6 ? 0.370 -15.279 -5.130 1.00 0.00 6 MET A C 8
ATOM 10854 O O . MET A 1 6 ? 0.482 -15.364 -3.903 1.00 0.00 6 MET A O 8
ATOM 10868 N N . ASN A 1 7 ? 0.989 -14.350 -5.841 1.00 0.00 7 ASN A N 8
ATOM 10869 C CA . ASN A 1 7 ? 1.831 -13.340 -5.213 1.00 0.00 7 ASN A CA 8
ATOM 10870 C C . ASN A 1 7 ? 0.982 -12.122 -4.877 1.00 0.00 7 ASN A C 8
ATOM 10871 O O . ASN A 1 7 ? 0.015 -11.824 -5.572 1.00 0.00 7 ASN A O 8
ATOM 10882 N N . HIS A 1 8 ? 1.326 -11.422 -3.812 1.00 0.00 8 HIS A N 8
ATOM 10883 C CA . HIS A 1 8 ? 0.498 -10.317 -3.351 1.00 0.00 8 HIS A CA 8
ATOM 10884 C C . HIS A 1 8 ? 1.317 -9.038 -3.233 1.00 0.00 8 HIS A C 8
ATOM 10885 O O . HIS A 1 8 ? 2.390 -9.029 -2.631 1.00 0.00 8 HIS A O 8
ATOM 10900 N N . TYR A 1 9 ? 0.809 -7.965 -3.825 1.00 0.00 9 TYR A N 8
ATOM 10901 C CA . TYR A 1 9 ? 1.445 -6.656 -3.732 1.00 0.00 9 TYR A CA 8
ATOM 10902 C C . TYR A 1 9 ? 0.541 -5.665 -3.013 1.00 0.00 9 TYR A C 8
ATOM 10903 O O . TYR A 1 9 ? -0.677 -5.671 -3.206 1.00 0.00 9 TYR A O 8
ATOM 10921 N N . VAL A 1 10 ? 1.137 -4.825 -2.187 1.00 0.00 10 VAL A N 8
ATOM 10922 C CA . VAL A 1 10 ? 0.440 -3.671 -1.649 1.00 0.00 10 VAL A CA 8
ATOM 10923 C C . VAL A 1 10 ? 0.987 -2.418 -2.319 1.00 0.00 10 VAL A C 8
ATOM 10924 O O . VAL A 1 10 ? 2.166 -2.101 -2.166 1.00 0.00 10 VAL A O 8
ATOM 10937 N N . TYR A 1 11 ? 0.163 -1.719 -3.080 1.00 0.00 11 TYR A N 8
ATOM 10938 C CA . TYR A 1 11 ? 0.628 -0.521 -3.755 1.00 0.00 11 TYR A CA 8
ATOM 10939 C C . TYR A 1 11 ? -0.030 0.706 -3.154 1.00 0.00 11 TYR A C 8
ATOM 10940 O O . TYR A 1 11 ? -1.192 0.665 -2.743 1.00 0.00 11 TYR A O 8
ATOM 10958 N N . ILE A 1 12 ? 0.718 1.789 -3.074 1.00 0.00 12 ILE A N 8
ATOM 10959 C CA . ILE A 1 12 ? 0.157 3.045 -2.638 1.00 0.00 12 ILE A CA 8
ATOM 10960 C C . ILE A 1 12 ? 0.316 4.081 -3.756 1.00 0.00 12 ILE A C 8
ATOM 10961 O O . ILE A 1 12 ? 1.428 4.436 -4.159 1.00 0.00 12 ILE A O 8
ATOM 10977 N N . LEU A 1 13 ? -0.808 4.517 -4.302 1.00 0.00 13 LEU A N 8
ATOM 10978 C CA . LEU A 1 13 ? -0.791 5.386 -5.467 1.00 0.00 13 LEU A CA 8
ATOM 10979 C C . LEU A 1 13 ? -1.054 6.830 -5.064 1.00 0.00 13 LEU A C 8
ATOM 10980 O O . LEU A 1 13 ? -1.980 7.113 -4.305 1.00 0.00 13 LEU A O 8
ATOM 10996 N N . GLU A 1 14 ? -0.230 7.730 -5.573 1.00 0.00 14 GLU A N 8
ATOM 10997 C CA . GLU A 1 14 ? -0.337 9.144 -5.258 1.00 0.00 14 GLU A CA 8
ATOM 10998 C C . GLU A 1 14 ? -1.227 9.849 -6.261 1.00 0.00 14 GLU A C 8
ATOM 10999 O O . GLU A 1 14 ? -0.960 9.840 -7.467 1.00 0.00 14 GLU A O 8
ATOM 11011 N N . CYS A 1 15 ? -2.297 10.436 -5.759 1.00 0.00 15 CYS A N 8
ATOM 11012 C CA . CYS A 1 15 ? -3.178 11.231 -6.584 1.00 0.00 15 CYS A CA 8
ATOM 11013 C C . CYS A 1 15 ? -2.754 12.697 -6.517 1.00 0.00 15 CYS A C 8
ATOM 11014 O O . CYS A 1 15 ? -1.911 13.066 -5.697 1.00 0.00 15 CYS A O 8
ATOM 11022 N N . LYS A 1 16 ? -3.355 13.516 -7.374 1.00 0.00 16 LYS A N 8
ATOM 11023 C CA . LYS A 1 16 ? -3.006 14.933 -7.508 1.00 0.00 16 LYS A CA 8
ATOM 11024 C C . LYS A 1 16 ? -2.876 15.644 -6.160 1.00 0.00 16 LYS A C 8
ATOM 11025 O O . LYS A 1 16 ? -1.849 16.259 -5.875 1.00 0.00 16 LYS A O 8
ATOM 11044 N N . ASP A 1 17 ? -3.903 15.544 -5.328 1.00 0.00 17 ASP A N 8
ATOM 11045 C CA . ASP A 1 17 ? -3.964 16.333 -4.102 1.00 0.00 17 ASP A CA 8
ATOM 11046 C C . ASP A 1 17 ? -3.290 15.620 -2.928 1.00 0.00 17 ASP A C 8
ATOM 11047 O O . ASP A 1 17 ? -3.514 15.966 -1.766 1.00 0.00 17 ASP A O 8
ATOM 11056 N N . GLY A 1 18 ? -2.451 14.636 -3.236 1.00 0.00 18 GLY A N 8
ATOM 11057 C CA . GLY A 1 18 ? -1.703 13.944 -2.203 1.00 0.00 18 GLY A CA 8
ATOM 11058 C C . GLY A 1 18 ? -2.484 12.809 -1.577 1.00 0.00 18 GLY A C 8
ATOM 11059 O O . GLY A 1 18 ? -2.111 12.295 -0.521 1.00 0.00 18 GLY A O 8
ATOM 11063 N N . SER A 1 19 ? -3.576 12.422 -2.217 1.00 0.00 19 SER A N 8
ATOM 11064 C CA . SER A 1 19 ? -4.384 11.319 -1.730 1.00 0.00 19 SER A CA 8
ATOM 11065 C C . SER A 1 19 ? -3.731 9.990 -2.083 1.00 0.00 19 SER A C 8
ATOM 11066 O O . SER A 1 19 ? -3.907 9.475 -3.192 1.00 0.00 19 SER A O 8
ATOM 11074 N N . TRP A 1 20 ? -2.948 9.459 -1.157 1.00 0.00 20 TRP A N 8
ATOM 11075 C CA . TRP A 1 20 ? -2.305 8.174 -1.358 1.00 0.00 20 TRP A CA 8
ATOM 11076 C C . TRP A 1 20 ? -3.301 7.044 -1.163 1.00 0.00 20 TRP A C 8
ATOM 11077 O O . TRP A 1 20 ? -3.925 6.928 -0.108 1.00 0.00 20 TRP A O 8
ATOM 11098 N N . TYR A 1 21 ? -3.455 6.220 -2.179 1.00 0.00 21 TYR A N 8
ATOM 11099 C CA . TYR A 1 21 ? -4.373 5.098 -2.113 1.00 0.00 21 TYR A CA 8
ATOM 11100 C C . TYR A 1 21 ? -3.616 3.809 -1.845 1.00 0.00 21 TYR A C 8
ATOM 11101 O O . TYR A 1 21 ? -2.873 3.333 -2.701 1.00 0.00 21 TYR A O 8
ATOM 11119 N N . THR A 1 22 ? -3.796 3.267 -0.653 1.00 0.00 22 THR A N 8
ATOM 11120 C CA . THR A 1 22 ? -3.193 1.998 -0.296 1.00 0.00 22 THR A CA 8
ATOM 11121 C C . THR A 1 22 ? -4.107 0.856 -0.730 1.00 0.00 22 THR A C 8
ATOM 11122 O O . THR A 1 22 ? -5.055 0.502 -0.025 1.00 0.00 22 THR A O 8
ATOM 11133 N N . GLY A 1 23 ? -3.837 0.309 -1.906 1.00 0.00 23 GLY A N 8
ATOM 11134 C CA . GLY A 1 23 ? -4.717 -0.684 -2.483 1.00 0.00 23 GLY A CA 8
ATOM 11135 C C . GLY A 1 23 ? -4.081 -2.052 -2.575 1.00 0.00 23 GLY A C 8
ATOM 11136 O O . GLY A 1 23 ? -2.889 -2.218 -2.308 1.00 0.00 23 GLY A O 8
ATOM 11140 N N . TYR A 1 24 ? -4.880 -3.025 -2.973 1.00 0.00 24 TYR A N 8
ATOM 11141 C CA . TYR A 1 24 ? -4.437 -4.409 -3.052 1.00 0.00 24 TYR A CA 8
ATOM 11142 C C . TYR A 1 24 ? -4.365 -4.870 -4.504 1.00 0.00 24 TYR A C 8
ATOM 11143 O O . TYR A 1 24 ? -5.206 -4.497 -5.326 1.00 0.00 24 TYR A O 8
ATOM 11161 N N . THR A 1 25 ? -3.348 -5.656 -4.821 1.00 0.00 25 THR A N 8
ATOM 11162 C CA . THR A 1 25 ? -3.204 -6.233 -6.146 1.00 0.00 25 THR A CA 8
ATOM 11163 C C . THR A 1 25 ? -2.464 -7.566 -6.060 1.00 0.00 25 THR A C 8
ATOM 11164 O O . THR A 1 25 ? -1.606 -7.754 -5.195 1.00 0.00 25 THR A O 8
ATOM 11175 N N . THR A 1 26 ? -2.837 -8.501 -6.922 1.00 0.00 26 THR A N 8
ATOM 11176 C CA . THR A 1 26 ? -2.086 -9.731 -7.098 1.00 0.00 26 THR A CA 8
ATOM 11177 C C . THR A 1 26 ? -0.799 -9.418 -7.864 1.00 0.00 26 THR A C 8
ATOM 11178 O O . THR A 1 26 ? -0.530 -8.254 -8.167 1.00 0.00 26 THR A O 8
ATOM 11189 N N . ASP A 1 27 ? -0.005 -10.422 -8.180 1.00 0.00 27 ASP A N 8
ATOM 11190 C CA . ASP A 1 27 ? 1.247 -10.181 -8.875 1.00 0.00 27 ASP A CA 8
ATOM 11191 C C . ASP A 1 27 ? 1.006 -9.656 -10.283 1.00 0.00 27 ASP A C 8
ATOM 11192 O O . ASP A 1 27 ? 0.003 -9.977 -10.926 1.00 0.00 27 ASP A O 8
ATOM 11201 N N . VAL A 1 28 ? 1.926 -8.811 -10.734 1.00 0.00 28 VAL A N 8
ATOM 11202 C CA . VAL A 1 28 ? 1.851 -8.211 -12.059 1.00 0.00 28 VAL A CA 8
ATOM 11203 C C . VAL A 1 28 ? 1.888 -9.288 -13.136 1.00 0.00 28 VAL A C 8
ATOM 11204 O O . VAL A 1 28 ? 1.402 -9.087 -14.247 1.00 0.00 28 VAL A O 8
ATOM 11217 N N . ASP A 1 29 ? 2.439 -10.441 -12.782 1.00 0.00 29 ASP A N 8
ATOM 11218 C CA . ASP A 1 29 ? 2.571 -11.555 -13.709 1.00 0.00 29 ASP A CA 8
ATOM 11219 C C . ASP A 1 29 ? 1.190 -12.063 -14.129 1.00 0.00 29 ASP A C 8
ATOM 11220 O O . ASP A 1 29 ? 0.965 -12.400 -15.293 1.00 0.00 29 ASP A O 8
ATOM 11229 N N . ARG A 1 30 ? 0.269 -12.099 -13.170 1.00 0.00 30 ARG A N 8
ATOM 11230 C CA . ARG A 1 30 ? -1.137 -12.389 -13.441 1.00 0.00 30 ARG A CA 8
ATOM 11231 C C . ARG A 1 30 ? -1.731 -11.369 -14.418 1.00 0.00 30 ARG A C 8
ATOM 11232 O O . ARG A 1 30 ? -2.478 -11.730 -15.328 1.00 0.00 30 ARG A O 8
ATOM 11253 N N . ARG A 1 31 ? -1.375 -10.102 -14.234 1.00 0.00 31 ARG A N 8
ATOM 11254 C CA . ARG A 1 31 ? -1.920 -9.020 -15.050 1.00 0.00 31 ARG A CA 8
ATOM 11255 C C . ARG A 1 31 ? -1.327 -9.034 -16.459 1.00 0.00 31 ARG A C 8
ATOM 11256 O O . ARG A 1 31 ? -2.058 -8.966 -17.449 1.00 0.00 31 ARG A O 8
ATOM 11277 N N . ILE A 1 32 ? -0.002 -9.117 -16.550 1.00 0.00 32 ILE A N 8
ATOM 11278 C CA . ILE A 1 32 ? 0.675 -9.092 -17.842 1.00 0.00 32 ILE A CA 8
ATOM 11279 C C . ILE A 1 32 ? 0.254 -10.274 -18.721 1.00 0.00 32 ILE A C 8
ATOM 11280 O O . ILE A 1 32 ? -0.078 -10.090 -19.893 1.00 0.00 32 ILE A O 8
ATOM 11296 N N . LYS A 1 33 ? 0.248 -11.484 -18.153 1.00 0.00 33 LYS A N 8
ATOM 11297 C CA . LYS A 1 33 ? -0.177 -12.665 -18.894 1.00 0.00 33 LYS A CA 8
ATOM 11298 C C . LYS A 1 33 ? -1.633 -12.535 -19.331 1.00 0.00 33 LYS A C 8
ATOM 11299 O O . LYS A 1 33 ? -1.989 -12.938 -20.434 1.00 0.00 33 LYS A O 8
ATOM 11318 N N . LYS A 1 34 ? -2.461 -11.957 -18.465 1.00 0.00 34 LYS A N 8
ATOM 11319 C CA . LYS A 1 34 ? -3.881 -11.776 -18.760 1.00 0.00 34 LYS A CA 8
ATOM 11320 C C . LYS A 1 34 ? -4.061 -10.967 -20.040 1.00 0.00 34 LYS A C 8
ATOM 11321 O O . LYS A 1 34 ? -4.964 -11.231 -20.838 1.00 0.00 34 LYS A O 8
ATOM 11340 N N . HIS A 1 35 ? -3.184 -9.994 -20.237 1.00 0.00 35 HIS A N 8
ATOM 11341 C CA . HIS A 1 35 ? -3.210 -9.179 -21.444 1.00 0.00 35 HIS A CA 8
ATOM 11342 C C . HIS A 1 35 ? -2.805 -10.020 -22.650 1.00 0.00 35 HIS A C 8
ATOM 11343 O O . HIS A 1 35 ? -3.431 -9.949 -23.707 1.00 0.00 35 HIS A O 8
ATOM 11358 N N . ALA A 1 36 ? -1.760 -10.825 -22.472 1.00 0.00 36 ALA A N 8
ATOM 11359 C CA . ALA A 1 36 ? -1.297 -11.740 -23.511 1.00 0.00 36 ALA A CA 8
ATOM 11360 C C . ALA A 1 36 ? -2.384 -12.750 -23.876 1.00 0.00 36 ALA A C 8
ATOM 11361 O O . ALA A 1 36 ? -2.515 -13.146 -25.034 1.00 0.00 36 ALA A O 8
ATOM 11368 N N . SER A 1 37 ? -3.171 -13.151 -22.884 1.00 0.00 37 SER A N 8
ATOM 11369 C CA . SER A 1 37 ? -4.273 -14.074 -23.103 1.00 0.00 37 SER A CA 8
ATOM 11370 C C . SER A 1 37 ? -5.372 -13.404 -23.917 1.00 0.00 37 SER A C 8
ATOM 11371 O O . SER A 1 37 ? -6.063 -14.056 -24.700 1.00 0.00 37 SER A O 8
ATOM 11379 N N . GLY A 1 38 ? -5.523 -12.102 -23.732 1.00 0.00 38 GLY A N 8
ATOM 11380 C CA . GLY A 1 38 ? -6.547 -11.373 -24.444 1.00 0.00 38 GLY A CA 8
ATOM 11381 C C . GLY A 1 38 ? -6.142 -11.041 -25.863 1.00 0.00 38 GLY A C 8
ATOM 11382 O O . GLY A 1 38 ? -6.996 -10.797 -26.716 1.00 0.00 38 GLY A O 8
ATOM 11386 N N . LYS A 1 39 ? -4.827 -11.027 -26.105 1.00 0.00 39 LYS A N 8
ATOM 11387 C CA . LYS A 1 39 ? -4.247 -10.744 -27.425 1.00 0.00 39 LYS A CA 8
ATOM 11388 C C . LYS A 1 39 ? -4.434 -9.281 -27.820 1.00 0.00 39 LYS A C 8
ATOM 11389 O O . LYS A 1 39 ? -3.457 -8.540 -27.946 1.00 0.00 39 LYS A O 8
ATOM 11408 N N . GLY A 1 40 ? -5.680 -8.872 -28.025 1.00 0.00 40 GLY A N 8
ATOM 11409 C CA . GLY A 1 40 ? -5.964 -7.489 -28.354 1.00 0.00 40 GLY A CA 8
ATOM 11410 C C . GLY A 1 40 ? -5.723 -6.571 -27.177 1.00 0.00 40 GLY A C 8
ATOM 11411 O O . GLY A 1 40 ? -4.803 -5.757 -27.207 1.00 0.00 40 GLY A O 8
ATOM 11415 N N . ALA A 1 41 ? -6.558 -6.718 -26.143 1.00 0.00 41 ALA A N 8
ATOM 11416 C CA . ALA A 1 41 ? -6.432 -5.960 -24.896 1.00 0.00 41 ALA A CA 8
ATOM 11417 C C . ALA A 1 41 ? -6.368 -4.454 -25.146 1.00 0.00 41 ALA A C 8
ATOM 11418 O O . ALA A 1 41 ? -5.286 -3.884 -25.309 1.00 0.00 41 ALA A O 8
ATOM 11425 N N . LYS A 1 42 ? -7.524 -3.811 -25.173 1.00 0.00 42 LYS A N 8
ATOM 11426 C CA . LYS A 1 42 ? -7.586 -2.382 -25.444 1.00 0.00 42 LYS A CA 8
ATOM 11427 C C . LYS A 1 42 ? -7.117 -1.585 -24.236 1.00 0.00 42 LYS A C 8
ATOM 11428 O O . LYS A 1 42 ? -7.390 -1.951 -23.092 1.00 0.00 42 LYS A O 8
ATOM 11447 N N . TYR A 1 43 ? -6.406 -0.497 -24.499 1.00 0.00 43 TYR A N 8
ATOM 11448 C CA . TYR A 1 43 ? -5.850 0.329 -23.439 1.00 0.00 43 TYR A CA 8
ATOM 11449 C C . TYR A 1 43 ? -6.942 1.121 -22.716 1.00 0.00 43 TYR A C 8
ATOM 11450 O O . TYR A 1 43 ? -7.403 2.162 -23.186 1.00 0.00 43 TYR A O 8
ATOM 11468 N N . THR A 1 44 ? -7.383 0.593 -21.586 1.00 0.00 44 THR A N 8
ATOM 11469 C CA . THR A 1 44 ? -8.371 1.267 -20.766 1.00 0.00 44 THR A CA 8
ATOM 11470 C C . THR A 1 44 ? -7.760 1.711 -19.440 1.00 0.00 44 THR A C 8
ATOM 11471 O O . THR A 1 44 ? -7.594 0.907 -18.517 1.00 0.00 44 THR A O 8
ATOM 11482 N N . ARG A 1 45 ? -7.396 2.984 -19.361 1.00 0.00 45 ARG A N 8
ATOM 11483 C CA . ARG A 1 45 ? -6.826 3.546 -18.144 1.00 0.00 45 ARG A CA 8
ATOM 11484 C C . ARG A 1 45 ? -7.926 4.002 -17.195 1.00 0.00 45 ARG A C 8
ATOM 11485 O O . ARG A 1 45 ? -9.086 4.119 -17.592 1.00 0.00 45 ARG A O 8
ATOM 11506 N N . GLY A 1 46 ? -7.563 4.238 -15.942 1.00 0.00 46 GLY A N 8
ATOM 11507 C CA . GLY A 1 46 ? -8.516 4.752 -14.981 1.00 0.00 46 GLY A CA 8
ATOM 11508 C C . GLY A 1 46 ? -8.739 6.241 -15.143 1.00 0.00 46 GLY A C 8
ATOM 11509 O O . GLY A 1 46 ? -9.016 6.718 -16.244 1.00 0.00 46 GLY A O 8
ATOM 11513 N N . ARG A 1 47 ? -8.615 6.986 -14.057 1.00 0.00 47 ARG A N 8
ATOM 11514 C CA . ARG A 1 47 ? -8.771 8.433 -14.115 1.00 0.00 47 ARG A CA 8
ATOM 11515 C C . ARG A 1 47 ? -7.415 9.114 -13.967 1.00 0.00 47 ARG A C 8
ATOM 11516 O O . ARG A 1 47 ? -6.875 9.652 -14.936 1.00 0.00 47 ARG A O 8
ATOM 11537 N N . GLY A 1 48 ? -6.867 9.078 -12.759 1.00 0.00 48 GLY A N 8
ATOM 11538 C CA . GLY A 1 48 ? -5.563 9.664 -12.522 1.00 0.00 48 GLY A CA 8
ATOM 11539 C C . GLY A 1 48 ? -5.628 10.829 -11.558 1.00 0.00 48 GLY A C 8
ATOM 11540 O O . GLY A 1 48 ? -6.692 11.110 -10.999 1.00 0.00 48 GLY A O 8
ATOM 11544 N N . PRO A 1 49 ? -4.508 11.527 -11.321 1.00 0.00 49 PRO A N 8
ATOM 11545 C CA . PRO A 1 49 ? -3.192 11.172 -11.877 1.00 0.00 49 PRO A CA 8
ATOM 11546 C C . PRO A 1 49 ? -2.618 9.907 -11.238 1.00 0.00 49 PRO A C 8
ATOM 11547 O O . PRO A 1 49 ? -3.048 9.502 -10.158 1.00 0.00 49 PRO A O 8
ATOM 11558 N N . PHE A 1 50 ? -1.657 9.291 -11.910 1.00 0.00 50 PHE A N 8
ATOM 11559 C CA . PHE A 1 50 ? -1.069 8.050 -11.426 1.00 0.00 50 PHE A CA 8
ATOM 11560 C C . PHE A 1 50 ? 0.407 8.236 -11.091 1.00 0.00 50 PHE A C 8
ATOM 11561 O O . PHE A 1 50 ? 1.249 8.255 -11.986 1.00 0.00 50 PHE A O 8
ATOM 11578 N N . ARG A 1 51 ? 0.712 8.401 -9.813 1.00 0.00 51 ARG A N 8
ATOM 11579 C CA . ARG A 1 51 ? 2.098 8.420 -9.360 1.00 0.00 51 ARG A CA 8
ATOM 11580 C C . ARG A 1 51 ? 2.337 7.293 -8.370 1.00 0.00 51 ARG A C 8
ATOM 11581 O O . ARG A 1 51 ? 1.729 7.252 -7.305 1.00 0.00 51 ARG A O 8
ATOM 11602 N N . LEU A 1 52 ? 3.201 6.362 -8.729 1.00 0.00 52 LEU A N 8
ATOM 11603 C CA . LEU A 1 52 ? 3.490 5.234 -7.859 1.00 0.00 52 LEU A CA 8
ATOM 11604 C C . LEU A 1 52 ? 4.510 5.629 -6.797 1.00 0.00 52 LEU A C 8
ATOM 11605 O O . LEU A 1 52 ? 5.680 5.875 -7.104 1.00 0.00 52 LEU A O 8
ATOM 11621 N N . VAL A 1 53 ? 4.059 5.698 -5.548 1.00 0.00 53 VAL A N 8
ATOM 11622 C CA . VAL A 1 53 ? 4.927 6.088 -4.445 1.00 0.00 53 VAL A CA 8
ATOM 11623 C C . VAL A 1 53 ? 5.789 4.913 -4.008 1.00 0.00 53 VAL A C 8
ATOM 11624 O O . VAL A 1 53 ? 7.005 5.041 -3.871 1.00 0.00 53 VAL A O 8
ATOM 11637 N N . ALA A 1 54 ? 5.152 3.767 -3.791 1.00 0.00 54 ALA A N 8
ATOM 11638 C CA . ALA A 1 54 ? 5.861 2.556 -3.406 1.00 0.00 54 ALA A CA 8
ATOM 11639 C C . ALA A 1 54 ? 4.998 1.326 -3.633 1.00 0.00 54 ALA A C 8
ATOM 11640 O O . ALA A 1 54 ? 3.784 1.432 -3.820 1.00 0.00 54 ALA A O 8
ATOM 11647 N N . THR A 1 55 ? 5.634 0.163 -3.629 1.00 0.00 55 THR A N 8
ATOM 11648 C CA . THR A 1 55 ? 4.937 -1.102 -3.780 1.00 0.00 55 THR A CA 8
ATOM 11649 C C . THR A 1 55 ? 5.620 -2.173 -2.932 1.00 0.00 55 THR A C 8
ATOM 11650 O O . THR A 1 55 ? 6.821 -2.411 -3.066 1.00 0.00 55 THR A O 8
ATOM 11661 N N . TRP A 1 56 ? 4.860 -2.802 -2.053 1.00 0.00 56 TRP A N 8
ATOM 11662 C CA . TRP A 1 56 ? 5.403 -3.825 -1.169 1.00 0.00 56 TRP A CA 8
ATOM 11663 C C . TRP A 1 56 ? 4.958 -5.212 -1.617 1.00 0.00 56 TRP A C 8
ATOM 11664 O O . TRP A 1 56 ? 3.768 -5.467 -1.782 1.00 0.00 56 TRP A O 8
ATOM 11685 N N . ALA A 1 57 ? 5.923 -6.094 -1.827 1.00 0.00 57 ALA A N 8
ATOM 11686 C CA . ALA A 1 57 ? 5.642 -7.448 -2.275 1.00 0.00 57 ALA A CA 8
ATOM 11687 C C . ALA A 1 57 ? 5.680 -8.433 -1.114 1.00 0.00 57 ALA A C 8
ATOM 11688 O O . ALA A 1 57 ? 6.682 -8.529 -0.399 1.00 0.00 57 ALA A O 8
ATOM 11695 N N . PHE A 1 58 ? 4.590 -9.158 -0.928 1.00 0.00 58 PHE A N 8
ATOM 11696 C CA . PHE A 1 58 ? 4.518 -10.19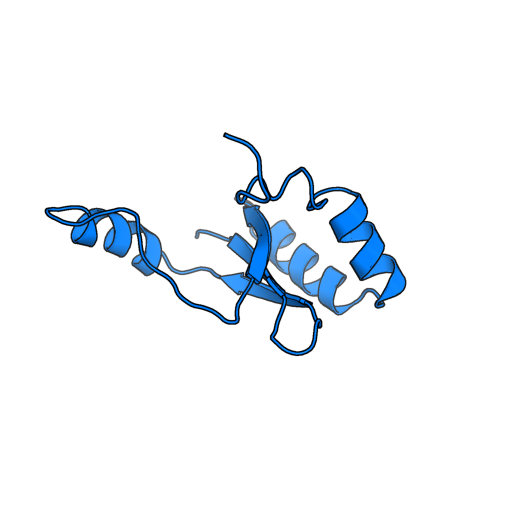4 0.091 1.00 0.00 58 PHE A CA 8
ATOM 11697 C C . PHE A 1 58 ? 4.029 -11.497 -0.523 1.00 0.00 58 PHE A C 8
ATOM 11698 O O . PHE A 1 58 ? 2.913 -11.569 -1.041 1.00 0.00 58 PHE A O 8
ATOM 11715 N N . PRO A 1 59 ? 4.863 -12.544 -0.491 1.00 0.00 59 PRO A N 8
ATOM 11716 C CA . PRO A 1 59 ? 4.495 -13.869 -1.006 1.00 0.00 59 PRO A CA 8
ATOM 11717 C C . PRO A 1 59 ? 3.458 -14.566 -0.130 1.00 0.00 59 PRO A C 8
ATOM 11718 O O . PRO A 1 59 ? 2.970 -15.645 -0.472 1.00 0.00 59 PRO A O 8
ATOM 11729 N N . SER A 1 60 ? 3.114 -13.947 0.991 1.00 0.00 60 SER A N 8
ATOM 11730 C CA . SER A 1 60 ? 2.158 -14.531 1.916 1.00 0.00 60 SER A CA 8
ATOM 11731 C C . SER A 1 60 ? 0.870 -13.720 1.941 1.00 0.00 60 SER A C 8
ATOM 11732 O O . SER A 1 60 ? 0.900 -12.489 2.042 1.00 0.00 60 SER A O 8
ATOM 11740 N N . LYS A 1 61 ? -0.261 -14.413 1.827 1.00 0.00 61 LYS A N 8
ATOM 11741 C CA . LYS A 1 61 ? -1.562 -13.773 1.935 1.00 0.00 61 LYS A CA 8
ATOM 11742 C C . LYS A 1 61 ? -1.735 -13.159 3.321 1.00 0.00 61 LYS A C 8
ATOM 11743 O O . LYS A 1 61 ? -2.365 -12.116 3.471 1.00 0.00 61 LYS A O 8
ATOM 11762 N N . GLU A 1 62 ? -1.133 -13.802 4.321 1.00 0.00 62 GLU A N 8
ATOM 11763 C CA . GLU A 1 62 ? -1.265 -13.371 5.709 1.00 0.00 62 GLU A CA 8
ATOM 11764 C C . GLU A 1 62 ? -0.674 -11.982 5.884 1.00 0.00 62 GLU A C 8
ATOM 11765 O O . GLU A 1 62 ? -1.329 -11.077 6.412 1.00 0.00 62 GLU A O 8
ATOM 11777 N N . GLU A 1 63 ? 0.559 -11.819 5.418 1.00 0.00 63 GLU A N 8
ATOM 11778 C CA . GLU A 1 63 ? 1.246 -10.539 5.495 1.00 0.00 63 GLU A CA 8
ATOM 11779 C C . GLU A 1 63 ? 0.514 -9.483 4.677 1.00 0.00 63 GLU A C 8
ATOM 11780 O O . GLU A 1 63 ? 0.363 -8.352 5.118 1.00 0.00 63 GLU A O 8
ATOM 11792 N N . ALA A 1 64 ? 0.045 -9.873 3.497 1.00 0.00 64 ALA A N 8
ATOM 11793 C CA . ALA A 1 64 ? -0.676 -8.959 2.616 1.00 0.00 64 ALA A CA 8
ATOM 11794 C C . ALA A 1 64 ? -1.927 -8.404 3.293 1.00 0.00 64 ALA A C 8
ATOM 11795 O O . ALA A 1 64 ? -2.161 -7.195 3.286 1.00 0.00 64 ALA A O 8
ATOM 11802 N N . MET A 1 65 ? -2.721 -9.292 3.879 1.00 0.00 65 MET A N 8
ATOM 11803 C CA . MET A 1 65 ? -3.955 -8.889 4.547 1.00 0.00 65 MET A CA 8
ATOM 11804 C C . MET A 1 65 ? -3.654 -8.046 5.778 1.00 0.00 65 MET A C 8
ATOM 11805 O O . MET A 1 65 ? -4.304 -7.033 6.028 1.00 0.00 65 MET A O 8
ATOM 11819 N N . ARG A 1 66 ? -2.653 -8.474 6.534 1.00 0.00 66 ARG A N 8
ATOM 11820 C CA . ARG A 1 66 ? -2.314 -7.839 7.801 1.00 0.00 66 ARG A CA 8
ATOM 11821 C C . ARG A 1 66 ? -1.702 -6.459 7.582 1.00 0.00 66 ARG A C 8
ATOM 11822 O O . ARG A 1 66 ? -2.084 -5.493 8.244 1.00 0.00 66 ARG A O 8
ATOM 11843 N N . TRP A 1 67 ? -0.765 -6.377 6.647 1.00 0.00 67 TRP A N 8
ATOM 11844 C CA . TRP A 1 67 ? -0.066 -5.130 6.363 1.00 0.00 67 TRP A CA 8
ATOM 11845 C C . TRP A 1 67 ? -1.055 -4.050 5.939 1.00 0.00 67 TRP A C 8
ATOM 11846 O O . TRP A 1 67 ? -1.073 -2.954 6.503 1.00 0.00 67 TRP A O 8
ATOM 11867 N N . GLU A 1 68 ? -1.873 -4.373 4.946 1.00 0.00 68 GLU A N 8
ATOM 11868 C CA . GLU A 1 68 ? -2.855 -3.434 4.421 1.00 0.00 68 GLU A CA 8
ATOM 11869 C C . GLU A 1 68 ? -3.805 -2.988 5.522 1.00 0.00 68 GLU A C 8
ATOM 11870 O O . GLU A 1 68 ? -4.071 -1.796 5.689 1.00 0.00 68 GLU A O 8
ATOM 11882 N N . TYR A 1 69 ? -4.316 -3.969 6.258 1.00 0.00 69 TYR A N 8
ATOM 11883 C CA . TYR A 1 69 ? -5.232 -3.721 7.366 1.00 0.00 69 TYR A CA 8
ATOM 11884 C C . TYR A 1 69 ? -4.647 -2.704 8.338 1.00 0.00 69 TYR A C 8
ATOM 11885 O O . TYR A 1 69 ? -5.295 -1.713 8.678 1.00 0.00 69 TYR A O 8
ATOM 11903 N N . GLU A 1 70 ? -3.420 -2.950 8.768 1.00 0.00 70 GLU A N 8
ATOM 11904 C CA . GLU A 1 70 ? -2.769 -2.097 9.750 1.00 0.00 70 GLU A CA 8
ATOM 11905 C C . GLU A 1 70 ? -2.649 -0.661 9.238 1.00 0.00 70 GLU A C 8
ATOM 11906 O O . GLU A 1 70 ? -3.076 0.283 9.903 1.00 0.00 70 GLU A O 8
ATOM 11918 N N . VAL A 1 71 ? -2.099 -0.508 8.037 1.00 0.00 71 VAL A N 8
ATOM 11919 C CA . VAL A 1 71 ? -1.900 0.812 7.443 1.00 0.00 71 VAL A CA 8
ATOM 11920 C C . VAL A 1 71 ? -3.230 1.539 7.232 1.00 0.00 71 VAL A C 8
ATOM 11921 O O . VAL A 1 71 ? -3.330 2.746 7.463 1.00 0.00 71 VAL A O 8
ATOM 11934 N N . LYS A 1 72 ? -4.256 0.800 6.816 1.00 0.00 72 LYS A N 8
ATOM 11935 C CA . LYS A 1 72 ? -5.584 1.376 6.616 1.00 0.00 72 LYS A CA 8
ATOM 11936 C C . LYS A 1 72 ? -6.155 1.931 7.920 1.00 0.00 72 LYS A C 8
ATOM 11937 O O . LYS A 1 72 ? -6.917 2.901 7.908 1.00 0.00 72 LYS A O 8
ATOM 11956 N N . HIS A 1 73 ? -5.787 1.319 9.037 1.00 0.00 73 HIS A N 8
ATOM 11957 C CA . HIS A 1 73 ? -6.325 1.715 10.335 1.00 0.00 73 HIS A CA 8
ATOM 11958 C C . HIS A 1 73 ? -5.385 2.681 11.052 1.00 0.00 73 HIS A C 8
ATOM 11959 O O . HIS A 1 73 ? -5.629 3.064 12.199 1.00 0.00 73 HIS A O 8
ATOM 11974 N N . LEU A 1 74 ? -4.316 3.077 10.376 1.00 0.00 74 LEU A N 8
ATOM 11975 C CA . LEU A 1 74 ? -3.380 4.047 10.924 1.00 0.00 74 LEU A CA 8
ATOM 11976 C C . LEU A 1 74 ? -3.884 5.459 10.691 1.00 0.00 74 LEU A C 8
ATOM 11977 O O . LEU A 1 74 ? -4.671 5.704 9.772 1.00 0.00 74 LEU A O 8
ATOM 11993 N N . SER A 1 75 ? -3.436 6.380 11.526 1.00 0.00 75 SER A N 8
ATOM 11994 C CA . SER A 1 75 ? -3.764 7.783 11.365 1.00 0.00 75 SER A CA 8
ATOM 11995 C C . SER A 1 75 ? -2.955 8.350 10.202 1.00 0.00 75 SER A C 8
ATOM 11996 O O . SER A 1 75 ? -1.926 7.774 9.831 1.00 0.00 75 SER A O 8
ATOM 12004 N N . ARG A 1 76 ? -3.405 9.465 9.625 1.00 0.00 76 ARG A N 8
ATOM 12005 C CA . ARG A 1 76 ? -2.718 10.037 8.471 1.00 0.00 76 ARG A CA 8
ATOM 12006 C C . ARG A 1 76 ? -1.254 10.301 8.789 1.00 0.00 76 ARG A C 8
ATOM 12007 O O . ARG A 1 76 ? -0.388 10.121 7.937 1.00 0.00 76 ARG A O 8
ATOM 12028 N N . ARG A 1 77 ? -0.982 10.715 10.022 1.00 0.00 77 ARG A N 8
ATOM 12029 C CA . ARG A 1 77 ? 0.367 11.096 10.411 1.00 0.00 77 ARG A CA 8
ATOM 12030 C C . ARG A 1 77 ? 1.321 9.916 10.285 1.00 0.00 77 ARG A C 8
ATOM 12031 O O . ARG A 1 77 ? 2.444 10.074 9.823 1.00 0.00 77 ARG A O 8
ATOM 12052 N N . LYS A 1 78 ? 0.864 8.730 10.678 1.00 0.00 78 LYS A N 8
ATOM 12053 C CA . LYS A 1 78 ? 1.713 7.551 10.618 1.00 0.00 78 LYS A CA 8
ATOM 12054 C C . LYS A 1 78 ? 1.704 6.952 9.218 1.00 0.00 78 LYS A C 8
ATOM 12055 O O . LYS A 1 78 ? 2.683 6.347 8.786 1.00 0.00 78 LYS A O 8
ATOM 12074 N N . LYS A 1 79 ? 0.599 7.129 8.503 1.00 0.00 79 LYS A N 8
ATOM 12075 C CA . LYS A 1 79 ? 0.527 6.718 7.108 1.00 0.00 79 LYS A CA 8
ATOM 12076 C C . LYS A 1 79 ? 1.511 7.543 6.280 1.00 0.00 79 LYS A C 8
ATOM 12077 O O . LYS A 1 79 ? 2.258 7.012 5.458 1.00 0.00 79 LYS A O 8
ATOM 12096 N N . GLU A 1 80 ? 1.508 8.847 6.526 1.00 0.00 80 GLU A N 8
ATOM 12097 C CA . GLU A 1 80 ? 2.429 9.762 5.867 1.00 0.00 80 GLU A CA 8
ATOM 12098 C C . GLU A 1 80 ? 3.853 9.485 6.334 1.00 0.00 80 GLU A C 8
ATOM 12099 O O . GLU A 1 80 ? 4.792 9.507 5.538 1.00 0.00 80 GLU A O 8
ATOM 12111 N N . GLN A 1 81 ? 3.989 9.207 7.630 1.00 0.00 81 GLN A N 8
ATOM 12112 C CA . GLN A 1 81 ? 5.261 8.802 8.229 1.00 0.00 81 GLN A CA 8
ATOM 12113 C C . GLN A 1 81 ? 5.857 7.626 7.471 1.00 0.00 81 GLN A C 8
ATOM 12114 O O . GLN A 1 81 ? 7.029 7.640 7.101 1.00 0.00 81 GLN A O 8
ATOM 12128 N N . LEU A 1 82 ? 5.028 6.620 7.240 1.00 0.00 82 LEU A N 8
ATOM 12129 C CA . LEU A 1 82 ? 5.446 5.392 6.583 1.00 0.00 82 LEU A CA 8
ATOM 12130 C C . LEU A 1 82 ? 6.011 5.688 5.192 1.00 0.00 82 LEU A C 8
ATOM 12131 O O . LEU A 1 82 ? 6.960 5.042 4.744 1.00 0.00 82 LEU A O 8
ATOM 12147 N N . VAL A 1 83 ? 5.442 6.689 4.532 1.00 0.00 83 VAL A N 8
ATOM 12148 C CA . VAL A 1 83 ? 5.890 7.084 3.203 1.00 0.00 83 VAL A CA 8
ATOM 12149 C C . VAL A 1 83 ? 7.157 7.937 3.281 1.00 0.00 83 VAL A C 8
ATOM 12150 O O . VAL A 1 83 ? 8.049 7.811 2.440 1.00 0.00 83 VAL A O 8
ATOM 12163 N N . SER A 1 84 ? 7.241 8.784 4.299 1.00 0.00 84 SER A N 8
ATOM 12164 C CA . SER A 1 84 ? 8.432 9.599 4.519 1.00 0.00 84 SER A CA 8
ATOM 12165 C C . SER A 1 84 ? 9.632 8.709 4.827 1.00 0.00 84 SER A C 8
ATOM 12166 O O . SER A 1 84 ? 10.779 9.082 4.577 1.00 0.00 84 SER A O 8
ATOM 12174 N N . LEU A 1 85 ? 9.350 7.521 5.362 1.00 0.00 85 LEU A N 8
ATOM 12175 C CA . LEU A 1 85 ? 10.387 6.542 5.653 1.00 0.00 85 LEU A CA 8
ATOM 12176 C C . LEU A 1 85 ? 11.000 5.997 4.368 1.00 0.00 85 LEU A C 8
ATOM 12177 O O . LEU A 1 85 ? 12.118 5.477 4.376 1.00 0.00 85 LEU A O 8
ATOM 12193 N N . LYS A 1 86 ? 10.265 6.104 3.262 1.00 0.00 86 LYS A N 8
ATOM 12194 C CA . LYS A 1 86 ? 10.793 5.710 1.967 1.00 0.00 86 LYS A CA 8
ATOM 12195 C C . LYS A 1 86 ? 11.753 6.776 1.444 1.00 0.00 86 LYS A C 8
ATOM 12196 O O . LYS A 1 86 ? 11.456 7.480 0.481 1.00 0.00 86 LYS A O 8
ATOM 12215 N N . GLY A 1 87 ? 12.880 6.922 2.114 1.00 0.00 87 GLY A N 8
ATOM 12216 C CA . GLY A 1 87 ? 13.922 7.791 1.616 1.00 0.00 87 GLY A CA 8
ATOM 12217 C C . GLY A 1 87 ? 14.897 7.009 0.773 1.00 0.00 87 GLY A C 8
ATOM 12218 O O . GLY A 1 87 ? 15.861 7.557 0.238 1.00 0.00 87 GLY A O 8
ATOM 12222 N N . GLY A 1 88 ? 14.609 5.715 0.640 1.00 0.00 88 GLY A N 8
ATOM 12223 C CA . GLY A 1 88 ? 15.481 4.808 -0.077 1.00 0.00 88 GLY A CA 8
ATOM 12224 C C . GLY A 1 88 ? 16.860 4.699 0.551 1.00 0.00 88 GLY A C 8
ATOM 12225 O O . GLY A 1 88 ? 17.182 5.428 1.489 1.00 0.00 88 GLY A O 8
ATOM 12229 N N . PRO A 1 89 ? 17.693 3.767 0.073 1.00 0.00 89 PRO A N 8
ATOM 12230 C CA . PRO A 1 89 ? 19.062 3.624 0.564 1.00 0.00 89 PRO A CA 8
ATOM 12231 C C . PRO A 1 89 ? 19.968 4.745 0.052 1.00 0.00 89 PRO A C 8
ATOM 12232 O O . PRO A 1 89 ? 20.924 5.142 0.719 1.00 0.00 89 PRO A O 8
ATOM 12243 N N . TYR A 1 90 ? 19.640 5.254 -1.131 1.00 0.00 90 TYR A N 8
ATOM 12244 C CA . TYR A 1 90 ? 20.400 6.332 -1.756 1.00 0.00 90 TYR A CA 8
ATOM 12245 C C . TYR A 1 90 ? 19.543 7.014 -2.823 1.00 0.00 90 TYR A C 8
ATOM 12246 O O . TYR A 1 90 ? 20.063 7.694 -3.709 1.00 0.00 90 TYR A O 8
ATOM 12264 N N . GLU A 1 91 ? 18.223 6.852 -2.691 1.00 0.00 91 GLU A N 8
ATOM 12265 C CA . GLU A 1 91 ? 17.251 7.292 -3.697 1.00 0.00 91 GLU A CA 8
ATOM 12266 C C . GLU A 1 91 ? 17.472 6.556 -5.016 1.00 0.00 91 GLU A C 8
ATOM 12267 O O . GLU A 1 91 ? 16.776 5.585 -5.316 1.00 0.00 91 GLU A O 8
ATOM 12279 N N . ASN A 1 92 ? 18.450 7.015 -5.784 1.00 0.00 92 ASN A N 8
ATOM 12280 C CA . ASN A 1 92 ? 18.805 6.393 -7.057 1.00 0.00 92 ASN A CA 8
ATOM 12281 C C . ASN A 1 92 ? 20.110 6.973 -7.590 1.00 0.00 92 ASN A C 8
ATOM 12282 O O . ASN A 1 92 ? 20.979 6.236 -8.053 1.00 0.00 92 ASN A O 8
ATOM 12293 N N . THR A 1 93 ? 20.235 8.298 -7.517 1.00 0.00 93 THR A N 8
ATOM 12294 C CA . THR A 1 93 ? 21.460 9.026 -7.879 1.00 0.00 93 THR A CA 8
ATOM 12295 C C . THR A 1 93 ? 21.992 8.658 -9.267 1.00 0.00 93 THR A C 8
ATOM 12296 O O . THR A 1 93 ? 23.170 8.855 -9.558 1.00 0.00 93 THR A O 8
ATOM 12307 N N . THR A 1 94 ? 21.128 8.143 -10.130 1.00 0.00 94 THR A N 8
ATOM 12308 C CA . THR A 1 94 ? 21.538 7.782 -11.478 1.00 0.00 94 THR A CA 8
ATOM 12309 C C . THR A 1 94 ? 20.965 8.780 -12.487 1.00 0.00 94 THR A C 8
ATOM 12310 O O . THR A 1 94 ? 21.234 8.702 -13.688 1.00 0.00 94 THR A O 8
ATOM 12321 N N . LYS A 1 95 ? 20.169 9.726 -11.969 1.00 0.00 95 LYS A N 8
ATOM 12322 C CA . LYS A 1 95 ? 19.609 10.819 -12.766 1.00 0.00 95 LYS A CA 8
ATOM 12323 C C . LYS A 1 95 ? 18.565 10.305 -13.770 1.00 0.00 95 LYS A C 8
ATOM 12324 O O . LYS A 1 95 ? 18.016 11.073 -14.564 1.00 0.00 95 LYS A O 8
ATOM 12343 N N . LEU A 1 96 ? 18.271 9.006 -13.689 1.00 0.00 96 LEU A N 8
ATOM 12344 C CA . LEU A 1 96 ? 17.316 8.333 -14.577 1.00 0.00 96 LEU A CA 8
ATOM 12345 C C . LEU A 1 96 ? 17.867 8.229 -15.997 1.00 0.00 96 LEU A C 8
ATOM 12346 O O . LEU A 1 96 ? 18.098 7.126 -16.499 1.00 0.00 96 LEU A O 8
ATOM 12362 N N . SER A 1 97 ? 18.063 9.384 -16.632 1.00 0.00 97 SER A N 8
ATOM 12363 C CA . SER A 1 97 ? 18.570 9.471 -18.000 1.00 0.00 97 SER A CA 8
ATOM 12364 C C . SER A 1 97 ? 17.592 8.844 -18.996 1.00 0.00 97 SER A C 8
ATOM 12365 O O . SER A 1 97 ? 17.944 8.546 -20.137 1.00 0.00 97 SER A O 8
ATOM 12373 N N . THR A 1 98 ? 16.352 8.669 -18.556 1.00 0.00 98 THR A N 8
ATOM 12374 C CA . THR A 1 98 ? 15.307 8.121 -19.398 1.00 0.00 98 THR A CA 8
ATOM 12375 C C . THR A 1 98 ? 14.216 9.162 -19.626 1.00 0.00 98 THR A C 8
ATOM 12376 O O . THR A 1 98 ? 13.736 9.793 -18.683 1.00 0.00 98 THR A O 8
ATOM 12387 N N . THR A 1 99 ? 13.858 9.366 -20.883 1.00 0.00 99 THR A N 8
ATOM 12388 C CA . THR A 1 99 ? 12.817 10.311 -21.234 1.00 0.00 99 THR A CA 8
ATOM 12389 C C . THR A 1 99 ? 12.321 10.058 -22.653 1.00 0.00 99 THR A C 8
ATOM 12390 O O . THR A 1 99 ? 13.112 9.798 -23.563 1.00 0.00 99 THR A O 8
ATOM 12401 N N . MET A 1 6 ? 1.947 -17.575 -5.500 1.00 0.00 6 MET A N 9
ATOM 12402 C CA . MET A 1 6 ? 1.769 -16.251 -6.130 1.00 0.00 6 MET A CA 9
ATOM 12403 C C . MET A 1 6 ? 2.421 -15.098 -5.355 1.00 0.00 6 MET A C 9
ATOM 12404 O O . MET A 1 6 ? 2.546 -15.120 -4.134 1.00 0.00 6 MET A O 9
ATOM 12418 N N . ASN A 1 7 ? 2.853 -14.081 -6.090 1.00 0.00 7 ASN A N 9
ATOM 12419 C CA . ASN A 1 7 ? 3.424 -12.893 -5.470 1.00 0.00 7 ASN A CA 9
ATOM 12420 C C . ASN A 1 7 ? 2.309 -11.933 -5.084 1.00 0.00 7 ASN A C 9
ATOM 12421 O O . ASN A 1 7 ? 1.236 -11.944 -5.687 1.00 0.00 7 ASN A O 9
ATOM 12432 N N . HIS A 1 8 ? 2.551 -11.118 -4.071 1.00 0.00 8 HIS A N 9
ATOM 12433 C CA . HIS A 1 8 ? 1.534 -10.206 -3.567 1.00 0.00 8 HIS A CA 9
ATOM 12434 C C . HIS A 1 8 ? 2.107 -8.797 -3.470 1.00 0.00 8 HIS A C 9
ATOM 12435 O O . HIS A 1 8 ? 2.965 -8.531 -2.633 1.00 0.00 8 HIS A O 9
ATOM 12450 N N . TYR A 1 9 ? 1.635 -7.899 -4.322 1.00 0.00 9 TYR A N 9
ATOM 12451 C CA . TYR A 1 9 ? 2.217 -6.567 -4.419 1.00 0.00 9 TYR A CA 9
ATOM 12452 C C . TYR A 1 9 ? 1.432 -5.552 -3.595 1.00 0.00 9 TYR A C 9
ATOM 12453 O O . TYR A 1 9 ? 0.206 -5.647 -3.472 1.00 0.00 9 TYR A O 9
ATOM 12471 N N . VAL A 1 10 ? 2.151 -4.585 -3.037 1.00 0.00 10 VAL A N 9
ATOM 12472 C CA . VAL A 1 10 ? 1.538 -3.422 -2.410 1.00 0.00 10 VAL A CA 9
ATOM 12473 C C . VAL A 1 10 ? 2.029 -2.163 -3.107 1.00 0.00 10 VAL A C 9
ATOM 12474 O O . VAL A 1 10 ? 3.212 -1.818 -3.019 1.00 0.00 10 VAL A O 9
ATOM 12487 N N . TYR A 1 11 ? 1.140 -1.489 -3.812 1.00 0.00 11 TYR A N 9
ATOM 12488 C CA . TYR A 1 11 ? 1.504 -0.249 -4.478 1.00 0.00 11 TYR A CA 9
ATOM 12489 C C . TYR A 1 11 ? 0.867 0.931 -3.769 1.00 0.00 11 TYR A C 9
ATOM 12490 O O . TYR A 1 11 ? -0.226 0.814 -3.207 1.00 0.00 11 TYR A O 9
ATOM 12508 N N . ILE A 1 12 ? 1.557 2.056 -3.767 1.00 0.00 12 ILE A N 9
ATOM 12509 C CA . ILE A 1 12 ? 1.004 3.269 -3.202 1.00 0.00 12 ILE A CA 9
ATOM 12510 C C . ILE A 1 12 ? 1.137 4.416 -4.208 1.00 0.00 12 ILE A C 9
ATOM 12511 O O . ILE A 1 12 ? 2.241 4.799 -4.613 1.00 0.00 12 ILE A O 9
ATOM 12527 N N . LEU A 1 13 ? 0.000 4.916 -4.656 1.00 0.00 13 LEU A N 9
ATOM 12528 C CA . LEU A 1 13 ? -0.024 5.941 -5.690 1.00 0.00 13 LEU A CA 9
ATOM 12529 C C . LEU A 1 13 ? -0.530 7.270 -5.157 1.00 0.00 13 LEU A C 9
ATOM 12530 O O . LEU A 1 13 ? -1.603 7.350 -4.562 1.00 0.00 13 LEU A O 9
ATOM 12546 N N . GLU A 1 14 ? 0.258 8.303 -5.390 1.00 0.00 14 GLU A N 9
ATOM 12547 C CA . GLU A 1 14 ? -0.067 9.649 -4.958 1.00 0.00 14 GLU A CA 9
ATOM 12548 C C . GLU A 1 14 ? -1.051 10.276 -5.931 1.00 0.00 14 GLU A C 9
ATOM 12549 O O . GLU A 1 14 ? -0.720 10.524 -7.092 1.00 0.00 14 GLU A O 9
ATOM 12561 N N . CYS A 1 15 ? -2.265 10.497 -5.470 1.00 0.00 15 CYS A N 9
ATOM 12562 C CA . CYS A 1 15 ? -3.301 11.049 -6.320 1.00 0.00 15 CYS A CA 9
ATOM 12563 C C . CYS A 1 15 ? -3.391 12.561 -6.144 1.00 0.00 15 CYS A C 9
ATOM 12564 O O . CYS A 1 15 ? -3.028 13.091 -5.091 1.00 0.00 15 CYS A O 9
ATOM 12572 N N . LYS A 1 16 ? -3.889 13.242 -7.173 1.00 0.00 16 LYS A N 9
ATOM 12573 C CA . LYS A 1 16 ? -4.063 14.699 -7.139 1.00 0.00 16 LYS A CA 9
ATOM 12574 C C . LYS A 1 16 ? -5.011 15.100 -6.007 1.00 0.00 16 LYS A C 9
ATOM 12575 O O . LYS A 1 16 ? -5.026 16.249 -5.557 1.00 0.00 16 LYS A O 9
ATOM 12594 N N . ASP A 1 17 ? -5.793 14.134 -5.546 1.00 0.00 17 ASP A N 9
ATOM 12595 C CA . ASP A 1 17 ? -6.768 14.356 -4.488 1.00 0.00 17 ASP A CA 9
ATOM 12596 C C . ASP A 1 17 ? -6.090 14.480 -3.125 1.00 0.00 17 ASP A C 9
ATOM 12597 O O . ASP A 1 17 ? -6.756 14.678 -2.109 1.00 0.00 17 ASP A O 9
ATOM 12606 N N . GLY A 1 18 ? -4.765 14.349 -3.107 1.00 0.00 18 GLY A N 9
ATOM 12607 C CA . GLY A 1 18 ? -4.006 14.599 -1.893 1.00 0.00 18 GLY A CA 9
ATOM 12608 C C . GLY A 1 18 ? -3.874 13.383 -1.005 1.00 0.00 18 GLY A C 9
ATOM 12609 O O . GLY A 1 18 ? -3.400 13.485 0.125 1.00 0.00 18 GLY A O 9
ATOM 12613 N N . SER A 1 19 ? -4.303 12.237 -1.499 1.00 0.00 19 SER A N 9
ATOM 12614 C CA . SER A 1 19 ? -4.224 11.010 -0.726 1.00 0.00 19 SER A CA 9
ATOM 12615 C C . SER A 1 19 ? -3.353 9.979 -1.432 1.00 0.00 19 SER A C 9
ATOM 12616 O O . SER A 1 19 ? -3.277 9.953 -2.667 1.00 0.00 19 SER A O 9
ATOM 12624 N N . TRP A 1 20 ? -2.683 9.149 -0.645 1.00 0.00 20 TRP A N 9
ATOM 12625 C CA . TRP A 1 20 ? -1.897 8.058 -1.192 1.00 0.00 20 TRP A CA 9
ATOM 12626 C C . TRP A 1 20 ? -2.743 6.800 -1.264 1.00 0.00 20 TRP A C 9
ATOM 12627 O O . TRP A 1 20 ? -3.315 6.364 -0.263 1.00 0.00 20 TRP A O 9
ATOM 12648 N N . TYR A 1 21 ? -2.805 6.207 -2.440 1.00 0.00 21 TYR A N 9
ATOM 12649 C CA . TYR A 1 21 ? -3.655 5.055 -2.654 1.00 0.00 21 TYR A CA 9
ATOM 12650 C C . TYR A 1 21 ? -2.875 3.780 -2.390 1.00 0.00 21 TYR A C 9
ATOM 12651 O O . TYR A 1 21 ? -2.059 3.353 -3.204 1.00 0.00 21 TYR A O 9
ATOM 12669 N N . THR A 1 22 ? -3.106 3.211 -1.224 1.00 0.00 22 THR A N 9
ATOM 12670 C CA . THR A 1 22 ? -2.454 1.980 -0.824 1.00 0.00 22 THR A CA 9
ATOM 12671 C C . THR A 1 22 ? -3.331 0.789 -1.195 1.00 0.00 22 THR A C 9
ATOM 12672 O O . THR A 1 22 ? -4.381 0.575 -0.590 1.00 0.00 22 THR A O 9
ATOM 12683 N N . GLY A 1 23 ? -2.914 0.035 -2.201 1.00 0.00 23 GLY A N 9
ATOM 12684 C CA . GLY A 1 23 ? -3.739 -1.053 -2.681 1.00 0.00 23 GLY A CA 9
ATOM 12685 C C . GLY A 1 23 ? -2.991 -2.361 -2.808 1.00 0.00 23 GLY A C 9
ATOM 12686 O O . GLY A 1 23 ? -1.866 -2.402 -3.310 1.00 0.00 23 GLY A O 9
ATOM 12690 N N . TYR A 1 24 ? -3.615 -3.425 -2.325 1.00 0.00 24 TYR A N 9
ATOM 12691 C CA . TYR A 1 24 ? -3.106 -4.772 -2.501 1.00 0.00 24 TYR A CA 9
ATOM 12692 C C . TYR A 1 24 ? -3.500 -5.308 -3.874 1.00 0.00 24 TYR A C 9
ATOM 12693 O O . TYR A 1 24 ? -4.640 -5.149 -4.315 1.00 0.00 24 TYR A O 9
ATOM 12711 N N . THR A 1 25 ? -2.552 -5.931 -4.549 1.00 0.00 25 THR A N 9
ATOM 12712 C CA . THR A 1 25 ? -2.825 -6.603 -5.808 1.00 0.00 25 THR A CA 9
ATOM 12713 C C . THR A 1 25 ? -1.973 -7.858 -5.929 1.00 0.00 25 THR A C 9
ATOM 12714 O O . THR A 1 25 ? -0.771 -7.834 -5.670 1.00 0.00 25 THR A O 9
ATOM 12725 N N . THR A 1 26 ? -2.611 -8.960 -6.284 1.00 0.00 26 THR A N 9
ATOM 12726 C CA . THR A 1 26 ? -1.926 -10.229 -6.433 1.00 0.00 26 THR A CA 9
ATOM 12727 C C . THR A 1 26 ? -1.160 -10.282 -7.759 1.00 0.00 26 THR A C 9
ATOM 12728 O O . THR A 1 26 ? -1.149 -9.311 -8.519 1.00 0.00 26 THR A O 9
ATOM 12739 N N . ASP A 1 27 ? -0.522 -11.410 -8.021 1.00 0.00 27 ASP A N 9
ATOM 12740 C CA . ASP A 1 27 ? 0.243 -11.610 -9.242 1.00 0.00 27 ASP A CA 9
ATOM 12741 C C . ASP A 1 27 ? -0.702 -11.685 -10.444 1.00 0.00 27 ASP A C 9
ATOM 12742 O O . ASP A 1 27 ? -1.917 -11.493 -10.309 1.00 0.00 27 ASP A O 9
ATOM 12751 N N . VAL A 1 28 ? -0.139 -11.943 -11.618 1.00 0.00 28 VAL A N 9
ATOM 12752 C CA . VAL A 1 28 ? -0.901 -11.980 -12.862 1.00 0.00 28 VAL A CA 9
ATOM 12753 C C . VAL A 1 28 ? -2.068 -12.977 -12.785 1.00 0.00 28 VAL A C 9
ATOM 12754 O O . VAL A 1 28 ? -3.006 -12.899 -13.579 1.00 0.00 28 VAL A O 9
ATOM 12767 N N . ASP A 1 29 ? -2.017 -13.888 -11.807 1.00 0.00 29 ASP A N 9
ATOM 12768 C CA . ASP A 1 29 ? -3.071 -14.871 -11.607 1.00 0.00 29 ASP A CA 9
ATOM 12769 C C . ASP A 1 29 ? -4.431 -14.189 -11.462 1.00 0.00 29 ASP A C 9
ATOM 12770 O O . ASP A 1 29 ? -5.399 -14.594 -12.096 1.00 0.00 29 ASP A O 9
ATOM 12779 N N . ARG A 1 30 ? -4.483 -13.134 -10.658 1.00 0.00 30 ARG A N 9
ATOM 12780 C CA . ARG A 1 30 ? -5.724 -12.406 -10.432 1.00 0.00 30 ARG A CA 9
ATOM 12781 C C . ARG A 1 30 ? -6.093 -11.585 -11.660 1.00 0.00 30 ARG A C 9
ATOM 12782 O O . ARG A 1 30 ? -7.265 -11.467 -12.015 1.00 0.00 30 ARG A O 9
ATOM 12803 N N . ARG A 1 31 ? -5.076 -11.034 -12.307 1.00 0.00 31 ARG A N 9
ATOM 12804 C CA . ARG A 1 31 ? -5.267 -10.181 -13.471 1.00 0.00 31 ARG A CA 9
ATOM 12805 C C . ARG A 1 31 ? -5.973 -10.935 -14.593 1.00 0.00 31 ARG A C 9
ATOM 12806 O O . ARG A 1 31 ? -7.056 -10.540 -15.028 1.00 0.00 31 ARG A O 9
ATOM 12827 N N . ILE A 1 32 ? -5.359 -12.017 -15.059 1.00 0.00 32 ILE A N 9
ATOM 12828 C CA . ILE A 1 32 ? -5.932 -12.811 -16.138 1.00 0.00 32 ILE A CA 9
ATOM 12829 C C . ILE A 1 32 ? -7.281 -13.408 -15.730 1.00 0.00 32 ILE A C 9
ATOM 12830 O O . ILE A 1 32 ? -8.224 -13.432 -16.524 1.00 0.00 32 ILE A O 9
ATOM 12846 N N . LYS A 1 33 ? -7.359 -13.871 -14.483 1.00 0.00 33 LYS A N 9
ATOM 12847 C CA . LYS A 1 33 ? -8.552 -14.522 -13.957 1.00 0.00 33 LYS A CA 9
ATOM 12848 C C . LYS A 1 33 ? -9.750 -13.577 -13.976 1.00 0.00 33 LYS A C 9
ATOM 12849 O O . LYS A 1 33 ? -10.789 -13.890 -14.555 1.00 0.00 33 LYS A O 9
ATOM 12868 N N . LYS A 1 34 ? -9.586 -12.415 -13.349 1.00 0.00 34 LYS A N 9
ATOM 12869 C CA . LYS A 1 34 ? -10.670 -11.446 -13.213 1.00 0.00 34 LYS A CA 9
ATOM 12870 C C . LYS A 1 34 ? -11.161 -10.989 -14.581 1.00 0.00 34 LYS A C 9
ATOM 12871 O O . LYS A 1 34 ? -12.362 -10.825 -14.795 1.00 0.00 34 LYS A O 9
ATOM 12890 N N . HIS A 1 35 ? -10.226 -10.797 -15.504 1.00 0.00 35 HIS A N 9
ATOM 12891 C CA . HIS A 1 35 ? -10.564 -10.380 -16.858 1.00 0.00 35 HIS A CA 9
ATOM 12892 C C . HIS A 1 35 ? -11.331 -11.489 -17.575 1.00 0.00 35 HIS A C 9
ATOM 12893 O O . HIS A 1 35 ? -12.322 -11.230 -18.262 1.00 0.00 35 HIS A O 9
ATOM 12908 N N . ALA A 1 36 ? -10.859 -12.723 -17.410 1.00 0.00 36 ALA A N 9
ATOM 12909 C CA . ALA A 1 36 ? -11.514 -13.889 -17.994 1.00 0.00 36 ALA A CA 9
ATOM 12910 C C . ALA A 1 36 ? -12.929 -14.061 -17.445 1.00 0.00 36 ALA A C 9
ATOM 12911 O O . ALA A 1 36 ? -13.854 -14.391 -18.186 1.00 0.00 36 ALA A O 9
ATOM 12918 N N . SER A 1 37 ? -13.088 -13.838 -16.146 1.00 0.00 37 SER A N 9
ATOM 12919 C CA . SER A 1 37 ? -14.389 -13.946 -15.503 1.00 0.00 37 SER A CA 9
ATOM 12920 C C . SER A 1 37 ? -15.315 -12.825 -15.957 1.00 0.00 37 SER A C 9
ATOM 12921 O O . SER A 1 37 ? -16.497 -13.053 -16.218 1.00 0.00 37 SER A O 9
ATOM 12929 N N . GLY A 1 38 ? -14.768 -11.620 -16.048 1.00 0.00 38 GLY A N 9
ATOM 12930 C CA . GLY A 1 38 ? -15.549 -10.483 -16.482 1.00 0.00 38 GLY A CA 9
ATOM 12931 C C . GLY A 1 38 ? -16.137 -10.685 -17.861 1.00 0.00 38 GLY A C 9
ATOM 12932 O O . GLY A 1 38 ? -17.327 -10.449 -18.068 1.00 0.00 38 GLY A O 9
ATOM 12936 N N . LYS A 1 39 ? -15.292 -11.136 -18.793 1.00 0.00 39 LYS A N 9
ATOM 12937 C CA . LYS A 1 39 ? -15.695 -11.425 -20.174 1.00 0.00 39 LYS A CA 9
ATOM 12938 C C . LYS A 1 39 ? -16.534 -10.287 -20.754 1.00 0.00 39 LYS A C 9
ATOM 12939 O O . LYS A 1 39 ? -17.767 -10.332 -20.755 1.00 0.00 39 LYS A O 9
ATOM 12958 N N . GLY A 1 40 ? -15.855 -9.273 -21.245 1.00 0.00 40 GLY A N 9
ATOM 12959 C CA . GLY A 1 40 ? -16.523 -8.057 -21.652 1.00 0.00 40 GLY A CA 9
ATOM 12960 C C . GLY A 1 40 ? -16.142 -6.919 -20.737 1.00 0.00 40 GLY A C 9
ATOM 12961 O O . GLY A 1 40 ? -15.978 -5.781 -21.172 1.00 0.00 40 GLY A O 9
ATOM 12965 N N . ALA A 1 41 ? -15.999 -7.243 -19.455 1.00 0.00 41 ALA A N 9
ATOM 12966 C CA . ALA A 1 41 ? -15.476 -6.306 -18.476 1.00 0.00 41 ALA A CA 9
ATOM 12967 C C . ALA A 1 41 ? -13.960 -6.289 -18.558 1.00 0.00 41 ALA A C 9
ATOM 12968 O O . ALA A 1 41 ? -13.277 -7.110 -17.943 1.00 0.00 41 ALA A O 9
ATOM 12975 N N . LYS A 1 42 ? -13.441 -5.373 -19.353 1.00 0.00 42 LYS A N 9
ATOM 12976 C CA . LYS A 1 42 ? -12.017 -5.313 -19.629 1.00 0.00 42 LYS A CA 9
ATOM 12977 C C . LYS A 1 42 ? -11.316 -4.398 -18.645 1.00 0.00 42 LYS A C 9
ATOM 12978 O O . LYS A 1 42 ? -10.107 -4.518 -18.440 1.00 0.00 42 LYS A O 9
ATOM 12997 N N . TYR A 1 43 ? -12.101 -3.507 -18.034 1.00 0.00 43 TYR A N 9
ATOM 12998 C CA . TYR A 1 43 ? -11.580 -2.451 -17.169 1.00 0.00 43 TYR A CA 9
ATOM 12999 C C . TYR A 1 43 ? -10.827 -1.420 -18.006 1.00 0.00 43 TYR A C 9
ATOM 13000 O O . TYR A 1 43 ? -9.789 -1.716 -18.598 1.00 0.00 43 TYR A O 9
ATOM 13018 N N . THR A 1 44 ? -11.356 -0.205 -18.043 1.00 0.00 44 THR A N 9
ATOM 13019 C CA . THR A 1 44 ? -10.856 0.837 -18.934 1.00 0.00 44 THR A CA 9
ATOM 13020 C C . THR A 1 44 ? -9.556 1.476 -18.409 1.00 0.00 44 THR A C 9
ATOM 13021 O O . THR A 1 44 ? -9.341 2.683 -18.557 1.00 0.00 44 THR A O 9
ATOM 13032 N N . ARG A 1 45 ? -8.682 0.641 -17.831 1.00 0.00 45 ARG A N 9
ATOM 13033 C CA . ARG A 1 45 ? -7.342 1.043 -17.379 1.00 0.00 45 ARG A CA 9
ATOM 13034 C C . ARG A 1 45 ? -7.395 1.940 -16.148 1.00 0.00 45 ARG A C 9
ATOM 13035 O O . ARG A 1 45 ? -6.848 1.604 -15.098 1.00 0.00 45 ARG A O 9
ATOM 13056 N N . GLY A 1 46 ? -8.066 3.074 -16.282 1.00 0.00 46 GLY A N 9
ATOM 13057 C CA . GLY A 1 46 ? -7.987 4.121 -15.289 1.00 0.00 46 GLY A CA 9
ATOM 13058 C C . GLY A 1 46 ? -6.999 5.169 -15.742 1.00 0.00 46 GLY A C 9
ATOM 13059 O O . GLY A 1 46 ? -7.381 6.142 -16.392 1.00 0.00 46 GLY A O 9
ATOM 13063 N N . ARG A 1 47 ? -5.726 4.938 -15.427 1.00 0.00 47 ARG A N 9
ATOM 13064 C CA . ARG A 1 47 ? -4.620 5.727 -15.967 1.00 0.00 47 ARG A CA 9
ATOM 13065 C C . ARG A 1 47 ? -4.786 7.225 -15.693 1.00 0.00 47 ARG A C 9
ATOM 13066 O O . ARG A 1 47 ? -5.143 8.003 -16.584 1.00 0.00 47 ARG A O 9
ATOM 13087 N N . GLY A 1 48 ? -4.558 7.620 -14.447 1.00 0.00 48 GLY A N 9
ATOM 13088 C CA . GLY A 1 48 ? -4.551 9.024 -14.116 1.00 0.00 48 GLY A CA 9
ATOM 13089 C C . GLY A 1 48 ? -5.652 9.400 -13.146 1.00 0.00 48 GLY A C 9
ATOM 13090 O O . GLY A 1 48 ? -6.765 8.878 -13.231 1.00 0.00 48 GLY A O 9
ATOM 13094 N N . PRO A 1 49 ? -5.360 10.291 -12.188 1.00 0.00 49 PRO A N 9
ATOM 13095 C CA . PRO A 1 49 ? -4.020 10.803 -11.940 1.00 0.00 49 PRO A CA 9
ATOM 13096 C C . PRO A 1 49 ? -3.289 9.982 -10.880 1.00 0.00 49 PRO A C 9
ATOM 13097 O O . PRO A 1 49 ? -3.825 9.732 -9.798 1.00 0.00 49 PRO A O 9
ATOM 13108 N N . PHE A 1 50 ? -2.072 9.555 -11.188 1.00 0.00 50 PHE A N 9
ATOM 13109 C CA . PHE A 1 50 ? -1.308 8.739 -10.256 1.00 0.00 50 PHE A CA 9
ATOM 13110 C C . PHE A 1 50 ? 0.180 9.072 -10.320 1.00 0.00 50 PHE A C 9
ATOM 13111 O O . PHE A 1 50 ? 0.768 9.155 -11.399 1.00 0.00 50 PHE A O 9
ATOM 13128 N N . ARG A 1 51 ? 0.765 9.300 -9.156 1.00 0.00 51 ARG A N 9
ATOM 13129 C CA . ARG A 1 51 ? 2.202 9.483 -9.030 1.00 0.00 51 ARG A CA 9
ATOM 13130 C C . ARG A 1 51 ? 2.766 8.356 -8.175 1.00 0.00 51 ARG A C 9
ATOM 13131 O O . ARG A 1 51 ? 2.277 8.106 -7.076 1.00 0.00 51 ARG A O 9
ATOM 13152 N N . LEU A 1 52 ? 3.777 7.669 -8.670 1.00 0.00 52 LEU A N 9
ATOM 13153 C CA . LEU 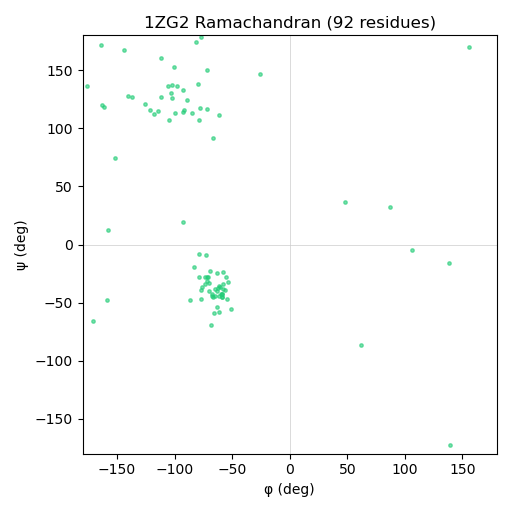A 1 52 ? 4.282 6.492 -7.980 1.00 0.00 52 LEU A CA 9
ATOM 13154 C C . LEU A 1 52 ? 5.228 6.878 -6.848 1.00 0.00 52 LEU A C 9
ATOM 13155 O O . LEU A 1 52 ? 6.333 7.369 -7.086 1.00 0.00 52 LEU A O 9
ATOM 13171 N N . VAL A 1 53 ? 4.779 6.664 -5.617 1.00 0.00 53 VAL A N 9
ATOM 13172 C CA . VAL A 1 53 ? 5.595 6.948 -4.446 1.00 0.00 53 VAL A CA 9
ATOM 13173 C C . VAL A 1 53 ? 6.485 5.748 -4.136 1.00 0.00 53 VAL A C 9
ATOM 13174 O O . VAL A 1 53 ? 7.682 5.897 -3.881 1.00 0.00 53 VAL A O 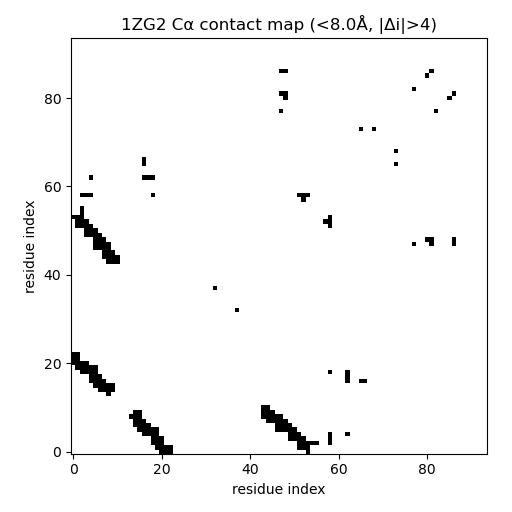9
ATOM 13187 N N . ALA A 1 54 ? 5.893 4.557 -4.171 1.00 0.00 54 ALA A N 9
ATOM 13188 C CA . ALA A 1 54 ? 6.624 3.320 -3.935 1.00 0.00 54 ALA A CA 9
ATOM 13189 C C . ALA A 1 54 ? 5.765 2.109 -4.292 1.00 0.00 54 ALA A C 9
ATOM 13190 O O . ALA A 1 54 ? 4.536 2.203 -4.352 1.00 0.00 54 ALA A O 9
ATOM 13197 N N . THR A 1 55 ? 6.422 0.988 -4.550 1.00 0.00 55 THR A N 9
ATOM 13198 C CA . THR A 1 55 ? 5.739 -0.277 -4.790 1.00 0.00 55 THR A CA 9
ATOM 13199 C C . THR A 1 55 ? 6.643 -1.440 -4.395 1.00 0.00 55 THR A C 9
ATOM 13200 O O . THR A 1 55 ? 7.794 -1.520 -4.821 1.00 0.00 55 THR A O 9
ATOM 13211 N N . TRP A 1 56 ? 6.115 -2.324 -3.563 1.00 0.00 56 TRP A N 9
ATOM 13212 C CA . TRP A 1 56 ? 6.872 -3.454 -3.055 1.00 0.00 56 TRP A CA 9
ATOM 13213 C C . TRP A 1 56 ? 5.968 -4.672 -2.956 1.00 0.00 56 TRP A C 9
ATOM 13214 O O . TRP A 1 56 ? 4.801 -4.607 -3.335 1.00 0.00 56 TRP A O 9
ATOM 13235 N N . ALA A 1 57 ? 6.498 -5.790 -2.475 1.00 0.00 57 ALA A N 9
ATOM 13236 C CA . ALA A 1 57 ? 5.743 -7.037 -2.494 1.00 0.00 57 ALA A CA 9
ATOM 13237 C C . ALA A 1 57 ? 6.063 -7.927 -1.299 1.00 0.00 57 ALA A C 9
ATOM 13238 O O . ALA A 1 57 ? 7.134 -7.826 -0.698 1.00 0.00 57 ALA A O 9
ATOM 13245 N N . PHE A 1 58 ? 5.109 -8.790 -0.966 1.00 0.00 58 PHE A N 9
ATOM 13246 C CA . PHE A 1 58 ? 5.280 -9.792 0.077 1.00 0.00 58 PHE A CA 9
ATOM 13247 C C . PHE A 1 58 ? 4.875 -11.158 -0.464 1.00 0.00 58 PHE A C 9
ATOM 13248 O O . PHE A 1 58 ? 3.920 -11.264 -1.236 1.00 0.00 58 PHE A O 9
ATOM 13265 N N . PRO A 1 59 ? 5.600 -12.217 -0.090 1.00 0.00 59 PRO A N 9
ATOM 13266 C CA . PRO A 1 59 ? 5.296 -13.576 -0.541 1.00 0.00 59 PRO A CA 9
ATOM 13267 C C . PRO A 1 59 ? 4.067 -14.153 0.155 1.00 0.00 59 PRO A C 9
ATOM 13268 O O . PRO A 1 59 ? 3.406 -15.050 -0.369 1.00 0.00 59 PRO A O 9
ATOM 13279 N N . SER A 1 60 ? 3.745 -13.620 1.325 1.00 0.00 60 SER A N 9
ATOM 13280 C CA . SER A 1 60 ? 2.667 -14.159 2.138 1.00 0.00 60 SER A CA 9
ATOM 13281 C C . SER A 1 60 ? 1.367 -13.384 1.925 1.00 0.00 60 SER A C 9
ATOM 13282 O O . SER A 1 60 ? 1.342 -12.155 2.015 1.00 0.00 60 SER A O 9
ATOM 13290 N N . LYS A 1 61 ? 0.293 -14.109 1.623 1.00 0.00 61 LYS A N 9
ATOM 13291 C CA . LYS A 1 61 ? -1.021 -13.498 1.424 1.00 0.00 61 LYS A CA 9
ATOM 13292 C C . LYS A 1 61 ? -1.469 -12.788 2.691 1.00 0.00 61 LYS A C 9
ATOM 13293 O O . LYS A 1 61 ? -1.909 -11.642 2.643 1.00 0.00 61 LYS A O 9
ATOM 13312 N N . GLU A 1 62 ? -1.347 -13.485 3.815 1.00 0.00 62 GLU A N 9
ATOM 13313 C CA . GLU A 1 62 ? -1.777 -12.969 5.106 1.00 0.00 62 GLU A CA 9
ATOM 13314 C C . GLU A 1 62 ? -1.130 -11.625 5.407 1.00 0.00 62 GLU A C 9
ATOM 13315 O O . GLU A 1 62 ? -1.818 -10.650 5.700 1.00 0.00 62 GLU A O 9
ATOM 13327 N N . GLU A 1 63 ? 0.190 -11.580 5.303 1.00 0.00 63 GLU A N 9
ATOM 13328 C CA . GLU A 1 63 ? 0.939 -10.364 5.580 1.00 0.00 63 GLU A CA 9
ATOM 13329 C C . GLU A 1 63 ? 0.609 -9.256 4.590 1.00 0.00 63 GLU A C 9
ATOM 13330 O O . GLU A 1 63 ? 0.410 -8.114 4.987 1.00 0.00 63 GLU A O 9
ATOM 13342 N N . ALA A 1 64 ? 0.532 -9.596 3.310 1.00 0.00 64 ALA A N 9
ATOM 13343 C CA . ALA A 1 64 ? 0.218 -8.613 2.277 1.00 0.00 64 ALA A CA 9
ATOM 13344 C C . ALA A 1 64 ? -1.172 -8.022 2.489 1.00 0.00 64 ALA A C 9
ATOM 13345 O O . ALA A 1 64 ? -1.371 -6.809 2.388 1.00 0.00 64 ALA A O 9
ATOM 13352 N N . MET A 1 65 ? -2.130 -8.888 2.800 1.00 0.00 65 MET A N 9
ATOM 13353 C CA . MET A 1 65 ? -3.500 -8.464 3.043 1.00 0.00 65 MET A CA 9
ATOM 13354 C C . MET A 1 65 ? -3.588 -7.653 4.333 1.00 0.00 65 MET A C 9
ATOM 13355 O O . MET A 1 65 ? -4.190 -6.578 4.361 1.00 0.00 65 MET A O 9
ATOM 13369 N N . ARG A 1 66 ? -2.972 -8.173 5.395 1.00 0.00 66 ARG A N 9
ATOM 13370 C CA . ARG A 1 66 ? -2.943 -7.483 6.680 1.00 0.00 66 ARG A CA 9
ATOM 13371 C C . ARG A 1 66 ? -2.316 -6.107 6.529 1.00 0.00 66 ARG A C 9
ATOM 13372 O O . ARG A 1 66 ? -2.847 -5.116 7.020 1.00 0.00 66 ARG A O 9
ATOM 13393 N N . TRP A 1 67 ? -1.190 -6.065 5.829 1.00 0.00 67 TRP A N 9
ATOM 13394 C CA . TRP A 1 67 ? -0.429 -4.841 5.641 1.00 0.00 67 TRP A CA 9
ATOM 13395 C C . TRP A 1 67 ? -1.299 -3.743 5.033 1.00 0.00 67 TRP A C 9
ATOM 13396 O O . TRP A 1 67 ? -1.379 -2.639 5.577 1.00 0.00 67 TRP A O 9
ATOM 13417 N N . GLU A 1 68 ? -1.943 -4.051 3.902 1.00 0.00 68 GLU A N 9
ATOM 13418 C CA . GLU A 1 68 ? -2.794 -3.083 3.209 1.00 0.00 68 GLU A CA 9
ATOM 13419 C C . GLU A 1 68 ? -3.792 -2.469 4.171 1.00 0.00 68 GLU A C 9
ATOM 13420 O O . GLU A 1 68 ? -3.843 -1.247 4.351 1.00 0.00 68 GLU A O 9
ATOM 13432 N N . TYR A 1 69 ? -4.582 -3.335 4.787 1.00 0.00 69 TYR A N 9
ATOM 13433 C CA . TYR A 1 69 ? -5.634 -2.902 5.687 1.00 0.00 69 TYR A CA 9
ATOM 13434 C C . TYR A 1 69 ? -5.065 -2.146 6.879 1.00 0.00 69 TYR A C 9
ATOM 13435 O O . TYR A 1 69 ? -5.592 -1.107 7.250 1.00 0.00 69 TYR A O 9
ATOM 13453 N N . GLU A 1 70 ? -3.988 -2.659 7.460 1.00 0.00 70 GLU A N 9
ATOM 13454 C CA . GLU A 1 70 ? -3.398 -2.055 8.649 1.00 0.00 70 GLU A CA 9
ATOM 13455 C C . GLU A 1 70 ? -2.969 -0.618 8.363 1.00 0.00 70 GLU A C 9
ATOM 13456 O O . GLU A 1 70 ? -3.249 0.285 9.145 1.00 0.00 70 GLU A O 9
ATOM 13468 N N . VAL A 1 71 ? -2.333 -0.406 7.218 1.00 0.00 71 VAL A N 9
ATOM 13469 C CA . VAL A 1 71 ? -1.847 0.919 6.847 1.00 0.00 71 VAL A CA 9
ATOM 13470 C C . VAL A 1 71 ? -2.999 1.871 6.518 1.00 0.00 71 VAL A C 9
ATOM 13471 O O . VAL A 1 71 ? -2.973 3.039 6.908 1.00 0.00 71 VAL A O 9
ATOM 13484 N N . LYS A 1 72 ? -4.010 1.385 5.804 1.00 0.00 72 LYS A N 9
ATOM 13485 C CA . LYS A 1 72 ? -5.179 2.213 5.496 1.00 0.00 72 LYS A CA 9
ATOM 13486 C C . LYS A 1 72 ? -6.021 2.430 6.757 1.00 0.00 72 LYS A C 9
ATOM 13487 O O . LYS A 1 72 ? -6.892 3.304 6.802 1.00 0.00 72 LYS A O 9
ATOM 13506 N N . HIS A 1 73 ? -5.741 1.628 7.772 1.00 0.00 73 HIS A N 9
ATOM 13507 C CA . HIS A 1 73 ? -6.467 1.669 9.034 1.00 0.00 73 HIS A CA 9
ATOM 13508 C C . HIS A 1 73 ? -5.725 2.549 10.037 1.00 0.00 73 HIS A C 9
ATOM 13509 O O . HIS A 1 73 ? -6.266 2.916 11.085 1.00 0.00 73 HIS A O 9
ATOM 13524 N N . LEU A 1 74 ? -4.483 2.877 9.703 1.00 0.00 74 LEU A N 9
ATOM 13525 C CA . LEU A 1 74 ? -3.637 3.699 10.556 1.00 0.00 74 LEU A CA 9
ATOM 13526 C C . LEU A 1 74 ? -4.097 5.146 10.555 1.00 0.00 74 LEU A C 9
ATOM 13527 O O . LEU A 1 74 ? -4.851 5.578 9.677 1.00 0.00 74 LEU A O 9
ATOM 13543 N N . SER A 1 75 ? -3.634 5.890 11.550 1.00 0.00 75 SER A N 9
ATOM 13544 C CA . SER A 1 75 ? -3.891 7.309 11.625 1.00 0.00 75 SER A CA 9
ATOM 13545 C C . SER A 1 75 ? -3.081 8.005 10.531 1.00 0.00 75 SER A C 9
ATOM 13546 O O . SER A 1 75 ? -2.070 7.461 10.070 1.00 0.00 75 SER A O 9
ATOM 13554 N N . ARG A 1 76 ? -3.509 9.191 10.118 1.00 0.00 76 ARG A N 9
ATOM 13555 C CA . ARG A 1 76 ? -2.875 9.885 9.000 1.00 0.00 76 ARG A CA 9
ATOM 13556 C C . ARG A 1 76 ? -1.393 10.142 9.284 1.00 0.00 76 ARG A C 9
ATOM 13557 O O . ARG A 1 76 ? -0.570 10.174 8.367 1.00 0.00 76 ARG A O 9
ATOM 13578 N N . ARG A 1 77 ? -1.053 10.303 10.555 1.00 0.00 77 ARG A N 9
ATOM 13579 C CA . ARG A 1 77 ? 0.334 10.531 10.949 1.00 0.00 77 ARG A CA 9
ATOM 13580 C C . ARG A 1 77 ? 1.179 9.282 10.714 1.00 0.00 77 ARG A C 9
ATOM 13581 O O . ARG A 1 77 ? 2.314 9.370 10.252 1.00 0.00 77 ARG A O 9
ATOM 13602 N N . LYS A 1 78 ? 0.612 8.122 11.019 1.00 0.00 78 LYS A N 9
ATOM 13603 C CA . LYS A 1 78 ? 1.324 6.858 10.860 1.00 0.00 78 LYS A CA 9
ATOM 13604 C C . LYS A 1 78 ? 1.494 6.513 9.388 1.00 0.00 78 LYS A C 9
ATOM 13605 O O . LYS A 1 78 ? 2.537 6.016 8.980 1.00 0.00 78 LYS A O 9
ATOM 13624 N N . LYS A 1 79 ? 0.470 6.795 8.594 1.00 0.00 79 LYS A N 9
ATOM 13625 C CA . LYS A 1 79 ? 0.546 6.577 7.153 1.00 0.00 79 LYS A CA 9
ATOM 13626 C C . LYS A 1 79 ? 1.646 7.444 6.548 1.00 0.00 79 LYS A C 9
ATOM 13627 O O . LYS A 1 79 ? 2.443 6.986 5.728 1.00 0.00 79 LYS A O 9
ATOM 13646 N N . GLU A 1 80 ? 1.687 8.699 6.979 1.00 0.00 80 GLU A N 9
ATOM 13647 C CA . GLU A 1 80 ? 2.702 9.648 6.534 1.00 0.00 80 GLU A CA 9
ATOM 13648 C C . GLU A 1 80 ? 4.088 9.224 7.014 1.00 0.00 80 GLU A C 9
ATOM 13649 O O . GLU A 1 80 ? 5.065 9.278 6.264 1.00 0.00 80 GLU A O 9
ATOM 13661 N N . GLN A 1 81 ? 4.159 8.794 8.269 1.00 0.00 81 GLN A N 9
ATOM 13662 C CA . GLN A 1 81 ? 5.409 8.345 8.863 1.00 0.00 81 GLN A CA 9
ATOM 13663 C C . GLN A 1 81 ? 5.959 7.151 8.099 1.00 0.00 81 GLN A C 9
ATOM 13664 O O . GLN A 1 81 ? 7.156 7.064 7.843 1.00 0.00 81 GLN A O 9
ATOM 13678 N N . LEU A 1 82 ? 5.066 6.251 7.720 1.00 0.00 82 LEU A N 9
ATOM 13679 C CA . LEU A 1 82 ? 5.441 5.033 7.016 1.00 0.00 82 LEU A CA 9
ATOM 13680 C C . LEU A 1 82 ? 6.017 5.363 5.642 1.00 0.00 82 LEU A C 9
ATOM 13681 O O . LEU A 1 82 ? 7.007 4.771 5.219 1.00 0.00 82 LEU A O 9
ATOM 13697 N N . VAL A 1 83 ? 5.402 6.318 4.955 1.00 0.00 83 VAL A N 9
ATOM 13698 C CA . VAL A 1 83 ? 5.890 6.750 3.651 1.00 0.00 83 VAL A CA 9
ATOM 13699 C C . VAL A 1 83 ? 7.216 7.486 3.790 1.00 0.00 83 VAL A C 9
ATOM 13700 O O . VAL A 1 83 ? 8.095 7.371 2.938 1.00 0.00 83 VAL A O 9
ATOM 13713 N N . SER A 1 84 ? 7.367 8.221 4.877 1.00 0.00 84 SER A N 9
ATOM 13714 C CA . SER A 1 84 ? 8.630 8.874 5.180 1.00 0.00 84 SER A CA 9
ATOM 13715 C C . SER A 1 84 ? 9.689 7.826 5.514 1.00 0.00 84 SER A C 9
ATOM 13716 O O . SER A 1 84 ? 10.886 8.043 5.330 1.00 0.00 84 SER A O 9
ATOM 13724 N N . LEU A 1 85 ? 9.223 6.675 5.977 1.00 0.00 85 LEU A N 9
ATOM 13725 C CA . LEU A 1 85 ? 10.093 5.559 6.313 1.00 0.00 85 LEU A CA 9
ATOM 13726 C C . LEU A 1 85 ? 10.211 4.578 5.148 1.00 0.00 85 LEU A C 9
ATOM 13727 O O . LEU A 1 85 ? 10.634 3.438 5.339 1.00 0.00 85 LEU A O 9
ATOM 13743 N N . LYS A 1 86 ? 9.828 5.018 3.946 1.00 0.00 86 LYS A N 9
ATOM 13744 C CA . LYS A 1 86 ? 10.049 4.223 2.741 1.00 0.00 86 LYS A CA 9
ATOM 13745 C C . LYS A 1 86 ? 11.530 3.867 2.608 1.00 0.00 86 LYS A C 9
ATOM 13746 O O . LYS A 1 86 ? 12.398 4.577 3.125 1.00 0.00 86 LYS A O 9
ATOM 13765 N N . GLY A 1 87 ? 11.813 2.790 1.889 1.00 0.00 87 GLY A N 9
ATOM 13766 C CA . GLY A 1 87 ? 13.174 2.291 1.777 1.00 0.00 87 GLY A CA 9
ATOM 13767 C C . GLY A 1 87 ? 14.043 3.089 0.819 1.00 0.00 87 GLY A C 9
ATOM 13768 O O . GLY A 1 87 ? 14.941 2.521 0.207 1.00 0.00 87 GLY A O 9
ATOM 13772 N N . GLY A 1 88 ? 13.727 4.386 0.683 1.00 0.00 88 GLY A N 9
ATOM 13773 C CA . GLY A 1 88 ? 14.499 5.355 -0.108 1.00 0.00 88 GLY A CA 9
ATOM 13774 C C . GLY A 1 88 ? 15.969 5.011 -0.321 1.00 0.00 88 GLY A C 9
ATOM 13775 O O . GLY A 1 88 ? 16.309 4.150 -1.133 1.00 0.00 88 GLY A O 9
ATOM 13779 N N . PRO A 1 89 ? 16.874 5.750 0.335 1.00 0.00 89 PRO A N 9
ATOM 13780 C CA . PRO A 1 89 ? 18.302 5.463 0.305 1.00 0.00 89 PRO A CA 9
ATOM 13781 C C . PRO A 1 89 ? 18.727 4.507 1.424 1.00 0.00 89 PRO A C 9
ATOM 13782 O O . PRO A 1 89 ? 19.908 4.413 1.761 1.00 0.00 89 PRO A O 9
ATOM 13793 N N . TYR A 1 90 ? 17.758 3.795 1.992 1.00 0.00 90 TYR A N 9
ATOM 13794 C CA . TYR A 1 90 ? 18.028 2.854 3.063 1.00 0.00 90 TYR A CA 9
ATOM 13795 C C . TYR A 1 90 ? 17.029 1.701 3.009 1.00 0.00 90 TYR A C 9
ATOM 13796 O O . TYR A 1 90 ? 15.901 1.793 3.486 1.00 0.00 90 TYR A O 9
ATOM 13814 N N . GLU A 1 91 ? 17.459 0.626 2.375 1.00 0.00 91 GLU A N 9
ATOM 13815 C CA . GLU A 1 91 ? 16.629 -0.555 2.197 1.00 0.00 91 GLU A CA 9
ATOM 13816 C C . GLU A 1 91 ? 16.460 -1.308 3.520 1.00 0.00 91 GLU A C 9
ATOM 13817 O O . GLU A 1 91 ? 17.213 -1.083 4.470 1.00 0.00 91 GLU A O 9
ATOM 13829 N N . ASN A 1 92 ? 15.442 -2.179 3.572 1.00 0.00 92 ASN A N 9
ATOM 13830 C CA . ASN A 1 92 ? 15.123 -3.005 4.752 1.00 0.00 92 ASN A CA 9
ATOM 13831 C C . ASN A 1 92 ? 14.428 -2.190 5.837 1.00 0.00 92 ASN A C 9
ATOM 13832 O O . ASN A 1 92 ? 13.524 -2.693 6.503 1.00 0.00 92 ASN A O 9
ATOM 13843 N N . THR A 1 93 ? 14.868 -0.944 6.012 1.00 0.00 93 THR A N 9
ATOM 13844 C CA . THR A 1 93 ? 14.271 0.001 6.964 1.00 0.00 93 THR A CA 9
ATOM 13845 C C . THR A 1 93 ? 14.191 -0.560 8.388 1.00 0.00 93 THR A C 9
ATOM 13846 O O . THR A 1 93 ? 13.397 -0.092 9.205 1.00 0.00 93 THR A O 9
ATOM 13857 N N . THR A 1 94 ? 15.033 -1.543 8.691 1.00 0.00 94 THR A N 9
ATOM 13858 C CA . THR A 1 94 ? 15.069 -2.125 10.020 1.00 0.00 94 THR A CA 9
ATOM 13859 C C . THR A 1 94 ? 15.713 -1.142 11.005 1.00 0.00 94 THR A C 9
ATOM 13860 O O . THR A 1 94 ? 16.931 -0.960 11.037 1.00 0.00 94 THR A O 9
ATOM 13871 N N . LYS A 1 95 ? 14.866 -0.467 11.762 1.00 0.00 95 LYS A N 9
ATOM 13872 C CA . LYS A 1 95 ? 15.311 0.556 12.699 1.00 0.00 95 LYS A CA 9
ATOM 13873 C C . LYS A 1 95 ? 14.512 0.453 13.985 1.00 0.00 95 LYS A C 9
ATOM 13874 O O . LYS A 1 95 ? 14.526 1.367 14.805 1.00 0.00 95 LYS A O 9
ATOM 13893 N N . LEU A 1 96 ? 13.840 -0.683 14.143 1.00 0.00 96 LEU A N 9
ATOM 13894 C CA . LEU A 1 96 ? 12.805 -0.875 15.159 1.00 0.00 96 LEU A CA 9
ATOM 13895 C C . LEU A 1 96 ? 13.220 -0.397 16.550 1.00 0.00 96 LEU A C 9
ATOM 13896 O O . LEU A 1 96 ? 13.814 -1.131 17.338 1.00 0.00 96 LEU A O 9
ATOM 13912 N N . SER A 1 97 ? 12.917 0.865 16.806 1.00 0.00 97 SER A N 9
ATOM 13913 C CA . SER A 1 97 ? 13.124 1.503 18.089 1.00 0.00 97 SER A CA 9
ATOM 13914 C C . SER A 1 97 ? 12.213 2.717 18.167 1.00 0.00 97 SER A C 9
ATOM 13915 O O . SER A 1 97 ? 12.582 3.818 17.760 1.00 0.00 97 SER A O 9
ATOM 13923 N N . THR A 1 98 ? 10.992 2.491 18.614 1.00 0.00 98 THR A N 9
ATOM 13924 C CA . THR A 1 98 ? 9.993 3.543 18.657 1.00 0.00 98 THR A CA 9
ATOM 13925 C C . THR A 1 98 ? 8.991 3.281 19.780 1.00 0.00 98 THR A C 9
ATOM 13926 O O . THR A 1 98 ? 8.531 4.207 20.446 1.00 0.00 98 THR A O 9
ATOM 13937 N N . THR A 1 99 ? 8.660 2.015 19.997 1.00 0.00 99 THR A N 9
ATOM 13938 C CA . THR A 1 99 ? 7.797 1.644 21.104 1.00 0.00 99 THR A CA 9
ATOM 13939 C C . THR A 1 99 ? 8.309 0.388 21.799 1.00 0.00 99 THR A C 9
ATOM 13940 O O . THR A 1 99 ? 8.413 -0.674 21.186 1.00 0.00 99 THR A O 9
ATOM 13951 N N . MET A 1 6 ? 1.775 -16.293 -4.730 1.00 0.00 6 MET A N 10
ATOM 13952 C CA . MET A 1 6 ? 0.984 -15.101 -4.515 1.00 0.00 6 MET A CA 10
ATOM 13953 C C . MET A 1 6 ? 1.866 -13.864 -4.491 1.00 0.00 6 MET A C 10
ATOM 13954 O O . MET A 1 6 ? 2.363 -13.461 -3.439 1.00 0.00 6 MET A O 10
ATOM 13968 N N . ASN A 1 7 ? 2.083 -13.279 -5.658 1.00 0.00 7 ASN A N 10
ATOM 13969 C CA . ASN A 1 7 ? 2.832 -12.038 -5.750 1.00 0.00 7 ASN A CA 10
ATOM 13970 C C . ASN A 1 7 ? 1.936 -10.865 -5.386 1.00 0.00 7 ASN A C 10
ATOM 13971 O O . ASN A 1 7 ? 1.316 -10.236 -6.244 1.00 0.00 7 ASN A O 10
ATOM 13982 N N . HIS A 1 8 ? 1.834 -10.604 -4.095 1.00 0.00 8 HIS A N 10
ATOM 13983 C CA . HIS A 1 8 ? 1.009 -9.520 -3.608 1.00 0.00 8 HIS A CA 10
ATOM 13984 C C . HIS A 1 8 ? 1.767 -8.206 -3.648 1.00 0.00 8 HIS A C 10
ATOM 13985 O O . HIS A 1 8 ? 2.896 -8.116 -3.169 1.00 0.00 8 HIS A O 10
ATOM 14000 N N . TYR A 1 9 ? 1.129 -7.194 -4.201 1.00 0.00 9 TYR A N 10
ATOM 14001 C CA . TYR A 1 9 ? 1.713 -5.870 -4.258 1.00 0.00 9 TYR A CA 10
ATOM 14002 C C . TYR A 1 9 ? 0.893 -4.895 -3.426 1.00 0.00 9 TYR A C 10
ATOM 14003 O O . TYR A 1 9 ? -0.324 -4.761 -3.618 1.00 0.00 9 TYR A O 10
ATOM 14021 N N . VAL A 1 10 ? 1.553 -4.265 -2.468 1.00 0.00 10 VAL A N 10
ATOM 14022 C CA . VAL A 1 10 ? 0.989 -3.118 -1.778 1.00 0.00 10 VAL A CA 10
ATOM 14023 C C . VAL A 1 10 ? 1.508 -1.863 -2.452 1.00 0.00 10 VAL A C 10
ATOM 14024 O O . VAL A 1 10 ? 2.616 -1.408 -2.167 1.00 0.00 10 VAL A O 10
ATOM 14037 N N . TYR A 1 11 ? 0.737 -1.334 -3.379 1.00 0.00 11 TYR A N 10
ATOM 14038 C CA . TYR A 1 11 ? 1.178 -0.177 -4.131 1.00 0.00 11 TYR A CA 10
ATOM 14039 C C . TYR A 1 11 ? 0.388 1.045 -3.704 1.00 0.00 11 TYR A C 10
ATOM 14040 O O . TYR A 1 11 ? -0.818 0.964 -3.486 1.00 0.00 11 TYR A O 10
ATOM 14058 N N . ILE A 1 12 ? 1.063 2.168 -3.550 1.00 0.00 12 ILE A N 10
ATOM 14059 C CA . ILE A 1 12 ? 0.384 3.376 -3.120 1.00 0.00 12 ILE A CA 10
ATOM 14060 C C . ILE A 1 12 ? 0.561 4.490 -4.151 1.00 0.00 12 ILE A C 10
ATOM 14061 O O . ILE A 1 12 ? 1.684 4.838 -4.541 1.00 0.00 12 ILE A O 10
ATOM 14077 N N . LEU A 1 13 ? -0.561 5.004 -4.629 1.00 0.00 13 LEU A N 10
ATOM 14078 C CA . LEU A 1 13 ? -0.569 6.047 -5.646 1.00 0.00 13 LEU A CA 10
ATOM 14079 C C . LEU A 1 13 ? -0.977 7.379 -5.048 1.00 0.00 13 LEU A C 10
ATOM 14080 O O . LEU A 1 13 ? -2.050 7.495 -4.455 1.00 0.00 13 LEU A O 10
ATOM 14096 N N . GLU A 1 14 ? -0.130 8.378 -5.194 1.00 0.00 14 GLU A N 10
ATOM 14097 C CA . GLU A 1 14 ? -0.508 9.729 -4.837 1.00 0.00 14 GLU A CA 10
ATOM 14098 C C . GLU A 1 14 ? -1.332 10.323 -5.964 1.00 0.00 14 GLU A C 10
ATOM 14099 O O . GLU A 1 14 ? -0.827 10.530 -7.065 1.00 0.00 14 GLU A O 10
ATOM 14111 N N . CYS A 1 15 ? -2.600 10.567 -5.704 1.00 0.00 15 CYS A N 10
ATOM 14112 C CA . CYS A 1 15 ? -3.454 11.189 -6.695 1.00 0.00 15 CYS A CA 10
ATOM 14113 C C . CYS A 1 15 ? -3.080 12.660 -6.796 1.00 0.00 15 CYS A C 10
ATOM 14114 O O . CYS A 1 15 ? -2.464 13.202 -5.878 1.00 0.00 15 CYS A O 10
ATOM 14122 N N . LYS A 1 16 ? -3.442 13.297 -7.904 1.00 0.00 16 LYS A N 10
ATOM 14123 C CA . LYS A 1 16 ? -3.138 14.713 -8.122 1.00 0.00 16 LYS A CA 10
ATOM 14124 C C . LYS A 1 16 ? -3.613 15.563 -6.945 1.00 0.00 16 LYS A C 10
ATOM 14125 O O . LYS A 1 16 ? -3.009 16.579 -6.614 1.00 0.00 16 LYS A O 10
ATOM 14144 N N . ASP A 1 17 ? -4.693 15.121 -6.310 1.00 0.00 17 ASP A N 10
ATOM 14145 C CA . ASP A 1 17 ? -5.283 15.843 -5.184 1.00 0.00 17 ASP A CA 10
ATOM 14146 C C . ASP A 1 17 ? -4.359 15.815 -3.967 1.00 0.00 17 ASP A C 10
ATOM 14147 O O . ASP A 1 17 ? -4.407 16.708 -3.121 1.00 0.00 17 ASP A O 10
ATOM 14156 N N . GLY A 1 18 ? -3.508 14.799 -3.892 1.00 0.00 18 GLY A N 10
ATOM 14157 C CA . GLY A 1 18 ? -2.613 14.663 -2.757 1.00 0.00 18 GLY A CA 10
ATOM 14158 C C . GLY A 1 18 ? -2.956 13.476 -1.882 1.00 0.00 18 GLY A C 10
ATOM 14159 O O . GLY A 1 18 ? -2.271 13.204 -0.897 1.00 0.00 18 GLY A O 10
ATOM 14163 N N . SER A 1 19 ? -4.018 12.770 -2.236 1.00 0.00 19 SER A N 10
ATOM 14164 C CA . SER A 1 19 ? -4.439 11.603 -1.476 1.00 0.00 19 SER A CA 10
ATOM 14165 C C . SER A 1 19 ? -3.646 10.368 -1.903 1.00 0.00 19 SER A C 10
ATOM 14166 O O . SER A 1 19 ? -3.554 10.059 -3.093 1.00 0.00 19 SER A O 10
ATOM 14174 N N . TRP A 1 20 ? -3.057 9.681 -0.931 1.00 0.00 20 TRP A N 10
ATOM 14175 C CA . TRP A 1 20 ? -2.311 8.459 -1.201 1.00 0.00 20 TRP A CA 10
ATOM 14176 C C . TRP A 1 20 ? -3.235 7.249 -1.150 1.00 0.00 20 TRP A C 10
ATOM 14177 O O . TRP A 1 20 ? -3.743 6.886 -0.085 1.00 0.00 20 TRP A O 10
ATOM 14198 N N . TYR A 1 21 ? -3.444 6.617 -2.295 1.00 0.00 21 TYR A N 10
ATOM 14199 C CA . TYR A 1 21 ? -4.314 5.455 -2.370 1.00 0.00 21 TYR A CA 10
ATOM 14200 C C . TYR A 1 21 ? -3.506 4.172 -2.257 1.00 0.00 21 TYR A C 10
ATOM 14201 O O . TYR A 1 21 ? -2.663 3.883 -3.104 1.00 0.00 21 TYR A O 10
ATOM 14219 N N . THR A 1 22 ? -3.767 3.415 -1.207 1.00 0.00 22 THR A N 10
ATOM 14220 C CA . THR A 1 22 ? -3.126 2.130 -1.013 1.00 0.00 22 THR A CA 10
ATOM 14221 C C . THR A 1 22 ? -3.910 1.041 -1.746 1.00 0.00 22 THR A C 10
ATOM 14222 O O . THR A 1 22 ? -5.041 0.716 -1.376 1.00 0.00 22 THR A O 10
ATOM 14233 N N . GLY A 1 23 ? -3.315 0.508 -2.800 1.00 0.00 23 GLY A N 10
ATOM 14234 C CA . GLY A 1 23 ? -3.983 -0.477 -3.619 1.00 0.00 23 GLY A CA 10
ATOM 14235 C C . GLY A 1 23 ? -3.587 -1.897 -3.274 1.00 0.00 23 GLY A C 10
ATOM 14236 O O . GLY A 1 23 ? -2.410 -2.191 -3.041 1.00 0.00 23 GLY A O 10
ATOM 14240 N N . TYR A 1 24 ? -4.582 -2.771 -3.248 1.00 0.00 24 TYR A N 10
ATOM 14241 C CA . TYR A 1 24 ? -4.381 -4.181 -2.955 1.00 0.00 24 TYR A CA 10
ATOM 14242 C C . TYR A 1 24 ? -4.465 -4.994 -4.240 1.00 0.00 24 TYR A C 10
ATOM 14243 O O . TYR A 1 24 ? -5.503 -5.008 -4.900 1.00 0.00 24 TYR A O 10
ATOM 14261 N N . THR A 1 25 ? -3.378 -5.653 -4.618 1.00 0.00 25 THR A N 10
ATOM 14262 C CA . THR A 1 25 ? -3.435 -6.575 -5.740 1.00 0.00 25 THR A CA 10
ATOM 14263 C C . THR A 1 25 ? -2.617 -7.832 -5.458 1.00 0.00 25 THR A C 10
ATOM 14264 O O . THR A 1 25 ? -1.546 -7.774 -4.848 1.00 0.00 25 THR A O 10
ATOM 14275 N N . THR A 1 26 ? -3.162 -8.971 -5.864 1.00 0.00 26 THR A N 10
ATOM 14276 C CA . THR A 1 26 ? -2.500 -10.255 -5.701 1.00 0.00 26 THR A CA 10
ATOM 14277 C C . THR A 1 26 ? -2.893 -11.178 -6.852 1.00 0.00 26 THR A C 10
ATOM 14278 O O . THR A 1 26 ? -3.755 -12.040 -6.697 1.00 0.00 26 THR A O 10
ATOM 14289 N N . ASP A 1 27 ? -2.303 -10.954 -8.019 1.00 0.00 27 ASP A N 10
ATOM 14290 C CA . ASP A 1 27 ? -2.654 -11.729 -9.204 1.00 0.00 27 ASP A CA 10
ATOM 14291 C C . ASP A 1 27 ? -1.413 -12.162 -9.968 1.00 0.00 27 ASP A C 10
ATOM 14292 O O . ASP A 1 27 ? -0.695 -11.334 -10.539 1.00 0.00 27 ASP A O 10
ATOM 14301 N N . VAL A 1 28 ? -1.148 -13.461 -9.950 1.00 0.00 28 VAL A N 10
ATOM 14302 C CA . VAL A 1 28 ? -0.015 -14.022 -10.671 1.00 0.00 28 VAL A CA 10
ATOM 14303 C C . VAL A 1 28 ? -0.163 -13.801 -12.177 1.00 0.00 28 VAL A C 10
ATOM 14304 O O . VAL A 1 28 ? 0.817 -13.518 -12.868 1.00 0.00 28 VAL A O 10
ATOM 14317 N N . ASP A 1 29 ? -1.402 -13.884 -12.668 1.00 0.00 29 ASP A N 10
ATOM 14318 C CA . ASP A 1 29 ? -1.681 -13.783 -14.101 1.00 0.00 29 ASP A CA 10
ATOM 14319 C C . ASP A 1 29 ? -1.306 -12.407 -14.631 1.00 0.00 29 ASP A C 10
ATOM 14320 O O . ASP A 1 29 ? -0.685 -12.286 -15.687 1.00 0.00 29 ASP A O 10
ATOM 14329 N N . ARG A 1 30 ? -1.688 -11.379 -13.884 1.00 0.00 30 ARG A N 10
ATOM 14330 C CA . ARG A 1 30 ? -1.364 -9.996 -14.225 1.00 0.00 30 ARG A CA 10
ATOM 14331 C C . ARG A 1 30 ? 0.139 -9.826 -14.418 1.00 0.00 30 ARG A C 10
ATOM 14332 O O . ARG A 1 30 ? 0.596 -9.231 -15.399 1.00 0.00 30 ARG A O 10
ATOM 14353 N N . ARG A 1 31 ? 0.903 -10.376 -13.488 1.00 0.00 31 ARG A N 10
ATOM 14354 C CA . ARG A 1 31 ? 2.349 -10.247 -13.510 1.00 0.00 31 ARG A CA 10
ATOM 14355 C C . ARG A 1 31 ? 2.960 -11.053 -14.658 1.00 0.00 31 ARG A C 10
ATOM 14356 O O . ARG A 1 31 ? 3.752 -10.522 -15.444 1.00 0.00 31 ARG A O 10
ATOM 14377 N N . ILE A 1 32 ? 2.598 -12.331 -14.755 1.00 0.00 32 ILE A N 10
ATOM 14378 C CA . ILE A 1 32 ? 3.142 -13.197 -15.797 1.00 0.00 32 ILE A CA 10
ATOM 14379 C C . ILE A 1 32 ? 2.757 -12.700 -17.198 1.00 0.00 32 ILE A C 10
ATOM 14380 O O . ILE A 1 32 ? 3.549 -12.799 -18.136 1.00 0.00 32 ILE A O 10
ATOM 14396 N N . LYS A 1 33 ? 1.551 -12.147 -17.334 1.00 0.00 33 LYS A N 10
ATOM 14397 C CA . LYS A 1 33 ? 1.086 -11.615 -18.615 1.00 0.00 33 LYS A CA 10
ATOM 14398 C C . LYS A 1 33 ? 1.993 -10.488 -19.096 1.00 0.00 33 LYS A C 10
ATOM 14399 O O . LYS A 1 33 ? 2.433 -10.482 -20.245 1.00 0.00 33 LYS A O 10
ATOM 14418 N N . LYS A 1 34 ? 2.267 -9.530 -18.213 1.00 0.00 34 LYS A N 10
ATOM 14419 C CA . LYS A 1 34 ? 3.158 -8.426 -18.555 1.00 0.00 34 LYS A CA 10
ATOM 14420 C C . LYS A 1 34 ? 4.562 -8.923 -18.888 1.00 0.00 34 LYS A C 10
ATOM 14421 O O . LYS A 1 34 ? 5.267 -8.310 -19.681 1.00 0.00 34 LYS A O 10
ATOM 14440 N N . HIS A 1 35 ? 4.962 -10.044 -18.292 1.00 0.00 35 HIS A N 10
ATOM 14441 C CA . HIS A 1 35 ? 6.232 -10.676 -18.638 1.00 0.00 35 HIS A CA 10
ATOM 14442 C C . HIS A 1 35 ? 6.164 -11.276 -20.040 1.00 0.00 35 HIS A C 10
ATOM 14443 O O . HIS A 1 35 ? 7.081 -11.109 -20.844 1.00 0.00 35 HIS A O 10
ATOM 14458 N N . ALA A 1 36 ? 5.075 -11.982 -20.311 1.00 0.00 36 ALA A N 10
ATOM 14459 C CA . ALA A 1 36 ? 4.866 -12.633 -21.597 1.00 0.00 36 ALA A CA 10
ATOM 14460 C C . ALA A 1 36 ? 4.817 -11.630 -22.748 1.00 0.00 36 ALA A C 10
ATOM 14461 O O . ALA A 1 36 ? 5.604 -11.713 -23.693 1.00 0.00 36 ALA A O 10
ATOM 14468 N N . SER A 1 37 ? 3.891 -10.679 -22.667 1.00 0.00 37 SER A N 10
ATOM 14469 C CA . SER A 1 37 ? 3.674 -9.737 -23.762 1.00 0.00 37 SER A CA 10
ATOM 14470 C C . SER A 1 37 ? 4.617 -8.535 -23.685 1.00 0.00 37 SER A C 10
ATOM 14471 O O . SER A 1 37 ? 5.262 -8.182 -24.675 1.00 0.00 37 SER A O 10
ATOM 14479 N N . GLY A 1 38 ? 4.707 -7.926 -22.510 1.00 0.00 38 GLY A N 10
ATOM 14480 C CA . GLY A 1 38 ? 5.470 -6.700 -22.366 1.00 0.00 38 GLY A CA 10
ATOM 14481 C C . GLY A 1 38 ? 6.964 -6.940 -22.282 1.00 0.00 38 GLY A C 10
ATOM 14482 O O . GLY A 1 38 ? 7.741 -6.242 -22.936 1.00 0.00 38 GLY A O 10
ATOM 14486 N N . LYS A 1 39 ? 7.353 -7.922 -21.467 1.00 0.00 39 LYS A N 10
ATOM 14487 C CA . LYS A 1 39 ? 8.760 -8.287 -21.255 1.00 0.00 39 LYS A CA 10
ATOM 14488 C C . LYS A 1 39 ? 9.508 -7.202 -20.479 1.00 0.00 39 LYS A C 10
ATOM 14489 O O . LYS A 1 39 ? 9.961 -7.429 -19.358 1.00 0.00 39 LYS A O 10
ATOM 14508 N N . GLY A 1 40 ? 9.636 -6.027 -21.079 1.00 0.00 40 GLY A N 10
ATOM 14509 C CA . GLY A 1 40 ? 10.329 -4.933 -20.430 1.00 0.00 40 GLY A CA 10
ATOM 14510 C C . GLY A 1 40 ? 9.601 -3.614 -20.587 1.00 0.00 40 GLY A C 10
ATOM 14511 O O . GLY A 1 40 ? 10.093 -2.576 -20.142 1.00 0.00 40 GLY A O 10
ATOM 14515 N N . ALA A 1 41 ? 8.434 -3.655 -21.224 1.00 0.00 41 ALA A N 10
ATOM 14516 C CA . ALA A 1 41 ? 7.630 -2.457 -21.421 1.00 0.00 41 ALA A CA 10
ATOM 14517 C C . ALA A 1 41 ? 7.133 -1.935 -20.081 1.00 0.00 41 ALA A C 10
ATOM 14518 O O . ALA A 1 41 ? 6.270 -2.546 -19.447 1.00 0.00 41 ALA A O 10
ATOM 14525 N N . LYS A 1 42 ? 7.689 -0.815 -19.649 1.00 0.00 42 LYS A N 10
ATOM 14526 C CA . LYS A 1 42 ? 7.404 -0.286 -18.324 1.00 0.00 42 LYS A CA 10
ATOM 14527 C C . LYS A 1 42 ? 6.540 0.973 -18.388 1.00 0.00 42 LYS A C 10
ATOM 14528 O O . LYS A 1 42 ? 5.996 1.319 -19.439 1.00 0.00 42 LYS A O 10
ATOM 14547 N N . TYR A 1 43 ? 6.439 1.647 -17.248 1.00 0.00 43 TYR A N 10
ATOM 14548 C CA . TYR A 1 43 ? 5.585 2.825 -17.076 1.00 0.00 43 TYR A CA 10
ATOM 14549 C C . TYR A 1 43 ? 6.186 4.078 -17.718 1.00 0.00 43 TYR A C 10
ATOM 14550 O O . TYR A 1 43 ? 6.101 5.173 -17.158 1.00 0.00 43 TYR A O 10
ATOM 14568 N N . THR A 1 44 ? 6.765 3.925 -18.896 1.00 0.00 44 THR A N 10
ATOM 14569 C CA . THR A 1 44 ? 7.403 5.036 -19.579 1.00 0.00 44 THR A CA 10
ATOM 14570 C C . THR A 1 44 ? 6.367 6.049 -20.063 1.00 0.00 44 THR A C 10
ATOM 14571 O O . THR A 1 44 ? 5.783 5.884 -21.135 1.00 0.00 44 THR A O 10
ATOM 14582 N N . ARG A 1 45 ? 6.130 7.076 -19.243 1.00 0.00 45 ARG A N 10
ATOM 14583 C CA . ARG A 1 45 ? 5.190 8.155 -19.567 1.00 0.00 45 ARG A CA 10
ATOM 14584 C C . ARG A 1 45 ? 3.754 7.645 -19.664 1.00 0.00 45 ARG A C 10
ATOM 14585 O O . ARG A 1 45 ? 3.299 7.220 -20.728 1.00 0.00 45 ARG A O 10
ATOM 14606 N N . GLY A 1 46 ? 3.048 7.682 -18.541 1.00 0.00 46 GLY A N 10
ATOM 14607 C CA . GLY A 1 46 ? 1.650 7.297 -18.526 1.00 0.00 46 GLY A CA 10
ATOM 14608 C C . GLY A 1 46 ? 0.737 8.501 -18.656 1.00 0.00 46 GLY A C 10
ATOM 14609 O O . GLY A 1 46 ? 1.170 9.564 -19.116 1.00 0.00 46 GLY A O 10
ATOM 14613 N N . ARG A 1 47 ? -0.515 8.348 -18.249 1.00 0.00 47 ARG A N 10
ATOM 14614 C CA . ARG A 1 47 ? -1.459 9.453 -18.302 1.00 0.00 47 ARG A CA 10
ATOM 14615 C C . ARG A 1 47 ? -1.604 10.074 -16.915 1.00 0.00 47 ARG A C 10
ATOM 14616 O O . ARG A 1 47 ? -1.291 11.246 -16.713 1.00 0.00 47 ARG A O 10
ATOM 14637 N N . GLY A 1 48 ? -2.078 9.280 -15.969 1.00 0.00 48 GLY A N 10
ATOM 14638 C CA . GLY A 1 48 ? -2.265 9.772 -14.622 1.00 0.00 48 GLY A CA 10
ATOM 14639 C C . GLY A 1 48 ? -3.722 9.746 -14.206 1.00 0.00 48 GLY A C 10
ATOM 14640 O O . GLY A 1 48 ? -4.529 9.043 -14.818 1.00 0.00 48 GLY A O 10
ATOM 14644 N N . PRO A 1 49 ? -4.093 10.502 -13.164 1.00 0.00 49 PRO A N 10
ATOM 14645 C CA . PRO A 1 49 ? -3.163 11.310 -12.397 1.00 0.00 49 PRO A CA 10
ATOM 14646 C C . PRO A 1 49 ? -2.650 10.566 -11.169 1.00 0.00 49 PRO A C 10
ATOM 14647 O O . PRO A 1 49 ? -3.320 10.511 -10.137 1.00 0.00 49 PRO A O 10
ATOM 14658 N N . PHE A 1 50 ? -1.470 9.977 -11.285 1.00 0.00 50 PHE A N 10
ATOM 14659 C CA . PHE A 1 50 ? -0.928 9.174 -10.203 1.00 0.00 50 PHE A CA 10
ATOM 14660 C C . PHE A 1 50 ? 0.563 9.421 -10.022 1.00 0.00 50 PHE A C 10
ATOM 14661 O O . PHE A 1 50 ? 1.316 9.528 -10.992 1.00 0.00 50 PHE A O 10
ATOM 14678 N N . ARG A 1 51 ? 0.971 9.544 -8.775 1.00 0.00 51 ARG A N 10
ATOM 14679 C CA . ARG A 1 51 ? 2.374 9.575 -8.433 1.00 0.00 51 ARG A CA 10
ATOM 14680 C C . ARG A 1 51 ? 2.711 8.304 -7.671 1.00 0.00 51 ARG A C 10
ATOM 14681 O O . ARG A 1 51 ? 2.303 8.137 -6.520 1.00 0.00 51 ARG A O 10
ATOM 14702 N N . LEU A 1 52 ? 3.406 7.388 -8.329 1.00 0.00 52 LEU A N 10
ATOM 14703 C CA . LEU A 1 52 ? 3.766 6.123 -7.704 1.00 0.00 52 LEU A CA 10
ATOM 14704 C C . LEU A 1 52 ? 4.806 6.361 -6.621 1.00 0.00 52 LEU A C 10
ATOM 14705 O O . LEU A 1 52 ? 5.970 6.641 -6.915 1.00 0.00 52 LEU A O 10
ATOM 14721 N N . VAL A 1 53 ? 4.372 6.281 -5.372 1.00 0.00 53 VAL A N 10
ATOM 14722 C CA . VAL A 1 53 ? 5.255 6.520 -4.246 1.00 0.00 53 VAL A CA 10
ATOM 14723 C C . VAL A 1 53 ? 6.084 5.274 -3.955 1.00 0.00 53 VAL A C 10
ATOM 14724 O O . VAL A 1 53 ? 7.312 5.308 -4.010 1.00 0.00 53 VAL A O 10
ATOM 14737 N N . ALA A 1 54 ? 5.411 4.170 -3.670 1.00 0.00 54 ALA A N 10
ATOM 14738 C CA . ALA A 1 54 ? 6.098 2.931 -3.351 1.00 0.00 54 ALA A CA 10
ATOM 14739 C C . ALA A 1 54 ? 5.226 1.726 -3.648 1.00 0.00 54 ALA A C 10
ATOM 14740 O O . ALA A 1 54 ? 4.012 1.852 -3.821 1.00 0.00 54 ALA A O 10
ATOM 14747 N N . THR A 1 55 ? 5.859 0.566 -3.723 1.00 0.00 55 THR A N 10
ATOM 14748 C CA . THR A 1 55 ? 5.164 -0.688 -3.945 1.00 0.00 55 THR A CA 10
ATOM 14749 C C . THR A 1 55 ? 5.913 -1.825 -3.252 1.00 0.00 55 THR A C 10
ATOM 14750 O O . THR A 1 55 ? 7.079 -2.087 -3.550 1.00 0.00 55 THR A O 10
ATOM 14761 N N . TRP A 1 56 ? 5.244 -2.476 -2.314 1.00 0.00 56 TRP A N 10
ATOM 14762 C CA . TRP A 1 56 ? 5.847 -3.566 -1.563 1.00 0.00 56 TRP A CA 10
ATOM 14763 C C . TRP A 1 56 ? 5.300 -4.911 -2.037 1.00 0.00 56 TRP A C 10
ATOM 14764 O O . TRP A 1 56 ? 4.087 -5.103 -2.113 1.00 0.00 56 TRP A O 10
ATOM 14785 N N . ALA A 1 57 ? 6.196 -5.835 -2.352 1.00 0.00 57 ALA A N 10
ATOM 14786 C CA . ALA A 1 57 ? 5.806 -7.148 -2.840 1.00 0.00 57 ALA A CA 10
ATOM 14787 C C . ALA A 1 57 ? 6.053 -8.213 -1.781 1.00 0.00 57 ALA A C 10
ATOM 14788 O O . ALA A 1 57 ? 7.169 -8.349 -1.277 1.00 0.00 57 ALA A O 10
ATOM 14795 N N . PHE A 1 58 ? 5.009 -8.956 -1.445 1.00 0.00 58 PHE A N 10
ATOM 14796 C CA . PHE A 1 58 ? 5.107 -10.007 -0.439 1.00 0.00 58 PHE A CA 10
ATOM 14797 C C . PHE A 1 58 ? 4.448 -11.287 -0.935 1.00 0.00 58 PHE A C 10
ATOM 14798 O O . PHE A 1 58 ? 3.294 -11.272 -1.363 1.00 0.00 58 PHE A O 10
ATOM 14815 N N . PRO A 1 59 ? 5.179 -12.409 -0.879 1.00 0.00 59 PRO A N 10
ATOM 14816 C CA . PRO A 1 59 ? 4.686 -13.707 -1.328 1.00 0.00 59 PRO A CA 10
ATOM 14817 C C . PRO A 1 59 ? 4.047 -14.521 -0.204 1.00 0.00 59 PRO A C 10
ATOM 14818 O O . PRO A 1 59 ? 3.940 -15.748 -0.298 1.00 0.00 59 PRO A O 10
ATOM 14829 N N . SER A 1 60 ? 3.620 -13.838 0.850 1.00 0.00 60 SER A N 10
ATOM 14830 C CA . SER A 1 60 ? 3.053 -14.504 2.013 1.00 0.00 60 SER A CA 10
ATOM 14831 C C . SER A 1 60 ? 1.620 -14.048 2.260 1.00 0.00 60 SER A C 10
ATOM 14832 O O . SER A 1 60 ? 1.308 -12.861 2.153 1.00 0.00 60 SER A O 10
ATOM 14840 N N . LYS A 1 61 ? 0.762 -15.002 2.603 1.00 0.00 61 LYS A N 10
ATOM 14841 C CA . LYS A 1 61 ? -0.655 -14.741 2.836 1.00 0.00 61 LYS A CA 10
ATOM 14842 C C . LYS A 1 61 ? -0.866 -13.745 3.972 1.00 0.00 61 LYS A C 10
ATOM 14843 O O . LYS A 1 61 ? -1.491 -12.700 3.776 1.00 0.00 61 LYS A O 10
ATOM 14862 N N . GLU A 1 62 ? -0.349 -14.074 5.158 1.00 0.00 62 GLU A N 10
ATOM 14863 C CA . GLU A 1 62 ? -0.545 -13.233 6.334 1.00 0.00 62 GLU A CA 10
ATOM 14864 C C . GLU A 1 62 ? -0.002 -11.834 6.093 1.00 0.00 62 GLU A C 10
ATOM 14865 O O . GLU A 1 62 ? -0.679 -10.846 6.359 1.00 0.00 62 GLU A O 10
ATOM 14877 N N . GLU A 1 63 ? 1.220 -11.767 5.579 1.00 0.00 63 GLU A N 10
ATOM 14878 C CA . GLU A 1 63 ? 1.875 -10.496 5.315 1.00 0.00 63 GLU A CA 10
ATOM 14879 C C . GLU A 1 63 ? 1.015 -9.640 4.387 1.00 0.00 63 GLU A C 10
ATOM 14880 O O . GLU A 1 63 ? 0.796 -8.460 4.643 1.00 0.00 63 GLU A O 10
ATOM 14892 N N . ALA A 1 64 ? 0.512 -10.262 3.327 1.00 0.00 64 ALA A N 10
ATOM 14893 C CA . ALA A 1 64 ? -0.330 -9.582 2.354 1.00 0.00 64 ALA A CA 10
ATOM 14894 C C . ALA A 1 64 ? -1.614 -9.071 2.994 1.00 0.00 64 ALA A C 10
ATOM 14895 O O . ALA A 1 64 ? -1.960 -7.888 2.871 1.00 0.00 64 ALA A O 10
ATOM 14902 N N . MET A 1 65 ? -2.304 -9.976 3.680 1.00 0.00 65 MET A N 10
ATOM 14903 C CA . MET A 1 65 ? -3.590 -9.683 4.299 1.00 0.00 65 MET A CA 10
ATOM 14904 C C . MET A 1 65 ? -3.441 -8.619 5.380 1.00 0.00 65 MET A C 10
ATOM 14905 O O . MET A 1 65 ? -4.191 -7.638 5.411 1.00 0.00 65 MET A O 10
ATOM 14919 N N . ARG A 1 66 ? -2.456 -8.817 6.245 1.00 0.00 66 ARG A N 10
ATOM 14920 C CA . ARG A 1 66 ? -2.202 -7.913 7.358 1.00 0.00 66 ARG A CA 10
ATOM 14921 C C . ARG A 1 66 ? -1.775 -6.536 6.869 1.00 0.00 66 ARG A C 10
ATOM 14922 O O . ARG A 1 66 ? -2.252 -5.524 7.374 1.00 0.00 66 ARG A O 10
ATOM 14943 N N . TRP A 1 67 ? -0.884 -6.505 5.883 1.00 0.00 67 TRP A N 10
ATOM 14944 C CA . TRP A 1 67 ? -0.345 -5.249 5.375 1.00 0.00 67 TRP A CA 10
ATOM 14945 C C . TRP A 1 67 ? -1.455 -4.310 4.928 1.00 0.00 67 TRP A C 10
ATOM 14946 O O . TRP A 1 67 ? -1.506 -3.160 5.356 1.00 0.00 67 TRP A O 10
ATOM 14967 N N . GLU A 1 68 ? -2.345 -4.810 4.079 1.00 0.00 68 GLU A N 10
ATOM 14968 C CA . GLU A 1 68 ? -3.447 -3.999 3.575 1.00 0.00 68 GLU A CA 10
ATOM 14969 C C . GLU A 1 68 ? -4.327 -3.519 4.722 1.00 0.00 68 GLU A C 10
ATOM 14970 O O . GLU A 1 68 ? -4.559 -2.321 4.889 1.00 0.00 68 GLU A O 10
ATOM 14982 N N . TYR A 1 69 ? -4.792 -4.476 5.507 1.00 0.00 69 TYR A N 10
ATOM 14983 C CA . TYR A 1 69 ? -5.718 -4.214 6.608 1.00 0.00 69 TYR A CA 10
ATOM 14984 C C . TYR A 1 69 ? -5.134 -3.234 7.625 1.00 0.00 69 TYR A C 10
ATOM 14985 O O . TYR A 1 69 ? -5.835 -2.349 8.132 1.00 0.00 69 TYR A O 10
ATOM 15003 N N . GLU A 1 70 ? -3.851 -3.387 7.913 1.00 0.00 70 GLU A N 10
ATOM 15004 C CA . GLU A 1 70 ? -3.185 -2.517 8.866 1.00 0.00 70 GLU A CA 10
ATOM 15005 C C . GLU A 1 70 ? -3.167 -1.086 8.340 1.00 0.00 70 GLU A C 10
ATOM 15006 O O . GLU A 1 70 ? -3.564 -0.162 9.043 1.00 0.00 70 GLU A O 10
ATOM 15018 N N . VAL A 1 71 ? -2.742 -0.919 7.084 1.00 0.00 71 VAL A N 10
ATOM 15019 C CA . VAL A 1 71 ? -2.731 0.398 6.447 1.00 0.00 71 VAL A CA 10
ATOM 15020 C C . VAL A 1 71 ? -4.142 0.983 6.372 1.00 0.00 71 VAL A C 10
ATOM 15021 O O . VAL A 1 71 ? -4.325 2.195 6.491 1.00 0.00 71 VAL A O 10
ATOM 15034 N N . LYS A 1 72 ? -5.132 0.112 6.187 1.00 0.00 72 LYS A N 10
ATOM 15035 C CA . LYS A 1 72 ? -6.535 0.525 6.203 1.00 0.00 72 LYS A CA 10
ATOM 15036 C C . LYS A 1 72 ? -6.857 1.310 7.471 1.00 0.00 72 LYS A C 10
ATOM 15037 O O . LYS A 1 72 ? -7.529 2.341 7.428 1.00 0.00 72 LYS A O 10
ATOM 15056 N N . HIS A 1 73 ? -6.367 0.813 8.603 1.00 0.00 73 HIS A N 10
ATOM 15057 C CA . HIS A 1 73 ? -6.669 1.421 9.893 1.00 0.00 73 HIS A CA 10
ATOM 15058 C C . HIS A 1 73 ? -5.645 2.485 10.286 1.00 0.00 73 HIS A C 10
ATOM 15059 O O . HIS A 1 73 ? -5.793 3.138 11.321 1.00 0.00 73 HIS A O 10
ATOM 15074 N N . LEU A 1 74 ? -4.615 2.659 9.471 1.00 0.00 74 LEU A N 10
ATOM 15075 C CA . LEU A 1 74 ? -3.581 3.638 9.769 1.00 0.00 74 LEU A CA 10
ATOM 15076 C C . LEU A 1 74 ? -4.095 5.048 9.537 1.00 0.00 74 LEU A C 10
ATOM 15077 O O . LEU A 1 74 ? -4.729 5.332 8.520 1.00 0.00 74 LEU A O 10
ATOM 15093 N N . SER A 1 75 ? -3.826 5.922 10.491 1.00 0.00 75 SER A N 10
ATOM 15094 C CA . SER A 1 75 ? -4.204 7.315 10.372 1.00 0.00 75 SER A CA 10
ATOM 15095 C C . SER A 1 75 ? -3.253 8.018 9.409 1.00 0.00 75 SER A C 10
ATOM 15096 O O . SER A 1 75 ? -2.202 7.470 9.064 1.00 0.00 75 SER A O 10
ATOM 15104 N N . ARG A 1 76 ? -3.620 9.221 8.985 1.00 0.00 76 ARG A N 10
ATOM 15105 C CA . ARG A 1 76 ? -2.790 10.015 8.081 1.00 0.00 76 ARG A CA 10
ATOM 15106 C C . ARG A 1 76 ? -1.345 10.088 8.562 1.00 0.00 76 ARG A C 10
ATOM 15107 O O . ARG A 1 76 ? -0.420 9.875 7.785 1.00 0.00 76 ARG A O 10
ATOM 15128 N N . ARG A 1 77 ? -1.157 10.346 9.850 1.00 0.00 77 ARG A N 10
ATOM 15129 C CA . ARG A 1 77 ? 0.181 10.548 10.384 1.00 0.00 77 ARG A CA 10
ATOM 15130 C C . ARG A 1 77 ? 0.964 9.243 10.406 1.00 0.00 77 ARG A C 10
ATOM 15131 O O . ARG A 1 77 ? 2.187 9.246 10.299 1.00 0.00 77 ARG A O 10
ATOM 15152 N N . LYS A 1 78 ? 0.263 8.124 10.531 1.00 0.00 78 LYS A N 10
ATOM 15153 C CA . LYS A 1 78 ? 0.929 6.835 10.568 1.00 0.00 78 LYS A CA 10
ATOM 15154 C C . LYS A 1 78 ? 1.314 6.408 9.155 1.00 0.00 78 LYS A C 10
ATOM 15155 O O . LYS A 1 78 ? 2.291 5.685 8.957 1.00 0.00 78 LYS A O 10
ATOM 15174 N N . LYS A 1 79 ? 0.551 6.878 8.174 1.00 0.00 79 LYS A N 10
ATOM 15175 C CA . LYS A 1 79 ? 0.889 6.655 6.775 1.00 0.00 79 LYS A CA 10
ATOM 15176 C C . LYS A 1 79 ? 2.094 7.514 6.404 1.00 0.00 79 LYS A C 10
ATOM 15177 O O . LYS A 1 79 ? 2.973 7.082 5.659 1.00 0.00 79 LYS A O 10
ATOM 15196 N N . GLU A 1 80 ? 2.130 8.730 6.946 1.00 0.00 80 GLU A N 10
ATOM 15197 C CA . GLU A 1 80 ? 3.281 9.611 6.786 1.00 0.00 80 GLU A CA 10
ATOM 15198 C C . GLU A 1 80 ? 4.499 9.014 7.495 1.00 0.00 80 GLU A C 10
ATOM 15199 O O . GLU A 1 80 ? 5.626 9.092 6.999 1.00 0.00 80 GLU A O 10
ATOM 15211 N N . GLN A 1 81 ? 4.254 8.409 8.656 1.00 0.00 81 GLN A N 10
ATOM 15212 C CA . GLN A 1 81 ? 5.293 7.703 9.403 1.00 0.00 81 GLN A CA 10
ATOM 15213 C C . GLN A 1 81 ? 5.855 6.557 8.577 1.00 0.00 81 GLN A C 10
ATOM 15214 O O . GLN A 1 81 ? 7.059 6.325 8.559 1.00 0.00 81 GLN A O 10
ATOM 15228 N N . LEU A 1 82 ? 4.973 5.850 7.891 1.00 0.00 82 LEU A N 10
ATOM 15229 C CA . LEU A 1 82 ? 5.367 4.713 7.073 1.00 0.00 82 LEU A CA 10
ATOM 15230 C C . LEU A 1 82 ? 6.260 5.177 5.922 1.00 0.00 82 LEU A C 10
ATOM 15231 O O . LEU A 1 82 ? 7.240 4.521 5.574 1.00 0.00 82 LEU A O 10
ATOM 15247 N N . VAL A 1 83 ? 5.929 6.329 5.353 1.00 0.00 83 VAL A N 10
ATOM 15248 C CA . VAL A 1 83 ? 6.732 6.914 4.283 1.00 0.00 83 VAL A CA 10
ATOM 15249 C C . VAL A 1 83 ? 8.063 7.432 4.821 1.00 0.00 83 VAL A C 10
ATOM 15250 O O . VAL A 1 83 ? 9.020 7.604 4.079 1.00 0.00 83 VAL A O 10
ATOM 15263 N N . SER A 1 84 ? 8.146 7.628 6.128 1.00 0.00 84 SER A N 10
ATOM 15264 C CA . SER A 1 84 ? 9.402 8.032 6.747 1.00 0.00 84 SER A CA 10
ATOM 15265 C C . SER A 1 84 ? 10.421 6.884 6.672 1.00 0.00 84 SER A C 10
ATOM 15266 O O . SER A 1 84 ? 11.590 7.040 7.036 1.00 0.00 84 SER A O 10
ATOM 15274 N N . LEU A 1 85 ? 9.959 5.729 6.192 1.00 0.00 85 LEU A N 10
ATOM 15275 C CA . LEU A 1 85 ? 10.823 4.587 5.942 1.00 0.00 85 LEU A CA 10
ATOM 15276 C C . LEU A 1 85 ? 11.100 4.443 4.442 1.00 0.00 85 LEU A C 10
ATOM 15277 O O . LEU A 1 85 ? 11.486 3.367 3.976 1.00 0.00 85 LEU A O 10
ATOM 15293 N N . LYS A 1 86 ? 10.937 5.534 3.694 1.00 0.00 86 LYS A N 10
ATOM 15294 C CA . LYS A 1 86 ? 11.159 5.521 2.250 1.00 0.00 86 LYS A CA 10
ATOM 15295 C C . LYS A 1 86 ? 11.393 6.941 1.736 1.00 0.00 86 LYS A C 10
ATOM 15296 O O . LYS A 1 86 ? 10.764 7.892 2.185 1.00 0.00 86 LYS A O 10
ATOM 15315 N N . GLY A 1 87 ? 12.326 7.083 0.807 1.00 0.00 87 GLY A N 10
ATOM 15316 C CA . GLY A 1 87 ? 12.591 8.384 0.228 1.00 0.00 87 GLY A CA 10
ATOM 15317 C C . GLY A 1 87 ? 13.959 8.906 0.600 1.00 0.00 87 GLY A C 10
ATOM 15318 O O . GLY A 1 87 ? 14.609 9.583 -0.197 1.00 0.00 87 GLY A O 10
ATOM 15322 N N . GLY A 1 88 ? 14.395 8.573 1.806 1.00 0.00 88 GLY A N 10
ATOM 15323 C CA . GLY A 1 88 ? 15.695 9.001 2.281 1.00 0.00 88 GLY A CA 10
ATOM 15324 C C . GLY A 1 88 ? 15.823 10.514 2.354 1.00 0.00 88 GLY A C 10
ATOM 15325 O O . GLY A 1 88 ? 15.080 11.164 3.092 1.00 0.00 88 GLY A O 10
ATOM 15329 N N . PRO A 1 89 ? 16.757 11.104 1.594 1.00 0.00 89 PRO A N 10
ATOM 15330 C CA . PRO A 1 89 ? 17.034 12.535 1.644 1.00 0.00 89 PRO A CA 10
ATOM 15331 C C . PRO A 1 89 ? 16.136 13.365 0.726 1.00 0.00 89 PRO A C 10
ATOM 15332 O O . PRO A 1 89 ? 16.309 13.381 -0.497 1.00 0.00 89 PRO A O 10
ATOM 15343 N N . TYR A 1 90 ? 15.167 14.037 1.328 1.00 0.00 90 TYR A N 10
ATOM 15344 C CA . TYR A 1 90 ? 14.329 14.993 0.630 1.00 0.00 90 TYR A CA 10
ATOM 15345 C C . TYR A 1 90 ? 14.292 16.288 1.429 1.00 0.00 90 TYR A C 10
ATOM 15346 O O . TYR A 1 90 ? 13.305 17.018 1.418 1.00 0.00 90 TYR A O 10
ATOM 15364 N N . GLU A 1 91 ? 15.397 16.569 2.098 1.00 0.00 91 GLU A N 10
ATOM 15365 C CA . GLU A 1 91 ? 15.452 17.629 3.095 1.00 0.00 91 GLU A CA 10
ATOM 15366 C C . GLU A 1 91 ? 15.503 19.003 2.441 1.00 0.00 91 GLU A C 10
ATOM 15367 O O . GLU A 1 91 ? 16.074 19.159 1.358 1.00 0.00 91 GLU A O 10
ATOM 15379 N N . ASN A 1 92 ? 14.893 19.989 3.114 1.00 0.00 92 ASN A N 10
ATOM 15380 C CA . ASN A 1 92 ? 14.825 21.382 2.642 1.00 0.00 92 ASN A CA 10
ATOM 15381 C C . ASN A 1 92 ? 13.867 21.516 1.459 1.00 0.00 92 ASN A C 10
ATOM 15382 O O . ASN A 1 92 ? 12.960 22.348 1.467 1.00 0.00 92 ASN A O 10
ATOM 15393 N N . THR A 1 93 ? 14.056 20.670 0.460 1.00 0.00 93 THR A N 10
ATOM 15394 C CA . THR A 1 93 ? 13.236 20.685 -0.739 1.00 0.00 93 THR A CA 10
ATOM 15395 C C . THR A 1 93 ? 12.006 19.781 -0.563 1.00 0.00 93 THR A C 10
ATOM 15396 O O . THR A 1 93 ? 11.351 19.402 -1.532 1.00 0.00 93 THR A O 10
ATOM 15407 N N . THR A 1 94 ? 11.695 19.457 0.692 1.00 0.00 94 THR A N 10
ATOM 15408 C CA . THR A 1 94 ? 10.568 18.588 1.011 1.00 0.00 94 THR A CA 10
ATOM 15409 C C . THR A 1 94 ? 9.263 19.174 0.478 1.00 0.00 94 THR A C 10
ATOM 15410 O O . THR A 1 94 ? 8.656 18.636 -0.449 1.00 0.00 94 THR A O 10
ATOM 15421 N N . LYS A 1 95 ? 8.843 20.279 1.076 1.00 0.00 95 LYS A N 10
ATOM 15422 C CA . LYS A 1 95 ? 7.635 20.975 0.653 1.00 0.00 95 LYS A CA 10
ATOM 15423 C C . LYS A 1 95 ? 7.630 22.392 1.224 1.00 0.00 95 LYS A C 10
ATOM 15424 O O . LYS A 1 95 ? 6.595 23.053 1.291 1.00 0.00 95 LYS A O 10
ATOM 15443 N N . LEU A 1 96 ? 8.814 22.862 1.618 1.00 0.00 96 LEU A N 10
ATOM 15444 C CA . LEU A 1 96 ? 8.952 24.156 2.282 1.00 0.00 96 LEU A CA 10
ATOM 15445 C C . LEU A 1 96 ? 8.093 24.180 3.542 1.00 0.00 96 LEU A C 10
ATOM 15446 O O . LEU A 1 96 ? 7.570 25.223 3.937 1.00 0.00 96 LEU A O 10
ATOM 15462 N N . SER A 1 97 ? 7.972 23.028 4.184 1.00 0.00 97 SER A N 10
ATOM 15463 C CA . SER A 1 97 ? 7.084 22.882 5.315 1.00 0.00 97 SER A CA 10
ATOM 15464 C C . SER A 1 97 ? 7.857 23.171 6.591 1.00 0.00 97 SER A C 10
ATOM 15465 O O . SER A 1 97 ? 7.676 24.226 7.206 1.00 0.00 97 SER A O 10
ATOM 15473 N N . THR A 1 98 ? 8.735 22.236 6.959 1.00 0.00 98 THR A N 10
ATOM 15474 C CA . THR A 1 98 ? 9.629 22.415 8.095 1.00 0.00 98 THR A CA 10
ATOM 15475 C C . THR A 1 98 ? 8.830 22.817 9.339 1.00 0.00 98 THR A C 10
ATOM 15476 O O . THR A 1 98 ? 9.198 23.736 10.071 1.00 0.00 98 THR A O 10
ATOM 15487 N N . THR A 1 99 ? 7.735 22.102 9.558 1.00 0.00 99 THR A N 10
ATOM 15488 C CA . THR A 1 99 ? 6.765 22.460 10.578 1.00 0.00 99 THR A CA 10
ATOM 15489 C C . THR A 1 99 ? 7.334 22.292 11.988 1.00 0.00 99 THR A C 10
ATOM 15490 O O . THR A 1 99 ? 7.656 23.277 12.651 1.00 0.00 99 THR A O 10
#

Radius of gyration: 15.05 Å; Cα contacts (8 Å, |Δi|>4): 100; chains: 1; bounding box: 28×33×40 Å

CATH classification: 3.40.1440.10

InterPro domains:
  IPR000305 GIY-YIG endonuclease [PF01541] (2-75)
  IPR000305 GIY-YIG endonuclease [PS50164] (1-76)
  IPR035901 GIY-YIG endonuclease superfamily [G3DSA:3.40.1440.10] (1-94)
  IPR035901 GIY-YIG endonuclease superfamily [SSF82771] (2-73)
  IPR050190 UPF0213 domain-containing protein [PTHR34477] (2-79)

Sequence (94 aa):
MNHYVYILECKDGSWYTGYTTDVDRRIKKHASGKGAKYTRGRGPFRLVATWAFPSKEEAMRWEYEVKHLSRRKKEQLVSLKGGPYENTTKLSTTMNHYVYILECKDGSWYTGYTTDVDRRIKKHASGKGAKYTRGRGPFRLVATWAFPSKEEAMRWEYEVKHLSRRKKEQLVSLKGGPYENTTKLSTTMNHYVYILECKDGSWYTGYTTDVDRRIKKHASGKGAKYTRGRGPFRLVATWAFPSKEEAMRWEYEVKHLSRRKKEQLVSLKGGPYENTTKLSTTMNHYVYILECKDGSWYTGYTTDVDRRIKKHASGKGAKYTRGRGPFRLVATWAFPSKEEAMRWEYEVKHLSRRKKEQLVSLKGGPYENTTKLSTTMNHYVYILECKDGSWYTGYTTDVDRRIKKHASGKGAKYTRGRGPFRLVATWAFPSKEEAMRWEYEVKHLSRRKKEQLVSLKGGPYENTTKLSTTMNHYVYILECKDGSWYTGYTTDVDRRIKKHASGKGAKYTRGRGPFRLVATWAFPSKEEAMRWEYEVKHLSRRKKEQLVSLKGGPYENTTKLSTTMNHYVYILECKDGSWYTGYTTDVDRRIKKHASGKGAKYTRGRGPFRLVATWAFPSKEEAMRWEYEVKHLSRRKKEQLVSLKGGPYENTTKLSTTMNHYVYILECKDGSWYTGYTTDVDRRIKKHASGKGAKYTRGRGPFRLVATWAFPSKEEAMRWEYEVKHLSRRKKEQLVSLKGGPYENTTKLSTTMNHYVYILECKDGSWYTGYTTDVDRRIKKHASGKGAKYTRGRGPFRLVATWAFPSKEEAMRWEYEVKHLSRRKKEQLVSLKGGPYENTTKLSTTMNHYVYILECKDGSWYTGYTTDVDRRIKKHASGKGAKYTRGRGPFRLVATWAFPSKEEAMRWEYEVKHLSRRKKEQLVSLKGGPYENTTKLSTT

Secondary structure (DSSP, 8-state):
--EEEEEEE-TTSPEEEEEE--HHHHHHHHHHHTT--S----SS-EEEEEEEES-HHHHHHHHHHHHHS-HHHHHHHHHHTT-HHHH---TT--